Protein AF-A0A137QT32-F1 (afdb_monomer)

Mean predicted aligned error: 9.55 Å

Foldseek 3Di:
DVVVVDDDQCLLVAFFDPVLNVLLDPQVLLLQLLLLLLLLLVLCVVLPDPQDPLLSVQSVVCSTDDPVLVVQLQVQCLLAVDNQVSSLCSSCVSRVSCSVPRQQLAFSQSRNQQSLLLSLLVLLLVLLQLLLQLLVLLLVVLLVFLLQWFFDADVHDGDFIAIPSLVSVVLSVLSLVLSVLSVVLSLVRAGQFGQHQFRPSVSVCVVVVNDPVSSVSSRVSSRVSSPHPHHDNGATNHRQLVSVLSSLVSLLSVLVSLLVVLVVQQVCVVLVFKAFADDPPDQCDPPDRVDHHNLLSLQLNQLSLVSNLLSVLSVVLNVPADRRGFCLQPPLCSPSVSSNSSSSSSNSLSSSLRSNGMDGDSVSRVVVLVQCLLVVLLVVLLVQLVVVVHDSVVSNVVLVVLSVVQVCCCPVVVDGRCSLVVLLPDPSSVSCNVVVVVSSPSSVRNPCSSVCSVCCCVPRSCVSCVPPSNVVSNVPDDNDDRDGDDDDDDDDPPDPDPDDDPDAFVHRQLVVVLVVLVVLLVLLVVLLVVLVVQQVVVVLVQKAFADDPSYQCTPVDRVDHHNNLSSNLNNLSSVSNSLSVSSVVCNVPAPDHDDSSNVSNCSNSVVSSVVSSVSNVLSVVNRVVRMDGDVVSVVVVLLQCLLVVLLVVLLVQLVVVVDDSVVSVVQLVVLVVVLVCCCPVVVDGRCSLVSLLPPPSSVSCNVVSVVSSDVVVVCPCVVVVVVCCCVPPVVVVCVDPVNVVVVVPDDNDSPSD

Secondary structure (DSSP, 8-state):
-GGGTS---HIIIIIS-HHHHHHTSHHHHHHHHHHHHHHHHHHHHHTT----HHHHHHHHTT-SPPHHHHHHHHHHHHHHS-HHHHHHHHHHHH-TTTTTTTTTT--THHHHHHHHHHHHHHHHHHHHHHHHHHHHHHHHHHHHTTT-EEEEEETTEEEEEEEHHHHHHHHHHHHHHHHHHHHHHHHT--B--S-TTTSS-HHHHHHTTT-HHHHHHHHHHHHHHTT-S-B-SS-SSSS-THHHHHHHHHHHHHHHHHHHHHHHHHHHHHTTSEE----TT--S-SS-TT----HHHHHHHHHHHHHHHHHHHHHHHHHT--TT--GGGHHHHHHHHHHHHHHHHHHHHHHHHHHTT-EE-HHHHHHHHHHHHHHHTHHHHHHHHHHTT--HHHHHHHHHHHHHHHHHHHHHH-PPP-HHHHHHHSGGGGGGGGGHHHHT-GGGSSTTHHHHHHHHIIIIIHHHH-SHHHHHHHHH---------------TTS---S---SS-SSS--THHHHHHHHHHHHHHHHHHHHHHHHHHHHHTTSEE----TT--S-SS-TT----HHHHHHHHHHHHHHHHHHHHHHHHHH--TT--STTHHHHHHHHHHHHHHHHHHHHHHHHHHHTPEE-HHHHHHHHHHHHHHHTHHHHHHHHHHTT--HHHHHHHHHHHHHHHHHHHHTT-----HHHHHHHSGGGGGGGGGTTGGG-GGGG-TTHHHHHHHHIIIIIHHHHTSHHHHHHHHH--------

Radius of gyration: 35.5 Å; Cα contacts (8 Å, |Δi|>4): 946; chains: 1; bounding box: 89×68×110 Å

Solvent-accessible surface area (backbone atoms only — not comparable to full-atom values): 40966 Å² total; per-residue (Å²): 115,64,79,81,74,47,95,68,63,52,52,71,76,65,57,31,50,69,67,59,46,45,59,70,26,72,66,44,49,55,25,42,32,43,49,45,44,45,39,45,51,52,36,45,32,77,76,68,46,96,60,56,71,64,20,55,52,35,43,67,77,53,34,69,81,52,73,68,51,50,53,50,22,51,57,38,18,65,56,27,65,33,64,61,63,13,45,52,54,47,49,20,72,73,14,66,78,26,40,89,55,65,62,64,56,54,33,66,45,49,38,56,50,36,39,49,47,53,44,52,43,51,50,43,52,53,46,50,29,50,48,42,39,35,47,51,40,44,48,53,52,18,63,74,29,15,79,42,62,30,73,22,70,58,96,84,36,91,41,71,41,29,15,56,7,35,57,42,48,58,53,45,54,49,53,50,51,35,49,52,46,44,50,50,45,44,75,69,58,54,34,49,42,72,27,25,76,60,28,75,24,59,49,43,26,59,75,48,79,67,38,62,67,58,45,55,47,40,30,54,45,38,22,48,72,71,73,36,96,43,51,52,90,76,44,32,33,45,64,64,47,58,54,52,30,62,58,32,47,41,49,18,49,41,13,52,49,46,26,50,50,23,49,52,48,48,52,31,37,76,69,53,34,32,41,62,57,75,61,96,85,63,79,59,40,100,86,44,90,88,46,78,64,55,57,68,37,24,40,30,31,12,39,16,51,52,28,41,55,48,33,54,55,31,50,59,45,40,74,66,52,50,86,50,66,52,67,32,45,54,60,36,48,71,48,45,53,52,49,41,55,32,38,51,44,31,38,43,54,50,49,31,39,34,50,74,35,58,45,74,34,69,69,52,31,50,52,54,36,67,58,49,43,61,73,71,34,49,63,58,55,35,52,51,42,38,75,75,71,45,60,60,68,61,42,46,53,54,52,49,54,47,46,51,54,26,49,43,37,35,75,75,69,70,45,76,64,44,44,62,62,51,48,72,67,41,73,88,44,57,94,45,56,93,46,48,68,70,69,62,41,59,82,77,51,26,77,61,28,41,62,50,38,56,51,42,44,61,72,55,46,50,63,70,46,62,42,66,69,31,42,54,39,49,74,67,61,70,88,69,82,85,78,78,90,85,87,90,90,87,67,95,86,73,75,90,67,96,70,76,79,92,78,62,60,101,45,75,68,50,61,54,55,34,69,58,33,48,59,51,18,52,49,15,55,52,48,25,52,57,24,48,51,53,48,54,36,35,76,67,53,34,33,43,59,62,76,58,96,57,49,56,58,37,95,83,41,88,86,44,80,62,58,60,62,37,24,40,29,35,13,39,17,52,48,31,40,54,50,34,53,54,34,51,55,48,47,74,68,62,53,98,70,75,72,56,37,46,56,67,36,51,67,42,46,53,58,50,40,55,54,38,50,51,52,37,51,55,48,49,48,53,38,65,79,42,51,42,73,33,68,70,52,44,51,53,53,47,66,63,48,39,61,71,66,29,48,60,55,52,37,52,51,38,37,75,75,72,44,58,59,68,61,44,47,53,52,49,51,53,47,46,51,54,27,47,44,37,34,74,76,67,70,44,76,73,45,39,60,63,52,47,73,68,40,75,88,45,56,93,42,54,91,48,51,70,68,58,62,44,70,78,76,71,53,75,64,52,70,62,51,51,55,49,44,43,62,70,54,46,51,59,59,56,64,37,69,68,52,40,55,50,58,75,65,61,63,91,76,77,76,83,122

pLDDT: mean 88.74, std 12.88, range [26.17, 98.75]

Nearest PDB structures (foldseek):
  5v4l-assembly5_C  TM=9.864E-01  e=2.888E-48  Cryptococcus neoformans
  5nxa-assembly2_H  TM=9.871E-01  e=2.506E-46  Homo sapiens neanderthalensis
  5nxa-assembly1_B  TM=9.894E-01  e=1.209E-38  Homo sapiens neanderthalensis
  1re5-assembly1_B  TM=8.542E-01  e=7.388E-16  Pseudomonas putida KT2440
  1re5-assembly1_A  TM=8.447E-01  e=1.064E-15  Pseudomonas putida KT2440

Structure (mmCIF, N/CA/C/O backbone):
data_AF-A0A137QT32-F1
#
_entry.id   AF-A0A137QT32-F1
#
loop_
_atom_site.group_PDB
_atom_site.id
_atom_site.type_symbol
_atom_site.label_atom_id
_atom_site.label_alt_id
_atom_site.label_comp_id
_atom_site.label_asym_id
_atom_site.label_entity_id
_atom_site.label_seq_id
_atom_site.pdbx_PDB_ins_code
_atom_site.Cartn_x
_atom_site.Cartn_y
_atom_site.Cartn_z
_atom_site.occupancy
_atom_site.B_iso_or_equiv
_atom_site.auth_seq_id
_atom_site.auth_comp_id
_atom_site.auth_asym_id
_atom_site.auth_atom_id
_atom_site.pdbx_PDB_model_num
ATOM 1 N N . MET A 1 1 ? -2.888 30.670 4.669 1.00 43.53 1 MET A N 1
ATOM 2 C CA . MET A 1 1 ? -1.521 30.806 5.231 1.00 43.53 1 MET A CA 1
ATOM 3 C C . MET A 1 1 ? -1.112 29.547 5.995 1.00 43.53 1 MET A C 1
ATOM 5 O O . MET A 1 1 ? 0.048 29.181 5.884 1.00 43.53 1 MET A O 1
ATOM 9 N N . GLU A 1 2 ? -2.035 28.854 6.679 1.00 51.75 2 GLU A N 1
ATOM 10 C CA . GLU A 1 2 ? -1.777 27.544 7.318 1.00 51.75 2 GLU A CA 1
ATOM 11 C C . GLU A 1 2 ? -1.300 26.442 6.354 1.00 51.75 2 GLU A C 1
ATOM 13 O O . GLU A 1 2 ? -0.434 25.654 6.732 1.00 51.75 2 GLU A O 1
ATOM 18 N N . ASP A 1 3 ? -1.768 26.432 5.099 1.00 57.25 3 ASP A N 1
ATOM 19 C CA . ASP A 1 3 ? -1.412 25.382 4.123 1.00 57.25 3 ASP A CA 1
ATOM 20 C C . ASP A 1 3 ? 0.092 25.294 3.803 1.00 57.25 3 ASP A C 1
ATOM 22 O O . ASP A 1 3 ? 0.588 24.220 3.477 1.00 57.25 3 ASP A O 1
ATOM 26 N N . TYR A 1 4 ? 0.839 26.399 3.931 1.00 64.75 4 TYR A N 1
ATOM 27 C CA . TYR A 1 4 ? 2.302 26.418 3.747 1.00 64.75 4 TYR A CA 1
ATOM 28 C C . TYR A 1 4 ? 3.080 26.291 5.066 1.00 64.75 4 TYR A C 1
ATOM 30 O O . TYR A 1 4 ? 4.302 26.155 5.043 1.00 64.75 4 TYR A O 1
ATOM 38 N N . ALA A 1 5 ? 2.394 26.372 6.210 1.00 71.12 5 ALA A N 1
ATOM 39 C CA . ALA A 1 5 ? 2.991 26.319 7.546 1.00 71.12 5 ALA A CA 1
ATOM 40 C C . ALA A 1 5 ? 2.891 24.925 8.195 1.00 71.12 5 ALA A C 1
ATOM 42 O O . ALA A 1 5 ? 3.439 24.712 9.274 1.00 71.12 5 ALA A O 1
ATOM 43 N N . THR A 1 6 ? 2.204 23.981 7.547 1.00 71.62 6 THR A N 1
ATOM 44 C CA . THR A 1 6 ? 1.959 22.618 8.036 1.00 71.62 6 THR A CA 1
ATOM 45 C C . THR A 1 6 ? 2.427 21.581 7.013 1.00 71.62 6 THR A C 1
ATOM 47 O O . THR A 1 6 ? 2.475 21.856 5.814 1.00 71.62 6 THR A O 1
ATOM 50 N N . TYR A 1 7 ? 2.820 20.387 7.473 1.00 76.06 7 TYR A N 1
ATOM 51 C CA . TYR A 1 7 ? 3.224 19.312 6.560 1.00 76.06 7 TYR A CA 1
ATOM 52 C C . TYR A 1 7 ? 2.038 18.880 5.696 1.00 76.06 7 TYR A C 1
ATOM 54 O O . TYR A 1 7 ? 0.985 18.507 6.206 1.00 76.06 7 TYR A O 1
ATOM 62 N N . GLN A 1 8 ? 2.254 18.884 4.384 1.00 79.00 8 GLN A N 1
ATOM 63 C CA . GLN A 1 8 ? 1.348 18.318 3.397 1.00 79.00 8 GLN A CA 1
ATOM 64 C C . GLN A 1 8 ? 2.053 17.138 2.743 1.00 79.00 8 GLN A C 1
ATOM 66 O O . GLN A 1 8 ? 3.187 17.281 2.273 1.00 79.00 8 GLN A O 1
ATOM 71 N N . THR A 1 9 ? 1.388 15.981 2.679 1.00 82.81 9 THR A N 1
ATOM 72 C CA . THR A 1 9 ? 1.971 14.837 1.972 1.00 82.81 9 THR A CA 1
ATOM 73 C C . THR A 1 9 ? 2.262 15.234 0.519 1.00 82.81 9 THR A C 1
ATOM 75 O O . THR A 1 9 ? 1.405 15.818 -0.163 1.00 82.81 9 THR A O 1
ATOM 78 N N . PRO A 1 10 ? 3.472 14.964 -0.002 1.00 79.19 10 PRO A N 1
ATOM 79 C CA . PRO A 1 10 ? 3.810 15.304 -1.379 1.00 79.19 10 PRO A CA 1
ATOM 80 C C . PRO A 1 10 ? 3.000 14.475 -2.386 1.00 79.19 10 PRO A C 1
ATOM 82 O O . PRO A 1 10 ? 2.905 14.857 -3.551 1.00 79.19 10 PRO A O 1
ATOM 85 N N . LEU A 1 11 ? 2.389 13.364 -1.958 1.00 85.62 11 LEU A N 1
ATOM 86 C CA . LEU A 1 11 ? 1.534 12.541 -2.811 1.00 85.62 11 LEU A CA 1
ATOM 87 C C . LEU A 1 11 ? 0.341 13.345 -3.343 1.00 85.62 11 LEU A C 1
ATOM 89 O O . LEU A 1 11 ? 0.148 13.392 -4.554 1.00 85.62 11 LEU A O 1
ATOM 93 N N . SER A 1 12 ? -0.406 14.034 -2.476 1.00 83.12 12 SER A N 1
ATOM 94 C CA . SER A 1 12 ? -1.584 14.821 -2.875 1.00 83.12 12 SER A CA 1
ATOM 95 C C . SER A 1 12 ? -1.252 16.244 -3.328 1.00 83.12 12 SER A C 1
ATOM 97 O O . SER A 1 12 ? -1.961 16.791 -4.165 1.00 83.12 12 SER A O 1
ATOM 99 N N . SER A 1 13 ? -0.184 16.849 -2.799 1.00 76.88 13 SER A N 1
ATOM 100 C CA . SER A 1 13 ? 0.160 18.253 -3.085 1.00 76.88 13 SER A CA 1
ATOM 101 C C . SER A 1 13 ? 1.034 18.449 -4.326 1.00 76.88 13 SER A C 1
ATOM 103 O O . SER A 1 13 ? 1.109 19.560 -4.846 1.00 76.88 13 SER A O 1
ATOM 105 N N . ARG A 1 14 ? 1.717 17.399 -4.805 1.00 71.06 14 ARG A N 1
ATOM 106 C CA . ARG A 1 14 ? 2.742 17.537 -5.852 1.00 71.06 14 ARG A CA 1
ATOM 107 C C . ARG A 1 14 ? 2.635 16.543 -7.000 1.00 71.06 14 ARG A C 1
ATOM 109 O O . ARG A 1 14 ? 3.105 16.863 -8.090 1.00 71.06 14 ARG A O 1
ATOM 116 N N . TYR A 1 15 ? 2.123 15.336 -6.765 1.00 75.81 15 TYR A N 1
ATOM 117 C CA . TYR A 1 15 ? 2.348 14.234 -7.700 1.00 75.81 15 TYR A CA 1
ATOM 118 C C . TYR A 1 15 ? 1.080 13.574 -8.250 1.00 75.81 15 TYR A C 1
ATOM 120 O O . TYR A 1 15 ? 1.034 13.324 -9.452 1.00 75.81 15 TYR A O 1
ATOM 128 N N . ALA A 1 16 ? 0.109 13.219 -7.405 1.00 80.38 16 ALA A N 1
ATOM 129 C CA . ALA A 1 16 ? -1.040 12.414 -7.822 1.00 80.38 16 ALA A CA 1
ATOM 130 C C . ALA A 1 16 ? -1.997 13.185 -8.735 1.00 80.38 16 ALA A C 1
ATOM 132 O O . ALA A 1 16 ? -2.077 14.415 -8.683 1.00 80.38 16 ALA A O 1
ATOM 133 N N . SER A 1 17 ? -2.757 12.451 -9.550 1.00 87.94 17 SER A N 1
ATOM 134 C CA . SER A 1 17 ? -3.835 13.033 -10.345 1.00 87.94 17 SER A CA 1
ATOM 135 C C . SER A 1 17 ? -4.891 13.685 -9.453 1.00 87.94 17 SER A C 1
ATOM 137 O O . SER A 1 17 ? -5.141 13.272 -8.313 1.00 87.94 17 SER A O 1
ATOM 139 N N . LYS A 1 18 ? -5.562 14.705 -9.996 1.00 89.31 18 LYS A N 1
ATOM 140 C CA . LYS A 1 18 ? -6.657 15.388 -9.297 1.00 89.31 18 LYS A CA 1
ATOM 141 C C . LYS A 1 18 ? -7.809 14.425 -9.026 1.00 89.31 18 LYS A C 1
ATOM 143 O O . LYS A 1 18 ? -8.454 14.526 -7.989 1.00 89.31 18 LYS A O 1
ATOM 148 N N . GLU A 1 19 ? -8.048 13.482 -9.931 1.00 90.44 19 GLU A N 1
ATOM 149 C CA . GLU A 1 19 ? -9.076 12.456 -9.825 1.00 90.44 19 GLU A CA 1
ATOM 150 C C . GLU A 1 19 ? -8.825 11.524 -8.635 1.00 90.44 19 GLU A C 1
ATOM 152 O O . GLU A 1 19 ? -9.729 11.329 -7.818 1.00 90.44 19 GLU A O 1
ATOM 157 N N . MET A 1 20 ? -7.604 10.989 -8.495 1.00 95.62 20 MET A N 1
ATOM 158 C CA . MET A 1 20 ? -7.252 10.107 -7.379 1.00 95.62 20 MET A CA 1
ATOM 159 C C . MET A 1 20 ? -7.190 10.870 -6.047 1.00 95.62 20 MET A C 1
ATOM 161 O O . MET A 1 20 ? -7.696 10.388 -5.035 1.00 95.62 20 MET A O 1
ATOM 165 N N . ALA A 1 21 ? -6.638 12.088 -6.040 1.00 92.12 21 ALA A N 1
ATOM 166 C CA . ALA A 1 21 ? -6.607 12.937 -4.847 1.00 92.12 21 ALA A CA 1
ATOM 167 C C . ALA A 1 21 ? -8.019 13.324 -4.370 1.00 92.12 21 ALA A C 1
ATOM 169 O O . ALA A 1 21 ? -8.312 13.258 -3.176 1.00 92.12 21 ALA A O 1
ATOM 170 N N . ASN A 1 22 ? -8.921 13.667 -5.296 1.00 94.12 22 ASN A N 1
ATOM 171 C CA . ASN A 1 22 ? -10.314 13.966 -4.975 1.00 94.12 22 ASN A CA 1
ATOM 172 C C . ASN A 1 22 ? -11.049 12.739 -4.419 1.00 94.12 22 ASN A C 1
ATOM 174 O O . ASN A 1 22 ? -11.827 12.880 -3.476 1.00 94.12 22 ASN A O 1
ATOM 178 N N . LEU A 1 23 ? -10.789 11.540 -4.954 1.00 96.38 23 LEU A N 1
ATOM 179 C CA . LEU A 1 23 ? -11.435 10.303 -4.505 1.00 96.38 23 LEU A CA 1
ATOM 180 C C . LEU A 1 23 ? -11.243 10.050 -3.002 1.00 96.38 23 LEU A C 1
ATOM 182 O O . LEU A 1 23 ? -12.194 9.673 -2.321 1.00 96.38 23 LEU A O 1
ATOM 186 N N . PHE A 1 24 ? -10.041 10.306 -2.483 1.00 96.62 24 PHE A N 1
ATOM 187 C CA . PHE A 1 24 ? -9.712 10.137 -1.063 1.00 96.62 24 PHE A CA 1
ATOM 188 C C . PHE A 1 24 ? -9.862 11.420 -0.231 1.00 96.62 24 PHE A C 1
ATOM 190 O O . PHE A 1 24 ? -9.460 11.452 0.935 1.00 96.62 24 PHE A O 1
ATOM 197 N N . SER A 1 25 ? -10.456 12.475 -0.795 1.00 95.00 25 SER A N 1
ATOM 198 C CA . SER A 1 25 ? -10.660 13.741 -0.091 1.00 95.00 25 SER A CA 1
ATOM 199 C C . SER A 1 25 ? -11.726 13.633 1.014 1.00 95.00 25 SER A C 1
ATOM 201 O O . SER A 1 25 ? -12.665 12.833 0.908 1.00 95.00 25 SER A O 1
ATOM 203 N N . PRO A 1 26 ? -11.660 14.485 2.056 1.00 93.25 26 PRO A N 1
ATOM 204 C CA . PRO A 1 26 ? -12.729 14.592 3.049 1.00 93.25 26 PRO A CA 1
ATOM 205 C C . PRO A 1 26 ? -14.096 14.903 2.421 1.00 93.25 26 PRO A C 1
ATOM 207 O O . PRO A 1 26 ? -15.104 14.320 2.817 1.00 93.25 26 PRO A O 1
ATOM 210 N N . ALA A 1 27 ? -14.131 15.762 1.396 1.00 94.19 27 ALA A N 1
ATOM 211 C CA . ALA A 1 27 ? -15.353 16.097 0.668 1.00 94.19 27 ALA A CA 1
ATOM 212 C C . ALA A 1 27 ? -15.996 14.866 0.029 1.00 94.19 27 ALA A C 1
ATOM 214 O O . ALA A 1 27 ? -17.173 14.596 0.274 1.00 94.19 27 ALA A O 1
ATOM 215 N N . MET A 1 28 ? -15.220 14.067 -0.706 1.00 97.00 28 MET A N 1
ATOM 216 C CA . MET A 1 28 ? -15.732 12.835 -1.302 1.00 97.00 28 MET A CA 1
ATOM 217 C C . MET A 1 28 ? -16.150 11.812 -0.239 1.00 97.00 28 MET A C 1
ATOM 219 O O . MET A 1 28 ? -17.194 11.169 -0.382 1.00 97.00 28 MET A O 1
ATOM 223 N N . ARG A 1 29 ? -15.393 11.702 0.864 1.00 97.31 29 ARG A N 1
ATOM 224 C CA . ARG A 1 29 ? -15.723 10.819 1.991 1.00 97.31 29 ARG A CA 1
ATOM 225 C C . ARG A 1 29 ? -17.102 11.119 2.565 1.00 97.31 29 ARG A C 1
ATOM 227 O O . ARG A 1 29 ? -17.965 10.242 2.587 1.00 97.31 29 ARG A O 1
ATOM 234 N N . PHE A 1 30 ? -17.323 12.353 2.999 1.00 97.38 30 PHE A N 1
ATOM 235 C CA . PHE A 1 30 ? -18.560 12.719 3.683 1.00 97.38 30 PHE A CA 1
ATOM 236 C C . PHE A 1 30 ? -19.750 12.836 2.730 1.00 97.38 30 PHE A C 1
ATOM 238 O O . PHE A 1 30 ? -20.864 12.475 3.115 1.00 97.38 30 PHE A O 1
ATOM 245 N N . ARG A 1 31 ? -19.519 13.216 1.467 1.00 97.94 31 ARG A N 1
ATOM 246 C CA . ARG A 1 31 ? -20.527 13.101 0.406 1.00 97.94 31 ARG A CA 1
ATOM 247 C C . ARG A 1 31 ? -20.991 11.655 0.236 1.00 97.94 31 ARG A C 1
ATOM 249 O O . ARG A 1 31 ? -22.188 11.383 0.164 1.00 97.94 31 ARG A O 1
ATOM 256 N N . THR A 1 32 ? -20.054 10.710 0.216 1.00 98.31 32 THR A N 1
ATOM 257 C CA . THR A 1 32 ? -20.367 9.278 0.089 1.00 98.31 32 THR A CA 1
ATOM 258 C C . THR A 1 32 ? -21.109 8.755 1.317 1.00 98.31 32 THR A C 1
ATOM 260 O O . THR A 1 32 ? -22.041 7.971 1.167 1.00 98.31 32 THR A O 1
ATOM 263 N N . TRP A 1 33 ? -20.787 9.227 2.526 1.00 98.56 33 TRP A N 1
ATOM 264 C CA . TRP A 1 33 ? -21.568 8.891 3.725 1.00 98.56 33 TRP A CA 1
ATOM 265 C C . TRP A 1 33 ? -23.018 9.369 3.614 1.00 98.56 33 TRP A C 1
ATOM 267 O O . TRP A 1 33 ? -23.934 8.590 3.876 1.00 98.56 33 TRP A O 1
ATOM 277 N N . ARG A 1 34 ? -23.241 10.611 3.159 1.00 98.56 34 ARG A N 1
ATOM 278 C CA . ARG A 1 34 ? -24.591 11.140 2.900 1.00 98.56 34 ARG A CA 1
ATOM 279 C C . ARG A 1 34 ? -25.333 10.340 1.833 1.00 98.56 34 ARG A C 1
ATOM 281 O O . ARG A 1 34 ? -26.507 10.035 2.029 1.00 98.56 34 ARG A O 1
ATOM 288 N N . GLN A 1 35 ? -24.645 9.921 0.771 1.00 98.56 35 GLN A N 1
ATOM 289 C CA . GLN A 1 35 ? -25.221 9.049 -0.256 1.00 98.56 35 GLN A CA 1
ATOM 290 C C . GLN A 1 35 ? -25.621 7.679 0.308 1.00 98.56 35 GLN A C 1
ATOM 292 O O . GLN A 1 35 ? -26.687 7.169 -0.023 1.00 98.56 35 GLN A O 1
ATOM 297 N N . LEU A 1 36 ? -24.798 7.085 1.175 1.00 98.69 36 LEU A N 1
ATOM 298 C CA . LEU A 1 36 ? -25.112 5.811 1.823 1.00 98.69 36 LEU A CA 1
ATOM 299 C C . LEU A 1 36 ? -26.312 5.946 2.763 1.00 98.69 36 LEU A C 1
ATOM 301 O O . LEU A 1 36 ? -27.226 5.133 2.694 1.00 98.69 36 LEU A O 1
ATOM 305 N N . TRP A 1 37 ? -26.375 6.993 3.589 1.00 98.75 37 TRP A N 1
ATOM 306 C CA . TRP A 1 37 ? -27.563 7.249 4.411 1.00 98.75 37 TRP A CA 1
ATOM 307 C C . TRP A 1 37 ? -28.823 7.468 3.572 1.00 98.75 37 TRP A C 1
ATOM 309 O O . TRP A 1 37 ? -29.882 6.974 3.947 1.00 98.75 37 TRP A O 1
ATOM 319 N N . LEU A 1 38 ? -28.720 8.167 2.438 1.00 98.62 38 LEU A N 1
ATOM 320 C CA . LEU A 1 38 ? -29.835 8.326 1.505 1.00 98.62 38 LEU A CA 1
ATOM 321 C C . LEU A 1 38 ? -30.293 6.971 0.950 1.00 98.62 38 LEU A C 1
ATOM 323 O O . LEU A 1 38 ? -31.484 6.678 0.979 1.00 98.62 38 LEU A O 1
ATOM 327 N N . ASN A 1 39 ? -29.360 6.127 0.500 1.00 98.56 39 ASN A N 1
ATOM 328 C CA . ASN A 1 39 ? -29.674 4.788 -0.004 1.00 98.56 39 ASN A CA 1
ATOM 329 C C . ASN A 1 39 ? -30.329 3.910 1.074 1.00 98.56 39 ASN A C 1
ATOM 331 O O . ASN A 1 39 ? -31.268 3.178 0.765 1.00 98.56 39 ASN A O 1
ATOM 335 N N . LEU A 1 40 ? -29.867 4.003 2.327 1.00 98.69 40 LEU A N 1
ATOM 336 C CA . LEU A 1 40 ? -30.479 3.311 3.463 1.00 98.69 40 LEU A CA 1
ATOM 337 C C . LEU A 1 40 ? -31.932 3.746 3.654 1.00 98.69 40 LEU A C 1
ATOM 339 O O . LEU A 1 40 ? -32.817 2.899 3.656 1.00 98.69 40 LEU A O 1
ATOM 343 N N . ALA A 1 41 ? -32.177 5.055 3.732 1.00 98.56 41 ALA A N 1
ATOM 344 C CA . ALA A 1 41 ? -33.512 5.601 3.955 1.00 98.56 41 ALA A CA 1
ATOM 345 C C . ALA A 1 41 ? -34.481 5.273 2.802 1.00 98.56 41 ALA A C 1
ATOM 347 O O . ALA A 1 41 ? -35.660 5.015 3.042 1.00 98.56 41 ALA A O 1
ATOM 348 N N . ILE A 1 42 ? -33.998 5.247 1.551 1.00 98.56 42 ILE A N 1
ATOM 349 C CA . ILE A 1 42 ? -34.786 4.804 0.388 1.00 98.56 42 ILE A CA 1
ATOM 350 C C . ILE A 1 42 ? -35.185 3.331 0.546 1.00 98.56 42 ILE A C 1
ATOM 352 O O . ILE A 1 42 ? -36.366 3.008 0.444 1.00 98.56 42 ILE A O 1
ATOM 356 N N . ALA A 1 43 ? -34.227 2.448 0.837 1.00 98.38 43 ALA A N 1
ATOM 357 C CA . ALA A 1 43 ? -34.492 1.016 0.949 1.00 98.38 43 ALA A CA 1
ATOM 358 C C . ALA A 1 43 ? -35.388 0.677 2.158 1.00 98.38 43 ALA A C 1
ATOM 360 O O . ALA A 1 43 ? -36.325 -0.107 2.041 1.00 98.38 43 ALA A O 1
ATOM 361 N N . GLU A 1 44 ? -35.159 1.314 3.307 1.00 98.50 44 GLU A N 1
ATOM 362 C CA . GLU A 1 44 ? -36.000 1.182 4.503 1.00 98.50 44 GLU A CA 1
ATOM 363 C C . GLU A 1 44 ? -37.450 1.601 4.244 1.00 98.50 44 GLU A C 1
ATOM 365 O O . GLU A 1 44 ? -38.391 0.932 4.680 1.00 98.50 44 GLU A O 1
ATOM 370 N N . LYS A 1 45 ? -37.639 2.685 3.486 1.00 98.31 45 LYS A N 1
ATOM 371 C CA . LYS A 1 45 ? -38.958 3.153 3.070 1.00 98.31 45 LYS A CA 1
ATOM 372 C C . LYS A 1 45 ? -39.661 2.165 2.144 1.00 98.31 45 LYS A C 1
ATOM 374 O O . LYS A 1 45 ? -40.841 1.889 2.345 1.00 98.31 45 LYS A O 1
ATOM 379 N N . GLU A 1 46 ? -38.958 1.646 1.137 1.00 98.00 46 GLU A N 1
ATOM 380 C CA . GLU A 1 46 ? -39.503 0.644 0.208 1.00 98.00 46 GLU A CA 1
ATOM 381 C C . GLU A 1 46 ? -39.968 -0.625 0.942 1.00 98.00 46 GLU A C 1
ATOM 383 O O . GLU A 1 46 ? -40.937 -1.257 0.527 1.00 98.00 46 GLU A O 1
ATOM 388 N N . LEU A 1 47 ? -39.340 -0.949 2.077 1.00 97.88 47 LEU A N 1
ATOM 389 C CA . LEU A 1 47 ? -39.672 -2.102 2.923 1.00 97.88 47 LEU A CA 1
ATOM 390 C C . LEU A 1 47 ? -40.707 -1.807 4.026 1.00 97.88 47 LEU A C 1
ATOM 392 O O . LEU A 1 47 ? -41.069 -2.698 4.809 1.00 97.88 47 LEU A O 1
ATOM 396 N N . GLY A 1 48 ? -41.236 -0.581 4.051 1.00 96.19 48 GLY A N 1
ATOM 397 C CA . GLY A 1 48 ? -42.396 -0.194 4.850 1.00 96.19 48 GLY A CA 1
ATOM 398 C C . GLY A 1 48 ? -42.102 0.598 6.124 1.00 96.19 48 GLY A C 1
ATOM 399 O O . GLY A 1 48 ? -43.031 0.797 6.906 1.00 96.19 48 GLY A O 1
ATOM 400 N N . LEU A 1 49 ? -40.868 1.072 6.355 1.00 96.88 49 LEU A N 1
ATOM 401 C CA . LEU A 1 49 ? -40.602 1.989 7.471 1.00 96.88 49 LEU A CA 1
ATOM 402 C C . LEU A 1 49 ? -41.179 3.393 7.191 1.00 96.88 49 LEU A C 1
ATOM 404 O O . LEU A 1 49 ? -41.172 3.853 6.044 1.00 96.88 49 LEU A O 1
ATOM 408 N N . PRO A 1 50 ? -41.679 4.107 8.221 1.00 95.75 50 PRO A N 1
ATOM 409 C CA . PRO A 1 50 ? -42.388 5.378 8.064 1.00 95.75 50 PRO A CA 1
ATOM 410 C C . PRO A 1 50 ? -41.436 6.556 7.780 1.00 95.75 50 PRO A C 1
ATOM 412 O O . PRO A 1 50 ? -41.243 7.442 8.610 1.00 95.75 50 PRO A O 1
ATOM 415 N N . ILE A 1 51 ? -40.849 6.587 6.582 1.00 97.62 51 ILE A N 1
ATOM 416 C CA . ILE A 1 51 ? -39.923 7.633 6.122 1.00 97.62 51 ILE A CA 1
ATOM 417 C C . ILE A 1 51 ? -40.617 8.517 5.071 1.00 97.62 51 ILE A C 1
ATOM 419 O O . ILE A 1 51 ? -41.048 8.059 4.005 1.00 97.62 51 ILE A O 1
ATOM 423 N N . SER A 1 52 ? -40.737 9.819 5.348 1.00 97.50 52 SER A N 1
ATOM 424 C CA . SER A 1 52 ? -41.457 10.760 4.478 1.00 97.50 52 SER A CA 1
ATOM 425 C C . SER A 1 52 ? -40.733 11.002 3.141 1.00 97.50 52 SER A C 1
ATOM 427 O O . SER A 1 52 ? -39.520 10.844 3.028 1.00 97.50 52 SER A O 1
ATOM 429 N N . ASN A 1 53 ? -41.471 11.370 2.081 1.00 97.56 53 ASN A N 1
ATOM 430 C CA . ASN A 1 53 ? -40.849 11.797 0.809 1.00 97.56 53 ASN A CA 1
ATOM 431 C C . ASN A 1 53 ? -40.008 13.065 1.002 1.00 97.56 53 ASN A C 1
ATOM 433 O O . ASN A 1 53 ? -38.954 13.204 0.393 1.00 97.56 53 ASN A O 1
ATOM 437 N N . GLU A 1 54 ? -40.459 13.957 1.884 1.00 97.94 54 GLU A N 1
ATOM 438 C CA . GLU A 1 54 ? -39.748 15.184 2.228 1.00 97.94 54 GLU A CA 1
ATOM 439 C C . GLU A 1 54 ? -38.367 14.898 2.833 1.00 97.94 54 GLU A C 1
ATOM 441 O O . GLU A 1 54 ? -37.395 15.532 2.432 1.00 97.94 54 GLU A O 1
ATOM 446 N N . ALA A 1 55 ? -38.253 13.916 3.736 1.00 98.00 55 ALA A N 1
ATOM 447 C CA . ALA A 1 55 ? -36.973 13.516 4.319 1.00 98.00 55 ALA A CA 1
ATOM 448 C C . ALA A 1 55 ? -35.974 13.061 3.240 1.00 98.00 55 ALA A C 1
ATOM 450 O O . ALA A 1 55 ? -34.837 13.532 3.211 1.00 98.00 55 ALA A O 1
ATOM 451 N N . ILE A 1 56 ? -36.419 12.204 2.313 1.00 98.38 56 ILE A N 1
ATOM 452 C CA . ILE A 1 56 ? -35.598 11.710 1.196 1.00 98.38 56 ILE A CA 1
ATOM 453 C C . ILE A 1 56 ? -35.152 12.858 0.281 1.00 98.38 56 ILE A C 1
ATOM 455 O O . ILE A 1 56 ? -33.970 12.951 -0.052 1.00 98.38 56 ILE A O 1
ATOM 459 N N . GLU A 1 57 ? -36.061 13.762 -0.092 1.00 98.31 57 GLU A N 1
ATOM 460 C CA . GLU A 1 57 ? -35.732 14.905 -0.952 1.00 98.31 57 GLU A CA 1
ATOM 461 C C . GLU A 1 57 ? -34.780 15.895 -0.264 1.00 98.31 57 GLU A C 1
ATOM 463 O O . GLU A 1 57 ? -33.824 16.360 -0.885 1.00 98.31 57 GLU A O 1
ATOM 468 N N . GLN A 1 58 ? -34.957 16.168 1.034 1.00 98.31 58 GLN A N 1
ATOM 469 C CA . GLN A 1 58 ? -34.012 16.996 1.791 1.00 98.31 58 GLN A CA 1
ATOM 470 C C . GLN A 1 58 ? -32.612 16.371 1.829 1.00 98.31 58 GLN A C 1
ATOM 472 O O . GLN A 1 58 ? -31.629 17.075 1.596 1.00 98.31 58 GLN A O 1
ATOM 477 N N . MET A 1 59 ? -32.500 15.061 2.070 1.00 98.44 59 MET A N 1
ATOM 478 C CA . MET A 1 59 ? -31.209 14.360 2.055 1.00 98.44 59 MET A CA 1
ATOM 479 C C . MET A 1 59 ? -30.547 14.421 0.673 1.00 98.44 59 MET A C 1
ATOM 481 O O . MET A 1 59 ? -29.359 14.728 0.569 1.00 98.44 59 MET A O 1
ATOM 485 N N . LYS A 1 60 ? -31.320 14.176 -0.389 1.00 97.88 60 LYS A N 1
ATOM 486 C CA . LYS A 1 60 ? -30.857 14.192 -1.783 1.00 97.88 60 LYS A CA 1
ATOM 487 C C . LYS A 1 60 ? -30.348 15.564 -2.228 1.00 97.88 60 LYS A C 1
ATOM 489 O O . LYS A 1 60 ? -29.336 15.636 -2.920 1.00 97.88 60 LYS A O 1
ATOM 494 N N . ASN A 1 61 ? -30.996 16.640 -1.787 1.00 97.69 61 ASN A N 1
ATOM 495 C CA . ASN A 1 61 ? -30.591 18.012 -2.106 1.00 97.69 61 ASN A CA 1
ATOM 496 C C . ASN A 1 61 ? -29.384 18.507 -1.288 1.00 97.69 61 ASN A C 1
ATOM 498 O O . ASN A 1 61 ? -28.866 19.583 -1.568 1.00 97.69 61 ASN A O 1
ATOM 502 N N . ASN A 1 62 ? -28.922 17.736 -0.298 1.00 97.38 62 ASN A N 1
ATOM 503 C CA . ASN A 1 62 ? -27.846 18.125 0.617 1.00 97.38 62 ASN A CA 1
ATOM 504 C C . ASN A 1 62 ? -26.715 17.083 0.674 1.00 97.38 62 ASN A C 1
ATOM 506 O O . ASN A 1 62 ? -26.113 16.882 1.725 1.00 97.38 62 ASN A O 1
ATOM 510 N N . LEU A 1 63 ? -26.412 16.389 -0.426 1.00 97.12 63 LEU A N 1
ATOM 511 C CA . LEU A 1 63 ? -25.343 15.380 -0.440 1.00 97.12 63 LEU A CA 1
ATOM 512 C C . LEU A 1 63 ? -23.935 15.982 -0.336 1.00 97.12 63 LEU A C 1
ATOM 514 O O . LEU A 1 63 ? -23.072 15.391 0.308 1.00 97.12 63 LEU A O 1
ATOM 518 N N . ASP A 1 64 ? -23.708 17.151 -0.929 1.00 95.44 64 ASP A N 1
ATOM 519 C CA . ASP A 1 64 ? -22.421 17.847 -0.879 1.00 95.44 64 ASP A CA 1
ATOM 520 C C . ASP A 1 64 ? -22.328 18.750 0.364 1.00 95.44 64 ASP A C 1
ATOM 522 O O . ASP A 1 64 ? -23.317 19.348 0.797 1.00 95.44 64 ASP A O 1
ATOM 526 N N . LEU A 1 65 ? -21.140 18.819 0.974 1.00 94.25 65 LEU A N 1
ATOM 527 C CA . LEU A 1 65 ? -20.902 19.606 2.185 1.00 94.25 65 LEU A CA 1
ATOM 528 C C . LEU A 1 65 ? -20.397 21.012 1.840 1.00 94.25 65 LEU A C 1
ATOM 530 O O . LEU A 1 65 ? -19.467 21.149 1.047 1.00 94.25 65 LEU A O 1
ATOM 534 N N . THR A 1 66 ? -20.955 22.044 2.481 1.00 94.31 66 THR A N 1
ATOM 535 C CA . THR A 1 66 ? -20.408 23.415 2.426 1.00 94.31 66 THR A CA 1
ATOM 536 C C . THR A 1 66 ? -19.277 23.595 3.449 1.00 94.31 66 THR A C 1
ATOM 538 O O . THR A 1 66 ? -19.225 22.839 4.425 1.00 94.31 66 THR A O 1
ATOM 541 N N . PRO A 1 67 ? -18.382 24.591 3.289 1.00 92.88 67 PRO A N 1
ATOM 542 C CA . PRO A 1 67 ? -17.352 24.898 4.285 1.00 92.88 67 PRO A CA 1
ATOM 543 C C . PRO A 1 67 ? -17.906 25.089 5.705 1.00 92.88 67 PRO A C 1
ATOM 545 O O . PRO A 1 67 ? -17.352 24.524 6.644 1.00 92.88 67 PRO A O 1
ATOM 548 N N . GLU A 1 68 ? -19.053 25.764 5.873 1.00 94.31 68 GLU A N 1
ATOM 549 C CA . GLU A 1 68 ? -19.652 25.933 7.208 1.00 94.31 68 GLU A CA 1
ATOM 550 C C . GLU A 1 68 ? -20.077 24.589 7.822 1.00 94.31 68 GLU A C 1
ATOM 552 O O . GLU A 1 68 ? -19.991 24.381 9.032 1.00 94.31 68 GLU A O 1
ATOM 557 N N . GLN A 1 69 ? -20.518 23.632 6.999 1.00 93.38 69 GLN A N 1
ATOM 558 C CA . GLN A 1 69 ? -20.871 22.296 7.481 1.00 93.38 69 GLN A CA 1
ATOM 559 C C . GLN A 1 69 ? -19.640 21.505 7.945 1.00 93.38 69 GLN A C 1
ATOM 561 O O . GLN A 1 69 ? -19.762 20.716 8.882 1.00 93.38 69 GLN A O 1
ATOM 566 N N . PHE A 1 70 ? -18.465 21.716 7.342 1.00 91.56 70 PHE A N 1
ATOM 567 C CA . PHE A 1 70 ? -17.214 21.129 7.838 1.00 91.56 70 PHE A CA 1
ATOM 568 C C . PHE A 1 70 ? -16.827 21.686 9.209 1.00 91.56 70 PHE A C 1
ATOM 570 O O . PHE A 1 70 ? -16.444 20.916 10.087 1.00 91.56 70 PHE A O 1
ATOM 577 N N . GLU A 1 71 ? -16.986 22.992 9.424 1.00 92.06 71 GLU A N 1
ATOM 578 C CA . GLU A 1 71 ? -16.731 23.617 10.727 1.00 92.06 71 GLU A CA 1
ATOM 579 C C . GLU A 1 71 ? -17.675 23.075 11.806 1.00 92.06 71 GLU A C 1
ATOM 581 O O . GLU A 1 71 ? -17.232 22.706 12.897 1.00 92.06 71 GLU A O 1
ATOM 586 N N . ILE A 1 72 ? -18.971 22.950 11.490 1.00 92.44 72 ILE A N 1
ATOM 587 C CA . ILE A 1 72 ? -19.950 22.339 12.399 1.00 92.44 72 ILE A CA 1
ATOM 588 C C . ILE A 1 72 ? -19.526 20.909 12.736 1.00 92.44 72 ILE A C 1
ATOM 590 O O . ILE A 1 72 ? -19.492 20.553 13.913 1.00 92.44 72 ILE A O 1
ATOM 594 N N . ALA A 1 73 ? -19.176 20.098 11.735 1.00 91.12 73 ALA A N 1
ATOM 595 C CA . ALA A 1 73 ? -18.746 18.725 11.965 1.00 91.12 73 ALA A CA 1
ATOM 596 C C . ALA A 1 73 ? -17.504 18.655 12.867 1.00 91.12 73 ALA A C 1
ATOM 598 O O . ALA A 1 73 ? -17.511 17.881 13.819 1.00 91.12 73 ALA A O 1
ATOM 599 N N . ALA A 1 74 ? -16.497 19.507 12.653 1.00 87.62 74 ALA A N 1
ATOM 600 C CA . ALA A 1 74 ? -15.280 19.539 13.467 1.00 87.62 74 ALA A CA 1
ATOM 601 C C . ALA A 1 74 ? -15.556 19.896 14.942 1.00 87.62 74 ALA A C 1
ATOM 603 O O . ALA A 1 74 ? -15.060 19.232 15.856 1.00 87.62 74 ALA A O 1
ATOM 604 N N . VAL A 1 75 ? -16.402 20.903 15.198 1.00 91.44 75 VAL A N 1
ATOM 605 C CA . VAL A 1 75 ? -16.826 21.273 16.565 1.00 91.44 75 VAL A CA 1
ATOM 606 C C . VAL A 1 75 ? -17.554 20.110 17.241 1.00 91.44 75 VAL A C 1
ATOM 608 O O . VAL A 1 75 ? -17.313 19.777 18.406 1.00 91.44 75 VAL A O 1
ATOM 611 N N . GLU A 1 76 ? -18.451 19.473 16.499 1.00 90.62 76 GLU A N 1
ATOM 612 C CA . GLU A 1 76 ? -19.253 18.356 16.971 1.00 90.62 76 GLU A CA 1
ATOM 613 C C . GLU A 1 76 ? -18.416 17.086 17.201 1.00 90.62 76 GLU A C 1
ATOM 615 O O . GLU A 1 76 ? -18.706 16.320 18.128 1.00 90.62 76 GLU A O 1
ATOM 620 N N . GLU A 1 77 ? -17.357 16.879 16.419 1.00 89.19 77 GLU A N 1
ATOM 621 C CA . GLU A 1 77 ? -16.404 15.787 16.590 1.00 89.19 77 GLU A CA 1
ATOM 622 C C . GLU A 1 77 ? -15.524 16.003 17.819 1.00 89.19 77 GLU A C 1
ATOM 624 O O . GLU A 1 77 ? -15.387 15.087 18.632 1.00 89.19 77 GLU A O 1
ATOM 629 N N . LYS A 1 78 ? -15.033 17.234 18.037 1.00 83.75 78 LYS A N 1
ATOM 630 C CA . LYS A 1 78 ? -14.304 17.606 19.261 1.00 83.75 78 LYS A CA 1
ATOM 631 C C . LYS A 1 78 ? -15.126 17.317 20.514 1.00 83.75 78 LYS A C 1
ATOM 633 O O . LYS A 1 78 ? -14.596 16.788 21.487 1.00 83.75 78 LYS A O 1
ATOM 638 N N . LYS A 1 79 ? -16.429 17.608 20.477 1.00 82.06 79 LYS A N 1
ATOM 639 C CA . LYS A 1 79 ? -17.348 17.386 21.602 1.00 82.06 79 LYS A CA 1
ATOM 640 C C . LYS A 1 79 ? -17.680 15.910 21.842 1.00 82.06 79 LYS A C 1
ATOM 642 O O . LYS A 1 79 ? -17.711 15.473 22.992 1.00 82.06 79 LYS A O 1
ATOM 647 N N . ARG A 1 80 ? -18.003 15.159 20.781 1.00 83.44 80 ARG A N 1
ATOM 648 C CA . ARG A 1 80 ? -18.487 13.764 20.885 1.00 83.44 80 ARG A CA 1
ATOM 649 C C . ARG A 1 80 ? -17.373 12.721 20.853 1.00 83.44 80 ARG A C 1
ATOM 651 O O . ARG A 1 80 ? -17.626 11.566 21.196 1.00 83.44 80 ARG A O 1
ATOM 658 N N . ARG A 1 81 ? -16.174 13.114 20.410 1.00 81.88 81 ARG A N 1
ATOM 659 C CA . ARG A 1 81 ? -15.031 12.236 20.117 1.00 81.88 81 ARG A CA 1
ATOM 660 C C . ARG A 1 81 ? -15.404 11.099 19.151 1.00 81.88 81 ARG A C 1
ATOM 662 O O . ARG A 1 81 ? -14.930 9.975 19.296 1.00 81.88 81 ARG A O 1
ATOM 669 N N . HIS A 1 82 ? -16.295 11.391 18.196 1.00 86.88 82 HIS A N 1
ATOM 670 C CA . HIS A 1 82 ? -16.820 10.424 17.230 1.00 86.88 82 HIS A CA 1
ATOM 671 C C . HIS A 1 82 ? -17.229 11.103 15.906 1.00 86.88 82 HIS A C 1
ATOM 673 O O . HIS A 1 82 ? -18.257 11.782 15.843 1.00 86.88 82 HIS A O 1
ATOM 679 N N . ASP A 1 83 ? -16.478 10.821 14.835 1.00 89.06 83 ASP A N 1
ATOM 680 C CA . ASP A 1 83 ? -16.647 11.363 13.471 1.00 89.06 83 ASP A CA 1
ATOM 681 C C . ASP A 1 83 ? -18.040 11.122 12.877 1.00 89.06 83 ASP A C 1
ATOM 683 O O . ASP A 1 83 ? -18.753 12.064 12.531 1.00 89.06 83 ASP A O 1
ATOM 687 N N . VAL A 1 84 ? -18.485 9.866 12.802 1.00 94.44 84 VAL A N 1
ATOM 688 C CA . VAL A 1 84 ? -19.777 9.535 12.188 1.00 94.44 84 VAL A CA 1
ATOM 689 C C . VAL A 1 84 ? -20.926 10.247 12.897 1.00 94.44 84 VAL A C 1
ATOM 691 O O . VAL A 1 84 ? -21.767 10.841 12.231 1.00 94.44 84 VAL A O 1
ATOM 694 N N . MET A 1 85 ? -20.949 10.263 14.234 1.00 91.62 85 MET A N 1
ATOM 695 C CA . MET A 1 85 ? -22.022 10.926 14.984 1.00 91.62 85 MET A CA 1
ATOM 696 C C . MET A 1 85 ? -21.996 12.451 14.838 1.00 91.62 85 MET A C 1
ATOM 698 O O . MET A 1 85 ? -23.058 13.079 14.818 1.00 91.62 85 MET A O 1
ATOM 702 N N . ALA A 1 86 ? -20.813 13.055 14.696 1.00 93.69 86 ALA A N 1
ATOM 703 C CA . ALA A 1 86 ? -20.692 14.469 14.356 1.00 93.69 86 ALA A CA 1
ATOM 704 C C . ALA A 1 86 ? -21.304 14.768 12.977 1.00 93.69 86 ALA A C 1
ATOM 706 O O . ALA A 1 86 ? -22.071 15.723 12.826 1.00 93.69 86 ALA A O 1
ATOM 707 N N . HIS A 1 87 ? -21.060 13.902 11.991 1.00 97.06 87 HIS A N 1
ATOM 708 C CA . HIS A 1 87 ? -21.628 14.037 10.651 1.00 97.06 87 HIS A CA 1
ATOM 709 C C . HIS A 1 87 ? -23.123 13.699 10.568 1.00 97.06 87 HIS A C 1
ATOM 711 O O . HIS A 1 87 ? -23.829 14.368 9.816 1.00 97.06 87 HIS A O 1
ATOM 717 N N . VAL A 1 88 ? -23.640 12.754 11.365 1.00 96.62 88 VAL A N 1
ATOM 718 C CA . VAL A 1 88 ? -25.091 12.508 11.503 1.00 96.62 88 VAL A CA 1
ATOM 719 C C . VAL A 1 88 ? -25.788 13.772 12.001 1.00 96.62 88 VAL A C 1
ATOM 721 O O . VAL A 1 88 ? -26.755 14.228 11.392 1.00 96.62 88 VAL A O 1
ATOM 724 N N . HIS A 1 89 ? -25.261 14.392 13.063 1.00 95.50 89 HIS A N 1
ATOM 725 C CA . HIS A 1 89 ? -25.815 15.634 13.602 1.00 95.50 89 HIS A CA 1
ATOM 726 C C . HIS A 1 89 ? -25.753 16.782 12.584 1.00 95.50 89 HIS A C 1
ATOM 728 O O . HIS A 1 89 ? -26.734 17.496 12.377 1.00 95.50 89 HIS A O 1
ATOM 734 N N . THR A 1 90 ? -24.606 16.935 11.922 1.00 96.44 90 THR A N 1
ATOM 735 C CA . THR A 1 90 ? -24.396 17.964 10.896 1.00 96.44 90 THR A CA 1
ATOM 736 C C . THR A 1 90 ? -25.347 17.779 9.714 1.00 96.44 90 THR A C 1
ATOM 738 O O . THR A 1 90 ? -25.896 18.755 9.212 1.00 96.44 90 THR A O 1
ATOM 741 N N . PHE A 1 91 ? -25.593 16.539 9.283 1.00 98.00 91 PHE A N 1
ATOM 742 C CA . PHE A 1 91 ? -26.521 16.261 8.190 1.00 98.00 91 PHE A CA 1
ATOM 743 C C . PHE A 1 91 ? -27.980 16.500 8.601 1.00 98.00 91 PHE A C 1
ATOM 745 O O . PHE A 1 91 ? -28.729 17.125 7.855 1.00 98.00 91 PHE A O 1
ATOM 752 N N . GLY A 1 92 ? -28.364 16.116 9.823 1.00 97.38 92 GLY A N 1
ATOM 753 C CA . GLY A 1 92 ? -29.697 16.390 10.366 1.00 97.38 92 GLY A CA 1
ATOM 754 C C . GLY A 1 92 ? -30.025 17.884 10.486 1.00 97.38 92 GLY A C 1
ATOM 755 O O . GLY A 1 92 ? -31.182 18.262 10.330 1.00 97.38 92 GLY A O 1
ATOM 756 N N . LYS A 1 93 ? -29.025 18.757 10.688 1.00 96.88 93 LYS A N 1
ATOM 757 C CA . LYS A 1 93 ? -29.221 20.221 10.690 1.00 96.88 93 LYS A CA 1
ATOM 758 C C . LYS A 1 93 ? -29.681 20.773 9.338 1.00 96.88 93 LYS A C 1
ATOM 760 O O . LYS A 1 93 ? -30.417 21.754 9.315 1.00 96.88 93 LYS A O 1
ATOM 765 N N . VAL A 1 94 ? -29.256 20.160 8.233 1.00 96.50 94 VAL A N 1
ATOM 766 C CA . VAL A 1 94 ? -29.600 20.606 6.869 1.00 96.50 94 VAL A CA 1
ATOM 767 C C . VAL A 1 94 ? -30.688 19.764 6.204 1.00 96.50 94 VAL A C 1
ATOM 769 O O . VAL A 1 94 ? -31.247 20.171 5.191 1.00 96.50 94 VAL A O 1
ATOM 772 N N . ALA A 1 95 ? -31.039 18.630 6.811 1.00 97.31 95 ALA A N 1
ATOM 773 C CA . ALA A 1 95 ? -32.191 17.808 6.462 1.00 97.31 95 ALA A CA 1
ATOM 774 C C . ALA A 1 95 ? -33.064 17.551 7.712 1.00 97.31 95 ALA A C 1
ATOM 776 O O . ALA A 1 95 ? -33.119 16.419 8.202 1.00 97.31 95 ALA A O 1
ATOM 777 N N . PRO A 1 96 ? -33.732 18.582 8.269 1.00 97.56 96 PRO A N 1
ATOM 778 C CA . PRO A 1 96 ? -34.487 18.471 9.520 1.00 97.56 96 PRO A CA 1
ATOM 779 C C . PRO A 1 96 ? -35.606 17.422 9.481 1.00 97.56 96 PRO A C 1
ATOM 781 O O . PRO A 1 96 ? -35.832 16.750 10.486 1.00 97.56 96 PRO A O 1
ATOM 784 N N . ALA A 1 97 ? -36.262 17.213 8.333 1.00 96.88 97 ALA A N 1
ATOM 785 C CA . ALA A 1 97 ? -37.277 16.166 8.180 1.00 96.88 97 ALA A CA 1
ATOM 786 C C . ALA A 1 97 ? -36.675 14.750 8.245 1.00 96.88 97 ALA A C 1
ATOM 788 O O . ALA A 1 97 ? -37.377 13.793 8.564 1.00 96.88 97 ALA A O 1
ATOM 789 N N . ALA A 1 98 ? -35.374 14.615 7.968 1.00 97.31 98 ALA A N 1
ATOM 790 C CA . ALA A 1 98 ? -34.636 13.360 8.035 1.00 97.31 98 ALA A CA 1
ATOM 791 C C . ALA A 1 98 ? -33.840 13.181 9.341 1.00 97.31 98 ALA A C 1
ATOM 793 O O . ALA A 1 98 ? -33.353 12.085 9.609 1.00 97.31 98 ALA A O 1
ATOM 794 N N . ALA A 1 99 ? -33.701 14.217 10.176 1.00 96.50 99 ALA A N 1
ATOM 795 C CA . ALA A 1 99 ? -32.793 14.215 11.328 1.00 96.50 99 ALA A CA 1
ATOM 796 C C . ALA A 1 99 ? -33.014 13.042 12.301 1.00 96.50 99 ALA A C 1
ATOM 798 O O . ALA A 1 99 ? -32.050 12.521 12.855 1.00 96.50 99 ALA A O 1
ATOM 799 N N . GLY A 1 100 ? -34.268 12.616 12.487 1.00 94.06 100 GLY A N 1
ATOM 800 C CA . GLY A 1 100 ? -34.624 11.482 13.345 1.00 94.06 100 GLY A CA 1
ATOM 801 C C . GLY A 1 100 ? -34.468 10.096 12.705 1.00 94.06 100 GLY A C 1
ATOM 802 O O . GLY A 1 100 ? -34.542 9.108 13.428 1.00 94.06 100 GLY A O 1
ATOM 803 N N . ILE A 1 101 ? -34.269 10.011 11.383 1.00 96.00 101 ILE A N 1
ATOM 804 C CA . ILE A 1 101 ? -34.172 8.740 10.636 1.00 96.00 101 ILE A CA 1
ATOM 805 C C . ILE A 1 101 ? -32.800 8.514 9.991 1.00 96.00 101 ILE A C 1
ATOM 807 O O . ILE A 1 101 ? -32.488 7.399 9.579 1.00 96.00 101 ILE A O 1
ATOM 811 N N . ILE A 1 102 ? -31.936 9.533 9.927 1.00 97.25 102 ILE A N 1
ATOM 812 C CA . ILE A 1 102 ? -30.553 9.350 9.475 1.00 97.25 102 ILE A CA 1
ATOM 813 C C . ILE A 1 102 ? -29.870 8.332 10.394 1.00 97.25 102 ILE A C 1
ATOM 815 O O . ILE A 1 102 ? -29.833 8.507 11.610 1.00 97.25 102 ILE A O 1
ATOM 819 N N . HIS A 1 103 ? -29.272 7.302 9.787 1.00 97.50 103 HIS A N 1
ATOM 820 C CA . HIS A 1 103 ? -28.555 6.225 10.479 1.00 97.50 103 HIS A CA 1
ATOM 821 C C . HIS A 1 103 ? -29.438 5.237 11.266 1.00 97.50 103 HIS A C 1
ATOM 823 O O . HIS A 1 103 ? -28.911 4.491 12.093 1.00 97.50 103 HIS A O 1
ATOM 829 N N . LEU A 1 104 ? -30.749 5.195 11.001 1.00 95.94 104 LEU A N 1
ATOM 830 C CA . LEU A 1 104 ? -31.676 4.267 11.651 1.00 95.94 104 LEU A CA 1
ATOM 831 C C . LEU A 1 104 ? -31.199 2.808 11.514 1.00 95.94 104 LEU A C 1
ATOM 833 O O . LEU A 1 104 ? -30.767 2.372 10.453 1.00 95.94 104 LEU A O 1
ATOM 837 N N . GLY A 1 105 ? -31.158 2.075 12.632 1.00 90.75 105 GLY A N 1
ATOM 838 C CA . GLY A 1 105 ? -30.742 0.663 12.682 1.00 90.75 105 GLY A CA 1
ATOM 839 C C . GLY A 1 105 ? -29.261 0.372 12.418 1.00 90.75 105 GLY A C 1
ATOM 840 O O . GLY A 1 105 ? -28.784 -0.725 12.723 1.00 90.75 105 GLY A O 1
ATOM 841 N N . ALA A 1 106 ? -28.514 1.332 11.881 1.00 95.81 106 ALA A N 1
ATOM 842 C CA . ALA A 1 106 ? -27.140 1.160 11.450 1.00 95.81 106 ALA A CA 1
ATOM 843 C C . ALA A 1 106 ? -26.121 1.365 12.586 1.00 95.81 106 ALA A C 1
ATOM 845 O O . ALA A 1 106 ? -26.406 1.878 13.663 1.00 95.81 106 ALA A O 1
ATOM 846 N N . THR A 1 107 ? -24.887 0.943 12.317 1.00 94.88 107 THR A N 1
ATOM 847 C CA . THR A 1 107 ? -23.698 1.263 13.122 1.00 94.88 107 THR A CA 1
ATOM 848 C C . THR A 1 107 ? -22.756 2.122 12.290 1.00 94.88 107 THR A C 1
ATOM 850 O O . THR A 1 107 ? -22.856 2.101 11.063 1.00 94.88 107 THR A O 1
ATOM 853 N N . SER A 1 108 ? -21.786 2.797 12.906 1.00 94.56 108 SER A N 1
ATOM 854 C CA . SER A 1 108 ? -20.812 3.677 12.241 1.00 94.56 108 SER A CA 1
ATOM 855 C C . SER A 1 108 ? -20.154 3.026 11.010 1.00 94.56 108 SER A C 1
ATOM 857 O O . SER A 1 108 ? -20.002 3.660 9.966 1.00 94.56 108 SER A O 1
ATOM 859 N N . CYS A 1 109 ? -19.886 1.716 11.082 1.00 96.44 109 CYS A N 1
ATOM 860 C CA . CYS A 1 109 ? -19.310 0.931 9.984 1.00 96.44 109 CYS A CA 1
ATOM 861 C C . CYS A 1 109 ? -20.206 0.823 8.746 1.00 96.44 109 CYS A C 1
ATOM 863 O O . CYS A 1 109 ? -19.720 0.500 7.672 1.00 96.44 109 CYS A O 1
ATOM 865 N N . TYR A 1 110 ? -21.505 1.101 8.853 1.00 98.31 110 TYR A N 1
ATOM 866 C CA . TYR A 1 110 ? -22.365 1.184 7.680 1.00 98.31 110 TYR A CA 1
ATOM 867 C C . TYR A 1 110 ? -21.885 2.260 6.706 1.00 98.31 110 TYR A C 1
ATOM 869 O O . TYR A 1 110 ? -21.874 1.998 5.512 1.00 98.31 110 TYR A O 1
ATOM 877 N N . VAL A 1 111 ? -21.462 3.435 7.181 1.00 97.44 111 VAL A N 1
ATOM 878 C CA . VAL A 1 111 ? -20.974 4.488 6.278 1.00 97.44 111 VAL A CA 1
ATOM 879 C C . VAL A 1 111 ? -19.471 4.426 6.069 1.00 97.44 111 VAL A C 1
ATOM 881 O O . VAL A 1 111 ? -19.030 4.597 4.939 1.00 97.44 111 VAL A O 1
ATOM 884 N N . THR A 1 112 ? -18.678 4.129 7.104 1.00 96.75 112 THR A N 1
ATOM 885 C CA . THR A 1 112 ? -17.213 4.144 6.962 1.00 96.75 112 THR A CA 1
ATOM 886 C C . THR A 1 112 ? -16.723 3.017 6.056 1.00 96.75 112 THR A C 1
ATOM 888 O O . THR A 1 112 ? -16.033 3.275 5.078 1.00 96.75 112 THR A O 1
ATOM 891 N N . ASP A 1 113 ? -17.124 1.773 6.329 1.00 98.00 113 ASP A N 1
ATOM 892 C CA . ASP A 1 113 ? -16.591 0.607 5.621 1.00 98.00 113 ASP A CA 1
ATOM 893 C C . ASP A 1 113 ? -17.164 0.476 4.206 1.00 98.00 113 ASP A C 1
ATOM 895 O O . ASP A 1 113 ? -16.434 0.138 3.277 1.00 98.00 113 ASP A O 1
ATOM 899 N N . ASN A 1 114 ? -18.456 0.761 4.018 1.00 98.44 114 ASN A N 1
ATOM 900 C CA . ASN A 1 114 ? -19.049 0.750 2.680 1.00 98.44 114 ASN A CA 1
ATOM 901 C C . ASN A 1 114 ? -18.478 1.874 1.804 1.00 98.44 114 ASN A C 1
ATOM 903 O O . ASN A 1 114 ? -18.234 1.637 0.624 1.00 98.44 114 ASN A O 1
ATOM 907 N N . ALA A 1 115 ? -18.227 3.068 2.357 1.00 98.25 115 ALA A N 1
ATOM 908 C CA . ALA A 1 115 ? -17.572 4.137 1.605 1.00 98.25 115 ALA A CA 1
ATOM 909 C C . ALA A 1 115 ? -16.135 3.757 1.231 1.00 98.25 115 ALA A C 1
ATOM 911 O O . ALA A 1 115 ? -15.756 3.932 0.078 1.00 98.25 115 ALA A O 1
ATOM 912 N N . ASP A 1 116 ? -15.371 3.161 2.154 1.00 98.38 116 ASP A N 1
ATOM 913 C CA . ASP A 1 116 ? -14.027 2.665 1.850 1.00 98.38 116 ASP A CA 1
ATOM 914 C C . ASP A 1 116 ? -14.060 1.661 0.684 1.00 98.38 116 ASP A C 1
ATOM 916 O O . ASP A 1 116 ? -13.31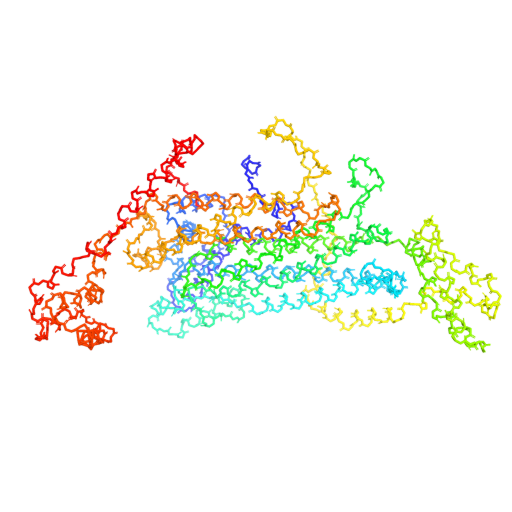1 1.827 -0.271 1.00 98.38 116 ASP A O 1
ATOM 920 N N . LEU A 1 117 ? -14.975 0.682 0.679 1.00 98.19 117 LEU A N 1
ATOM 921 C CA . LEU A 1 117 ? -15.119 -0.274 -0.435 1.00 98.19 117 LEU A CA 1
ATOM 922 C C . LEU A 1 117 ? -15.470 0.413 -1.768 1.00 98.19 117 LEU A C 1
ATOM 924 O O . LEU A 1 117 ? -14.952 0.024 -2.818 1.00 98.19 117 LEU A O 1
ATOM 928 N N . VAL A 1 118 ? -16.306 1.458 -1.740 1.00 98.19 118 VAL A N 1
ATOM 929 C CA . VAL A 1 118 ? -16.607 2.286 -2.923 1.00 98.19 118 VAL A CA 1
ATOM 930 C C . VAL A 1 118 ? -15.338 2.982 -3.427 1.00 98.19 118 VAL A C 1
ATOM 932 O O . VAL A 1 118 ? -15.082 2.971 -4.635 1.00 98.19 118 VAL A O 1
ATOM 935 N N . PHE A 1 119 ? -14.522 3.548 -2.532 1.00 98.50 119 PHE A N 1
ATOM 936 C CA . PHE A 1 119 ? -13.260 4.200 -2.895 1.00 98.50 119 PHE A CA 1
ATOM 937 C C . PHE A 1 119 ? -12.242 3.208 -3.440 1.00 98.50 119 PHE A C 1
ATOM 939 O O . PHE A 1 119 ? -11.652 3.480 -4.480 1.00 98.50 119 PHE A O 1
ATOM 946 N N . LEU A 1 120 ? -12.088 2.035 -2.821 1.00 98.50 120 LEU A N 1
ATOM 947 C CA . LEU A 1 120 ? -11.181 0.991 -3.301 1.00 98.50 120 LEU A CA 1
ATOM 948 C C . LEU A 1 120 ? -11.566 0.541 -4.715 1.00 98.50 120 LEU A C 1
ATOM 950 O O . LEU A 1 120 ? -10.730 0.565 -5.616 1.00 98.50 120 LEU A O 1
ATOM 954 N N . ARG A 1 121 ? -12.843 0.222 -4.957 1.00 98.31 121 ARG A N 1
ATOM 955 C CA . ARG A 1 121 ? -13.315 -0.186 -6.290 1.00 98.31 121 ARG A CA 1
ATOM 956 C C . ARG A 1 121 ? -13.127 0.914 -7.339 1.00 98.31 121 ARG A C 1
ATOM 958 O O . ARG A 1 121 ? -12.698 0.637 -8.461 1.00 98.31 121 ARG A O 1
ATOM 965 N N . THR A 1 122 ? -13.426 2.163 -6.980 1.00 97.56 122 THR A N 1
ATOM 966 C CA . THR A 1 122 ? -13.271 3.319 -7.881 1.00 97.56 122 THR A CA 1
ATOM 967 C C . THR A 1 122 ? -11.796 3.599 -8.178 1.00 97.56 122 THR A C 1
ATOM 969 O O . THR A 1 122 ? -11.428 3.798 -9.333 1.00 97.56 122 THR A O 1
ATOM 972 N N . GLY A 1 123 ? -10.931 3.532 -7.166 1.00 97.75 123 GLY A N 1
ATOM 973 C CA . GLY A 1 123 ? -9.489 3.703 -7.315 1.00 97.75 123 GLY A CA 1
ATOM 974 C C . GLY A 1 123 ? -8.882 2.618 -8.201 1.00 97.75 123 GLY A C 1
ATOM 975 O O . GLY A 1 123 ? -8.144 2.932 -9.130 1.00 97.75 123 GLY A O 1
ATOM 976 N N . LEU A 1 124 ? -9.257 1.349 -7.996 1.00 98.19 124 LEU A N 1
ATOM 977 C CA . LEU A 1 124 ? -8.802 0.234 -8.839 1.00 98.19 124 LEU A CA 1
ATOM 978 C C . LEU A 1 124 ? -9.237 0.436 -10.291 1.00 98.19 124 LEU A C 1
ATOM 980 O O . LEU A 1 124 ? -8.463 0.198 -11.214 1.00 98.19 124 LEU A O 1
ATOM 984 N N . THR A 1 125 ? -10.452 0.941 -10.490 1.00 96.00 125 THR A N 1
ATOM 985 C CA . THR A 1 125 ? -10.980 1.285 -11.812 1.00 96.00 125 THR A CA 1
ATOM 986 C C . THR A 1 125 ? -10.141 2.362 -12.507 1.00 96.00 125 THR A C 1
ATOM 988 O O . THR A 1 125 ? -9.809 2.220 -13.684 1.00 96.00 125 THR A O 1
ATOM 991 N N . TYR A 1 126 ? -9.740 3.418 -11.792 1.00 96.44 126 TYR A N 1
ATOM 992 C CA . TYR A 1 126 ? -8.840 4.438 -12.341 1.00 96.44 126 TYR A CA 1
ATOM 993 C C . TYR A 1 126 ? -7.474 3.847 -12.711 1.00 96.44 126 TYR A C 1
ATOM 995 O O . TYR A 1 126 ? -6.992 4.072 -13.820 1.00 96.44 126 TYR A O 1
ATOM 1003 N N . LEU A 1 127 ? -6.895 3.017 -11.840 1.00 97.31 127 LEU A N 1
ATOM 1004 C CA . LEU A 1 127 ? -5.599 2.381 -12.091 1.00 97.31 127 LEU A CA 1
ATOM 1005 C C . LEU A 1 127 ? -5.635 1.418 -13.289 1.00 97.31 127 LEU A C 1
ATOM 1007 O O . LEU A 1 127 ? -4.698 1.418 -14.082 1.00 97.31 127 LEU A O 1
ATOM 1011 N N . ILE A 1 128 ? -6.712 0.645 -13.476 1.00 96.94 128 ILE A N 1
ATOM 1012 C CA . ILE A 1 128 ? -6.892 -0.252 -14.637 1.00 96.94 128 ILE A CA 1
ATOM 1013 C C . ILE A 1 128 ? -6.851 0.531 -15.950 1.00 96.94 128 ILE A C 1
ATOM 1015 O O . ILE A 1 128 ? -6.210 0.097 -16.910 1.00 96.94 128 ILE A O 1
ATOM 1019 N N . ARG A 1 129 ? -7.496 1.703 -15.990 1.00 92.31 129 ARG A N 1
ATOM 1020 C CA . ARG A 1 129 ? -7.496 2.584 -17.165 1.00 92.31 129 ARG A CA 1
ATOM 1021 C C . ARG A 1 129 ? -6.093 3.111 -17.457 1.00 92.31 129 ARG A C 1
ATOM 1023 O O . ARG A 1 129 ? -5.614 2.951 -18.579 1.00 92.31 129 ARG A O 1
ATOM 1030 N N . SER A 1 130 ? -5.417 3.667 -16.451 1.00 92.88 130 SER A N 1
ATOM 1031 C CA . SER A 1 130 ? -4.045 4.180 -16.583 1.00 92.88 130 SER A CA 1
ATOM 1032 C C . SER A 1 130 ? -3.059 3.086 -17.007 1.00 92.88 130 SER A C 1
ATOM 1034 O O . SER A 1 130 ? -2.228 3.292 -17.891 1.00 92.88 130 SER A O 1
ATOM 1036 N N . LEU A 1 131 ? -3.191 1.884 -16.443 1.00 94.38 131 LEU A N 1
ATOM 1037 C CA . LEU A 1 131 ? -2.354 0.734 -16.775 1.00 94.38 131 LEU A CA 1
ATOM 1038 C C . LEU A 1 131 ? -2.575 0.254 -18.217 1.00 94.38 131 LEU A C 1
ATOM 1040 O O . LEU A 1 131 ? -1.608 -0.014 -18.929 1.00 94.38 131 LEU A O 1
ATOM 1044 N N . GLY A 1 132 ? -3.826 0.202 -18.681 1.00 92.50 132 GLY A N 1
ATOM 1045 C CA . GLY A 1 132 ? -4.143 -0.120 -20.073 1.00 92.50 132 GLY A CA 1
ATOM 1046 C C . GLY A 1 132 ? -3.546 0.880 -21.071 1.00 92.50 132 GLY A C 1
ATOM 1047 O O . GLY A 1 132 ? -3.017 0.476 -22.109 1.00 92.50 132 GLY A O 1
ATOM 1048 N N . ILE A 1 133 ? -3.551 2.175 -20.734 1.00 92.00 133 ILE A N 1
ATOM 1049 C CA . ILE A 1 133 ? -2.900 3.211 -21.548 1.00 92.00 133 ILE A CA 1
ATOM 1050 C C . ILE A 1 133 ? -1.383 2.990 -21.583 1.00 92.00 133 ILE A C 1
ATOM 1052 O O . ILE A 1 133 ? -0.808 2.948 -22.670 1.00 92.00 133 ILE A O 1
ATOM 1056 N N . LEU A 1 134 ? -0.734 2.784 -20.432 1.00 95.31 134 LEU A N 1
ATOM 1057 C CA . LEU A 1 134 ? 0.705 2.506 -20.359 1.00 95.31 134 LEU A CA 1
ATOM 1058 C C . LEU A 1 134 ? 1.104 1.288 -21.211 1.00 95.31 134 LEU A C 1
ATOM 1060 O O . LEU A 1 134 ? 2.039 1.373 -22.011 1.00 95.31 134 LEU A O 1
ATOM 1064 N N . ILE A 1 135 ? 0.364 0.180 -21.092 1.00 96.06 135 ILE A N 1
ATOM 1065 C CA . ILE A 1 135 ? 0.580 -1.034 -21.892 1.00 96.06 135 ILE A CA 1
ATOM 1066 C C . ILE A 1 135 ? 0.461 -0.717 -23.386 1.00 96.06 135 ILE A C 1
ATOM 1068 O O . ILE A 1 135 ? 1.314 -1.137 -24.167 1.00 96.06 135 ILE A O 1
ATOM 1072 N N . SER A 1 136 ? -0.547 0.061 -23.790 1.00 94.88 136 SER A N 1
ATOM 1073 C CA . SER A 1 136 ? -0.721 0.488 -25.182 1.00 94.88 136 SER A CA 1
ATOM 1074 C C . SER A 1 136 ? 0.484 1.288 -25.702 1.00 94.88 136 SER A C 1
ATOM 1076 O O . SER A 1 136 ? 0.973 1.001 -26.796 1.00 94.88 136 SER A O 1
ATOM 1078 N N . ARG A 1 137 ? 1.021 2.235 -24.917 1.00 93.00 137 ARG A N 1
ATOM 1079 C CA . ARG A 1 137 ? 2.196 3.044 -25.306 1.00 93.00 137 ARG A CA 1
ATOM 1080 C C . ARG A 1 137 ? 3.454 2.205 -25.474 1.00 93.00 137 ARG A C 1
ATOM 1082 O O . ARG A 1 137 ? 4.117 2.294 -26.505 1.00 93.00 137 ARG A O 1
ATOM 1089 N N . LEU A 1 138 ? 3.751 1.351 -24.498 1.00 94.94 138 LEU A N 1
ATOM 1090 C CA . LEU A 1 138 ? 4.905 0.456 -24.577 1.00 94.94 138 LEU A CA 1
ATOM 1091 C C . LEU A 1 138 ? 4.764 -0.562 -25.712 1.00 94.94 138 LEU A C 1
ATOM 1093 O O . LEU A 1 138 ? 5.764 -0.939 -26.313 1.00 94.94 138 LEU A O 1
ATOM 1097 N N . SER A 1 139 ? 3.540 -0.971 -26.048 1.00 96.19 139 SER A N 1
ATOM 1098 C CA . SER A 1 139 ? 3.279 -1.875 -27.174 1.00 96.19 139 SER A CA 1
ATOM 1099 C C . SER A 1 139 ? 3.546 -1.214 -28.523 1.00 96.19 139 SER A C 1
ATOM 1101 O O . SER A 1 139 ? 4.149 -1.841 -29.391 1.00 96.19 139 SER A O 1
ATOM 1103 N N . ALA A 1 140 ? 3.171 0.060 -28.684 1.00 95.19 140 ALA A N 1
ATOM 1104 C CA . ALA A 1 140 ? 3.523 0.838 -29.871 1.00 95.19 140 ALA A CA 1
ATOM 1105 C C . ALA A 1 140 ? 5.050 0.975 -30.014 1.00 95.19 140 ALA A C 1
ATOM 1107 O O . ALA A 1 140 ? 5.596 0.671 -31.074 1.00 95.19 140 ALA A O 1
ATOM 1108 N N . PHE A 1 141 ? 5.743 1.317 -28.922 1.00 97.25 141 PHE A N 1
ATOM 1109 C CA . PHE A 1 141 ? 7.208 1.360 -28.875 1.00 97.25 141 PHE A CA 1
ATOM 1110 C C . PHE A 1 141 ? 7.840 -0.001 -29.218 1.00 97.25 141 PHE A C 1
ATOM 1112 O O . PHE A 1 141 ? 8.781 -0.087 -30.007 1.00 97.25 141 PHE A O 1
ATOM 1119 N N . ALA A 1 142 ? 7.304 -1.091 -28.660 1.00 97.00 142 ALA A N 1
ATOM 1120 C CA . ALA A 1 142 ? 7.796 -2.435 -28.929 1.00 97.00 142 ALA A CA 1
ATOM 1121 C C . ALA A 1 142 ? 7.643 -2.818 -30.407 1.00 97.00 142 ALA A C 1
ATOM 1123 O O . ALA A 1 142 ? 8.570 -3.392 -30.975 1.00 97.00 142 ALA A O 1
ATOM 1124 N N . ALA A 1 143 ? 6.513 -2.475 -31.034 1.00 97.69 143 ALA A N 1
ATOM 1125 C CA . ALA A 1 143 ? 6.245 -2.747 -32.445 1.00 97.69 143 ALA A CA 1
ATOM 1126 C C . ALA A 1 143 ? 7.156 -1.946 -33.391 1.00 97.69 143 ALA A C 1
ATOM 1128 O O . ALA A 1 143 ? 7.645 -2.500 -34.382 1.00 97.69 143 ALA A O 1
ATOM 1129 N N . GLU A 1 144 ? 7.404 -0.669 -33.075 1.00 98.12 144 GLU A N 1
ATOM 1130 C CA . GLU A 1 144 ? 8.301 0.219 -33.826 1.00 98.12 144 GLU A CA 1
ATOM 1131 C C . GLU A 1 144 ? 9.736 -0.326 -33.831 1.00 98.12 144 GLU A C 1
ATOM 1133 O O . GLU A 1 144 ? 10.350 -0.482 -34.886 1.00 98.12 144 GLU A O 1
ATOM 1138 N N . TYR A 1 145 ? 10.246 -0.709 -32.658 1.00 98.38 145 TYR A N 1
ATOM 1139 C CA . TYR A 1 145 ? 11.630 -1.150 -32.483 1.00 98.38 145 TYR A CA 1
ATOM 1140 C C . TYR A 1 145 ? 11.809 -2.675 -32.460 1.00 98.38 145 TYR A C 1
ATOM 1142 O O . TYR A 1 145 ? 12.844 -3.179 -32.004 1.00 98.38 145 TYR A O 1
ATOM 1150 N N . ARG A 1 146 ? 10.829 -3.437 -32.964 1.00 98.06 146 ARG A N 1
ATOM 1151 C CA . ARG A 1 146 ? 10.814 -4.911 -32.880 1.00 98.06 146 ARG A CA 1
ATOM 1152 C C . ARG A 1 146 ? 12.000 -5.597 -33.549 1.00 98.06 146 ARG A C 1
ATOM 1154 O O . ARG A 1 146 ? 12.401 -6.664 -33.094 1.00 98.06 146 ARG A O 1
ATOM 1161 N N . ALA A 1 147 ? 12.567 -4.974 -34.582 1.00 97.94 147 ALA A N 1
ATOM 1162 C CA . ALA A 1 147 ? 13.679 -5.498 -35.376 1.00 97.94 147 ALA A CA 1
ATOM 1163 C C . ALA A 1 147 ? 14.991 -4.711 -35.205 1.00 97.94 147 ALA A C 1
ATOM 1165 O O . ALA A 1 147 ? 15.947 -4.969 -35.927 1.00 97.94 147 ALA A O 1
ATOM 1166 N N . LEU A 1 148 ? 15.060 -3.745 -34.276 1.00 98.50 148 LEU A N 1
ATOM 1167 C CA . LEU A 1 148 ? 16.293 -2.997 -34.005 1.00 98.50 148 LEU A CA 1
ATOM 1168 C C . LEU A 1 148 ? 17.201 -3.815 -33.072 1.00 98.50 148 LEU A C 1
ATOM 1170 O O . LEU A 1 148 ? 16.854 -3.924 -31.890 1.00 98.50 148 LEU A O 1
ATOM 1174 N N . PRO A 1 149 ? 18.346 -4.357 -33.536 1.00 98.56 149 PRO A N 1
ATOM 1175 C CA . PRO A 1 149 ? 19.244 -5.136 -32.693 1.00 98.56 149 PRO A CA 1
ATOM 1176 C C . PRO A 1 149 ? 19.810 -4.276 -31.565 1.00 98.56 149 PRO A C 1
ATOM 1178 O O . PRO A 1 149 ? 20.135 -3.108 -31.767 1.00 98.56 149 PRO A O 1
ATOM 1181 N N . THR A 1 150 ? 19.946 -4.858 -30.380 1.00 98.31 150 THR A N 1
ATOM 1182 C CA . THR A 1 150 ? 20.610 -4.268 -29.209 1.00 98.31 150 THR A CA 1
ATOM 1183 C C . THR A 1 150 ? 21.352 -5.364 -28.457 1.00 98.31 150 THR A C 1
ATOM 1185 O O . THR A 1 150 ? 20.974 -6.538 -28.510 1.00 98.31 150 THR A O 1
ATOM 1188 N N . LEU A 1 151 ? 22.412 -4.986 -27.747 1.00 97.56 151 LEU A N 1
ATOM 1189 C CA . LEU A 1 151 ? 23.183 -5.921 -26.941 1.00 97.56 151 LEU A CA 1
ATOM 1190 C C . LEU A 1 151 ? 22.303 -6.526 -25.838 1.00 97.56 151 LEU A C 1
ATOM 1192 O O . LEU A 1 151 ? 21.622 -5.791 -25.119 1.00 97.56 151 LEU A O 1
ATOM 1196 N N . GLY A 1 152 ? 22.292 -7.854 -25.704 1.00 94.75 152 GLY A N 1
ATOM 1197 C CA . GLY A 1 152 ? 21.661 -8.529 -24.573 1.00 94.75 152 GLY A CA 1
ATOM 1198 C C . GLY A 1 152 ? 22.498 -8.373 -23.306 1.00 94.75 152 GLY A C 1
ATOM 1199 O O . GLY A 1 152 ? 23.715 -8.226 -23.378 1.00 94.75 152 GLY A O 1
ATOM 1200 N N . PHE A 1 153 ? 21.855 -8.421 -22.139 1.00 93.56 153 PHE A N 1
ATOM 1201 C CA . PHE A 1 153 ? 22.551 -8.302 -20.859 1.00 93.56 153 PHE A CA 1
ATOM 1202 C C . PHE A 1 153 ? 22.112 -9.387 -19.882 1.00 93.56 153 PHE A C 1
ATOM 1204 O O . PHE A 1 153 ? 20.943 -9.462 -19.504 1.00 93.56 153 PHE A O 1
ATOM 1211 N N . THR A 1 154 ? 23.078 -10.172 -19.415 1.00 78.31 154 THR A N 1
ATOM 1212 C CA . THR A 1 154 ? 22.942 -11.085 -18.271 1.00 78.31 154 THR A CA 1
ATOM 1213 C C . THR A 1 154 ? 24.046 -10.742 -17.282 1.00 78.31 154 THR A C 1
ATOM 1215 O O . THR A 1 154 ? 25.193 -10.598 -17.696 1.00 78.31 154 THR A O 1
ATOM 1218 N N . HIS A 1 155 ? 23.724 -10.534 -16.001 1.00 84.75 155 HIS A N 1
ATOM 1219 C CA . HIS A 1 155 ? 24.662 -9.955 -15.014 1.00 84.75 155 HIS A CA 1
ATOM 1220 C C . HIS A 1 155 ? 25.201 -8.568 -15.412 1.00 84.75 155 HIS A C 1
ATOM 1222 O O . HIS A 1 155 ? 26.292 -8.172 -15.012 1.00 84.75 155 HIS A O 1
ATOM 1228 N N . PHE A 1 156 ? 24.446 -7.854 -16.252 1.00 90.12 156 PHE A N 1
ATOM 1229 C CA . PHE A 1 156 ? 24.873 -6.623 -16.917 1.00 90.12 156 PHE A CA 1
ATOM 1230 C C . PHE A 1 156 ? 26.202 -6.750 -17.693 1.00 90.12 156 PHE A C 1
ATOM 1232 O O . PHE A 1 156 ? 26.894 -5.764 -17.927 1.00 90.12 156 PHE A O 1
ATOM 1239 N N . GLN A 1 157 ? 26.547 -7.970 -18.115 1.00 84.38 157 GLN A N 1
ATOM 1240 C CA . GLN A 1 157 ? 27.629 -8.258 -19.052 1.00 84.38 157 GLN A CA 1
ATOM 1241 C C . GLN A 1 157 ? 27.060 -8.480 -20.462 1.00 84.38 157 GLN A C 1
ATOM 1243 O O . GLN A 1 157 ? 25.918 -8.946 -20.572 1.00 84.38 157 GLN A O 1
ATOM 1248 N N . PRO A 1 158 ? 27.833 -8.163 -21.519 1.00 91.69 158 PRO A N 1
ATOM 1249 C CA . PRO A 1 158 ? 27.466 -8.457 -22.901 1.00 91.69 158 PRO A CA 1
ATOM 1250 C C . PRO A 1 158 ? 27.029 -9.916 -23.084 1.00 91.69 158 PRO A C 1
ATOM 1252 O O . PRO A 1 158 ? 27.734 -10.844 -22.690 1.00 91.69 158 PRO A O 1
ATOM 1255 N N . ALA A 1 159 ? 25.858 -10.109 -23.684 1.00 90.94 159 ALA A N 1
ATOM 1256 C CA . ALA A 1 159 ? 25.288 -11.405 -24.032 1.00 90.94 159 ALA A CA 1
ATOM 1257 C C . ALA A 1 159 ? 24.687 -11.357 -25.447 1.00 90.94 159 ALA A C 1
ATOM 1259 O O . ALA A 1 159 ? 24.619 -10.283 -26.054 1.00 90.94 159 ALA A O 1
ATOM 1260 N N . GLN A 1 160 ? 24.229 -12.514 -25.952 1.00 92.19 160 GLN A N 1
ATOM 1261 C CA . GLN A 1 160 ? 23.607 -12.640 -27.279 1.00 92.19 160 GLN A CA 1
ATOM 1262 C C . GLN A 1 160 ? 22.610 -11.511 -27.559 1.00 92.19 160 GLN A C 1
ATOM 1264 O O . GLN A 1 160 ? 21.875 -11.076 -26.666 1.00 92.19 160 GLN A O 1
ATOM 1269 N N . LEU A 1 161 ? 22.598 -11.037 -28.808 1.00 97.62 161 LEU A N 1
ATOM 1270 C CA . LEU A 1 161 ? 21.769 -9.903 -29.185 1.00 97.62 161 LEU A CA 1
ATOM 1271 C C . LEU A 1 161 ? 20.283 -10.202 -28.965 1.00 97.62 161 LEU A C 1
ATOM 1273 O O . LEU A 1 161 ? 19.792 -11.322 -29.094 1.00 97.62 161 LEU A O 1
ATOM 1277 N N . THR A 1 162 ? 19.553 -9.143 -28.652 1.00 98.38 162 THR A N 1
ATOM 1278 C CA . THR A 1 162 ? 18.093 -9.108 -28.677 1.00 98.38 162 THR A CA 1
ATOM 1279 C C . THR A 1 162 ? 17.662 -7.903 -29.509 1.00 98.38 162 THR A C 1
ATOM 1281 O O . THR A 1 162 ? 18.483 -7.308 -30.206 1.00 98.38 162 THR A O 1
ATOM 1284 N N . THR A 1 163 ? 16.394 -7.507 -29.446 1.00 98.56 163 THR A N 1
ATOM 1285 C CA . THR A 1 163 ? 15.939 -6.244 -30.038 1.00 98.56 163 THR A CA 1
ATOM 1286 C C . THR A 1 163 ? 15.402 -5.296 -28.979 1.00 98.56 163 THR A C 1
ATOM 1288 O O . THR A 1 163 ? 14.955 -5.721 -27.909 1.00 98.56 163 THR A O 1
ATOM 1291 N N . VAL A 1 164 ? 15.448 -3.993 -29.265 1.00 98.31 164 VAL A N 1
ATOM 1292 C CA . VAL A 1 164 ? 14.898 -2.965 -28.367 1.00 98.31 164 VAL A CA 1
ATOM 1293 C C . VAL A 1 164 ? 13.417 -3.245 -28.089 1.00 98.31 164 VAL A C 1
ATOM 1295 O O . VAL A 1 164 ? 12.997 -3.252 -26.931 1.00 98.31 164 VAL A O 1
ATOM 1298 N N . GLY A 1 165 ? 12.644 -3.593 -29.122 1.00 97.56 165 GLY A N 1
ATOM 1299 C CA . GLY A 1 165 ? 11.246 -3.981 -28.958 1.00 97.56 165 GLY A CA 1
ATOM 1300 C C . GLY A 1 165 ? 11.065 -5.280 -28.171 1.00 97.56 165 GLY A C 1
ATOM 1301 O O . GLY A 1 165 ? 10.216 -5.345 -27.282 1.00 97.56 165 GLY A O 1
ATOM 1302 N N . LYS A 1 166 ? 11.910 -6.299 -28.393 1.00 97.88 166 LYS A N 1
ATOM 1303 C CA . LYS A 1 166 ? 11.854 -7.542 -27.610 1.00 97.88 166 LYS A CA 1
ATOM 1304 C C . LYS A 1 166 ? 12.136 -7.299 -26.132 1.00 97.88 166 LYS A C 1
ATOM 1306 O O . LYS A 1 166 ? 11.463 -7.910 -25.302 1.00 97.88 166 LYS A O 1
ATOM 1311 N N . ARG A 1 167 ? 13.062 -6.405 -25.778 1.00 98.00 167 ARG A N 1
ATOM 1312 C CA . ARG A 1 167 ? 13.288 -5.994 -24.382 1.00 98.00 167 ARG A CA 1
ATOM 1313 C C . ARG A 1 167 ? 12.028 -5.371 -23.779 1.00 98.00 167 ARG A C 1
ATOM 1315 O O . ARG A 1 167 ? 11.625 -5.785 -22.696 1.00 98.00 167 ARG A O 1
ATOM 1322 N N . ALA A 1 168 ? 11.358 -4.478 -24.508 1.00 96.81 168 ALA A N 1
ATOM 1323 C CA . ALA A 1 168 ? 10.111 -3.864 -24.051 1.00 96.81 168 ALA A CA 1
ATOM 1324 C C . ALA A 1 168 ? 8.985 -4.888 -23.798 1.00 96.81 168 ALA A C 1
ATOM 1326 O O . ALA A 1 168 ? 8.195 -4.705 -22.876 1.00 96.81 168 ALA A O 1
ATOM 1327 N N . THR A 1 169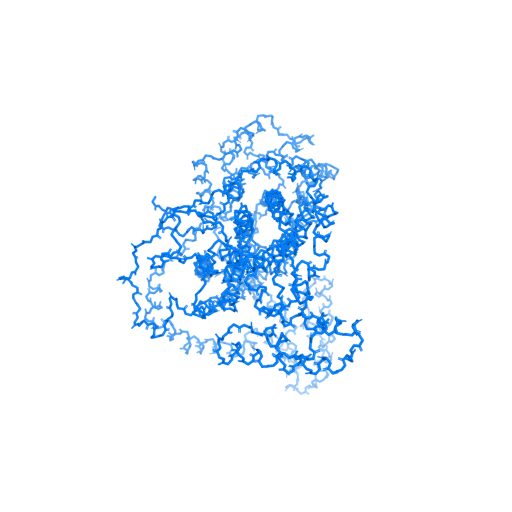 ? 8.941 -6.016 -24.523 1.00 97.00 169 THR A N 1
ATOM 1328 C CA . THR A 1 169 ? 7.941 -7.074 -24.242 1.00 97.00 169 THR A CA 1
ATOM 1329 C C . THR A 1 169 ? 8.077 -7.709 -22.859 1.00 97.00 169 THR A C 1
ATOM 1331 O O . THR A 1 169 ? 7.073 -8.162 -22.318 1.00 97.00 169 THR A O 1
ATOM 1334 N N . LEU A 1 170 ? 9.274 -7.719 -22.255 1.00 93.06 170 LEU A N 1
ATOM 1335 C CA . LEU A 1 170 ? 9.450 -8.224 -20.886 1.00 93.06 170 LEU A CA 1
ATOM 1336 C C . LEU A 1 170 ? 8.726 -7.309 -19.891 1.00 93.06 170 LEU A C 1
ATOM 1338 O O . LEU A 1 170 ? 8.041 -7.794 -18.999 1.00 93.06 170 LEU A O 1
ATOM 1342 N N . TRP A 1 171 ? 8.825 -5.994 -20.093 1.00 98.00 171 TRP A N 1
ATOM 1343 C CA . TRP A 1 171 ? 8.119 -4.994 -19.290 1.00 98.00 171 TRP A CA 1
ATOM 1344 C C . TRP A 1 171 ? 6.604 -5.112 -19.458 1.00 98.00 171 TRP A C 1
ATOM 1346 O O . TRP A 1 171 ? 5.863 -5.135 -18.479 1.00 98.00 171 TRP A O 1
ATOM 1356 N N . ILE A 1 172 ? 6.138 -5.240 -20.704 1.00 97.56 172 ILE A N 1
ATOM 1357 C CA . ILE A 1 172 ? 4.708 -5.371 -21.007 1.00 97.56 172 ILE A CA 1
ATOM 1358 C C . ILE A 1 172 ? 4.132 -6.651 -20.389 1.00 97.56 172 ILE A C 1
ATOM 1360 O O . ILE A 1 172 ? 3.016 -6.626 -19.878 1.00 97.56 172 ILE A O 1
ATOM 1364 N N . GLN A 1 173 ? 4.876 -7.760 -20.394 1.00 95.12 173 GLN A N 1
ATOM 1365 C CA . GLN A 1 173 ? 4.420 -9.018 -19.802 1.00 95.12 173 GLN A CA 1
ATOM 1366 C C . GLN A 1 173 ? 4.129 -8.890 -18.300 1.00 95.12 173 GLN A C 1
ATOM 1368 O O . GLN A 1 173 ? 3.095 -9.386 -17.847 1.00 95.12 173 GLN A O 1
ATOM 1373 N N . GLU A 1 174 ? 5.001 -8.226 -17.540 1.00 97.38 174 GLU A N 1
ATOM 1374 C CA . GLU A 1 174 ? 4.775 -7.986 -16.109 1.00 97.38 174 GLU A CA 1
ATOM 1375 C C . GLU A 1 174 ? 3.559 -7.068 -15.891 1.00 97.38 174 GLU A C 1
ATOM 1377 O O . GLU A 1 174 ? 2.670 -7.399 -15.106 1.00 97.38 174 GLU A O 1
ATOM 1382 N N . LEU A 1 175 ? 3.421 -6.003 -16.692 1.00 97.38 175 LEU A N 1
ATOM 1383 C CA . LEU A 1 175 ? 2.257 -5.106 -16.638 1.00 97.38 175 LEU A CA 1
ATOM 1384 C C . LEU A 1 175 ? 0.932 -5.811 -16.985 1.00 97.38 175 LEU A C 1
ATOM 1386 O O . LEU A 1 175 ? -0.108 -5.473 -16.420 1.00 97.38 175 LEU A O 1
ATOM 1390 N N . LEU A 1 176 ? 0.936 -6.808 -17.879 1.00 92.81 176 LEU A N 1
ATOM 1391 C CA . LEU A 1 176 ? -0.246 -7.638 -18.152 1.00 92.81 176 LEU A CA 1
ATOM 1392 C C . LEU A 1 176 ? -0.646 -8.484 -16.934 1.00 92.81 176 LEU A C 1
ATOM 1394 O O . LEU A 1 176 ? -1.840 -8.677 -16.686 1.00 92.81 176 LEU A O 1
ATOM 1398 N N . TRP A 1 177 ? 0.323 -8.990 -16.164 1.00 97.19 177 TRP A N 1
ATOM 1399 C CA . TRP A 1 177 ? 0.029 -9.699 -14.917 1.00 97.19 177 TRP A CA 1
ATOM 1400 C C . TRP A 1 177 ? -0.529 -8.759 -13.854 1.00 97.19 177 TRP A C 1
ATOM 1402 O O . TRP A 1 177 ? -1.492 -9.133 -13.183 1.00 97.19 177 TRP A O 1
ATOM 1412 N N . ASP A 1 178 ? -0.001 -7.540 -13.748 1.00 98.06 178 ASP A N 1
ATOM 1413 C CA . ASP A 1 178 ? -0.558 -6.520 -12.859 1.00 98.06 178 ASP A CA 1
ATOM 1414 C C . ASP A 1 178 ? -1.989 -6.149 -13.276 1.00 98.06 178 ASP A C 1
ATOM 1416 O O . ASP A 1 178 ? -2.887 -6.145 -12.435 1.00 98.06 178 ASP A O 1
ATOM 1420 N N . LEU A 1 179 ? -2.254 -5.964 -14.576 1.00 97.12 179 LEU A N 1
ATOM 1421 C CA . LEU A 1 179 ? -3.596 -5.670 -15.094 1.00 97.12 179 LEU A CA 1
ATOM 1422 C C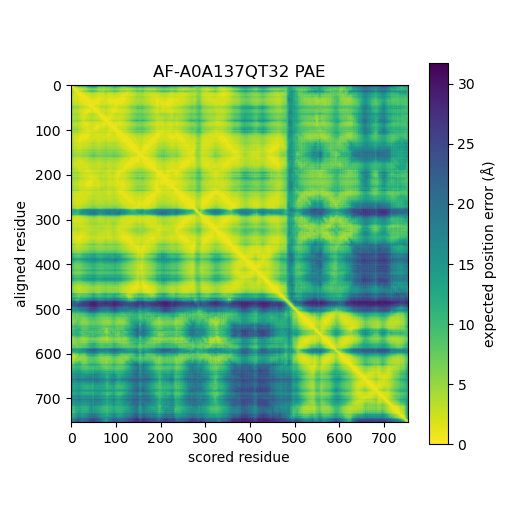 . LEU A 1 179 ? -4.584 -6.785 -14.750 1.00 97.12 179 LEU A C 1
ATOM 1424 O O . LEU A 1 179 ? -5.679 -6.509 -14.261 1.00 97.12 179 LEU A O 1
ATOM 1428 N N . ARG A 1 180 ? -4.185 -8.045 -14.954 1.00 96.00 180 ARG A N 1
ATOM 1429 C CA . ARG A 1 180 ? -4.974 -9.216 -14.552 1.00 96.00 180 ARG A CA 1
ATOM 1430 C C . ARG A 1 180 ? -5.275 -9.191 -13.053 1.00 96.00 180 ARG A C 1
ATOM 1432 O O . ARG A 1 180 ? -6.418 -9.407 -12.661 1.00 96.00 180 ARG A O 1
ATOM 1439 N N . ASN A 1 181 ? -4.264 -8.963 -12.216 1.00 97.19 181 ASN A N 1
ATOM 1440 C CA . ASN A 1 181 ? -4.414 -9.039 -10.763 1.00 97.19 181 ASN A CA 1
ATOM 1441 C C . ASN A 1 181 ? -5.291 -7.902 -10.212 1.00 97.19 181 ASN A C 1
ATOM 1443 O O . ASN A 1 181 ? -6.118 -8.152 -9.335 1.00 97.19 181 ASN A O 1
ATOM 1447 N N . ILE A 1 182 ? -5.133 -6.682 -10.739 1.00 98.25 182 ILE A N 1
ATOM 1448 C CA . ILE A 1 182 ? -5.921 -5.506 -10.345 1.00 98.25 182 ILE A CA 1
ATOM 1449 C C . ILE A 1 182 ? -7.378 -5.656 -10.808 1.00 98.25 182 ILE A C 1
ATOM 1451 O O . ILE A 1 182 ? -8.286 -5.389 -10.023 1.00 98.25 182 ILE A O 1
ATOM 1455 N N . LYS A 1 183 ? -7.625 -6.146 -12.036 1.00 96.44 183 LYS A N 1
ATOM 1456 C CA . LYS A 1 183 ? -8.988 -6.469 -12.503 1.00 96.44 183 LYS A CA 1
ATOM 1457 C C . LYS A 1 183 ? -9.654 -7.505 -11.608 1.00 96.44 183 LYS A C 1
ATOM 1459 O O . LYS A 1 183 ? -10.736 -7.247 -11.100 1.00 96.44 183 LYS A O 1
ATOM 1464 N N . ARG A 1 184 ? -8.963 -8.619 -11.339 1.00 97.00 184 ARG A N 1
ATOM 1465 C CA . ARG A 1 184 ? -9.467 -9.678 -10.457 1.00 97.00 184 ARG A CA 1
ATOM 1466 C C . ARG A 1 184 ? -9.917 -9.111 -9.112 1.00 97.00 184 ARG A C 1
ATOM 1468 O O . ARG A 1 184 ? -11.054 -9.325 -8.728 1.00 97.00 184 ARG A O 1
ATOM 1475 N N . VAL A 1 185 ? -9.062 -8.359 -8.412 1.00 97.44 185 VAL A N 1
ATOM 1476 C CA . VAL A 1 185 ? -9.447 -7.853 -7.084 1.00 97.44 185 VAL A CA 1
ATOM 1477 C C . VAL A 1 185 ? -10.557 -6.800 -7.143 1.00 97.44 185 VAL A C 1
ATOM 1479 O O . VAL A 1 185 ? -11.375 -6.740 -6.233 1.00 97.44 185 VAL A O 1
ATOM 1482 N N . ARG A 1 186 ? -10.630 -5.986 -8.206 1.00 97.69 186 ARG A N 1
ATOM 1483 C CA . ARG A 1 186 ? -11.753 -5.058 -8.404 1.00 97.69 186 ARG A CA 1
ATOM 1484 C C . ARG A 1 186 ? -13.072 -5.814 -8.559 1.00 97.69 186 ARG A C 1
ATOM 1486 O O . ARG A 1 186 ? -14.068 -5.390 -7.981 1.00 97.69 186 ARG A O 1
ATOM 1493 N N . ASP A 1 187 ? -13.065 -6.882 -9.347 1.00 94.75 187 ASP A N 1
ATOM 1494 C CA . ASP A 1 187 ? -14.263 -7.657 -9.678 1.00 94.75 187 ASP A CA 1
ATOM 1495 C C . ASP A 1 187 ? -14.684 -8.574 -8.508 1.00 94.75 187 ASP A C 1
ATOM 1497 O O . ASP A 1 187 ? -15.872 -8.797 -8.297 1.00 94.75 187 ASP A O 1
ATOM 1501 N N . ASP A 1 188 ? -13.725 -9.009 -7.683 1.00 94.25 188 ASP A N 1
ATOM 1502 C CA . ASP A 1 188 ? -13.943 -9.781 -6.449 1.00 94.25 188 ASP A CA 1
ATOM 1503 C C . ASP A 1 188 ? -14.343 -8.907 -5.232 1.00 94.25 188 ASP A C 1
ATOM 1505 O O . ASP A 1 188 ? -14.503 -9.418 -4.119 1.00 94.25 188 ASP A O 1
ATOM 1509 N N . LEU A 1 189 ? -14.452 -7.579 -5.371 1.00 96.19 189 LEU A N 1
ATOM 1510 C CA . LEU A 1 189 ? -14.823 -6.701 -4.254 1.00 96.19 189 LEU A CA 1
ATOM 1511 C C . LEU A 1 189 ? -16.334 -6.746 -3.993 1.00 96.19 189 LEU A C 1
ATOM 1513 O O . LEU A 1 189 ? -17.134 -6.187 -4.743 1.00 96.19 189 LEU A O 1
ATOM 1517 N N . GLY A 1 190 ? -16.713 -7.322 -2.853 1.00 95.12 190 GLY A N 1
ATOM 1518 C CA . GLY A 1 190 ? -18.077 -7.274 -2.329 1.00 95.12 190 GLY A CA 1
ATOM 1519 C C . GLY A 1 190 ? -18.361 -6.030 -1.485 1.00 95.12 190 GLY A C 1
ATOM 1520 O O . GLY A 1 190 ? -17.453 -5.374 -0.966 1.00 95.12 190 GLY A O 1
ATOM 1521 N N . PHE A 1 191 ? -19.645 -5.732 -1.293 1.00 98.38 191 PHE A N 1
ATOM 1522 C CA . PHE A 1 191 ? -20.115 -4.702 -0.364 1.00 98.38 191 PHE A CA 1
ATOM 1523 C C . PHE A 1 191 ? -20.193 -5.236 1.076 1.00 98.38 191 PHE A C 1
ATOM 1525 O O . PHE A 1 191 ? -20.446 -6.420 1.285 1.00 98.38 191 PHE A O 1
ATOM 1532 N N . ARG A 1 192 ? -20.044 -4.393 2.109 1.00 98.50 192 ARG A N 1
ATOM 1533 C CA . ARG A 1 192 ? -20.342 -4.835 3.489 1.00 98.50 192 ARG A CA 1
ATOM 1534 C C . ARG A 1 192 ? -21.854 -4.924 3.696 1.00 98.50 192 ARG A C 1
ATOM 1536 O O . ARG A 1 192 ? -22.332 -5.889 4.288 1.00 98.50 192 ARG A O 1
ATOM 1543 N N . GLY A 1 193 ? -22.589 -3.917 3.229 1.00 97.44 193 GLY A N 1
ATOM 1544 C CA . GLY A 1 193 ? -24.038 -3.828 3.398 1.00 97.44 193 GLY A CA 1
ATOM 1545 C C . GLY A 1 193 ? -24.470 -3.407 4.809 1.00 97.44 193 GLY A C 1
ATOM 1546 O O . GLY A 1 193 ? -23.723 -2.719 5.525 1.00 97.44 193 GLY A O 1
ATOM 1547 N N . VAL A 1 194 ? -25.680 -3.799 5.211 1.00 97.56 194 VAL A N 1
ATOM 1548 C CA . VAL A 1 194 ? -26.296 -3.520 6.521 1.00 97.56 194 VAL A CA 1
ATOM 1549 C C . VAL A 1 194 ? -26.139 -4.709 7.465 1.00 97.56 194 VAL A C 1
ATOM 155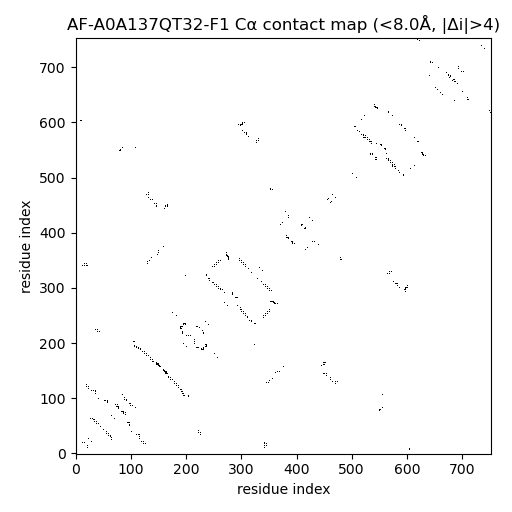1 O O . VAL A 1 194 ? -26.944 -5.629 7.480 1.00 97.56 194 VAL A O 1
ATOM 1554 N N . LYS A 1 195 ? -25.075 -4.698 8.275 1.00 97.44 195 LYS A N 1
ATOM 1555 C CA . LYS A 1 195 ? -24.687 -5.849 9.120 1.00 97.44 195 LYS A CA 1
ATOM 1556 C C . LYS A 1 195 ? -24.832 -5.638 10.634 1.00 97.44 195 LYS A C 1
ATOM 1558 O O . LYS A 1 195 ? -24.660 -6.560 11.425 1.00 97.44 195 LYS A O 1
ATOM 1563 N N . GLY A 1 196 ? -25.176 -4.422 11.060 1.00 91.31 196 GLY A N 1
ATOM 1564 C CA . GLY A 1 196 ? -25.245 -4.065 12.482 1.00 91.31 196 GLY A CA 1
ATOM 1565 C C . GLY A 1 196 ? -23.875 -4.087 13.176 1.00 91.31 196 GLY A C 1
ATOM 1566 O O . GLY A 1 196 ? -22.831 -4.096 12.521 1.00 91.31 196 GLY A O 1
ATOM 1567 N N . THR A 1 197 ? -23.882 -4.048 14.509 1.00 91.75 197 THR A N 1
ATOM 1568 C CA . THR A 1 197 ? -22.685 -3.814 15.343 1.00 91.75 197 THR A CA 1
ATOM 1569 C C . THR A 1 197 ? -21.727 -5.003 15.423 1.00 91.75 197 THR A C 1
ATOM 1571 O O . THR A 1 197 ? -20.547 -4.793 15.683 1.00 91.75 197 THR A O 1
ATOM 1574 N N . THR A 1 198 ? -22.203 -6.230 15.215 1.00 94.88 198 THR A N 1
ATOM 1575 C CA . THR A 1 198 ? -21.409 -7.472 15.332 1.00 94.88 198 THR A CA 1
ATOM 1576 C C . THR A 1 198 ? -21.624 -8.422 14.153 1.00 94.88 198 THR A C 1
ATOM 1578 O O . THR A 1 198 ? -21.284 -9.593 14.241 1.00 94.88 198 THR A O 1
ATOM 1581 N N . GLY A 1 199 ? -22.205 -7.940 13.053 1.00 95.00 199 GLY A N 1
ATOM 1582 C CA . GLY A 1 199 ? -22.451 -8.759 11.863 1.00 95.00 199 GLY A CA 1
ATOM 1583 C C . GLY A 1 199 ? -23.791 -9.493 11.840 1.00 95.00 199 GLY A C 1
ATOM 1584 O O . GLY A 1 199 ? -24.181 -10.007 10.800 1.00 95.00 199 GLY A O 1
ATOM 1585 N N . THR A 1 200 ? -24.518 -9.512 12.960 1.00 97.25 200 THR A N 1
ATOM 1586 C CA . THR A 1 200 ? -25.737 -10.320 13.143 1.00 97.25 200 THR A CA 1
ATOM 1587 C C . THR A 1 200 ? -27.029 -9.638 12.707 1.00 97.25 200 THR A C 1
ATOM 1589 O O . THR A 1 200 ? -28.091 -10.241 12.808 1.00 97.25 200 THR A O 1
ATOM 1592 N N . GLN A 1 201 ? -26.973 -8.365 12.298 1.00 97.56 201 GLN A N 1
ATOM 1593 C CA . GLN A 1 201 ? -28.146 -7.596 11.854 1.00 97.56 201 GLN A CA 1
ATOM 1594 C C . GLN A 1 201 ? -29.262 -7.427 12.906 1.00 97.56 201 GLN A C 1
ATOM 1596 O O . GLN A 1 201 ? -30.355 -6.986 12.566 1.00 97.56 201 GLN A O 1
ATOM 1601 N N . ALA A 1 202 ? -28.988 -7.693 14.189 1.00 95.94 202 ALA A N 1
ATOM 1602 C CA . ALA A 1 202 ? -30.001 -7.710 15.249 1.00 95.94 202 ALA A CA 1
ATOM 1603 C C . ALA A 1 202 ? -30.826 -6.413 15.367 1.00 95.94 202 ALA A C 1
ATOM 1605 O O . ALA A 1 202 ? -32.023 -6.468 15.628 1.00 95.94 202 ALA A O 1
ATOM 1606 N N . SER A 1 203 ? -30.207 -5.248 15.147 1.00 95.56 203 SER A N 1
ATOM 1607 C CA . SER A 1 203 ? -30.906 -3.957 15.151 1.00 95.56 203 SER A CA 1
ATOM 1608 C C . SER A 1 203 ? -31.917 -3.832 14.010 1.00 95.56 203 SER A C 1
ATOM 1610 O O . SER A 1 203 ? -33.025 -3.359 14.234 1.00 95.56 203 SER A O 1
ATOM 1612 N N . PHE A 1 204 ? -31.562 -4.283 12.807 1.00 97.38 204 PHE A N 1
ATOM 1613 C CA . PHE A 1 204 ? -32.469 -4.287 11.658 1.00 97.38 204 PHE A CA 1
ATOM 1614 C C . PHE A 1 204 ? -33.568 -5.337 11.816 1.00 97.38 204 PHE A C 1
ATOM 1616 O O . PHE A 1 204 ? -34.722 -5.048 11.525 1.00 97.38 204 PHE A O 1
ATOM 1623 N N . LEU A 1 205 ? -33.243 -6.518 12.350 1.00 97.75 205 LEU A N 1
ATOM 1624 C CA . LEU A 1 205 ? -34.241 -7.546 12.647 1.00 97.75 205 LEU A CA 1
ATOM 1625 C C . LEU A 1 205 ? -35.283 -7.047 13.655 1.00 97.75 205 LEU A C 1
ATOM 1627 O O . LEU A 1 205 ? -36.472 -7.273 13.467 1.00 97.75 205 LEU A O 1
ATOM 1631 N N . ALA A 1 206 ? -34.848 -6.317 14.684 1.00 96.56 206 ALA A N 1
ATOM 1632 C CA . ALA A 1 206 ? -35.754 -5.676 15.630 1.00 96.56 206 ALA A CA 1
ATOM 1633 C C . ALA A 1 206 ? -36.597 -4.564 14.981 1.00 96.56 206 ALA A C 1
ATOM 1635 O O . ALA A 1 206 ? -37.775 -4.448 15.295 1.00 96.56 206 ALA A O 1
ATOM 1636 N N . LEU A 1 207 ? -36.024 -3.768 14.068 1.00 96.06 207 LEU A N 1
ATOM 1637 C CA . LEU A 1 207 ? -36.761 -2.727 13.332 1.00 96.06 207 LEU A CA 1
ATOM 1638 C C . LEU A 1 207 ? -37.850 -3.284 12.409 1.00 96.06 207 LEU A C 1
ATOM 1640 O O . LEU A 1 207 ? -38.817 -2.581 12.133 1.00 96.06 207 LEU A O 1
ATOM 1644 N N . PHE A 1 208 ? -37.690 -4.518 11.937 1.00 97.81 208 PHE A N 1
ATOM 1645 C CA . PHE A 1 208 ? -38.674 -5.216 11.113 1.00 97.81 208 PHE A CA 1
ATOM 1646 C C . PHE A 1 208 ? -39.449 -6.288 11.894 1.00 97.81 208 PHE A C 1
ATOM 1648 O O . PHE A 1 208 ? -39.899 -7.261 11.300 1.00 97.81 208 PHE A O 1
ATOM 1655 N N . ASP A 1 209 ? -39.596 -6.134 13.214 1.00 97.38 209 ASP A N 1
ATOM 1656 C CA . ASP A 1 209 ? -40.422 -7.004 14.068 1.00 97.38 209 ASP A CA 1
ATOM 1657 C C . ASP A 1 209 ? -40.106 -8.513 13.945 1.00 97.38 209 ASP A C 1
ATOM 1659 O O . ASP A 1 209 ? -40.982 -9.367 14.081 1.00 97.38 209 ASP A O 1
ATOM 1663 N N . GLY A 1 210 ? -38.841 -8.865 13.691 1.00 97.06 210 GLY A N 1
ATOM 1664 C CA . GLY A 1 210 ? -38.401 -10.252 13.514 1.00 97.06 210 GLY A CA 1
ATOM 1665 C C . GLY A 1 210 ? -38.519 -10.801 12.086 1.00 97.06 210 GLY A C 1
ATOM 1666 O O . GLY A 1 210 ? -38.273 -11.988 11.881 1.00 97.06 210 GLY A O 1
ATOM 1667 N N . ASP A 1 211 ? -38.864 -9.976 11.095 1.00 98.25 211 ASP A N 1
ATOM 1668 C CA . ASP A 1 211 ? -38.964 -10.379 9.687 1.00 98.25 211 ASP A CA 1
ATOM 1669 C C . ASP A 1 211 ? -37.574 -10.491 9.031 1.00 98.25 211 ASP A C 1
ATOM 1671 O O . ASP A 1 211 ? -36.958 -9.507 8.609 1.00 98.25 211 ASP A O 1
ATOM 1675 N N . HIS A 1 212 ? -37.069 -11.723 8.952 1.00 98.06 212 HIS A N 1
ATOM 1676 C CA . HIS A 1 212 ? -35.776 -12.037 8.343 1.00 98.06 212 HIS A CA 1
ATOM 1677 C C . HIS A 1 212 ? -35.729 -11.728 6.838 1.00 98.06 212 HIS A C 1
ATOM 1679 O O . HIS A 1 212 ? -34.698 -11.257 6.349 1.00 98.06 212 HIS A O 1
ATOM 1685 N N . ASP A 1 213 ? -36.829 -11.934 6.108 1.00 98.38 213 ASP A N 1
ATOM 1686 C CA . ASP A 1 213 ? -36.872 -11.722 4.658 1.00 98.38 213 ASP A CA 1
ATOM 1687 C C . ASP A 1 213 ? -36.705 -10.237 4.324 1.00 98.38 213 ASP A C 1
ATOM 1689 O O . ASP A 1 213 ? -35.979 -9.885 3.389 1.00 98.38 213 ASP A O 1
ATOM 1693 N N . LYS A 1 214 ? -37.308 -9.343 5.117 1.00 98.31 214 LYS A N 1
ATOM 1694 C CA . LYS A 1 214 ? -37.099 -7.894 4.974 1.00 98.31 214 LYS A CA 1
ATOM 1695 C C . LYS A 1 214 ? -35.668 -7.470 5.270 1.00 98.31 214 LYS A C 1
ATOM 1697 O O . LYS A 1 214 ? -35.142 -6.614 4.562 1.00 98.31 214 LYS A O 1
ATOM 1702 N N . VAL A 1 215 ? -35.015 -8.065 6.269 1.00 98.44 215 VAL A N 1
ATOM 1703 C CA . VAL A 1 215 ? -33.603 -7.771 6.570 1.00 98.44 215 VAL A CA 1
ATOM 1704 C C . VAL A 1 215 ? -32.702 -8.174 5.399 1.00 98.44 215 VAL A C 1
ATOM 1706 O O . VAL A 1 215 ? -31.845 -7.390 4.985 1.00 98.44 215 VAL A O 1
ATOM 1709 N N . GLU A 1 216 ? -32.918 -9.353 4.810 1.00 98.12 216 GLU A N 1
ATOM 1710 C CA . GLU A 1 216 ? -32.180 -9.771 3.615 1.00 98.12 216 GLU A CA 1
ATOM 1711 C C . GLU A 1 216 ? -32.458 -8.874 2.403 1.00 98.12 216 GLU A C 1
ATOM 1713 O O . GLU A 1 216 ? -31.544 -8.553 1.637 1.00 98.12 216 GLU A O 1
ATOM 1718 N N . GLN A 1 217 ? -33.716 -8.474 2.205 1.00 98.50 217 GLN A N 1
ATOM 1719 C CA . GLN A 1 217 ? -34.097 -7.564 1.126 1.00 98.50 217 GLN A CA 1
ATOM 1720 C C . GLN A 1 217 ? -33.465 -6.184 1.311 1.00 98.50 217 GLN A C 1
ATOM 1722 O O . GLN A 1 217 ? -32.967 -5.630 0.332 1.00 98.50 217 GLN A O 1
ATOM 1727 N N . LEU A 1 218 ? -33.404 -5.663 2.543 1.00 98.69 218 LEU A N 1
ATOM 1728 C CA . LEU A 1 218 ? -32.733 -4.398 2.848 1.00 98.69 218 LEU A CA 1
ATOM 1729 C C . LEU A 1 218 ? -31.268 -4.459 2.415 1.00 98.69 218 LEU A C 1
ATOM 1731 O O . LEU A 1 218 ? -30.804 -3.568 1.705 1.00 98.69 218 LEU A O 1
ATOM 1735 N N . ASP A 1 219 ? -30.560 -5.529 2.785 1.00 98.44 219 ASP A N 1
ATOM 1736 C CA . ASP A 1 219 ? -29.150 -5.716 2.441 1.00 98.44 219 ASP A CA 1
ATOM 1737 C C . ASP A 1 219 ? -28.923 -5.808 0.927 1.00 98.44 219 ASP A C 1
ATOM 1739 O O . ASP A 1 219 ? -28.031 -5.148 0.386 1.00 98.44 219 ASP A O 1
ATOM 1743 N N . LYS A 1 220 ? -29.781 -6.544 0.211 1.00 98.38 220 LYS A N 1
ATOM 1744 C CA . LYS A 1 220 ? -29.746 -6.641 -1.259 1.00 98.38 220 LYS A CA 1
ATOM 1745 C C . LYS A 1 220 ? -30.027 -5.289 -1.928 1.00 98.38 220 LYS A C 1
ATOM 1747 O O . LYS A 1 220 ? -29.313 -4.910 -2.859 1.00 98.38 220 LYS A O 1
ATOM 1752 N N . LEU A 1 221 ? -31.027 -4.542 -1.452 1.00 98.31 221 LEU A N 1
ATOM 1753 C CA . LEU A 1 221 ? -31.412 -3.243 -2.011 1.00 98.31 221 LEU A CA 1
ATOM 1754 C C . LEU A 1 221 ? -30.310 -2.198 -1.831 1.00 98.31 221 LEU A C 1
ATOM 1756 O O . LEU A 1 221 ? -29.898 -1.591 -2.819 1.00 98.31 221 LEU A O 1
ATOM 1760 N N . VAL A 1 222 ? -29.770 -2.021 -0.618 1.00 98.25 222 VAL A N 1
ATOM 1761 C CA . VAL A 1 222 ? -28.695 -1.035 -0.393 1.00 98.25 222 VAL A CA 1
ATOM 1762 C C . VAL A 1 222 ? -27.435 -1.379 -1.186 1.00 98.25 222 VAL A C 1
ATOM 1764 O O . VAL A 1 222 ? -26.785 -0.484 -1.718 1.00 98.25 222 VAL A O 1
ATOM 1767 N N . THR A 1 223 ? -27.120 -2.668 -1.329 1.00 98.31 223 THR A N 1
ATOM 1768 C CA . THR A 1 223 ? -25.984 -3.157 -2.125 1.00 98.31 223 THR A CA 1
ATOM 1769 C C . THR A 1 223 ? -26.139 -2.790 -3.597 1.00 98.31 223 THR A C 1
ATOM 1771 O O . THR A 1 223 ? -25.236 -2.193 -4.189 1.00 98.31 223 THR A O 1
ATOM 1774 N N . LYS A 1 224 ? -27.322 -3.055 -4.164 1.00 98.00 224 LYS A N 1
ATOM 1775 C CA . LYS A 1 224 ? -27.658 -2.703 -5.545 1.00 98.00 224 LYS A CA 1
ATOM 1776 C C . LYS A 1 224 ? -27.662 -1.188 -5.767 1.00 98.00 224 LYS A C 1
ATOM 1778 O O . LYS A 1 224 ? -27.111 -0.723 -6.761 1.00 98.00 224 LYS A O 1
ATOM 1783 N N . LEU A 1 225 ? -28.232 -0.409 -4.843 1.00 97.38 225 LEU A N 1
ATOM 1784 C CA . LEU A 1 225 ? -28.239 1.062 -4.901 1.00 97.38 225 LEU A CA 1
ATOM 1785 C C . LEU A 1 225 ? -26.826 1.661 -4.810 1.00 97.38 225 LEU A C 1
ATOM 1787 O O . LEU A 1 225 ? -26.566 2.725 -5.367 1.00 97.38 225 LEU A O 1
ATOM 1791 N N . SER A 1 226 ? -25.902 0.976 -4.137 1.00 95.94 226 SER A N 1
ATOM 1792 C CA . SER A 1 226 ? -24.476 1.323 -4.092 1.00 95.94 226 SER A CA 1
ATOM 1793 C C . SER A 1 226 ? -23.671 0.759 -5.277 1.00 95.94 226 SER A C 1
ATOM 1795 O O . SER A 1 226 ? -22.453 0.947 -5.359 1.00 95.94 226 SER A O 1
ATOM 1797 N N . GLY A 1 227 ? -24.346 0.095 -6.219 1.00 95.56 227 GLY A N 1
ATOM 1798 C CA . GLY A 1 227 ? -23.786 -0.403 -7.470 1.00 95.56 227 GLY A CA 1
ATOM 1799 C C . GLY A 1 227 ? -22.879 -1.618 -7.314 1.00 95.56 227 GLY A C 1
ATOM 1800 O O . GLY A 1 227 ? -21.976 -1.771 -8.126 1.00 95.56 227 GLY A O 1
ATOM 1801 N N . PHE A 1 228 ? -23.026 -2.420 -6.259 1.00 97.62 228 PHE A N 1
ATOM 1802 C CA . PHE A 1 228 ? -22.309 -3.688 -6.078 1.00 97.62 228 PHE A CA 1
ATOM 1803 C C . PHE A 1 228 ? -23.202 -4.869 -6.467 1.00 97.62 228 PHE A C 1
ATOM 1805 O O . PHE A 1 228 ? -24.412 -4.828 -6.245 1.00 97.62 228 PHE A O 1
ATOM 1812 N N . ASP A 1 229 ? -22.595 -5.928 -7.002 1.00 94.62 229 ASP A N 1
ATOM 1813 C CA . ASP A 1 229 ? -23.326 -7.132 -7.417 1.00 94.62 229 ASP A CA 1
ATOM 1814 C C . ASP A 1 229 ? -23.727 -8.007 -6.224 1.00 94.62 229 ASP A C 1
ATOM 1816 O O . ASP A 1 229 ? -24.758 -8.677 -6.252 1.00 94.62 229 ASP A O 1
ATOM 1820 N N . TYR A 1 230 ? -22.930 -7.983 -5.152 1.00 97.69 230 TYR A N 1
ATOM 1821 C CA . TYR A 1 230 ? -23.192 -8.743 -3.935 1.00 97.69 230 TYR A CA 1
ATOM 1822 C C . TYR A 1 230 ? -22.648 -8.047 -2.684 1.00 97.69 230 TYR A C 1
ATOM 1824 O O . TYR A 1 230 ? -21.733 -7.218 -2.737 1.00 97.69 230 TYR A O 1
ATOM 1832 N N . ALA A 1 231 ? -23.214 -8.420 -1.536 1.00 97.69 231 ALA A N 1
ATOM 1833 C CA . ALA A 1 231 ? -22.671 -8.109 -0.223 1.00 97.69 231 ALA A CA 1
ATOM 1834 C C . ALA A 1 231 ? -22.046 -9.355 0.401 1.00 97.69 231 ALA A C 1
ATOM 1836 O O . ALA A 1 231 ? -22.477 -10.479 0.141 1.00 97.69 231 ALA A O 1
ATOM 1837 N N . TYR A 1 232 ? -21.054 -9.160 1.265 1.00 98.25 232 TYR A N 1
ATOM 1838 C CA . TYR A 1 232 ? -20.476 -10.249 2.037 1.00 98.25 232 TYR A CA 1
ATOM 1839 C C . TYR A 1 232 ? -21.561 -10.906 2.904 1.00 98.25 232 TYR A C 1
ATOM 1841 O O . TYR A 1 232 ? -22.223 -10.198 3.668 1.00 98.25 232 TYR A O 1
ATOM 1849 N N . PRO A 1 233 ? -21.747 -12.235 2.817 1.00 94.31 233 PRO A N 1
ATOM 1850 C CA . PRO A 1 233 ? -22.799 -12.930 3.558 1.00 94.31 233 PRO A CA 1
ATOM 1851 C C . PRO A 1 233 ? -22.461 -13.073 5.045 1.00 94.31 233 PRO A C 1
ATOM 1853 O O . PRO A 1 233 ? -23.353 -13.090 5.884 1.00 94.31 233 PRO A O 1
ATOM 1856 N N . VAL A 1 234 ? -21.170 -13.145 5.377 1.00 97.25 234 VAL A N 1
ATOM 1857 C CA . VAL A 1 234 ? -20.678 -13.250 6.751 1.00 97.25 234 VAL A CA 1
ATOM 1858 C C . VAL A 1 234 ? -19.671 -12.141 6.980 1.00 97.25 234 VAL A C 1
ATOM 1860 O O . VAL A 1 234 ? -18.626 -12.078 6.333 1.00 97.25 234 VAL A O 1
ATOM 1863 N N . THR A 1 235 ? -19.998 -11.259 7.912 1.00 96.88 235 THR A N 1
ATOM 1864 C CA . THR A 1 235 ? -19.104 -10.208 8.380 1.00 96.88 235 THR A CA 1
ATOM 1865 C C . THR A 1 235 ? -19.141 -10.172 9.890 1.00 96.88 235 THR A C 1
ATOM 1867 O O . THR A 1 235 ? -20.065 -10.681 10.518 1.00 96.88 235 THR A O 1
ATOM 1870 N N . SER A 1 236 ? -18.167 -9.494 10.469 1.00 93.50 236 SER A N 1
ATOM 1871 C CA . SER A 1 236 ? -18.246 -9.050 11.845 1.00 93.50 236 SER A CA 1
ATOM 1872 C C . SER A 1 236 ? -18.828 -7.629 11.893 1.00 93.50 236 SER A C 1
ATOM 1874 O O . SER A 1 236 ? -19.727 -7.290 11.113 1.00 93.50 236 SER A O 1
ATOM 1876 N N . GLN A 1 237 ? -18.316 -6.754 12.766 1.00 96.00 237 GLN A N 1
ATOM 1877 C CA . GLN A 1 237 ? -18.643 -5.332 12.711 1.00 96.00 237 GLN A CA 1
ATOM 1878 C C . GLN A 1 237 ? -18.201 -4.682 11.385 1.00 96.00 237 GLN A C 1
ATOM 1880 O O . GLN A 1 237 ? -18.839 -3.732 10.930 1.00 96.00 237 GLN A O 1
ATOM 1885 N N . THR A 1 238 ? -17.147 -5.179 10.742 1.00 98.25 238 THR A N 1
ATOM 1886 C CA . THR A 1 238 ? -16.526 -4.614 9.529 1.00 98.25 238 THR A CA 1
ATOM 1887 C C . THR A 1 238 ? -16.543 -5.623 8.390 1.00 98.25 238 THR A C 1
ATOM 1889 O O . THR A 1 238 ? -16.795 -6.807 8.616 1.00 98.25 238 THR A O 1
ATOM 1892 N N . TYR A 1 239 ? -16.224 -5.199 7.162 1.00 98.38 239 TYR A N 1
ATOM 1893 C CA . TYR A 1 239 ? -15.707 -6.192 6.212 1.00 98.38 239 TYR A CA 1
ATOM 1894 C C . TYR A 1 239 ? -14.365 -6.735 6.736 1.00 98.38 239 TYR A C 1
ATOM 1896 O O . TYR A 1 239 ? -13.666 -6.061 7.501 1.00 98.38 239 TYR A O 1
ATOM 1904 N N . SER A 1 240 ? -14.001 -7.960 6.353 1.00 98.19 240 SER A N 1
ATOM 1905 C CA . SER A 1 240 ? -12.742 -8.558 6.812 1.00 98.19 240 SER A CA 1
ATOM 1906 C C . SER A 1 240 ? -11.548 -7.740 6.324 1.00 98.19 240 SER A C 1
ATOM 1908 O O . SER A 1 240 ? -11.400 -7.523 5.124 1.00 98.19 240 SER A O 1
ATOM 1910 N N . ARG A 1 241 ? -10.643 -7.344 7.228 1.00 98.25 241 ARG A N 1
ATOM 1911 C CA . ARG A 1 241 ? -9.417 -6.607 6.860 1.00 98.25 241 ARG A CA 1
ATOM 1912 C C . ARG A 1 241 ? -8.443 -7.430 6.011 1.00 98.25 241 ARG A C 1
ATOM 1914 O O . ARG A 1 241 ? -7.508 -6.874 5.448 1.00 98.25 241 ARG A O 1
ATOM 1921 N N . LYS A 1 242 ? -8.727 -8.719 5.797 1.00 98.19 242 LYS A N 1
ATOM 1922 C CA . LYS A 1 242 ? -8.093 -9.509 4.741 1.00 98.19 242 LYS A CA 1
ATOM 1923 C C . LYS A 1 242 ? -8.339 -8.938 3.335 1.00 98.19 242 LYS A C 1
ATOM 1925 O O . LYS A 1 242 ? -7.457 -9.045 2.493 1.00 98.19 242 LYS A O 1
ATOM 1930 N N . ILE A 1 243 ? -9.474 -8.281 3.096 1.00 98.50 243 ILE A N 1
ATOM 1931 C CA . ILE A 1 243 ? -9.743 -7.602 1.821 1.00 98.50 243 ILE A CA 1
ATOM 1932 C C . ILE A 1 243 ? -8.729 -6.476 1.572 1.00 98.50 243 ILE A C 1
ATOM 1934 O O . ILE A 1 243 ? -8.267 -6.323 0.447 1.00 98.50 243 ILE A O 1
ATOM 1938 N N . ASP A 1 244 ? -8.294 -5.755 2.613 1.00 98.56 244 ASP A N 1
ATOM 1939 C CA . ASP A 1 244 ? -7.256 -4.722 2.474 1.00 98.56 244 ASP A CA 1
ATOM 1940 C C . ASP A 1 244 ? -5.912 -5.340 2.038 1.00 98.56 244 ASP A C 1
ATOM 1942 O O . ASP A 1 244 ? -5.208 -4.762 1.211 1.00 98.56 244 ASP A O 1
ATOM 1946 N N . ILE A 1 245 ? -5.575 -6.544 2.528 1.00 98.56 245 ILE A N 1
ATOM 1947 C CA . ILE A 1 245 ? -4.402 -7.310 2.065 1.00 98.56 245 ILE A CA 1
ATOM 1948 C C . ILE A 1 245 ? -4.549 -7.630 0.577 1.00 98.56 245 ILE A C 1
ATOM 1950 O O . ILE A 1 245 ? -3.659 -7.326 -0.216 1.00 98.56 245 ILE A O 1
ATOM 1954 N N . ASP A 1 246 ? -5.681 -8.224 0.197 1.00 98.19 246 ASP A N 1
ATOM 1955 C CA . ASP A 1 246 ? -5.906 -8.709 -1.164 1.00 98.19 246 ASP A CA 1
ATOM 1956 C C . ASP A 1 246 ? -5.954 -7.549 -2.184 1.00 98.19 246 ASP A C 1
ATOM 1958 O O . ASP A 1 246 ? -5.525 -7.729 -3.326 1.00 98.19 246 ASP A O 1
ATOM 1962 N N . VAL A 1 247 ? -6.383 -6.348 -1.766 1.00 98.56 247 VAL A N 1
ATOM 1963 C CA . VAL A 1 247 ? -6.364 -5.108 -2.568 1.00 98.56 247 VAL A CA 1
ATOM 1964 C C . VAL A 1 247 ? -4.966 -4.499 -2.685 1.00 98.56 247 VAL A C 1
ATOM 1966 O O . VAL A 1 247 ? -4.590 -4.064 -3.773 1.00 98.56 247 VAL A O 1
ATOM 1969 N N . LEU A 1 248 ? -4.171 -4.466 -1.610 1.00 98.56 248 LEU A N 1
ATOM 1970 C CA . LEU A 1 248 ? -2.834 -3.858 -1.651 1.00 98.56 248 LEU A CA 1
ATOM 1971 C C . LEU A 1 248 ? -1.757 -4.775 -2.246 1.00 98.56 248 LEU A C 1
ATOM 1973 O O . LEU A 1 248 ? -0.779 -4.275 -2.802 1.00 98.56 248 LEU A O 1
ATOM 1977 N N . ALA A 1 249 ? -1.926 -6.096 -2.184 1.00 98.25 249 ALA A N 1
ATOM 1978 C CA . ALA A 1 249 ? -0.994 -7.061 -2.768 1.00 98.25 249 ALA A CA 1
ATOM 1979 C C . ALA A 1 249 ? -0.695 -6.819 -4.268 1.00 98.25 249 ALA A C 1
ATOM 1981 O O . ALA A 1 249 ? 0.483 -6.746 -4.631 1.00 98.25 249 ALA A O 1
ATOM 1982 N N . PRO A 1 250 ? -1.694 -6.649 -5.164 1.00 98.25 250 PRO A N 1
ATOM 1983 C CA . PRO A 1 250 ? -1.425 -6.344 -6.568 1.00 98.25 250 PRO A CA 1
ATOM 1984 C C . PRO A 1 250 ? -0.800 -4.961 -6.780 1.00 98.25 250 PRO A C 1
ATOM 1986 O O . PRO A 1 250 ? -0.048 -4.789 -7.734 1.00 98.25 250 PRO A O 1
ATOM 1989 N N . LEU A 1 251 ? -1.043 -3.990 -5.892 1.00 98.62 251 LEU A N 1
ATOM 1990 C CA . LEU A 1 251 ? -0.383 -2.683 -5.970 1.00 98.62 251 LEU A CA 1
ATOM 1991 C C . LEU A 1 251 ? 1.101 -2.780 -5.587 1.00 98.62 251 LEU A C 1
ATOM 1993 O O . LEU A 1 251 ? 1.948 -2.196 -6.259 1.00 98.62 251 LEU A O 1
ATOM 1997 N N . ALA A 1 252 ? 1.442 -3.571 -4.567 1.00 98.12 252 ALA A N 1
ATOM 1998 C CA . ALA A 1 252 ? 2.834 -3.856 -4.224 1.00 98.12 252 ALA A CA 1
ATOM 1999 C C . ALA A 1 252 ? 3.564 -4.606 -5.356 1.00 98.12 252 ALA A C 1
ATOM 2001 O O . ALA A 1 252 ? 4.704 -4.265 -5.673 1.00 98.12 252 ALA A O 1
ATOM 2002 N N . SER A 1 253 ? 2.894 -5.566 -6.011 1.00 98.19 253 SER A N 1
ATOM 2003 C CA . SER A 1 253 ? 3.394 -6.239 -7.226 1.00 98.19 253 SER A CA 1
ATOM 2004 C C . SER A 1 253 ? 3.684 -5.240 -8.350 1.00 98.19 253 SER A C 1
ATOM 2006 O O . SER A 1 253 ? 4.795 -5.223 -8.876 1.00 98.19 253 SER A O 1
ATOM 2008 N N . LEU A 1 254 ? 2.741 -4.333 -8.633 1.00 98.44 254 LEU A N 1
ATOM 2009 C CA . LEU A 1 254 ? 2.928 -3.251 -9.603 1.00 98.44 254 LEU A CA 1
ATOM 2010 C C . LEU A 1 254 ? 4.128 -2.360 -9.248 1.00 98.44 254 LEU A C 1
ATOM 2012 O O . LEU A 1 254 ? 4.863 -1.928 -10.136 1.00 98.44 254 LEU A O 1
ATOM 2016 N N . GLY A 1 255 ? 4.359 -2.103 -7.957 1.00 97.25 255 GLY A N 1
ATOM 2017 C CA . GLY A 1 255 ? 5.564 -1.429 -7.477 1.00 97.25 255 GLY A CA 1
ATOM 2018 C C . GLY A 1 255 ? 6.844 -2.141 -7.932 1.00 97.25 255 GLY A C 1
ATOM 2019 O O . GLY A 1 255 ? 7.739 -1.504 -8.485 1.00 97.25 255 GLY A O 1
ATOM 2020 N N . ALA A 1 256 ? 6.927 -3.464 -7.785 1.00 95.69 256 ALA A N 1
ATOM 2021 C CA . ALA A 1 256 ? 8.086 -4.232 -8.243 1.00 95.69 256 ALA A CA 1
ATOM 2022 C C . ALA A 1 256 ? 8.281 -4.136 -9.770 1.00 95.69 256 ALA A C 1
ATOM 2024 O O . ALA A 1 256 ? 9.388 -3.815 -10.218 1.00 95.69 256 ALA A O 1
ATOM 2025 N N . THR A 1 257 ? 7.208 -4.313 -10.551 1.00 98.44 257 THR A N 1
ATOM 2026 C CA . THR A 1 257 ? 7.212 -4.150 -12.017 1.00 98.44 257 THR A CA 1
ATOM 2027 C C . THR A 1 257 ? 7.730 -2.766 -12.415 1.00 98.44 257 THR A C 1
ATOM 2029 O O . THR A 1 257 ? 8.689 -2.627 -13.178 1.00 98.44 257 THR A O 1
ATOM 2032 N N . ALA A 1 258 ? 7.151 -1.708 -11.843 1.00 98.06 258 ALA A N 1
ATOM 2033 C CA . ALA A 1 258 ? 7.521 -0.330 -12.141 1.00 98.06 258 ALA A CA 1
ATOM 2034 C C . ALA A 1 258 ? 8.979 -0.020 -11.777 1.00 98.06 258 ALA A C 1
ATOM 2036 O O . ALA A 1 258 ? 9.690 0.624 -12.554 1.00 98.06 258 ALA A O 1
ATOM 2037 N N . HIS A 1 259 ? 9.447 -0.505 -10.622 1.00 97.50 259 HIS A N 1
ATOM 2038 C CA . HIS A 1 259 ? 10.834 -0.333 -10.203 1.00 97.50 259 HIS A CA 1
ATOM 2039 C C . HIS A 1 259 ? 11.795 -1.032 -11.172 1.00 97.50 259 HIS A C 1
ATOM 2041 O O . HIS A 1 259 ? 12.835 -0.462 -11.504 1.00 97.50 259 HIS A O 1
ATOM 2047 N N . LYS A 1 260 ? 11.466 -2.239 -11.649 1.00 97.81 260 LYS A N 1
ATOM 2048 C CA . LYS A 1 260 ? 12.288 -2.983 -12.613 1.00 97.81 260 LYS A CA 1
ATOM 2049 C C . LYS A 1 260 ? 12.379 -2.263 -13.959 1.00 97.81 260 LYS A C 1
ATOM 2051 O O . LYS A 1 260 ? 13.483 -2.085 -14.470 1.00 97.81 260 LYS A O 1
ATOM 2056 N N . ILE A 1 261 ? 11.249 -1.804 -14.502 1.00 97.94 261 ILE A N 1
ATOM 2057 C CA . ILE A 1 261 ? 11.196 -1.058 -15.772 1.00 97.94 261 ILE A CA 1
ATOM 2058 C C . ILE A 1 261 ? 12.039 0.217 -15.678 1.00 97.94 261 ILE A C 1
ATOM 2060 O O . ILE A 1 261 ? 12.910 0.464 -16.512 1.00 97.94 261 ILE A O 1
ATOM 2064 N N . ALA A 1 262 ? 11.820 1.016 -14.635 1.00 96.81 262 ALA A N 1
ATOM 2065 C CA . ALA A 1 262 ? 12.529 2.275 -14.462 1.00 96.81 262 ALA A CA 1
ATOM 2066 C C . ALA A 1 262 ? 14.033 2.082 -14.196 1.00 96.81 262 ALA A C 1
ATOM 2068 O O . ALA A 1 262 ? 14.843 2.886 -14.661 1.00 96.81 262 ALA A O 1
ATOM 2069 N N . THR A 1 263 ? 14.436 1.004 -13.514 1.00 95.31 263 THR A N 1
ATOM 2070 C CA . THR A 1 263 ? 15.851 0.631 -13.376 1.00 95.31 263 THR A CA 1
ATOM 2071 C C . THR A 1 263 ? 16.482 0.292 -14.726 1.00 95.31 263 THR A C 1
ATOM 2073 O O . THR A 1 263 ? 17.556 0.814 -15.025 1.00 95.31 263 THR A O 1
ATOM 2076 N N . ASP A 1 264 ? 15.830 -0.518 -15.566 1.00 96.75 264 ASP A N 1
ATOM 2077 C CA . ASP A 1 264 ? 16.345 -0.825 -16.908 1.00 96.75 264 ASP A CA 1
ATOM 2078 C C . ASP A 1 264 ? 16.530 0.456 -17.736 1.00 96.75 264 ASP A C 1
ATOM 2080 O O . ASP A 1 264 ? 17.564 0.634 -18.380 1.00 96.75 264 ASP A O 1
ATOM 2084 N N . LEU A 1 265 ? 15.569 1.384 -17.680 1.00 96.81 265 LEU A N 1
ATOM 2085 C CA . LEU A 1 265 ? 15.655 2.675 -18.372 1.00 96.81 265 LEU A CA 1
ATOM 2086 C C . LEU A 1 265 ? 16.819 3.534 -17.859 1.00 96.81 265 LEU A C 1
ATOM 2088 O O . LEU A 1 265 ? 17.538 4.133 -18.657 1.00 96.81 265 LEU A O 1
ATOM 2092 N N . ARG A 1 266 ? 17.072 3.546 -16.544 1.00 94.88 266 ARG A N 1
ATOM 2093 C CA . ARG A 1 266 ? 18.242 4.223 -15.954 1.00 94.88 266 ARG A CA 1
ATOM 2094 C C . ARG A 1 266 ? 19.561 3.627 -16.456 1.00 94.88 266 ARG A C 1
ATOM 2096 O O . ARG A 1 266 ? 20.497 4.376 -16.740 1.00 94.88 266 ARG A O 1
ATOM 2103 N N . LEU A 1 267 ? 19.642 2.301 -16.585 1.00 95.00 267 LEU A N 1
ATOM 2104 C CA . LEU A 1 267 ? 20.818 1.620 -17.138 1.00 95.00 267 LEU A CA 1
ATOM 2105 C C . LEU A 1 267 ? 20.999 1.940 -18.629 1.00 95.00 267 LEU A C 1
ATOM 2107 O O . LEU A 1 267 ? 22.102 2.277 -19.055 1.00 95.00 267 LEU A O 1
ATOM 2111 N N . LEU A 1 268 ? 19.923 1.921 -19.418 1.00 96.50 268 LEU A N 1
ATOM 2112 C CA . LEU A 1 268 ? 19.969 2.279 -20.840 1.00 96.50 268 LEU A CA 1
ATOM 2113 C C . LEU A 1 268 ? 20.357 3.749 -21.067 1.00 96.50 268 LEU A C 1
ATOM 2115 O O . LEU A 1 268 ? 21.091 4.042 -22.015 1.00 96.50 268 LEU A O 1
ATOM 2119 N N . ALA A 1 269 ? 19.949 4.651 -20.169 1.00 91.81 269 ALA A N 1
ATOM 2120 C CA . ALA A 1 269 ? 20.362 6.052 -20.186 1.00 91.81 269 ALA A CA 1
ATOM 2121 C C . ALA A 1 269 ? 21.862 6.209 -19.893 1.00 91.81 269 ALA A C 1
ATOM 2123 O O . ALA A 1 269 ? 22.555 6.947 -20.593 1.00 91.81 269 ALA A O 1
ATOM 2124 N N . ASN A 1 270 ? 22.412 5.459 -18.928 1.00 92.75 270 ASN A N 1
ATOM 2125 C CA . ASN A 1 270 ? 23.862 5.415 -18.694 1.00 92.75 270 ASN A CA 1
ATOM 2126 C C . ASN A 1 270 ? 24.628 4.968 -19.957 1.00 92.75 270 ASN A C 1
ATOM 2128 O O . ASN A 1 270 ? 25.625 5.587 -20.360 1.00 92.75 270 ASN A O 1
ATOM 2132 N N . LEU A 1 271 ? 24.094 3.940 -20.619 1.00 94.25 271 LEU A N 1
ATOM 2133 C CA . LEU A 1 271 ? 24.593 3.400 -21.876 1.00 94.25 271 LEU A CA 1
ATOM 2134 C C . LEU A 1 271 ? 24.372 4.332 -23.083 1.00 94.25 271 LEU A C 1
ATOM 2136 O O . LEU A 1 271 ? 24.971 4.084 -24.134 1.00 94.25 271 LEU A O 1
ATOM 2140 N N . LYS A 1 272 ? 23.582 5.405 -22.936 1.00 95.88 272 LYS A N 1
ATOM 2141 C CA . LYS A 1 272 ? 23.182 6.353 -23.995 1.00 95.88 272 LYS A CA 1
ATOM 2142 C C . LYS A 1 272 ? 22.421 5.685 -25.146 1.00 95.88 272 LYS A C 1
ATOM 2144 O O . LYS A 1 272 ? 22.453 6.168 -26.272 1.00 95.88 272 LYS A O 1
ATOM 2149 N N . GLU A 1 273 ? 21.785 4.545 -24.884 1.00 96.38 273 GLU A N 1
ATOM 2150 C CA . GLU A 1 273 ? 20.993 3.826 -25.893 1.00 96.38 273 GLU A CA 1
ATOM 2151 C C . GLU A 1 273 ? 19.556 4.321 -25.938 1.00 96.38 273 GLU A C 1
ATOM 2153 O O . GLU A 1 273 ? 18.981 4.433 -27.020 1.00 96.38 273 GLU A O 1
ATOM 2158 N N . VAL A 1 274 ? 18.997 4.619 -24.763 1.00 96.19 274 VAL A N 1
ATOM 2159 C CA . VAL A 1 274 ? 17.633 5.118 -24.599 1.00 96.19 274 VAL A CA 1
ATOM 2160 C C . VAL A 1 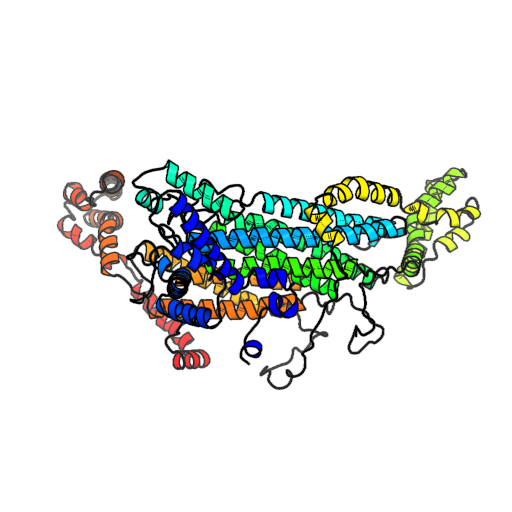274 ? 17.632 6.201 -23.527 1.00 96.19 274 VAL A C 1
ATOM 2162 O O . VAL A 1 274 ? 18.196 5.997 -22.456 1.00 96.19 274 VAL A O 1
ATOM 2165 N N . GLU A 1 275 ? 16.995 7.334 -23.799 1.00 92.50 275 GLU A N 1
ATOM 2166 C CA . GLU A 1 275 ? 16.758 8.403 -22.823 1.00 92.50 275 GLU A CA 1
ATOM 2167 C C . GLU A 1 275 ? 15.255 8.584 -22.568 1.00 92.50 275 GLU A C 1
ATOM 2169 O O . GLU A 1 275 ? 14.423 8.320 -23.439 1.00 92.50 275 GLU A O 1
ATOM 2174 N N . GLU A 1 276 ? 14.908 9.051 -21.366 1.00 90.50 276 GLU A N 1
ATOM 2175 C CA . GLU A 1 276 ? 13.554 9.529 -21.070 1.00 90.50 276 GLU A CA 1
ATOM 2176 C C . GLU A 1 276 ? 13.280 10.868 -21.789 1.00 90.50 276 GLU A C 1
ATOM 2178 O O . GLU A 1 276 ? 14.234 11.578 -22.132 1.00 90.50 276 GLU A O 1
ATOM 2183 N N . PRO A 1 277 ? 12.005 11.244 -22.017 1.00 86.25 277 PRO A N 1
ATOM 2184 C CA . PRO A 1 277 ? 11.687 12.500 -22.685 1.00 86.25 277 PRO A CA 1
ATOM 2185 C C . PRO A 1 277 ? 12.292 13.695 -21.946 1.00 86.25 277 PRO A C 1
ATOM 2187 O O . PRO A 1 277 ? 12.327 13.724 -20.716 1.00 86.25 277 PRO A O 1
ATOM 2190 N N . PHE A 1 278 ? 12.728 14.703 -22.699 1.00 77.56 278 PHE A N 1
ATOM 2191 C CA . PHE A 1 278 ? 13.360 15.904 -22.160 1.00 77.56 278 PHE A CA 1
ATOM 2192 C C . PHE A 1 278 ? 12.664 17.148 -22.715 1.00 77.56 278 PHE A C 1
ATOM 2194 O O . PHE A 1 278 ? 12.666 17.356 -23.930 1.00 77.56 278 PHE A O 1
ATOM 2201 N N . GLU A 1 279 ? 12.061 17.963 -21.844 1.00 72.50 279 GLU A N 1
ATOM 2202 C CA . GLU A 1 279 ? 11.385 19.191 -22.287 1.00 72.50 279 GLU A CA 1
ATOM 2203 C C . GLU A 1 279 ? 12.406 20.212 -22.799 1.00 72.50 279 GLU A C 1
ATOM 2205 O O . GLU A 1 279 ? 13.526 20.306 -22.292 1.00 72.50 279 GLU A O 1
ATOM 2210 N N . SER A 1 280 ? 12.011 21.036 -23.771 1.00 66.31 280 SER A N 1
ATOM 2211 C CA . SER A 1 280 ? 12.902 22.023 -24.403 1.00 66.31 280 SER A CA 1
ATOM 2212 C C . SER A 1 280 ? 13.483 23.054 -23.424 1.00 66.31 280 SER A C 1
ATOM 2214 O O . SER A 1 280 ? 14.564 23.588 -23.668 1.00 66.31 280 SER A O 1
ATOM 2216 N N . THR A 1 281 ? 12.801 23.310 -22.305 1.00 68.06 281 THR A N 1
ATOM 2217 C CA . THR A 1 281 ? 13.220 24.233 -21.236 1.00 68.06 281 THR A CA 1
ATOM 2218 C C . THR A 1 281 ? 13.760 23.524 -19.988 1.00 68.06 281 THR A C 1
ATOM 2220 O O . THR A 1 281 ? 14.125 24.184 -19.013 1.00 68.06 281 THR A O 1
ATOM 2223 N N . GLN A 1 282 ? 13.822 22.188 -19.982 1.00 65.81 282 GLN A N 1
ATOM 2224 C CA . GLN A 1 282 ? 14.252 21.414 -18.819 1.00 65.81 282 GLN A CA 1
ATOM 2225 C C . GLN A 1 282 ? 15.753 21.606 -18.558 1.00 65.81 282 GLN A C 1
ATOM 2227 O O . GLN A 1 282 ? 16.587 21.471 -19.449 1.00 65.81 282 GLN A O 1
ATOM 2232 N N . ILE A 1 283 ? 16.119 21.885 -17.305 1.00 59.53 283 ILE A N 1
ATOM 2233 C CA . ILE A 1 283 ? 17.519 21.950 -16.864 1.00 59.53 283 ILE A CA 1
ATOM 2234 C C . ILE A 1 283 ? 17.877 20.606 -16.220 1.00 59.53 283 ILE A C 1
ATOM 2236 O O . ILE A 1 283 ? 17.383 20.272 -15.144 1.00 59.53 283 ILE A O 1
ATOM 2240 N N . GLY A 1 284 ? 18.737 19.821 -16.878 1.00 57.88 284 GLY A N 1
ATOM 2241 C CA . GLY A 1 284 ? 19.145 18.489 -16.403 1.00 57.88 284 GLY A CA 1
ATOM 2242 C C . GLY A 1 284 ? 20.124 18.515 -15.221 1.00 57.88 284 GLY A C 1
ATOM 2243 O O . GLY A 1 284 ? 20.105 17.623 -14.370 1.00 57.88 284 GLY A O 1
ATOM 2244 N N . SER A 1 285 ? 20.960 19.554 -15.134 1.00 57.16 285 SER A N 1
ATOM 2245 C CA . SER A 1 285 ? 21.891 19.811 -14.032 1.00 57.16 285 SER A CA 1
ATOM 2246 C C . SER A 1 285 ? 22.109 21.314 -13.876 1.00 57.16 285 SER A C 1
ATOM 2248 O O . SER A 1 285 ? 22.273 22.017 -14.867 1.00 57.16 285 SER A O 1
ATOM 2250 N N . SER A 1 286 ? 22.173 21.802 -12.635 1.00 55.06 286 SER A N 1
ATOM 2251 C CA . SER A 1 286 ? 22.468 23.210 -12.334 1.00 55.06 286 SER A CA 1
ATOM 2252 C C . SER A 1 286 ? 23.901 23.640 -12.681 1.00 55.06 286 SER A C 1
ATOM 2254 O O . SER A 1 286 ? 24.171 24.836 -12.697 1.00 55.06 286 SER A O 1
ATOM 2256 N N . ALA A 1 287 ? 24.813 22.694 -12.953 1.00 50.75 287 ALA A N 1
ATOM 2257 C CA . ALA A 1 287 ? 26.236 22.967 -13.191 1.00 50.75 287 ALA A CA 1
ATOM 2258 C C . ALA A 1 287 ? 26.803 22.358 -14.490 1.00 50.75 287 ALA A C 1
ATOM 2260 O O . ALA A 1 287 ? 27.813 22.841 -14.992 1.00 50.75 287 ALA A O 1
ATOM 2261 N N . MET A 1 288 ? 26.189 21.308 -15.054 1.00 56.69 288 MET A N 1
ATOM 2262 C CA . MET A 1 288 ? 26.701 20.607 -16.244 1.00 56.69 288 MET A CA 1
ATOM 2263 C C . MET A 1 288 ? 25.676 20.611 -17.384 1.00 56.69 288 MET A C 1
ATOM 2265 O O . MET A 1 288 ? 24.782 19.769 -17.420 1.00 56.69 288 MET A O 1
ATOM 2269 N N . ALA A 1 289 ? 25.835 21.530 -18.342 1.00 57.50 289 ALA A N 1
ATOM 2270 C CA . ALA A 1 289 ? 24.861 21.778 -19.413 1.00 57.50 289 ALA A CA 1
ATOM 2271 C C . ALA A 1 289 ? 24.594 20.578 -20.347 1.00 57.50 289 ALA A C 1
ATOM 2273 O O . ALA A 1 289 ? 23.503 20.461 -20.893 1.00 57.50 289 ALA A O 1
ATOM 2274 N N . TYR A 1 290 ? 25.558 19.666 -20.519 1.00 71.81 290 TYR A N 1
ATOM 2275 C CA . TYR A 1 290 ? 25.407 18.485 -21.381 1.00 71.81 290 TYR A CA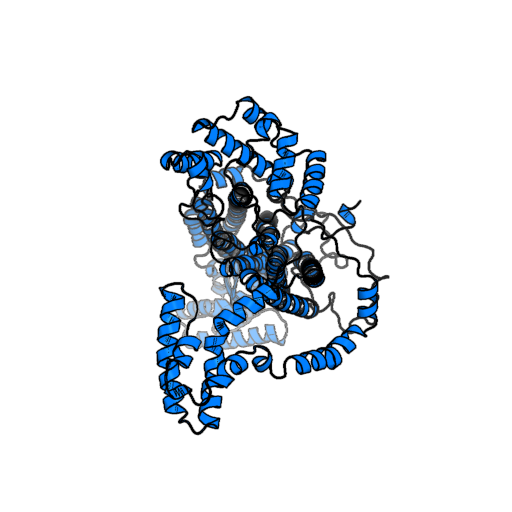 1
ATOM 2276 C C . TYR A 1 290 ? 24.745 17.284 -20.678 1.00 71.81 290 TYR A C 1
ATOM 2278 O O . TYR A 1 290 ? 24.443 16.284 -21.328 1.00 71.81 290 TYR A O 1
ATOM 2286 N N . LYS A 1 291 ? 24.567 17.329 -19.348 1.00 75.81 291 LYS A N 1
ATOM 2287 C CA . LYS A 1 291 ? 24.160 16.164 -18.550 1.00 75.81 291 LYS A CA 1
ATOM 2288 C C . LYS A 1 291 ? 22.637 16.043 -18.484 1.00 75.81 291 LYS A C 1
ATOM 2290 O O . LYS A 1 291 ? 21.969 16.870 -17.861 1.00 75.81 291 LYS A O 1
ATOM 2295 N N . ARG A 1 292 ? 22.105 14.962 -19.058 1.00 79.25 292 ARG A N 1
ATOM 2296 C CA . ARG A 1 292 ? 20.702 14.544 -18.927 1.00 79.25 292 ARG A CA 1
ATOM 2297 C C . ARG A 1 292 ? 20.598 13.403 -17.919 1.00 79.25 292 ARG A C 1
ATOM 2299 O O . ARG A 1 292 ? 21.345 12.435 -18.010 1.00 79.25 292 ARG A O 1
ATOM 2306 N N . ASN A 1 293 ? 19.709 13.544 -16.936 1.00 83.31 293 ASN A N 1
ATOM 2307 C CA . ASN A 1 293 ? 19.496 12.551 -15.881 1.00 83.31 293 ASN A CA 1
ATOM 2308 C C . ASN A 1 293 ? 18.105 11.926 -16.035 1.00 83.31 293 ASN A C 1
ATOM 2310 O O . ASN A 1 293 ? 17.165 12.676 -16.308 1.00 83.31 293 ASN A O 1
ATOM 2314 N N . PRO A 1 294 ? 17.953 10.610 -15.804 1.00 87.62 294 PRO A N 1
ATOM 2315 C CA . PRO A 1 294 ? 16.669 9.918 -15.878 1.00 87.62 294 PRO A CA 1
ATOM 2316 C C . PRO A 1 294 ? 15.804 10.169 -14.621 1.00 87.62 294 PRO A C 1
ATOM 2318 O O . PRO A 1 294 ? 15.419 9.240 -13.911 1.00 87.62 294 PRO A O 1
ATOM 2321 N N . MET A 1 295 ? 15.537 11.439 -14.303 1.00 84.62 295 MET A N 1
ATOM 2322 C CA . MET A 1 295 ? 14.916 11.869 -13.045 1.00 84.62 295 MET A CA 1
ATOM 2323 C C . MET A 1 295 ? 13.476 11.369 -12.872 1.00 84.62 295 MET A C 1
ATOM 2325 O O . MET A 1 295 ? 13.023 11.175 -11.739 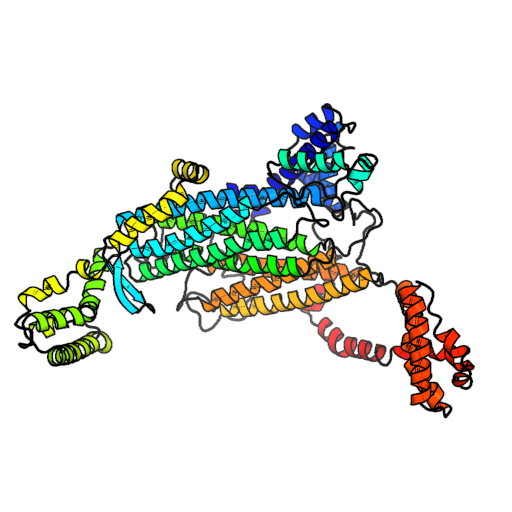1.00 84.62 295 MET A O 1
ATOM 2329 N N . ARG A 1 296 ? 12.734 11.182 -13.973 1.00 87.06 296 ARG A N 1
ATOM 2330 C CA . ARG A 1 296 ? 11.363 10.651 -13.934 1.00 87.06 296 ARG A CA 1
ATOM 2331 C C . ARG A 1 296 ? 11.407 9.165 -13.599 1.00 87.06 296 ARG A C 1
ATOM 2333 O O . ARG A 1 296 ? 10.705 8.729 -12.690 1.00 87.06 296 ARG A O 1
ATOM 2340 N N . SER A 1 297 ? 12.304 8.423 -14.242 1.00 90.75 297 SER A N 1
ATOM 2341 C CA . SER A 1 297 ? 12.544 7.006 -13.948 1.00 90.75 297 SER A CA 1
ATOM 2342 C C . SER A 1 297 ? 13.054 6.799 -12.511 1.00 90.75 297 SER A C 1
ATOM 2344 O O . SER A 1 297 ? 12.584 5.921 -11.793 1.00 90.75 297 SER A O 1
ATOM 2346 N N . GLU A 1 298 ? 13.951 7.657 -12.021 1.00 87.25 298 GLU A N 1
ATOM 2347 C CA . GLU A 1 298 ? 14.387 7.633 -10.618 1.00 87.25 298 GLU A CA 1
ATOM 2348 C C . GLU A 1 298 ? 13.220 7.878 -9.645 1.00 87.25 298 GLU A C 1
ATOM 2350 O O . GLU A 1 298 ? 13.068 7.148 -8.664 1.00 87.25 298 GLU A O 1
ATOM 2355 N N . ARG A 1 299 ? 12.334 8.842 -9.936 1.00 88.12 299 ARG A N 1
ATOM 2356 C CA . ARG A 1 299 ? 11.122 9.077 -9.134 1.00 88.12 299 ARG A CA 1
ATOM 2357 C C . ARG A 1 299 ? 10.198 7.859 -9.115 1.00 88.12 299 ARG A C 1
ATOM 2359 O O . ARG A 1 299 ? 9.679 7.536 -8.047 1.00 88.12 299 ARG A O 1
ATOM 2366 N N . VAL A 1 300 ? 10.028 7.183 -10.255 1.00 93.06 300 VAL A N 1
ATOM 2367 C CA . VAL A 1 300 ? 9.271 5.926 -10.339 1.00 93.06 300 VAL A CA 1
ATOM 2368 C C . VAL A 1 300 ? 9.865 4.891 -9.389 1.00 93.06 300 VAL A C 1
ATOM 2370 O O . VAL A 1 300 ? 9.130 4.388 -8.548 1.00 93.06 300 VAL A O 1
ATOM 2373 N N . CYS A 1 301 ? 11.177 4.629 -9.434 1.00 90.81 301 CYS A N 1
ATOM 2374 C CA . CYS A 1 301 ? 11.829 3.698 -8.502 1.00 90.81 301 CYS A CA 1
ATOM 2375 C C . CYS A 1 301 ? 11.599 4.090 -7.029 1.00 90.81 301 CYS A C 1
ATOM 2377 O O . CYS A 1 301 ? 11.327 3.229 -6.192 1.00 90.81 301 CYS A O 1
ATOM 2379 N N . SER A 1 302 ? 11.674 5.389 -6.717 1.00 87.38 302 SER A N 1
ATOM 2380 C CA . SER A 1 302 ? 11.480 5.913 -5.361 1.00 87.38 302 SER A CA 1
ATOM 2381 C C . SER A 1 302 ? 10.098 5.594 -4.799 1.00 87.38 302 SER A C 1
ATOM 2383 O O . SER A 1 302 ? 9.982 5.029 -3.712 1.00 87.38 302 SER A O 1
ATOM 2385 N N . LEU A 1 303 ? 9.055 5.939 -5.555 1.00 91.12 303 LEU A N 1
ATOM 2386 C CA . LEU A 1 303 ? 7.660 5.780 -5.150 1.00 91.12 303 LEU A CA 1
ATOM 2387 C C . LEU A 1 303 ? 7.197 4.326 -5.247 1.00 91.12 303 LEU A C 1
ATOM 2389 O O . LEU A 1 303 ? 6.474 3.852 -4.377 1.00 91.12 303 LEU A O 1
ATOM 2393 N N . ALA A 1 304 ? 7.690 3.581 -6.234 1.00 93.38 304 ALA A N 1
ATOM 2394 C CA . ALA A 1 304 ? 7.468 2.147 -6.336 1.00 93.38 304 ALA A CA 1
ATOM 2395 C C . ALA A 1 304 ? 7.929 1.399 -5.075 1.00 93.38 304 ALA A C 1
ATOM 2397 O O . ALA A 1 304 ? 7.242 0.496 -4.607 1.00 93.38 304 ALA A O 1
ATOM 2398 N N . ARG A 1 305 ? 9.052 1.810 -4.469 1.00 91.12 305 ARG A N 1
ATOM 2399 C CA . ARG A 1 305 ? 9.538 1.234 -3.206 1.00 91.12 305 ARG A CA 1
ATOM 2400 C C . ARG A 1 305 ? 8.611 1.499 -2.026 1.00 91.12 305 ARG A C 1
ATOM 2402 O O . ARG A 1 305 ? 8.381 0.579 -1.248 1.00 91.12 305 ARG A O 1
ATOM 2409 N N . HIS A 1 306 ? 8.049 2.706 -1.930 1.00 92.12 306 HIS A N 1
ATOM 2410 C CA . HIS A 1 306 ? 7.012 3.017 -0.937 1.00 92.12 306 HIS A CA 1
ATOM 2411 C C . HIS A 1 306 ? 5.793 2.110 -1.127 1.00 92.12 306 HIS A C 1
ATOM 2413 O O . HIS A 1 306 ? 5.353 1.451 -0.188 1.00 92.12 306 HIS A O 1
ATOM 2419 N N . LEU A 1 307 ? 5.323 1.980 -2.372 1.00 95.50 307 LEU A N 1
ATOM 2420 C CA . LEU A 1 307 ? 4.165 1.154 -2.718 1.00 95.50 307 LEU A CA 1
ATOM 2421 C C . LEU A 1 307 ? 4.339 -0.323 -2.330 1.00 95.50 307 LEU A C 1
ATOM 2423 O O . LEU A 1 307 ? 3.399 -0.935 -1.825 1.00 95.50 307 LEU A O 1
ATOM 2427 N N . MET A 1 308 ? 5.540 -0.885 -2.516 1.00 95.94 308 MET A N 1
ATOM 2428 C CA . MET A 1 308 ? 5.853 -2.258 -2.096 1.00 95.94 308 MET A CA 1
ATOM 2429 C C . MET A 1 308 ? 5.714 -2.453 -0.576 1.00 95.94 308 MET A C 1
ATOM 2431 O O . MET A 1 308 ? 5.201 -3.478 -0.129 1.00 95.94 308 MET A O 1
ATOM 2435 N N . VAL A 1 309 ? 6.165 -1.478 0.218 1.00 91.12 309 VAL A N 1
ATOM 2436 C CA . VAL A 1 309 ? 6.232 -1.574 1.687 1.00 91.12 309 VAL A CA 1
ATOM 2437 C C . VAL A 1 309 ? 4.851 -1.417 2.339 1.00 91.12 309 VAL A C 1
ATOM 2439 O O . VAL A 1 309 ? 4.554 -2.089 3.330 1.00 91.12 309 VAL A O 1
ATOM 2442 N N . LEU A 1 310 ? 3.961 -0.599 1.763 1.00 93.38 310 LEU A N 1
ATOM 2443 C CA . LEU A 1 310 ? 2.626 -0.335 2.322 1.00 93.38 310 LEU A CA 1
ATOM 2444 C C . LEU A 1 310 ? 1.757 -1.595 2.490 1.00 93.38 310 LEU A C 1
ATOM 2446 O O . LEU A 1 310 ? 0.936 -1.650 3.404 1.00 93.38 310 LEU A O 1
ATOM 2450 N N . HIS A 1 311 ? 1.955 -2.640 1.683 1.00 96.56 311 HIS A N 1
ATOM 2451 C CA . HIS A 1 311 ? 1.214 -3.900 1.822 1.00 96.56 311 HIS A CA 1
ATOM 2452 C C . HIS A 1 311 ? 1.428 -4.576 3.191 1.00 96.56 311 HIS A C 1
ATOM 2454 O O . HIS A 1 311 ? 0.507 -5.195 3.733 1.00 96.56 311 HIS A O 1
ATOM 2460 N N . GLN A 1 312 ? 2.603 -4.413 3.809 1.00 92.75 312 GLN A N 1
ATOM 2461 C CA . GLN A 1 312 ? 2.876 -5.018 5.112 1.00 92.75 312 GLN A CA 1
ATOM 2462 C C . GLN A 1 312 ? 2.014 -4.424 6.237 1.00 92.75 312 GLN A C 1
ATOM 2464 O O . GLN A 1 312 ? 1.650 -5.148 7.166 1.00 92.75 312 GLN A O 1
ATOM 2469 N N . ASN A 1 313 ? 1.602 -3.156 6.122 1.00 92.00 313 ASN A N 1
ATOM 2470 C CA . ASN A 1 313 ? 0.658 -2.541 7.060 1.00 92.00 313 ASN A CA 1
ATOM 2471 C C . ASN A 1 313 ? -0.701 -3.259 7.056 1.00 92.00 313 ASN A C 1
ATOM 2473 O O . ASN A 1 313 ? -1.268 -3.492 8.127 1.00 92.00 313 ASN A O 1
ATOM 2477 N N . ALA A 1 314 ? -1.203 -3.668 5.886 1.00 95.75 314 ALA A N 1
ATOM 2478 C CA . ALA A 1 314 ? -2.447 -4.433 5.790 1.00 95.75 314 ALA A CA 1
ATOM 2479 C C . ALA A 1 314 ? -2.300 -5.840 6.393 1.00 95.75 314 ALA A C 1
ATOM 2481 O O . ALA A 1 314 ? -3.174 -6.274 7.147 1.00 95.75 314 ALA A O 1
ATOM 2482 N N . LEU A 1 315 ? -1.171 -6.520 6.140 1.00 96.12 315 LEU A N 1
ATOM 2483 C CA . LEU A 1 315 ? -0.869 -7.832 6.732 1.00 96.12 315 LEU A CA 1
ATOM 2484 C C . LEU A 1 315 ? -0.877 -7.780 8.265 1.00 96.12 315 LEU A C 1
ATOM 2486 O O . LEU A 1 315 ? -1.573 -8.566 8.908 1.00 96.12 315 LEU A O 1
ATOM 2490 N N . MET A 1 316 ? -0.137 -6.831 8.847 1.00 93.56 316 MET A N 1
ATOM 2491 C CA . MET A 1 316 ? -0.058 -6.671 10.301 1.00 93.56 316 MET A CA 1
ATOM 2492 C C . MET A 1 316 ? -1.386 -6.223 10.915 1.00 93.56 316 MET A C 1
ATOM 2494 O O . MET A 1 316 ? -1.707 -6.624 12.028 1.00 93.56 316 MET A O 1
ATOM 2498 N N . THR A 1 317 ? -2.158 -5.385 10.219 1.00 95.31 317 THR A N 1
ATOM 2499 C CA . THR A 1 317 ? -3.456 -4.911 10.719 1.00 95.31 317 THR A CA 1
ATOM 2500 C C . THR A 1 317 ? -4.487 -6.033 10.739 1.00 95.31 317 THR A C 1
ATOM 2502 O O . THR A 1 317 ? -5.210 -6.177 11.722 1.00 95.31 317 THR A O 1
ATOM 2505 N N . SER A 1 318 ? -4.546 -6.861 9.692 1.00 95.94 318 SER A N 1
ATOM 2506 C CA . SER A 1 318 ? -5.503 -7.967 9.643 1.00 95.94 318 SER A CA 1
ATOM 2507 C C . SER A 1 318 ? -5.187 -9.076 10.647 1.00 95.94 318 SER A C 1
ATOM 2509 O O . SER A 1 318 ? -6.121 -9.700 11.142 1.00 95.94 318 SER A O 1
ATOM 2511 N N . SER A 1 319 ? -3.911 -9.355 10.936 1.00 94.31 319 SER A N 1
ATOM 2512 C CA . SER A 1 319 ? -3.521 -10.478 11.806 1.00 94.31 319 SER A CA 1
ATOM 2513 C C . SER A 1 319 ? -3.848 -10.262 13.285 1.00 94.31 319 SER A C 1
ATOM 2515 O O . SER A 1 319 ? -3.906 -11.227 14.043 1.00 94.31 319 SER A O 1
ATOM 2517 N N . VAL A 1 320 ? -4.071 -9.010 13.693 1.00 91.81 320 VAL A N 1
ATOM 2518 C CA . VAL A 1 320 ? -4.330 -8.620 15.088 1.00 91.81 320 VAL A CA 1
ATOM 2519 C C . VAL A 1 320 ? -5.748 -8.097 15.318 1.00 91.81 320 VAL A C 1
ATOM 2521 O O . VAL A 1 320 ? -6.019 -7.536 16.376 1.00 91.81 320 VAL A O 1
ATOM 2524 N N . GLN A 1 321 ? -6.662 -8.280 14.360 1.00 94.56 321 GLN A N 1
ATOM 2525 C CA . GLN A 1 321 ? -8.084 -8.025 14.597 1.00 94.56 321 GLN A CA 1
ATOM 2526 C C . GLN A 1 321 ? -8.626 -9.034 15.615 1.00 94.56 321 GLN A C 1
ATOM 2528 O O . GLN A 1 321 ? -8.627 -10.239 15.359 1.00 94.56 321 GLN A O 1
ATOM 2533 N N . TRP A 1 322 ? -9.075 -8.552 16.778 1.00 91.06 322 TRP A N 1
ATOM 2534 C CA . TRP A 1 322 ? -9.634 -9.425 17.814 1.00 91.06 322 TRP A CA 1
ATOM 2535 C C . TRP A 1 322 ? -11.141 -9.588 17.633 1.00 91.06 322 TRP A C 1
ATOM 2537 O O . TRP A 1 322 ? -11.885 -8.604 17.669 1.00 91.06 322 TRP A O 1
ATOM 2547 N N . PHE A 1 323 ? -11.576 -10.844 17.495 1.00 93.88 323 PHE A N 1
ATOM 2548 C CA . PHE A 1 323 ? -12.982 -11.232 17.363 1.00 93.88 323 PHE A CA 1
ATOM 2549 C C . PHE A 1 323 ? -13.721 -10.378 16.319 1.00 93.88 323 PHE A C 1
ATOM 2551 O O . PHE A 1 323 ? -13.306 -10.323 15.162 1.00 93.88 323 PHE A O 1
ATOM 2558 N N . GLU A 1 324 ? -14.814 -9.707 16.700 1.00 94.12 324 GLU A N 1
ATOM 2559 C CA . GLU A 1 324 ? -15.666 -9.009 15.744 1.00 94.12 324 GLU A CA 1
ATOM 2560 C C . GLU A 1 324 ? -15.132 -7.648 15.268 1.00 94.12 324 GLU A C 1
ATOM 2562 O O . GLU A 1 324 ? -15.629 -7.171 14.247 1.00 94.12 324 GLU A O 1
ATOM 2567 N N . ARG A 1 325 ? -14.188 -7.009 15.978 1.00 94.38 325 ARG A N 1
ATOM 2568 C CA . ARG A 1 325 ? -13.395 -5.831 15.547 1.00 94.38 325 ARG A CA 1
ATOM 2569 C C . ARG A 1 325 ? -12.589 -5.267 16.722 1.00 94.38 325 ARG A C 1
ATOM 2571 O O . ARG A 1 325 ? -13.124 -5.121 17.821 1.00 94.38 325 ARG A O 1
ATOM 2578 N N . THR A 1 326 ? -11.392 -4.764 16.428 1.00 88.81 326 THR A N 1
ATOM 2579 C CA . THR A 1 326 ? -10.689 -3.750 17.241 1.00 88.81 326 THR A CA 1
ATOM 2580 C C . THR A 1 326 ? -10.390 -2.491 16.419 1.00 88.81 326 THR A C 1
ATOM 2582 O O . THR A 1 326 ? -10.142 -2.583 15.216 1.00 88.81 326 THR A O 1
ATOM 2585 N N . LEU A 1 327 ? -10.450 -1.297 17.030 1.00 91.62 327 LEU A N 1
ATOM 2586 C CA . LEU A 1 327 ? -10.351 -0.006 16.312 1.00 91.62 327 LEU A CA 1
ATOM 2587 C C . LEU A 1 327 ? -8.919 0.354 15.885 1.00 91.62 327 LEU A C 1
ATOM 2589 O O . LEU A 1 327 ? -8.687 1.377 15.235 1.00 91.62 327 LEU A O 1
ATOM 2593 N N . ASP A 1 328 ? -7.946 -0.491 16.221 1.00 87.00 328 ASP A N 1
ATOM 2594 C CA . ASP A 1 328 ? -6.553 -0.323 15.828 1.00 87.00 328 ASP A CA 1
ATOM 2595 C C . ASP A 1 328 ? -6.321 -0.549 14.322 1.00 87.00 328 ASP A C 1
ATOM 2597 O O . ASP A 1 328 ? -5.200 -0.435 13.832 1.00 87.00 328 ASP A O 1
ATOM 2601 N N . ASP A 1 329 ? -7.375 -0.781 13.546 1.00 92.06 329 ASP A N 1
ATOM 2602 C CA . ASP A 1 329 ? -7.375 -0.694 12.089 1.00 92.06 329 ASP A CA 1
ATOM 2603 C C . ASP A 1 329 ? -7.546 0.742 11.554 1.00 92.06 329 ASP A C 1
ATOM 2605 O O . ASP A 1 329 ? -7.037 1.072 10.485 1.00 92.06 329 ASP A O 1
ATOM 2609 N N . SER A 1 330 ? -8.257 1.609 12.280 1.00 92.44 330 SER A N 1
ATOM 2610 C CA . SER A 1 330 ? -8.795 2.870 11.750 1.00 92.44 330 SER A CA 1
ATOM 2611 C C . SER A 1 330 ? -7.714 3.864 11.316 1.00 92.44 330 SER A C 1
ATOM 2613 O O . SER A 1 330 ? -7.738 4.329 10.177 1.00 92.44 330 SER A O 1
ATOM 2615 N N . ALA A 1 331 ? -6.758 4.189 12.193 1.00 85.75 331 ALA A N 1
ATOM 2616 C CA . ALA A 1 331 ? -5.735 5.192 11.888 1.00 85.75 331 ALA A CA 1
ATOM 2617 C C . ALA A 1 331 ? -4.785 4.712 10.779 1.00 85.75 331 ALA A C 1
ATOM 2619 O O . ALA A 1 331 ? -4.560 5.429 9.808 1.00 85.75 331 ALA A O 1
ATOM 2620 N N . ASN A 1 332 ? -4.310 3.468 10.868 1.00 91.31 332 ASN A N 1
ATOM 2621 C CA . ASN A 1 332 ? -3.440 2.861 9.864 1.00 91.31 332 ASN A CA 1
ATOM 2622 C C . ASN A 1 332 ? -4.081 2.828 8.466 1.00 91.31 332 ASN A C 1
ATOM 2624 O O . ASN A 1 332 ? -3.420 3.177 7.489 1.00 91.31 332 ASN A O 1
ATOM 2628 N N . ARG A 1 333 ? -5.368 2.467 8.355 1.00 97.12 333 ARG A N 1
ATOM 2629 C CA . ARG A 1 333 ? -6.081 2.404 7.065 1.00 97.12 333 ARG A CA 1
ATOM 2630 C C . ARG A 1 333 ? -6.312 3.779 6.440 1.00 97.12 333 ARG A C 1
ATOM 2632 O O . ARG A 1 333 ? -6.288 3.892 5.217 1.00 97.12 333 ARG A O 1
ATOM 2639 N N . ARG A 1 334 ? -6.488 4.826 7.258 1.00 92.94 334 ARG A N 1
ATOM 2640 C CA . ARG A 1 334 ? -6.621 6.223 6.796 1.00 92.94 334 ARG A CA 1
ATOM 2641 C C . ARG A 1 334 ? -5.346 6.763 6.140 1.00 92.94 334 ARG A C 1
ATOM 2643 O O . ARG A 1 334 ? -5.453 7.711 5.372 1.00 92.94 334 ARG A O 1
ATOM 2650 N N . ILE A 1 335 ? -4.195 6.154 6.424 1.00 91.62 335 ILE A N 1
ATOM 2651 C CA . ILE A 1 335 ? -2.895 6.471 5.819 1.00 91.62 335 ILE A CA 1
ATOM 2652 C C . ILE A 1 335 ? -2.618 5.495 4.668 1.00 91.62 335 ILE A C 1
ATOM 2654 O O . ILE A 1 335 ? -2.545 5.876 3.504 1.00 91.62 335 ILE A O 1
ATOM 2658 N N . THR A 1 336 ? -2.565 4.201 4.984 1.00 96.06 336 THR A N 1
ATOM 2659 C CA . THR A 1 336 ? -2.074 3.152 4.081 1.00 96.06 336 THR A CA 1
ATOM 2660 C C . THR A 1 336 ? -2.912 3.016 2.810 1.00 96.06 336 THR A C 1
ATOM 2662 O O . THR A 1 336 ? -2.342 2.879 1.729 1.00 96.06 336 THR A O 1
ATOM 2665 N N . LEU A 1 337 ? -4.251 3.045 2.911 1.00 97.94 337 LEU A N 1
ATOM 2666 C CA . LEU A 1 337 ? -5.102 2.848 1.734 1.00 97.94 337 LEU A CA 1
ATOM 2667 C C . LEU A 1 337 ? -4.987 4.042 0.770 1.00 97.94 337 LEU A C 1
ATOM 2669 O O . LEU A 1 337 ? -4.588 3.809 -0.370 1.00 97.94 337 LEU A O 1
ATOM 2673 N N . PRO A 1 338 ? -5.232 5.309 1.172 1.00 97.50 338 PRO A N 1
ATOM 2674 C CA . PRO A 1 338 ? -5.074 6.436 0.251 1.00 97.50 338 PRO A CA 1
ATOM 2675 C C . PRO A 1 338 ? -3.667 6.540 -0.339 1.00 97.50 338 PRO A C 1
ATOM 2677 O O . PRO A 1 338 ? -3.526 6.719 -1.548 1.00 97.50 338 PRO A O 1
ATOM 2680 N N . GLU A 1 339 ? -2.620 6.382 0.476 1.00 96.94 339 GLU A N 1
ATOM 2681 C CA . GLU A 1 339 ? -1.245 6.503 -0.009 1.00 96.94 339 GLU A CA 1
ATOM 2682 C C . GLU A 1 339 ? -0.882 5.446 -1.043 1.00 96.94 339 GLU A C 1
ATOM 2684 O O . GLU A 1 339 ? -0.201 5.772 -2.015 1.00 96.94 339 GLU A O 1
ATOM 2689 N N . ALA A 1 340 ? -1.351 4.205 -0.890 1.00 98.06 340 ALA A N 1
ATOM 2690 C CA . ALA A 1 340 ? -1.079 3.157 -1.866 1.00 98.06 340 ALA A CA 1
ATOM 2691 C C . ALA A 1 340 ? -1.698 3.488 -3.233 1.00 98.06 340 ALA A C 1
ATOM 2693 O O . ALA A 1 340 ? -1.029 3.377 -4.260 1.00 98.06 340 ALA A O 1
ATOM 2694 N N . PHE A 1 341 ? -2.946 3.961 -3.254 1.00 98.44 341 PHE A N 1
ATOM 2695 C CA . PHE A 1 341 ? -3.623 4.332 -4.498 1.00 98.44 341 PHE A CA 1
ATOM 2696 C C . PHE A 1 341 ? -3.037 5.592 -5.138 1.00 98.44 341 PHE A C 1
ATOM 2698 O O . PHE A 1 341 ? -2.814 5.603 -6.348 1.00 98.44 341 PHE A O 1
ATOM 2705 N N . LEU A 1 342 ? -2.728 6.623 -4.343 1.00 96.31 342 LEU A N 1
ATOM 2706 C CA . LEU A 1 342 ? -2.053 7.829 -4.831 1.00 96.31 342 LEU A CA 1
ATOM 2707 C C . LEU A 1 342 ? -0.673 7.485 -5.401 1.00 96.31 342 LEU A C 1
ATOM 2709 O O . LEU A 1 342 ? -0.330 7.914 -6.497 1.00 96.31 342 LEU A O 1
ATOM 2713 N N . THR A 1 343 ? 0.108 6.664 -4.699 1.00 96.25 343 THR A N 1
ATOM 2714 C CA . THR A 1 343 ? 1.447 6.252 -5.142 1.00 96.25 343 THR A CA 1
ATOM 2715 C C . THR A 1 343 ? 1.385 5.438 -6.435 1.00 96.25 343 THR A C 1
ATOM 2717 O O . THR A 1 343 ? 2.158 5.707 -7.355 1.00 96.25 343 THR A O 1
ATOM 2720 N N . ALA A 1 344 ? 0.453 4.485 -6.542 1.00 98.19 344 ALA A N 1
ATOM 2721 C CA . ALA A 1 344 ? 0.244 3.708 -7.763 1.00 98.19 344 ALA A CA 1
ATOM 2722 C C . ALA A 1 344 ? -0.144 4.601 -8.954 1.00 98.19 344 ALA A C 1
ATOM 2724 O O . ALA A 1 344 ? 0.412 4.451 -10.041 1.00 98.19 344 ALA A O 1
ATOM 2725 N N . ASP A 1 345 ? -1.035 5.571 -8.742 1.00 97.44 345 ASP A N 1
ATOM 2726 C CA . ASP A 1 345 ? -1.455 6.535 -9.763 1.00 97.44 345 ASP A CA 1
ATOM 2727 C C . ASP A 1 345 ? -0.283 7.394 -10.274 1.00 97.44 345 ASP A C 1
ATOM 2729 O O . ASP A 1 345 ? -0.085 7.555 -11.482 1.00 97.44 345 ASP A O 1
ATOM 2733 N N . ILE A 1 346 ? 0.569 7.874 -9.364 1.00 93.38 346 ILE A N 1
ATOM 2734 C CA . ILE A 1 346 ? 1.777 8.640 -9.709 1.00 93.38 346 ILE A CA 1
ATOM 2735 C C . ILE A 1 346 ? 2.765 7.787 -10.504 1.00 93.38 346 ILE A C 1
ATOM 2737 O O . ILE A 1 346 ? 3.347 8.249 -11.488 1.00 93.38 346 ILE A O 1
ATOM 2741 N N . VAL A 1 347 ? 2.986 6.546 -10.068 1.00 95.94 347 VAL A N 1
ATOM 2742 C CA . VAL A 1 347 ? 3.902 5.612 -10.729 1.00 95.94 347 VAL A CA 1
ATOM 2743 C C . VAL A 1 347 ? 3.438 5.336 -12.159 1.00 95.94 347 VAL A C 1
ATOM 2745 O O . VAL A 1 347 ? 4.246 5.443 -13.084 1.00 95.94 347 VAL A O 1
ATOM 2748 N N . LEU A 1 348 ? 2.147 5.054 -12.357 1.00 95.94 348 LEU A N 1
ATOM 2749 C CA . LEU A 1 348 ? 1.575 4.788 -13.678 1.00 95.94 348 LEU A CA 1
ATOM 2750 C C . LEU A 1 348 ? 1.623 6.017 -14.587 1.00 95.94 348 LEU A C 1
ATOM 2752 O O . LEU A 1 348 ? 2.093 5.911 -15.716 1.00 95.94 348 LEU A O 1
ATOM 2756 N N . SER A 1 349 ? 1.192 7.184 -14.102 1.00 92.12 349 SER A N 1
ATOM 2757 C CA . SER A 1 349 ? 1.199 8.425 -14.893 1.00 92.12 349 SER A CA 1
ATOM 2758 C C . SER A 1 349 ? 2.617 8.867 -15.268 1.00 92.12 349 SER A C 1
ATOM 2760 O O . SER A 1 349 ? 2.864 9.267 -16.407 1.00 92.12 349 SER A O 1
ATOM 2762 N N . THR A 1 350 ? 3.584 8.724 -14.355 1.00 90.88 350 THR A N 1
ATOM 2763 C CA . THR A 1 350 ? 4.992 9.037 -14.639 1.00 90.88 350 THR A CA 1
ATOM 2764 C C . THR A 1 350 ? 5.585 8.052 -15.649 1.00 90.88 350 THR A C 1
ATOM 2766 O O . THR A 1 350 ? 6.250 8.481 -16.590 1.00 90.88 350 THR A O 1
ATOM 2769 N N . LEU A 1 351 ? 5.324 6.745 -15.510 1.00 94.00 351 LEU A N 1
ATOM 2770 C CA . LEU A 1 351 ? 5.762 5.748 -16.494 1.00 94.00 351 LEU A CA 1
ATOM 2771 C C . LEU A 1 351 ? 5.099 5.942 -17.855 1.00 94.00 351 LEU A C 1
ATOM 2773 O O . LEU A 1 351 ? 5.760 5.746 -18.873 1.00 94.00 351 LEU A O 1
ATOM 2777 N N . GLN A 1 352 ? 3.828 6.346 -17.896 1.00 92.69 352 GLN A N 1
ATOM 2778 C CA . GLN A 1 352 ? 3.146 6.670 -19.143 1.00 92.69 352 GLN A CA 1
ATOM 2779 C C . GLN A 1 352 ? 3.837 7.851 -19.828 1.00 92.69 352 GLN A C 1
ATOM 2781 O O . GLN A 1 352 ? 4.209 7.722 -20.991 1.00 92.69 352 GLN A O 1
ATOM 2786 N N . ASN A 1 353 ? 4.088 8.951 -19.109 1.00 90.50 353 ASN A N 1
ATOM 2787 C CA . ASN A 1 353 ? 4.816 10.102 -19.650 1.00 90.50 353 ASN A CA 1
ATOM 2788 C C . ASN A 1 353 ? 6.197 9.700 -20.198 1.00 90.50 353 ASN A C 1
ATOM 2790 O O . ASN A 1 353 ? 6.559 10.105 -21.301 1.00 90.50 353 ASN A O 1
ATOM 2794 N N . VAL A 1 354 ? 6.946 8.866 -19.466 1.00 92.56 354 VAL A N 1
ATOM 2795 C CA . VAL A 1 354 ? 8.243 8.353 -19.933 1.00 92.56 354 VAL A CA 1
ATOM 2796 C C . VAL A 1 354 ? 8.078 7.524 -21.207 1.00 92.56 354 VAL A C 1
ATOM 2798 O O . VAL A 1 354 ? 8.785 7.764 -22.182 1.00 92.56 354 VAL A O 1
ATOM 2801 N N . SER A 1 355 ? 7.116 6.600 -21.229 1.00 90.81 355 SER A N 1
ATOM 2802 C CA . SER A 1 355 ? 6.860 5.691 -22.356 1.00 90.81 355 SER A CA 1
ATOM 2803 C C . SER A 1 355 ? 6.384 6.418 -23.617 1.00 90.81 355 SER A C 1
ATOM 2805 O O . SER A 1 355 ? 6.678 5.978 -24.723 1.00 90.81 355 SER A O 1
ATOM 2807 N N . GLU A 1 356 ? 5.673 7.539 -23.470 1.00 87.38 356 GLU A N 1
ATOM 2808 C CA . GLU A 1 356 ? 5.193 8.377 -24.579 1.00 87.38 356 GLU A CA 1
ATOM 2809 C C . GLU A 1 356 ? 6.302 9.178 -25.276 1.00 87.38 356 GLU A C 1
ATOM 2811 O O . GLU A 1 356 ? 6.065 9.739 -26.346 1.00 87.38 356 GLU A O 1
ATOM 2816 N N . GLY A 1 357 ? 7.496 9.264 -24.687 1.00 87.31 357 GLY A N 1
ATOM 2817 C CA . GLY A 1 357 ? 8.582 10.084 -25.221 1.00 87.31 357 GLY A CA 1
ATOM 2818 C C . GLY A 1 357 ? 9.969 9.473 -25.080 1.00 87.31 357 GLY A C 1
ATOM 2819 O O . GLY A 1 357 ? 10.942 10.223 -25.021 1.00 87.31 357 GLY A O 1
ATOM 2820 N N . LEU A 1 358 ? 10.070 8.141 -25.014 1.00 93.75 358 LEU A N 1
ATOM 2821 C CA . LEU A 1 358 ? 11.359 7.450 -25.067 1.00 93.75 358 LEU A CA 1
ATOM 2822 C C . LEU A 1 358 ? 12.108 7.824 -26.350 1.00 93.75 358 LEU A C 1
ATOM 2824 O O . LEU A 1 358 ? 11.561 7.740 -27.449 1.00 93.75 358 LEU A O 1
ATOM 2828 N N . VAL A 1 359 ? 13.380 8.194 -26.210 1.00 94.75 359 VAL A N 1
ATOM 2829 C CA . VAL A 1 359 ? 14.260 8.520 -27.337 1.00 94.75 359 VAL A CA 1
ATOM 2830 C C . VAL A 1 359 ? 15.295 7.418 -27.485 1.00 94.75 359 VAL A C 1
ATOM 2832 O O . VAL A 1 359 ? 16.088 7.193 -26.574 1.00 94.75 359 VAL A O 1
ATOM 2835 N N . VAL A 1 360 ? 15.302 6.738 -28.631 1.00 96.81 360 VAL A N 1
ATOM 2836 C CA . VAL A 1 360 ? 16.261 5.670 -28.947 1.00 96.81 360 VAL A CA 1
ATOM 2837 C C . VAL A 1 360 ? 17.398 6.231 -29.800 1.00 96.81 360 VAL A C 1
ATOM 2839 O O . VAL A 1 360 ? 17.164 7.018 -30.715 1.00 96.81 360 VAL A O 1
ATOM 2842 N N . TYR A 1 361 ? 18.632 5.782 -29.549 1.00 97.44 361 TYR A N 1
ATOM 2843 C CA . TYR A 1 361 ? 19.826 6.185 -30.300 1.00 97.44 361 TYR A CA 1
ATOM 2844 C C . TYR A 1 361 ? 20.445 5.002 -31.075 1.00 97.44 361 TYR A C 1
ATOM 2846 O O . TYR A 1 361 ? 21.461 4.442 -30.647 1.00 97.44 361 TYR A O 1
ATOM 2854 N N . PRO A 1 362 ? 19.908 4.630 -32.260 1.00 97.62 362 PRO A N 1
ATOM 2855 C CA . PRO A 1 362 ? 20.355 3.455 -33.018 1.00 97.62 362 PRO A CA 1
ATOM 2856 C C . PRO A 1 362 ? 21.853 3.427 -33.332 1.00 97.62 362 PRO A C 1
ATOM 2858 O O . PRO A 1 362 ? 22.459 2.362 -33.359 1.00 97.62 362 PRO A O 1
ATOM 2861 N N . LYS A 1 363 ? 22.482 4.589 -33.549 1.00 97.75 363 LYS A N 1
ATOM 2862 C CA . LYS A 1 363 ? 23.923 4.671 -33.845 1.00 97.75 363 LYS A CA 1
ATOM 2863 C C . LYS A 1 363 ? 24.801 4.366 -32.628 1.00 97.75 363 LYS A C 1
ATOM 2865 O O . LYS A 1 363 ? 25.853 3.757 -32.791 1.00 97.75 363 LYS A O 1
ATOM 2870 N N . VAL A 1 364 ? 24.366 4.738 -31.422 1.00 97.31 364 VAL A N 1
ATOM 2871 C CA . VAL A 1 364 ? 25.066 4.372 -30.178 1.00 97.31 364 VAL A CA 1
ATOM 2872 C C . VAL A 1 364 ? 24.930 2.873 -29.927 1.00 97.31 364 VAL A C 1
ATOM 2874 O O . VAL A 1 364 ? 25.921 2.215 -29.619 1.00 97.31 364 VAL A O 1
ATOM 2877 N N . ILE A 1 365 ? 23.726 2.332 -30.137 1.00 98.00 365 ILE A N 1
ATOM 2878 C CA . ILE A 1 365 ? 23.453 0.895 -30.031 1.00 98.00 365 ILE A CA 1
ATOM 2879 C C . ILE A 1 365 ? 24.337 0.110 -31.011 1.00 98.00 365 ILE A C 1
ATOM 2881 O O . ILE A 1 365 ? 25.047 -0.805 -30.603 1.00 98.00 365 ILE A O 1
ATOM 2885 N N . ALA A 1 366 ? 24.368 0.514 -32.285 1.00 97.31 366 ALA A N 1
ATOM 2886 C CA . ALA A 1 366 ? 25.192 -0.125 -33.309 1.00 97.31 366 ALA A CA 1
ATOM 2887 C C . ALA A 1 366 ? 26.690 -0.086 -32.967 1.00 97.31 366 ALA A C 1
ATOM 2889 O O . ALA A 1 366 ? 27.371 -1.097 -33.114 1.00 97.31 366 ALA A O 1
ATOM 2890 N N . ARG A 1 367 ? 27.197 1.045 -32.446 1.00 97.06 367 ARG A N 1
ATOM 2891 C CA . ARG A 1 367 ? 28.589 1.146 -31.980 1.00 97.06 367 ARG A CA 1
ATOM 2892 C C . ARG A 1 367 ? 28.881 0.131 -30.874 1.00 97.06 367 ARG A C 1
ATOM 2894 O O . ARG A 1 367 ? 29.889 -0.566 -30.948 1.00 97.06 367 ARG A O 1
ATOM 2901 N N . ARG A 1 368 ? 28.009 0.015 -29.870 1.00 97.00 368 ARG A N 1
ATOM 2902 C CA . ARG A 1 368 ? 28.212 -0.949 -28.780 1.00 97.00 368 ARG A CA 1
ATOM 2903 C C . ARG A 1 368 ? 28.161 -2.392 -29.281 1.00 97.00 368 ARG A C 1
ATOM 2905 O O . ARG A 1 368 ? 28.991 -3.197 -28.880 1.00 97.00 368 ARG A O 1
ATOM 2912 N N . ILE A 1 369 ? 27.249 -2.705 -30.203 1.00 97.38 369 ILE A N 1
ATOM 2913 C CA . ILE A 1 369 ? 27.219 -4.019 -30.855 1.00 97.38 369 ILE A CA 1
ATOM 2914 C C . ILE A 1 369 ? 28.545 -4.284 -31.571 1.00 97.38 369 ILE A C 1
ATOM 2916 O O . ILE A 1 369 ? 29.123 -5.338 -31.352 1.00 97.38 369 ILE A O 1
ATOM 2920 N N . SER A 1 370 ? 29.078 -3.338 -32.353 1.00 95.44 370 SER A N 1
ATOM 2921 C CA . SER A 1 370 ? 30.347 -3.556 -33.072 1.00 95.44 370 SER A CA 1
ATOM 2922 C C . SER A 1 370 ? 31.547 -3.818 -32.156 1.00 95.44 370 SER A C 1
ATOM 2924 O O . SER A 1 370 ? 32.489 -4.486 -32.568 1.00 95.44 370 SER A O 1
ATOM 2926 N N . GLN A 1 371 ? 31.502 -3.338 -30.910 1.00 95.06 371 GLN A N 1
ATOM 2927 C CA . GLN A 1 371 ? 32.562 -3.556 -29.924 1.00 95.06 371 GLN A CA 1
ATOM 2928 C C . GLN A 1 371 ? 32.517 -4.968 -29.314 1.00 95.06 371 GLN A C 1
ATOM 2930 O O . GLN A 1 371 ? 33.565 -5.517 -28.979 1.00 95.06 371 GLN A O 1
ATOM 2935 N N . GLU A 1 372 ? 31.332 -5.577 -29.208 1.00 95.88 372 GLU A N 1
ATOM 2936 C CA . GLU A 1 372 ? 31.125 -6.848 -28.490 1.00 95.88 372 GLU A CA 1
ATOM 2937 C C . GLU A 1 372 ? 30.806 -8.039 -29.411 1.00 95.88 372 GLU A C 1
ATOM 2939 O O . GLU A 1 372 ? 31.155 -9.182 -29.108 1.00 95.88 372 GLU A O 1
ATOM 2944 N N . LEU A 1 373 ? 30.170 -7.795 -30.561 1.00 95.69 373 LEU A N 1
ATOM 2945 C CA . LEU A 1 373 ? 29.777 -8.825 -31.528 1.00 95.69 373 LEU A CA 1
ATOM 2946 C C . LEU A 1 373 ? 30.939 -9.687 -32.032 1.00 95.69 373 LEU A C 1
ATOM 2948 O O . LEU A 1 373 ? 30.724 -10.894 -32.134 1.00 95.69 373 LEU A O 1
ATOM 2952 N N . PRO A 1 374 ? 32.164 -9.165 -32.249 1.00 95.69 374 PRO A N 1
ATOM 2953 C CA . PRO A 1 374 ? 33.300 -10.010 -32.607 1.00 95.69 374 PRO A CA 1
ATOM 2954 C C . PRO A 1 374 ? 33.535 -11.175 -31.636 1.00 95.69 374 PRO A C 1
ATOM 2956 O O . PRO A 1 374 ? 33.815 -12.286 -32.076 1.00 95.69 374 PRO A O 1
ATOM 2959 N N . PHE A 1 375 ? 33.376 -10.957 -30.324 1.00 94.44 375 PHE A N 1
ATOM 2960 C CA . PHE A 1 375 ? 33.542 -12.023 -29.329 1.00 94.44 375 PHE A CA 1
ATOM 2961 C C . PHE A 1 375 ? 32.392 -13.038 -29.376 1.00 94.44 375 PHE A C 1
ATOM 2963 O O . PHE A 1 375 ? 32.615 -14.242 -29.233 1.00 94.44 375 PHE A O 1
ATOM 2970 N N . MET A 1 376 ? 31.164 -12.570 -29.612 1.00 93.00 376 MET A N 1
ATOM 2971 C CA . MET A 1 376 ? 29.976 -13.427 -29.707 1.00 93.00 376 MET A CA 1
ATOM 2972 C C . MET A 1 376 ? 29.904 -14.223 -31.016 1.00 93.00 376 MET A C 1
ATOM 2974 O O . MET A 1 376 ? 29.322 -15.305 -31.042 1.00 93.00 376 MET A O 1
ATOM 2978 N N . ALA A 1 377 ? 30.502 -13.712 -32.092 1.00 93.38 377 ALA A N 1
ATOM 2979 C CA . ALA A 1 377 ? 30.503 -14.328 -33.415 1.00 93.38 377 ALA A CA 1
ATOM 2980 C C . ALA A 1 377 ? 31.549 -15.446 -33.575 1.00 93.38 377 ALA A C 1
ATOM 2982 O O . ALA A 1 377 ? 31.630 -16.056 -34.639 1.00 93.38 377 ALA A O 1
ATOM 2983 N N . THR A 1 378 ? 32.340 -15.746 -32.541 1.00 91.25 378 THR A N 1
ATOM 2984 C CA . THR A 1 378 ? 33.418 -16.747 -32.603 1.00 91.25 378 THR A CA 1
ATOM 2985 C C . THR A 1 378 ? 32.930 -18.134 -33.036 1.00 91.25 378 THR A C 1
ATOM 2987 O O . THR A 1 378 ? 33.571 -18.754 -33.882 1.00 91.25 378 THR A O 1
ATOM 2990 N N . GLU A 1 379 ? 31.763 -18.599 -32.571 1.00 89.69 379 GLU A N 1
ATOM 2991 C CA . GLU A 1 379 ? 31.183 -19.870 -33.047 1.00 89.69 379 GLU A CA 1
ATOM 2992 C C . GLU A 1 379 ? 30.756 -19.788 -34.523 1.00 89.69 379 GLU A C 1
ATOM 2994 O O . GLU A 1 379 ? 30.955 -20.743 -35.271 1.00 89.69 379 GLU A O 1
ATOM 2999 N N . ASN A 1 380 ? 30.234 -18.646 -34.987 1.00 92.19 380 ASN A N 1
ATOM 3000 C CA . ASN A 1 380 ? 29.866 -18.451 -36.395 1.00 92.19 380 ASN A CA 1
ATOM 3001 C C . ASN A 1 380 ? 31.102 -18.509 -37.304 1.00 92.19 380 ASN A C 1
ATOM 3003 O O . ASN A 1 380 ? 31.060 -19.147 -38.357 1.00 92.19 380 ASN A O 1
ATOM 3007 N N . VAL A 1 381 ? 32.212 -17.912 -36.863 1.00 93.31 381 VAL A N 1
ATOM 3008 C CA . VAL A 1 381 ? 33.515 -17.968 -37.540 1.00 93.31 381 VAL A CA 1
ATOM 3009 C C . VAL A 1 381 ? 34.044 -19.408 -37.590 1.00 93.31 381 VAL A C 1
ATOM 3011 O O . VAL A 1 381 ? 34.448 -19.873 -38.656 1.00 93.31 381 VAL A O 1
ATOM 3014 N N . ILE A 1 382 ? 33.980 -20.153 -36.477 1.00 93.62 382 ILE A N 1
ATOM 3015 C CA . ILE A 1 382 ? 34.359 -21.578 -36.436 1.00 93.62 382 ILE A CA 1
ATOM 3016 C C . ILE A 1 382 ? 33.500 -22.391 -37.416 1.00 93.62 382 ILE A C 1
ATOM 3018 O O . ILE A 1 382 ? 34.028 -23.168 -38.212 1.00 93.62 382 ILE A O 1
ATOM 3022 N N . MET A 1 383 ? 32.177 -22.204 -37.397 1.00 92.56 383 MET A N 1
ATOM 3023 C CA . MET A 1 383 ? 31.259 -22.911 -38.294 1.00 92.56 383 MET A CA 1
ATOM 3024 C C . MET A 1 383 ? 31.536 -22.611 -39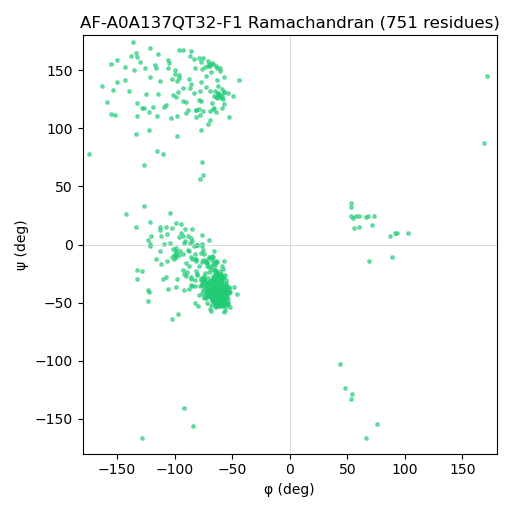.771 1.00 92.56 383 MET A C 1
ATOM 3026 O O . MET A 1 383 ? 31.427 -23.515 -40.601 1.00 92.56 383 MET A O 1
ATOM 3030 N N . ALA A 1 384 ? 31.899 -21.372 -40.114 1.00 94.38 384 ALA A N 1
ATOM 3031 C CA . ALA A 1 384 ? 32.252 -20.995 -41.479 1.00 94.38 384 ALA A CA 1
ATOM 3032 C C . ALA A 1 384 ? 33.520 -21.724 -41.960 1.00 94.38 384 ALA A C 1
ATOM 3034 O O . ALA A 1 384 ? 33.512 -22.300 -43.048 1.00 94.38 384 ALA A O 1
ATOM 3035 N N . ILE A 1 385 ? 34.564 -21.808 -41.124 1.00 95.12 385 ILE A N 1
ATOM 3036 C CA . ILE A 1 385 ? 35.781 -22.583 -41.428 1.00 95.12 385 ILE A CA 1
ATOM 3037 C C . ILE A 1 385 ? 35.464 -24.066 -41.638 1.00 95.12 385 ILE A C 1
ATOM 3039 O O . ILE A 1 385 ? 35.896 -24.658 -42.628 1.00 95.12 385 ILE A O 1
ATOM 3043 N N . VAL A 1 386 ? 34.656 -24.663 -40.756 1.00 94.75 386 VAL A N 1
ATOM 3044 C CA . VAL A 1 386 ? 34.261 -26.077 -40.869 1.00 94.75 386 VAL A CA 1
ATOM 3045 C C . VAL A 1 386 ? 33.497 -26.340 -42.170 1.00 94.75 386 VAL A C 1
ATOM 3047 O O . VAL A 1 386 ? 33.752 -27.333 -42.849 1.00 94.75 386 VAL A O 1
ATOM 3050 N N . LYS A 1 387 ? 32.606 -25.429 -42.586 1.00 94.69 387 LYS A N 1
ATOM 3051 C CA . LYS A 1 387 ? 31.885 -25.535 -43.869 1.00 94.69 387 LYS A CA 1
ATOM 3052 C C . LYS A 1 387 ? 32.803 -25.461 -45.092 1.00 94.69 387 LYS A C 1
ATOM 3054 O O . LYS A 1 387 ? 32.458 -26.018 -46.131 1.00 94.69 387 LYS A O 1
ATOM 3059 N N . LYS A 1 388 ? 33.962 -24.809 -44.978 1.00 94.62 388 LYS A N 1
ATOM 3060 C CA . LYS A 1 388 ? 35.008 -24.775 -46.015 1.00 94.62 388 LYS A CA 1
ATOM 3061 C C . LYS A 1 388 ? 35.964 -25.976 -45.944 1.00 94.62 388 LYS A C 1
ATOM 3063 O O . LYS A 1 388 ? 36.922 -26.025 -46.707 1.00 94.62 388 LYS A O 1
ATOM 3068 N N . GLY A 1 389 ? 35.694 -26.949 -45.069 1.00 91.50 389 GLY A N 1
ATOM 3069 C CA . GLY A 1 389 ? 36.481 -28.175 -44.912 1.00 91.50 389 GLY A CA 1
ATOM 3070 C C . GLY A 1 389 ? 37.596 -28.099 -43.864 1.00 91.50 389 GLY A C 1
ATOM 3071 O O . GLY A 1 389 ? 38.421 -29.007 -43.816 1.00 91.50 389 GLY A O 1
ATOM 3072 N N . GLY A 1 390 ? 37.643 -27.042 -43.044 1.00 91.56 390 GLY A N 1
ATOM 3073 C CA . GLY A 1 390 ? 38.629 -26.893 -41.968 1.00 91.56 390 GLY A CA 1
ATOM 3074 C C . GLY A 1 390 ? 38.303 -27.699 -40.703 1.00 91.56 390 GLY A C 1
ATOM 3075 O O . GLY A 1 390 ? 37.155 -28.082 -40.465 1.00 91.56 390 GLY A O 1
ATOM 3076 N N . ASP A 1 391 ? 39.318 -27.937 -39.866 1.00 94.56 391 ASP A N 1
ATOM 3077 C CA . ASP A 1 391 ? 39.166 -28.643 -38.588 1.00 94.56 391 ASP A CA 1
ATOM 3078 C C . ASP A 1 391 ? 38.564 -27.743 -37.495 1.00 94.56 391 ASP A C 1
ATOM 3080 O O . ASP A 1 391 ? 39.009 -26.617 -37.260 1.00 94.56 391 ASP A O 1
ATOM 3084 N N . ARG A 1 392 ? 37.552 -28.255 -36.783 1.00 94.06 392 ARG A N 1
ATOM 3085 C CA . ARG A 1 392 ? 36.847 -27.495 -35.740 1.00 94.06 392 ARG A CA 1
ATOM 3086 C C . ARG A 1 392 ? 37.729 -27.197 -34.526 1.00 94.06 392 ARG A C 1
ATOM 3088 O O . ARG A 1 392 ? 37.594 -26.121 -33.946 1.00 94.06 392 ARG A O 1
ATOM 3095 N N . GLN A 1 393 ? 38.558 -28.146 -34.084 1.00 93.25 393 GLN A N 1
ATOM 3096 C CA . GLN A 1 393 ? 39.385 -27.957 -32.887 1.00 93.25 393 GLN A CA 1
ATOM 3097 C C . GLN A 1 393 ? 40.513 -26.965 -33.147 1.00 93.25 393 GLN A C 1
ATOM 3099 O O . GLN A 1 393 ? 40.766 -26.102 -32.307 1.00 93.25 393 GLN A O 1
ATOM 3104 N N . GLU A 1 394 ? 41.134 -27.037 -34.320 1.00 94.88 394 GLU A N 1
ATOM 3105 C CA . GLU A 1 394 ? 42.161 -26.091 -34.738 1.00 94.88 394 GLU A CA 1
ATOM 3106 C C . GLU A 1 394 ? 41.589 -24.672 -34.878 1.00 94.88 394 GLU A C 1
ATOM 3108 O O . GLU A 1 394 ? 42.158 -23.722 -34.331 1.00 94.88 394 GLU A O 1
ATOM 3113 N N . ALA A 1 395 ? 40.415 -24.526 -35.508 1.00 93.44 395 ALA A N 1
ATOM 3114 C CA . ALA A 1 395 ? 39.731 -23.239 -35.628 1.00 93.44 395 ALA A CA 1
ATOM 3115 C C . ALA A 1 395 ? 39.371 -22.652 -34.259 1.00 93.44 395 ALA A C 1
ATOM 3117 O O . ALA A 1 395 ? 39.577 -21.460 -34.016 1.00 93.44 395 ALA A O 1
ATOM 3118 N N . HIS A 1 396 ? 38.869 -23.494 -33.351 1.00 95.62 396 HIS A N 1
ATOM 3119 C CA . HIS A 1 396 ? 38.539 -23.100 -31.986 1.00 95.62 396 HIS A CA 1
ATOM 3120 C C . HIS A 1 396 ? 39.776 -22.634 -31.202 1.00 95.62 396 HIS A C 1
ATOM 3122 O O . HIS A 1 396 ? 39.731 -21.611 -30.522 1.00 95.62 396 HIS A O 1
ATOM 3128 N N . GLU A 1 397 ? 40.894 -23.357 -31.277 1.00 94.69 397 GLU A N 1
ATOM 3129 C CA . GLU A 1 397 ? 42.098 -22.971 -30.536 1.00 94.69 397 GLU A CA 1
ATOM 3130 C C . GLU A 1 397 ? 42.699 -21.665 -31.070 1.00 94.69 397 GLU A C 1
ATOM 3132 O O . GLU A 1 397 ? 43.029 -20.772 -30.284 1.00 94.69 397 GLU A O 1
ATOM 3137 N N . LYS A 1 398 ? 42.749 -21.489 -32.396 1.00 95.62 398 LYS A N 1
ATOM 3138 C CA . LYS A 1 398 ? 43.205 -20.232 -33.004 1.00 95.62 398 LYS A CA 1
ATOM 3139 C C . LYS A 1 398 ? 42.318 -19.051 -32.622 1.00 95.62 398 LYS A C 1
ATOM 3141 O O . LYS A 1 398 ? 42.833 -18.032 -32.163 1.00 95.62 398 LYS A O 1
ATOM 3146 N N . ILE A 1 399 ? 40.993 -19.179 -32.742 1.00 95.31 399 ILE A N 1
ATOM 3147 C CA . ILE A 1 399 ? 40.083 -18.081 -32.385 1.00 95.31 399 ILE A CA 1
ATOM 3148 C C . ILE A 1 399 ? 40.149 -17.757 -30.886 1.00 95.31 399 ILE A C 1
ATOM 3150 O O . ILE A 1 399 ? 40.055 -16.587 -30.513 1.00 95.31 399 ILE A O 1
ATOM 3154 N N . ARG A 1 400 ? 40.372 -18.759 -30.021 1.00 96.31 400 ARG A N 1
ATOM 3155 C CA . ARG A 1 400 ? 40.535 -18.574 -28.572 1.00 96.31 400 ARG A CA 1
ATOM 3156 C C . ARG A 1 400 ? 41.759 -17.720 -28.248 1.00 96.31 400 ARG A C 1
ATOM 3158 O O . ARG A 1 400 ? 41.642 -16.785 -27.457 1.00 96.31 400 ARG A O 1
ATOM 3165 N N . VAL A 1 401 ? 42.908 -18.012 -28.863 1.00 97.06 401 VAL A N 1
ATOM 3166 C CA . VAL A 1 401 ? 44.142 -17.226 -28.679 1.00 97.06 401 VAL A CA 1
ATOM 3167 C C . VAL A 1 401 ? 43.927 -15.779 -29.125 1.00 97.06 401 VAL A C 1
ATOM 3169 O O . VAL A 1 401 ? 44.145 -14.865 -28.330 1.00 97.06 401 VAL A O 1
ATOM 3172 N N . LEU A 1 402 ? 43.396 -15.562 -30.334 1.00 97.25 402 LEU A N 1
ATOM 3173 C CA . LEU A 1 402 ? 43.127 -14.210 -30.842 1.00 97.25 402 LEU A CA 1
ATOM 3174 C C . LEU A 1 402 ? 42.112 -13.449 -29.972 1.00 97.25 402 LEU A C 1
ATOM 3176 O O . LEU A 1 402 ? 42.270 -12.252 -29.729 1.00 97.25 402 LEU A O 1
ATOM 3180 N N . SER A 1 403 ? 41.098 -14.142 -29.448 1.00 95.62 403 SER A N 1
ATOM 3181 C CA . SER A 1 403 ? 40.101 -13.557 -28.541 1.00 95.62 403 SER A CA 1
ATOM 3182 C C . SER A 1 403 ? 40.709 -13.145 -27.200 1.00 95.62 403 SER A C 1
ATOM 3184 O O . SER A 1 403 ? 40.352 -12.098 -26.663 1.00 95.62 403 SER A O 1
ATOM 3186 N N . HIS A 1 404 ? 41.649 -13.925 -26.655 1.00 95.38 404 HIS A N 1
ATOM 3187 C CA . HIS A 1 404 ? 42.379 -13.549 -25.441 1.00 95.38 404 HIS A CA 1
ATOM 3188 C C . HIS A 1 404 ? 43.252 -12.309 -25.658 1.00 95.38 404 HIS A C 1
ATOM 3190 O O . HIS A 1 404 ? 43.286 -11.432 -24.795 1.00 95.38 404 HIS A O 1
ATOM 3196 N N . GLU A 1 405 ? 43.925 -12.207 -26.803 1.00 96.75 405 GLU A N 1
ATOM 3197 C CA . GLU A 1 405 ? 44.739 -11.037 -27.145 1.00 96.75 405 GLU A CA 1
ATOM 3198 C C . GLU A 1 405 ? 43.886 -9.774 -27.324 1.00 96.75 405 GLU A C 1
ATOM 3200 O O . GLU A 1 405 ? 44.202 -8.728 -26.752 1.00 96.75 405 GLU A O 1
ATOM 3205 N N . ALA A 1 406 ? 42.767 -9.874 -28.048 1.00 95.94 406 ALA A N 1
ATOM 3206 C CA . ALA A 1 406 ? 41.809 -8.778 -28.183 1.00 95.94 406 ALA A CA 1
ATOM 3207 C C . ALA A 1 406 ? 41.198 -8.394 -26.819 1.00 95.94 406 ALA A C 1
ATOM 3209 O O . ALA A 1 406 ? 41.080 -7.214 -26.489 1.00 95.94 406 ALA A O 1
ATOM 3210 N N . GLY A 1 407 ? 40.889 -9.378 -25.969 1.00 93.69 407 GLY A N 1
ATOM 3211 C CA . GLY A 1 407 ? 40.426 -9.147 -24.601 1.00 93.69 407 GLY A CA 1
ATOM 3212 C C . GLY A 1 407 ? 41.464 -8.436 -23.724 1.00 93.69 407 GLY A C 1
ATOM 3213 O O . GLY A 1 407 ? 41.104 -7.547 -22.949 1.00 93.69 407 GLY A O 1
ATOM 3214 N N . HIS A 1 408 ? 42.750 -8.780 -23.858 1.00 95.56 408 HIS A N 1
ATOM 3215 C CA . HIS A 1 408 ? 43.848 -8.071 -23.194 1.00 95.56 408 HIS A CA 1
ATOM 3216 C C . HIS A 1 408 ? 43.924 -6.616 -23.664 1.00 95.56 408 HIS A C 1
ATOM 3218 O O . HIS A 1 408 ? 43.997 -5.710 -22.838 1.00 95.56 408 HIS A O 1
ATOM 3224 N N . GLN A 1 409 ? 43.831 -6.377 -24.970 1.00 96.75 409 GLN A N 1
ATOM 3225 C CA . GLN A 1 409 ? 43.835 -5.032 -25.533 1.00 96.75 409 GLN A CA 1
ATOM 3226 C C . GLN A 1 409 ? 42.703 -4.150 -24.986 1.00 96.75 409 GLN A C 1
ATOM 3228 O O . GLN A 1 409 ? 42.955 -3.023 -24.559 1.00 96.75 409 GLN A O 1
ATOM 3233 N N . VAL A 1 410 ? 41.477 -4.671 -24.923 1.00 95.00 410 VAL A N 1
ATOM 3234 C CA . VAL A 1 410 ? 40.337 -3.912 -24.390 1.00 95.00 410 VAL A CA 1
ATOM 3235 C C . VAL A 1 410 ? 40.504 -3.643 -22.892 1.00 95.00 410 VAL A C 1
ATOM 3237 O O . VAL A 1 410 ? 40.355 -2.509 -22.441 1.00 95.00 410 VAL A O 1
ATOM 3240 N N . LYS A 1 411 ? 40.838 -4.669 -22.098 1.00 91.00 411 LYS A N 1
ATOM 3241 C CA . LYS A 1 411 ? 40.801 -4.574 -20.626 1.00 91.00 411 LYS A CA 1
ATOM 3242 C C . LYS A 1 411 ? 42.064 -3.987 -19.996 1.00 91.00 411 LYS A C 1
ATOM 3244 O O . LYS A 1 411 ? 41.957 -3.318 -18.976 1.00 91.00 411 LYS A O 1
ATOM 3249 N N . GLN A 1 412 ? 43.243 -4.271 -20.550 1.00 94.81 412 GLN A N 1
ATOM 3250 C CA . GLN A 1 412 ? 44.530 -3.838 -19.986 1.00 94.81 412 GLN A CA 1
ATOM 3251 C C . GLN A 1 412 ? 45.068 -2.577 -20.660 1.00 94.81 412 GLN A C 1
ATOM 3253 O O . GLN A 1 412 ? 45.760 -1.799 -20.010 1.00 94.81 412 GLN A O 1
ATOM 3258 N N . LEU A 1 413 ? 44.749 -2.360 -21.942 1.00 95.69 413 LEU A N 1
ATOM 3259 C CA . LEU A 1 413 ? 45.255 -1.211 -22.703 1.00 95.69 413 LEU A CA 1
ATOM 3260 C C . LEU A 1 413 ? 44.189 -0.134 -22.951 1.00 95.69 413 LEU A C 1
ATOM 3262 O O . LEU A 1 413 ? 44.541 0.980 -23.329 1.00 95.69 413 LEU A O 1
ATOM 3266 N N . GLY A 1 414 ? 42.903 -0.436 -22.734 1.00 90.38 414 GLY A N 1
ATOM 3267 C CA . GLY A 1 414 ? 41.803 0.513 -22.938 1.00 90.38 414 GLY A CA 1
ATOM 3268 C C . GLY A 1 414 ? 41.567 0.886 -24.406 1.00 90.38 414 GLY A C 1
ATOM 3269 O O . GLY A 1 414 ? 41.064 1.975 -24.680 1.00 90.38 414 GLY A O 1
ATOM 3270 N N . LEU A 1 415 ? 41.964 0.022 -25.344 1.00 95.50 415 LEU A N 1
ATOM 3271 C CA . LEU A 1 415 ? 41.811 0.238 -26.786 1.00 95.50 415 LEU A CA 1
ATOM 3272 C C . LEU A 1 415 ? 40.544 -0.450 -27.325 1.00 95.50 415 LEU A C 1
ATOM 3274 O O . LEU A 1 415 ? 39.917 -1.257 -26.639 1.00 95.50 415 LEU A O 1
ATOM 3278 N N . GLU A 1 416 ? 40.160 -0.122 -28.561 1.00 94.81 416 GLU A N 1
ATOM 3279 C CA . GLU A 1 416 ? 39.013 -0.744 -29.236 1.00 94.81 416 GLU A CA 1
ATOM 3280 C C . GLU A 1 416 ? 39.269 -2.236 -29.524 1.00 94.81 416 GLU A C 1
ATOM 3282 O O . GLU A 1 416 ? 40.411 -2.690 -29.638 1.00 94.81 416 GLU A O 1
ATOM 3287 N N . ASN A 1 417 ? 38.189 -3.009 -29.645 1.00 95.69 417 ASN A N 1
ATOM 3288 C CA . ASN A 1 417 ? 38.267 -4.429 -29.980 1.00 95.69 417 ASN A CA 1
ATOM 3289 C C . ASN A 1 417 ? 38.771 -4.620 -31.421 1.00 95.69 417 ASN A C 1
ATOM 3291 O O . ASN A 1 417 ? 38.134 -4.158 -32.366 1.00 95.69 417 ASN A O 1
ATOM 3295 N N . ASP A 1 418 ? 39.882 -5.340 -31.591 1.00 96.69 418 ASP A N 1
ATOM 3296 C CA . ASP A 1 418 ? 40.511 -5.611 -32.888 1.00 96.69 418 ASP A CA 1
ATOM 3297 C C . ASP A 1 418 ? 40.442 -7.086 -33.316 1.00 96.69 418 ASP A C 1
ATOM 3299 O O . ASP A 1 418 ? 41.162 -7.488 -34.231 1.00 96.69 418 ASP A O 1
ATOM 3303 N N . LEU A 1 419 ? 39.600 -7.911 -32.680 1.00 96.69 419 LEU A N 1
ATOM 3304 C CA . LEU A 1 419 ? 39.538 -9.352 -32.949 1.00 96.69 419 LEU A CA 1
ATOM 3305 C C . LEU A 1 419 ? 39.352 -9.660 -34.445 1.00 96.69 419 LEU A C 1
ATOM 3307 O O . LEU A 1 419 ? 40.029 -10.530 -34.986 1.00 96.69 419 LEU A O 1
ATOM 3311 N N . ILE A 1 420 ? 38.497 -8.909 -35.139 1.00 95.31 420 ILE A N 1
ATOM 3312 C CA . ILE A 1 420 ? 38.261 -9.104 -36.578 1.00 95.31 420 ILE A CA 1
ATOM 3313 C C . ILE A 1 420 ? 39.498 -8.766 -37.409 1.00 95.31 420 ILE A C 1
ATOM 3315 O O . ILE A 1 420 ? 39.823 -9.490 -38.346 1.00 95.31 420 ILE A O 1
ATOM 3319 N N . GLU A 1 421 ? 40.242 -7.724 -37.040 1.00 95.25 421 GLU A N 1
ATOM 3320 C CA . GLU A 1 421 ? 41.495 -7.369 -37.710 1.00 95.25 421 GLU A CA 1
ATOM 3321 C C . GLU A 1 421 ? 42.567 -8.442 -37.504 1.00 95.25 421 GLU A C 1
ATOM 3323 O O . GLU A 1 421 ? 43.335 -8.741 -38.420 1.00 95.25 421 GLU A O 1
ATOM 3328 N N . ARG A 1 422 ? 42.597 -9.077 -36.326 1.00 96.50 422 ARG A N 1
ATOM 3329 C CA . ARG A 1 422 ? 43.477 -10.225 -36.064 1.00 96.50 422 ARG A CA 1
ATOM 3330 C C . ARG A 1 422 ? 43.108 -11.426 -36.928 1.00 96.50 422 ARG A C 1
ATOM 3332 O O . ARG A 1 422 ? 43.990 -12.000 -37.561 1.00 96.50 422 ARG A O 1
ATOM 3339 N N . ILE A 1 423 ? 41.818 -11.755 -37.020 1.00 95.31 423 ILE A N 1
ATOM 3340 C CA . ILE A 1 423 ? 41.311 -12.835 -37.883 1.00 95.31 423 ILE A CA 1
ATOM 3341 C C . ILE A 1 423 ? 41.658 -12.555 -39.353 1.00 95.31 423 ILE A C 1
ATOM 3343 O O . ILE A 1 423 ? 42.162 -13.437 -40.039 1.00 95.31 423 ILE A O 1
ATOM 3347 N N . LYS A 1 424 ? 41.478 -11.315 -39.833 1.00 94.19 424 LYS A N 1
ATOM 3348 C CA . LYS A 1 424 ? 41.831 -10.907 -41.207 1.00 94.19 424 LYS A CA 1
ATOM 3349 C C . LYS A 1 424 ? 43.336 -11.020 -41.502 1.00 94.19 424 LYS A C 1
ATOM 3351 O O . LYS A 1 424 ? 43.713 -11.177 -42.663 1.00 94.19 424 LYS A O 1
ATOM 3356 N N . ARG A 1 425 ? 44.210 -10.953 -40.492 1.00 95.69 425 ARG A N 1
ATOM 3357 C CA . ARG A 1 425 ? 45.673 -11.071 -40.655 1.00 95.69 425 ARG A CA 1
ATOM 3358 C C . ARG A 1 425 ? 46.195 -12.503 -40.548 1.00 95.69 425 ARG A C 1
ATOM 3360 O O . ARG A 1 425 ? 47.228 -12.790 -41.147 1.00 95.69 425 ARG A O 1
ATOM 3367 N N . ASP A 1 426 ? 45.520 -13.388 -39.818 1.00 95.38 426 ASP A N 1
ATOM 3368 C CA . ASP A 1 426 ? 45.923 -14.795 -39.702 1.00 95.38 426 ASP A CA 1
ATOM 3369 C C . ASP A 1 426 ? 45.495 -15.573 -40.959 1.00 95.38 426 ASP A C 1
ATOM 3371 O O . ASP A 1 426 ? 44.308 -15.706 -41.262 1.00 95.38 426 ASP A O 1
ATOM 3375 N N . SER A 1 427 ? 46.480 -16.098 -41.695 1.00 95.06 427 SER A N 1
ATOM 3376 C CA . SER A 1 427 ? 46.285 -16.860 -42.939 1.00 95.06 427 SER A CA 1
ATOM 3377 C C . SER A 1 427 ? 45.393 -18.094 -42.777 1.00 95.06 427 SER A C 1
ATOM 3379 O O . SER A 1 427 ? 44.823 -18.574 -43.750 1.00 95.06 427 SER A O 1
ATOM 3381 N N . TYR A 1 428 ? 45.238 -18.620 -41.557 1.00 94.62 428 TYR A N 1
ATOM 3382 C CA . TYR A 1 428 ? 44.328 -19.738 -41.302 1.00 94.62 428 TYR A CA 1
ATOM 3383 C C . TYR A 1 428 ? 42.874 -19.411 -41.674 1.00 94.62 428 TYR A C 1
ATOM 3385 O O . TYR A 1 428 ? 42.137 -20.288 -42.118 1.00 94.62 428 TYR A O 1
ATOM 3393 N N . PHE A 1 429 ? 42.464 -18.147 -41.531 1.00 95.50 429 PHE A N 1
ATOM 3394 C CA . PHE A 1 429 ? 41.098 -17.714 -41.819 1.00 95.50 429 PHE A CA 1
ATOM 3395 C C . PHE A 1 429 ? 40.899 -17.208 -43.257 1.00 95.50 429 PHE A C 1
ATOM 3397 O O . PHE A 1 429 ? 39.807 -16.741 -43.578 1.00 95.50 429 PHE A O 1
ATOM 3404 N N . ASP A 1 430 ? 41.899 -17.342 -44.143 1.00 94.56 430 ASP A N 1
ATOM 3405 C CA . ASP A 1 430 ? 41.800 -16.991 -45.572 1.00 94.56 430 ASP A CA 1
ATOM 3406 C C . ASP A 1 430 ? 40.509 -17.496 -46.255 1.00 94.56 430 ASP A C 1
ATOM 3408 O O . ASP A 1 430 ? 39.882 -16.699 -46.956 1.00 94.56 430 ASP A O 1
ATOM 3412 N N . PRO A 1 431 ? 40.032 -18.743 -46.025 1.00 95.69 431 PRO A N 1
ATOM 3413 C CA . PRO A 1 431 ? 38.853 -19.278 -46.717 1.00 95.69 431 PRO A CA 1
ATOM 3414 C C . PRO A 1 431 ? 37.523 -18.563 -46.437 1.00 95.69 431 PRO A C 1
ATOM 3416 O O . PRO A 1 431 ? 36.547 -18.830 -47.139 1.00 95.69 431 PRO A O 1
ATOM 3419 N N . ILE A 1 432 ? 37.456 -17.721 -45.399 1.00 94.44 432 ILE A N 1
ATOM 3420 C CA . ILE A 1 432 ? 36.227 -17.033 -44.966 1.00 94.44 432 ILE A CA 1
ATOM 3421 C C . ILE A 1 432 ? 36.367 -15.508 -44.943 1.00 94.44 432 ILE A C 1
ATOM 3423 O O . ILE A 1 432 ? 35.438 -14.831 -44.513 1.00 94.44 432 ILE A O 1
ATOM 3427 N N . LYS A 1 433 ? 37.507 -14.946 -45.372 1.00 92.00 433 LYS A N 1
ATOM 3428 C CA . LYS A 1 433 ? 37.772 -13.498 -45.275 1.00 92.00 433 LYS A CA 1
ATOM 3429 C C . LYS A 1 433 ? 36.702 -12.646 -45.948 1.00 92.00 433 LYS A C 1
ATOM 3431 O O . LYS A 1 433 ? 36.279 -11.653 -45.363 1.00 92.00 433 LYS A O 1
ATOM 3436 N N . ASP A 1 434 ? 36.249 -13.075 -47.121 1.00 90.94 434 ASP A N 1
ATOM 3437 C CA . ASP A 1 434 ? 35.222 -12.382 -47.904 1.00 90.94 434 ASP A CA 1
ATOM 3438 C C . ASP A 1 434 ? 33.815 -12.513 -47.289 1.00 90.94 434 ASP A C 1
ATOM 3440 O O . ASP A 1 434 ? 32.919 -11.760 -47.650 1.00 90.94 434 ASP A O 1
ATOM 3444 N N . GLU A 1 435 ? 33.619 -13.441 -46.343 1.00 92.12 435 GLU A N 1
ATOM 3445 C CA . GLU A 1 435 ? 32.345 -13.693 -45.652 1.00 92.12 435 GLU A CA 1
ATOM 3446 C C . GLU A 1 435 ? 32.294 -13.044 -44.255 1.00 92.12 435 GLU A C 1
ATOM 3448 O O . GLU A 1 435 ? 31.244 -13.041 -43.618 1.00 92.12 435 GLU A O 1
ATOM 3453 N N . LEU A 1 436 ? 33.408 -12.498 -43.742 1.00 90.00 436 LEU A N 1
ATOM 3454 C CA . LEU A 1 436 ? 33.488 -11.999 -42.360 1.00 90.00 436 LEU A CA 1
ATOM 3455 C C . LEU A 1 436 ? 32.505 -10.864 -42.068 1.00 90.00 436 LEU A C 1
ATOM 3457 O O . LEU A 1 436 ? 31.947 -10.827 -40.975 1.00 90.00 436 LEU A O 1
ATOM 3461 N N . ASP A 1 437 ? 32.293 -9.954 -43.016 1.00 90.25 437 ASP A N 1
ATOM 3462 C CA . ASP A 1 437 ? 31.382 -8.827 -42.811 1.00 90.25 437 ASP A CA 1
ATOM 3463 C C . ASP A 1 437 ? 29.916 -9.316 -42.742 1.00 90.25 437 ASP A C 1
ATOM 3465 O O . ASP A 1 437 ? 29.165 -8.869 -41.874 1.00 90.25 437 ASP A O 1
ATOM 3469 N N . ASP A 1 438 ? 29.540 -10.313 -43.555 1.00 92.44 438 ASP A N 1
ATOM 3470 C CA . ASP A 1 438 ? 28.214 -10.953 -43.521 1.00 92.44 438 ASP A CA 1
ATOM 3471 C C . ASP A 1 438 ? 28.011 -11.786 -42.243 1.00 92.44 438 ASP A C 1
ATOM 3473 O O . ASP A 1 438 ? 26.943 -11.761 -41.627 1.00 92.44 438 ASP A O 1
ATOM 3477 N N . LEU A 1 439 ? 29.053 -12.496 -41.789 1.00 92.62 439 LEU A N 1
ATOM 3478 C CA . LEU A 1 439 ? 29.043 -13.268 -40.538 1.00 92.62 439 LEU A CA 1
ATOM 3479 C C . LEU A 1 439 ? 28.901 -12.389 -39.287 1.00 92.62 439 LEU A C 1
ATOM 3481 O O . LEU A 1 439 ? 28.610 -12.914 -38.209 1.00 92.62 439 LEU A O 1
ATOM 3485 N N . LEU A 1 440 ? 29.120 -11.081 -39.424 1.00 93.38 440 LEU A N 1
ATOM 3486 C CA . LEU A 1 440 ? 29.007 -10.079 -38.368 1.00 93.38 440 LEU A CA 1
ATOM 3487 C C . LEU A 1 440 ? 27.767 -9.192 -38.520 1.00 93.38 440 LEU A C 1
ATOM 3489 O O . LEU A 1 440 ? 27.643 -8.223 -37.770 1.00 93.38 440 LEU A O 1
ATOM 3493 N N . ASP A 1 441 ? 26.836 -9.502 -39.430 1.00 95.12 441 ASP A N 1
ATOM 3494 C CA . ASP A 1 441 ? 25.574 -8.767 -39.533 1.00 95.12 441 ASP A CA 1
ATOM 3495 C C . ASP A 1 441 ? 24.737 -8.958 -38.251 1.00 95.12 441 ASP A C 1
ATOM 3497 O O . ASP A 1 441 ? 24.240 -10.065 -38.004 1.00 95.12 441 ASP A O 1
ATOM 3501 N N . PRO A 1 442 ? 24.501 -7.897 -37.446 1.00 95.81 442 PRO A N 1
ATOM 3502 C CA . PRO A 1 442 ? 23.722 -7.990 -36.213 1.00 95.81 442 PRO A CA 1
ATOM 3503 C C . PRO A 1 442 ? 22.306 -8.546 -36.404 1.00 95.81 442 PRO A C 1
ATOM 3505 O O . PRO A 1 442 ? 21.755 -9.123 -35.466 1.00 95.81 442 PRO A O 1
ATOM 3508 N N . GLN A 1 443 ? 21.707 -8.397 -37.593 1.00 96.00 443 GLN A N 1
ATOM 3509 C CA . GLN A 1 443 ? 20.368 -8.924 -37.890 1.00 96.00 443 GLN A CA 1
ATOM 3510 C C . GLN A 1 443 ? 20.317 -10.455 -37.858 1.00 96.00 443 GLN A C 1
ATOM 3512 O O . GLN A 1 443 ? 19.271 -11.036 -37.582 1.00 96.00 443 GLN A O 1
ATOM 3517 N N . THR A 1 444 ? 21.445 -11.131 -38.065 1.00 94.62 444 THR A N 1
ATOM 3518 C CA . THR A 1 444 ? 21.507 -12.598 -38.002 1.00 94.62 444 THR A CA 1
ATOM 3519 C C . THR A 1 444 ? 21.613 -13.130 -36.565 1.00 94.62 444 THR A C 1
ATOM 3521 O O . THR A 1 444 ? 21.371 -14.313 -36.325 1.00 94.62 444 THR A O 1
ATOM 3524 N N . PHE A 1 445 ? 21.896 -12.262 -35.582 1.00 95.81 445 PHE A N 1
ATOM 3525 C CA . PHE A 1 445 ? 22.107 -12.628 -34.172 1.00 95.81 445 PHE A CA 1
ATOM 3526 C C . PHE A 1 445 ? 20.901 -12.363 -33.261 1.00 95.81 445 PHE A C 1
ATOM 3528 O O . PHE A 1 445 ? 20.949 -12.705 -32.082 1.00 95.81 445 PHE A O 1
ATOM 3535 N N . ILE A 1 446 ? 19.814 -11.775 -33.770 1.00 96.62 446 ILE A N 1
ATOM 3536 C CA . ILE A 1 446 ? 18.615 -11.461 -32.967 1.00 96.62 446 ILE A CA 1
ATOM 3537 C C . ILE A 1 446 ? 17.610 -12.622 -32.871 1.00 96.62 446 ILE A C 1
ATOM 3539 O O . ILE A 1 446 ? 16.561 -12.489 -32.232 1.00 96.62 446 ILE A O 1
ATOM 3543 N N . GLY A 1 447 ? 17.918 -13.772 -33.480 1.00 94.94 447 GLY A N 1
ATOM 3544 C CA . GLY A 1 447 ? 17.092 -14.977 -33.419 1.00 94.94 447 GLY A CA 1
ATOM 3545 C C . GLY A 1 447 ? 15.645 -14.714 -33.844 1.00 94.94 447 GLY A C 1
ATOM 3546 O O . GLY A 1 447 ? 15.395 -14.143 -34.896 1.00 94.94 447 GLY A O 1
ATOM 3547 N N . ARG A 1 448 ? 14.683 -15.122 -33.006 1.00 91.00 448 ARG A N 1
ATOM 3548 C CA . ARG A 1 448 ? 13.236 -14.941 -33.250 1.00 91.00 448 ARG A CA 1
ATOM 3549 C C . ARG A 1 448 ? 12.653 -13.677 -32.611 1.00 91.00 448 ARG A C 1
ATOM 3551 O O . ARG A 1 448 ? 11.452 -13.625 -32.347 1.00 91.00 448 ARG A O 1
ATOM 3558 N N . ALA A 1 449 ? 13.491 -12.712 -32.233 1.00 94.12 449 ALA A N 1
ATOM 3559 C CA . ALA A 1 449 ? 13.045 -11.555 -31.464 1.00 94.12 449 ALA A CA 1
ATOM 3560 C C . ALA A 1 449 ? 11.905 -10.768 -32.151 1.00 94.12 449 ALA A C 1
ATOM 3562 O O . ALA A 1 449 ? 10.919 -10.498 -31.461 1.00 94.12 449 ALA A O 1
ATOM 3563 N N . PRO A 1 450 ? 11.952 -10.464 -33.466 1.00 96.69 450 PRO A N 1
ATOM 3564 C CA . PRO A 1 450 ? 10.856 -9.767 -34.143 1.00 96.69 450 PRO A CA 1
ATOM 3565 C C . PRO A 1 450 ? 9.544 -10.565 -34.140 1.00 96.69 450 PRO A C 1
ATOM 3567 O O . PRO A 1 450 ? 8.507 -10.039 -33.740 1.00 96.69 450 PRO A O 1
ATOM 3570 N N . GLU A 1 451 ? 9.579 -11.856 -34.492 1.00 96.75 451 GLU A N 1
ATOM 3571 C CA . GLU A 1 451 ? 8.375 -12.698 -34.553 1.00 96.75 451 GLU A CA 1
ATOM 3572 C C . GLU A 1 451 ? 7.770 -12.934 -33.166 1.00 96.75 451 GLU A C 1
ATOM 3574 O O . GLU A 1 451 ? 6.553 -13.055 -33.022 1.00 96.75 451 GLU A O 1
ATOM 3579 N N . GLN A 1 452 ? 8.609 -13.004 -32.127 1.00 91.62 452 GLN A N 1
ATOM 3580 C CA . GLN A 1 452 ? 8.147 -13.080 -30.743 1.00 91.62 452 GLN A CA 1
ATOM 3581 C C . GLN A 1 452 ? 7.398 -11.813 -30.329 1.00 91.62 452 GLN A C 1
ATOM 3583 O O . GLN A 1 452 ? 6.388 -11.932 -29.641 1.00 91.62 452 GLN A O 1
ATOM 3588 N N . VAL A 1 453 ? 7.858 -10.626 -30.746 1.00 95.38 453 VAL A N 1
ATOM 3589 C CA . VAL A 1 453 ? 7.145 -9.364 -30.492 1.00 95.38 453 VAL A CA 1
ATOM 3590 C C . VAL A 1 453 ? 5.786 -9.386 -31.187 1.00 95.38 453 VAL A C 1
ATOM 3592 O O . VAL A 1 453 ? 4.771 -9.215 -30.516 1.00 95.38 453 VAL A O 1
ATOM 3595 N N . ASP A 1 454 ? 5.746 -9.682 -32.487 1.00 95.44 454 ASP A N 1
ATOM 3596 C CA . ASP A 1 454 ? 4.501 -9.679 -33.269 1.00 95.44 454 ASP A CA 1
ATOM 3597 C C . ASP A 1 454 ? 3.478 -10.687 -32.716 1.00 95.44 454 ASP A C 1
ATOM 3599 O O . ASP A 1 454 ? 2.305 -10.360 -32.508 1.00 95.44 454 ASP A O 1
ATOM 3603 N N . SER A 1 455 ? 3.926 -11.908 -32.400 1.00 91.62 455 SER A N 1
ATOM 3604 C CA . SER A 1 455 ? 3.075 -12.935 -31.793 1.00 91.62 455 SER A CA 1
ATOM 3605 C C . SER A 1 455 ? 2.590 -12.532 -30.400 1.00 91.62 455 SER A C 1
ATOM 3607 O O . SER A 1 455 ? 1.440 -12.803 -30.059 1.00 91.62 455 SER A O 1
ATOM 3609 N N . PHE A 1 456 ? 3.446 -11.909 -29.585 1.00 94.56 456 PHE A N 1
ATOM 3610 C CA . PHE A 1 456 ? 3.098 -11.491 -28.229 1.00 94.56 456 PHE A CA 1
ATOM 3611 C C . PHE A 1 456 ? 2.053 -10.372 -28.229 1.00 94.56 456 PHE A C 1
ATOM 3613 O O . PHE A 1 456 ? 1.035 -10.485 -27.544 1.00 94.56 456 PHE A O 1
ATOM 3620 N N . LEU A 1 457 ? 2.262 -9.330 -29.039 1.00 94.69 457 LEU A N 1
ATOM 3621 C CA . LEU A 1 457 ? 1.326 -8.212 -29.148 1.00 94.69 457 LEU A CA 1
ATOM 3622 C C . LEU A 1 457 ? -0.057 -8.697 -29.606 1.00 94.69 457 LEU A C 1
ATOM 3624 O O . LEU A 1 457 ? -1.058 -8.400 -28.955 1.00 94.69 457 LEU A O 1
ATOM 3628 N N . LYS A 1 458 ? -0.103 -9.535 -30.646 1.00 93.12 458 LYS A N 1
ATOM 3629 C CA . LYS A 1 458 ? -1.358 -10.061 -31.195 1.00 93.12 458 LYS A CA 1
ATOM 3630 C C . LYS A 1 458 ? -2.092 -11.015 -30.249 1.00 93.12 458 LYS A C 1
ATOM 3632 O O . LYS A 1 458 ? -3.309 -10.958 -30.128 1.00 93.12 458 LYS A O 1
ATOM 3637 N N . GLN A 1 459 ? -1.379 -11.948 -29.617 1.00 92.25 459 GLN A N 1
ATOM 3638 C CA . GLN A 1 459 ? -2.025 -13.028 -28.856 1.00 92.25 459 GLN A CA 1
ATOM 3639 C C . GLN A 1 459 ? -2.294 -12.674 -27.392 1.00 92.25 459 GLN A C 1
ATOM 3641 O O . GLN A 1 459 ? -3.177 -13.277 -26.790 1.00 92.2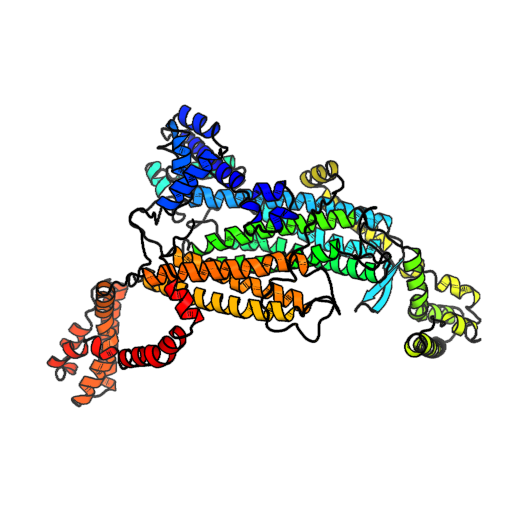5 459 GLN A O 1
ATOM 3646 N N . TRP A 1 460 ? -1.548 -11.728 -26.814 1.00 92.69 460 TRP A N 1
ATOM 3647 C CA . TRP A 1 460 ? -1.595 -11.453 -25.373 1.00 92.69 460 TRP A CA 1
ATOM 3648 C C . TRP A 1 460 ? -1.962 -10.009 -25.048 1.00 92.69 460 TRP A C 1
ATOM 3650 O O . TRP A 1 460 ? -2.753 -9.781 -24.135 1.00 92.69 460 TRP A O 1
ATOM 3660 N N . VAL A 1 461 ? -1.436 -9.034 -25.794 1.00 92.25 461 VAL A N 1
ATOM 3661 C CA . VAL A 1 461 ? -1.723 -7.616 -25.530 1.00 92.25 461 VAL A CA 1
ATOM 3662 C C . VAL A 1 461 ? -3.078 -7.207 -26.096 1.00 92.25 461 VAL A C 1
ATOM 3664 O O . VAL A 1 461 ? -3.901 -6.673 -25.354 1.00 92.25 461 VAL A O 1
ATOM 3667 N N . GLU A 1 462 ? -3.336 -7.466 -27.382 1.00 92.12 462 GLU A N 1
ATOM 3668 C CA . GLU A 1 462 ? -4.594 -7.077 -28.035 1.00 92.12 462 GLU A CA 1
ATOM 3669 C C . GLU A 1 462 ? -5.833 -7.595 -27.278 1.00 92.12 462 GLU A C 1
ATOM 3671 O O . GLU A 1 462 ? -6.714 -6.781 -26.992 1.00 92.12 462 GLU A O 1
ATOM 3676 N N . PRO A 1 463 ? -5.908 -8.875 -26.845 1.00 91.12 463 PRO A N 1
ATOM 3677 C CA . PRO A 1 463 ? -7.045 -9.351 -26.057 1.00 91.12 463 PRO A CA 1
ATOM 3678 C C . PRO A 1 463 ? -7.163 -8.679 -24.684 1.00 91.12 463 PRO A C 1
ATOM 3680 O O . PRO A 1 463 ? -8.271 -8.388 -24.240 1.00 91.12 463 PRO A O 1
ATOM 3683 N N . ALA A 1 464 ? -6.044 -8.393 -24.010 1.00 87.06 464 ALA A N 1
ATOM 3684 C CA . ALA A 1 464 ? -6.060 -7.745 -22.697 1.00 87.06 464 ALA A CA 1
ATOM 3685 C C . ALA A 1 464 ? -6.547 -6.285 -22.761 1.00 87.06 464 ALA A C 1
ATOM 3687 O O . ALA A 1 464 ? -7.194 -5.806 -21.823 1.00 87.06 464 ALA A O 1
ATOM 3688 N N . LEU A 1 465 ? -6.267 -5.597 -23.874 1.00 90.00 465 LEU A N 1
ATOM 3689 C CA . LEU A 1 465 ? -6.732 -4.236 -24.154 1.00 90.00 465 LEU A CA 1
ATOM 3690 C C . LEU A 1 465 ? -8.114 -4.189 -24.829 1.00 90.00 465 LEU A C 1
ATOM 3692 O O . LEU A 1 465 ? -8.662 -3.102 -25.001 1.00 90.00 465 LEU A O 1
ATOM 3696 N N . ALA A 1 466 ? -8.691 -5.338 -25.200 1.00 87.12 466 ALA A N 1
ATOM 3697 C CA . ALA A 1 466 ? -9.983 -5.405 -25.882 1.00 87.12 466 ALA A CA 1
ATOM 3698 C C . ALA A 1 466 ? -11.194 -5.122 -24.967 1.00 87.12 466 ALA A C 1
ATOM 3700 O O . ALA A 1 466 ? -12.313 -4.991 -25.463 1.00 87.12 466 ALA A O 1
ATOM 3701 N N . ASP A 1 467 ? -10.974 -5.020 -23.658 1.00 83.69 467 ASP A N 1
ATOM 3702 C CA . ASP A 1 467 ? -11.970 -4.614 -22.667 1.00 83.69 467 ASP A CA 1
ATOM 3703 C C . ASP A 1 467 ? -12.487 -3.192 -22.958 1.00 83.69 467 ASP A C 1
ATOM 3705 O O . ASP A 1 467 ? -11.694 -2.262 -23.118 1.00 83.69 467 ASP A O 1
ATOM 3709 N N . GLU A 1 468 ? -13.808 -3.012 -23.034 1.00 80.06 468 GLU A N 1
ATOM 3710 C CA . GLU A 1 468 ? -14.443 -1.742 -23.415 1.00 80.06 468 GLU A CA 1
ATOM 3711 C C . GLU A 1 468 ? -14.068 -0.576 -22.491 1.00 80.06 468 GLU A C 1
ATOM 3713 O O . GLU A 1 468 ? -13.915 0.560 -22.950 1.00 80.06 468 GLU A O 1
ATOM 3718 N N . GLU A 1 469 ? -13.838 -0.841 -21.203 1.00 80.06 469 GLU A N 1
ATOM 3719 C CA . GLU A 1 469 ? -13.379 0.188 -20.274 1.00 80.06 469 GLU A CA 1
ATOM 3720 C C . GLU A 1 469 ? -11.961 0.666 -20.611 1.00 80.06 469 GLU A C 1
ATOM 3722 O O . GLU A 1 469 ? -11.666 1.867 -20.578 1.00 80.06 469 GLU A O 1
ATOM 3727 N N . VAL A 1 470 ? -11.088 -0.271 -20.980 1.00 79.88 470 VAL A N 1
ATOM 3728 C CA . VAL A 1 470 ? -9.705 0.021 -21.363 1.00 79.88 470 VAL A CA 1
ATOM 3729 C C . VAL A 1 470 ? -9.667 0.715 -22.725 1.00 79.88 470 VAL A C 1
ATOM 3731 O O . VAL A 1 470 ? -8.993 1.737 -22.867 1.00 79.88 470 VAL A O 1
ATOM 3734 N N . LYS A 1 471 ? -10.447 0.245 -23.706 1.00 80.56 471 LYS A N 1
ATOM 3735 C CA . LYS A 1 471 ? -10.586 0.905 -25.015 1.00 80.56 471 LYS A CA 1
ATOM 3736 C C . LYS A 1 471 ? -11.059 2.348 -24.879 1.00 80.56 471 LYS A C 1
ATOM 3738 O O . LYS A 1 471 ? -10.480 3.244 -25.494 1.00 80.56 471 LYS A O 1
ATOM 3743 N N . GLY A 1 472 ? -12.087 2.580 -24.060 1.00 75.44 472 GLY A N 1
ATOM 3744 C CA . GLY A 1 472 ? -12.630 3.914 -23.816 1.00 75.44 472 GLY A CA 1
ATOM 3745 C C . GLY A 1 472 ? -11.599 4.867 -23.208 1.00 75.44 472 GLY A C 1
ATOM 3746 O O . GLY A 1 472 ? -11.549 6.039 -23.589 1.00 75.44 472 GLY A O 1
ATOM 3747 N N . ALA A 1 473 ? -10.748 4.369 -22.306 1.00 77.38 473 ALA A N 1
ATOM 3748 C CA . ALA A 1 473 ? -9.652 5.140 -21.728 1.00 77.38 473 ALA A CA 1
ATOM 3749 C C . ALA A 1 473 ? -8.549 5.450 -22.753 1.00 77.38 473 ALA A C 1
ATOM 3751 O O . ALA A 1 473 ? -8.116 6.597 -22.854 1.00 77.38 473 ALA A O 1
ATOM 3752 N N . ILE A 1 474 ? -8.143 4.467 -23.566 1.00 78.12 474 ILE A N 1
ATOM 3753 C CA . ILE A 1 474 ? -7.137 4.654 -24.623 1.00 78.12 474 ILE A CA 1
ATOM 3754 C C . ILE A 1 474 ? -7.609 5.701 -25.641 1.00 78.12 474 ILE A C 1
ATOM 3756 O O . ILE A 1 474 ? -6.848 6.608 -25.971 1.00 78.12 474 ILE A O 1
ATOM 3760 N N . ALA A 1 475 ? -8.865 5.643 -26.088 1.00 73.88 475 ALA A N 1
ATOM 3761 C CA . ALA A 1 475 ? -9.405 6.586 -27.072 1.00 73.88 475 ALA A CA 1
ATOM 3762 C C . ALA A 1 475 ? -9.468 8.042 -26.568 1.00 73.88 475 ALA A C 1
ATOM 3764 O O . ALA A 1 475 ? -9.377 8.973 -27.365 1.00 73.88 475 ALA A O 1
ATOM 3765 N N . LYS A 1 476 ? -9.621 8.247 -25.253 1.00 77.94 476 LYS A N 1
ATOM 3766 C CA . LYS A 1 476 ? -9.690 9.577 -24.617 1.00 77.94 476 LYS A CA 1
ATOM 3767 C C . LYS A 1 476 ? -8.347 10.066 -24.077 1.00 77.94 476 LYS A C 1
ATOM 3769 O O . LYS A 1 476 ? -8.268 11.188 -23.580 1.00 77.94 476 LYS A O 1
ATOM 3774 N N . SER A 1 477 ? -7.315 9.227 -24.129 1.00 73.81 477 SER A N 1
ATOM 3775 C CA . SER A 1 477 ? -6.017 9.540 -23.543 1.00 73.81 477 SER A CA 1
ATOM 3776 C C . SER A 1 477 ? -5.349 10.714 -24.267 1.00 73.81 477 SER A C 1
ATOM 3778 O O . SER A 1 477 ? -5.215 10.722 -25.489 1.00 73.81 477 SER A O 1
ATOM 3780 N N . GLN A 1 478 ? -4.932 11.715 -23.496 1.00 72.81 478 GLN A N 1
ATOM 3781 C CA . GLN A 1 478 ? -4.107 12.829 -23.961 1.00 72.81 478 GLN A CA 1
ATOM 3782 C C . GLN A 1 478 ? -2.675 12.644 -23.454 1.00 72.81 478 GLN A C 1
ATOM 3784 O O . GLN A 1 478 ? -2.446 11.917 -22.485 1.00 72.81 478 GLN A O 1
ATOM 3789 N N . LYS A 1 479 ? -1.714 13.292 -24.120 1.00 69.88 479 LYS A N 1
ATOM 3790 C CA . LYS A 1 479 ? -0.312 13.287 -23.694 1.00 69.88 479 LYS A CA 1
ATOM 3791 C C . LYS A 1 479 ? -0.210 13.931 -22.310 1.00 69.88 479 LYS A C 1
ATOM 3793 O O . LYS A 1 479 ? -0.753 15.015 -22.103 1.00 69.88 479 LYS A O 1
ATOM 3798 N N . ILE A 1 480 ? 0.457 13.268 -21.369 1.00 65.12 480 ILE A N 1
ATOM 3799 C CA . ILE A 1 480 ? 0.568 13.779 -19.996 1.00 65.12 480 ILE A CA 1
ATOM 3800 C C . ILE A 1 480 ? 1.692 14.816 -19.940 1.00 65.12 480 ILE A C 1
ATOM 3802 O O . ILE A 1 480 ? 2.858 14.466 -20.115 1.00 65.12 480 ILE A O 1
ATOM 3806 N N . GLU A 1 481 ? 1.358 16.074 -19.649 1.00 51.59 481 GLU A N 1
ATOM 3807 C CA . GLU A 1 481 ? 2.329 17.106 -19.267 1.00 51.59 481 GLU A CA 1
ATOM 3808 C C . GLU A 1 481 ? 2.468 17.150 -17.740 1.00 51.59 481 GLU A C 1
ATOM 3810 O O . GLU A 1 481 ? 1.493 17.315 -17.008 1.00 51.59 481 GLU A O 1
ATOM 3815 N N . LEU A 1 482 ? 3.695 16.983 -17.241 1.00 50.19 482 LEU A N 1
ATOM 3816 C CA . LEU A 1 482 ? 3.996 17.048 -15.811 1.00 50.19 482 LEU A CA 1
ATOM 3817 C C . LEU A 1 482 ? 4.349 18.490 -15.425 1.00 50.19 482 LEU A C 1
ATOM 3819 O O . LEU A 1 482 ? 5.409 18.985 -15.808 1.00 50.19 482 LEU A O 1
ATOM 3823 N N . SER A 1 483 ? 3.516 19.147 -14.616 1.00 35.56 483 SER A N 1
ATOM 3824 C CA . SER A 1 483 ? 3.866 20.436 -14.007 1.00 35.56 483 SER A CA 1
ATOM 3825 C C . SER A 1 483 ? 4.692 20.225 -12.737 1.00 35.56 483 SER A C 1
ATOM 3827 O O . SER A 1 483 ? 4.298 19.460 -11.857 1.00 35.56 483 SER A O 1
ATOM 3829 N N . VAL A 1 484 ? 5.824 20.920 -12.608 1.00 33.66 484 VAL A N 1
ATOM 3830 C CA . VAL A 1 484 ? 6.629 20.935 -11.379 1.00 33.66 484 VAL A CA 1
ATOM 3831 C C . VAL A 1 484 ? 6.769 22.374 -10.907 1.00 33.66 484 VAL A C 1
ATOM 3833 O O . VAL A 1 484 ? 7.438 23.173 -11.558 1.00 33.66 484 VAL A O 1
ATOM 3836 N N . GLU A 1 485 ? 6.184 22.692 -9.754 1.00 29.95 485 GLU A N 1
ATOM 3837 C CA . GLU A 1 485 ? 6.480 23.940 -9.053 1.00 29.95 485 GLU A CA 1
ATOM 3838 C C . GLU A 1 485 ? 7.827 23.867 -8.323 1.00 29.95 485 GLU A C 1
ATOM 3840 O O . GLU A 1 485 ? 8.229 22.849 -7.739 1.00 29.95 485 GLU A O 1
ATOM 3845 N N . GLN A 1 486 ? 8.540 24.987 -8.413 1.00 30.38 486 GLN A N 1
ATOM 3846 C CA . GLN A 1 486 ? 9.840 25.232 -7.814 1.00 30.38 486 GLN A CA 1
ATOM 3847 C C . GLN A 1 486 ? 9.678 25.721 -6.380 1.00 30.38 486 GLN A C 1
ATOM 3849 O O . GLN A 1 486 ? 8.897 26.625 -6.110 1.00 30.38 486 GLN A O 1
ATOM 3854 N N . LEU A 1 487 ? 10.517 25.206 -5.488 1.00 28.27 487 LEU A N 1
ATOM 3855 C CA . LEU A 1 487 ? 10.853 25.897 -4.253 1.00 28.27 487 LEU A CA 1
ATOM 3856 C C . LEU A 1 487 ? 12.217 25.405 -3.793 1.00 28.27 487 LEU A C 1
ATOM 3858 O O . LEU A 1 487 ? 12.370 24.238 -3.435 1.00 28.27 487 LEU A O 1
ATOM 3862 N N . ASP A 1 488 ? 13.203 26.299 -3.846 1.00 26.17 488 ASP A N 1
ATOM 3863 C CA . ASP A 1 488 ? 14.367 26.206 -2.977 1.00 26.17 488 ASP A CA 1
ATOM 3864 C C . ASP A 1 488 ? 15.074 27.560 -2.851 1.00 26.17 488 ASP A C 1
ATOM 3866 O O . ASP A 1 488 ? 15.484 28.146 -3.856 1.00 26.17 488 ASP A O 1
ATOM 3870 N N . LYS A 1 489 ? 15.200 28.032 -1.602 1.00 29.52 489 LYS A N 1
ATOM 3871 C CA . LYS A 1 489 ? 16.297 28.849 -1.041 1.00 29.52 489 LYS A CA 1
ATOM 3872 C C . LYS A 1 489 ? 15.888 29.397 0.331 1.00 29.52 489 LYS A C 1
ATOM 3874 O O . LYS A 1 489 ? 15.422 30.527 0.404 1.00 29.52 489 LYS A O 1
ATOM 3879 N N . LEU A 1 490 ? 16.127 28.633 1.405 1.00 33.38 490 LEU A N 1
ATOM 3880 C CA . LEU A 1 490 ? 16.488 29.177 2.730 1.00 33.38 490 LEU A CA 1
ATOM 3881 C C . LEU A 1 490 ? 16.848 28.056 3.737 1.00 33.38 490 LEU A C 1
ATOM 3883 O O . LEU A 1 490 ? 16.022 27.712 4.571 1.00 33.38 490 LEU A O 1
ATOM 3887 N N . VAL A 1 491 ? 18.043 27.444 3.700 1.00 39.66 491 VAL A N 1
ATOM 3888 C CA . VAL A 1 491 ? 18.380 26.425 4.739 1.00 39.66 491 VAL A CA 1
ATOM 3889 C C . VAL A 1 491 ? 19.760 26.565 5.388 1.00 39.66 491 VAL A C 1
ATOM 3891 O O . VAL A 1 491 ? 19.933 26.161 6.530 1.00 39.66 491 VAL A O 1
ATOM 3894 N N . THR A 1 492 ? 20.751 27.224 4.797 1.00 34.66 492 THR A N 1
ATOM 3895 C CA . THR A 1 492 ? 22.130 27.066 5.310 1.00 34.66 492 THR A CA 1
ATOM 3896 C C . THR A 1 492 ? 22.531 27.975 6.491 1.00 34.66 492 THR A C 1
ATOM 3898 O O . THR A 1 492 ? 23.714 28.064 6.791 1.00 34.66 492 THR A O 1
ATOM 3901 N N . LYS A 1 493 ? 21.607 28.665 7.182 1.00 36.19 493 LYS A N 1
ATOM 3902 C CA . LYS A 1 493 ? 21.966 29.590 8.291 1.00 36.19 493 LYS A CA 1
ATOM 3903 C C . LYS A 1 493 ? 21.338 29.276 9.662 1.00 36.19 493 LYS A C 1
ATOM 3905 O O . LYS A 1 493 ? 21.640 29.984 10.612 1.00 36.19 493 LYS A O 1
ATOM 3910 N N . LEU A 1 494 ? 20.499 28.239 9.780 1.00 42.94 494 LEU A N 1
ATOM 3911 C CA . LEU A 1 494 ? 19.686 27.965 10.986 1.00 42.94 494 LEU A CA 1
ATOM 3912 C C . LEU A 1 494 ? 19.927 26.594 11.644 1.00 42.94 494 LEU A C 1
ATOM 3914 O O . LEU A 1 494 ? 19.267 26.265 12.620 1.00 42.94 494 LEU A O 1
ATOM 3918 N N . SER A 1 495 ? 20.830 25.768 11.121 1.00 52.31 495 SER A N 1
ATOM 3919 C CA . SER A 1 495 ? 20.749 24.319 11.332 1.00 52.31 495 SER A CA 1
ATOM 3920 C C . SER A 1 495 ? 21.330 23.766 12.643 1.00 52.31 495 SER A C 1
ATOM 3922 O O . SER A 1 495 ? 21.218 22.569 12.845 1.00 52.31 495 SER A O 1
ATOM 3924 N N . GLY A 1 496 ? 21.912 24.578 13.534 1.00 52.94 496 GLY A N 1
ATOM 3925 C CA . GLY A 1 496 ? 22.210 24.175 14.925 1.00 52.94 496 GLY A CA 1
ATOM 3926 C C . GLY A 1 496 ? 23.080 22.921 15.140 1.00 52.94 496 GLY A C 1
ATOM 3927 O O . GLY A 1 496 ? 23.104 22.407 16.249 1.00 52.94 496 GLY A O 1
ATOM 3928 N N . PHE A 1 497 ? 23.768 22.410 14.114 1.00 51.50 497 PHE A N 1
ATOM 3929 C CA . PHE A 1 497 ? 24.615 21.218 14.218 1.00 51.50 497 PHE A CA 1
ATOM 3930 C C . PHE A 1 497 ? 26.031 21.582 14.679 1.00 51.50 497 PHE A C 1
ATOM 3932 O O . PHE A 1 497 ? 26.649 22.485 14.113 1.00 51.50 497 PHE A O 1
ATOM 3939 N N . ASP A 1 498 ? 26.567 20.817 15.634 1.00 44.31 498 ASP A N 1
ATOM 3940 C CA . ASP A 1 498 ? 27.915 21.006 16.196 1.00 44.31 498 ASP A CA 1
ATOM 3941 C C . ASP A 1 498 ? 29.053 20.624 15.234 1.00 44.31 498 ASP A C 1
ATOM 3943 O O . ASP A 1 498 ? 30.206 21.004 15.440 1.00 44.31 498 ASP A O 1
ATOM 3947 N N . TYR A 1 499 ? 28.756 19.876 14.166 1.00 41.97 499 TYR A N 1
ATOM 3948 C CA . TYR A 1 499 ? 29.730 19.518 13.136 1.00 41.97 499 TYR A CA 1
ATOM 3949 C C . TYR A 1 499 ? 29.071 19.213 11.785 1.00 41.97 499 TYR A C 1
ATOM 3951 O O . TYR A 1 499 ? 27.915 18.799 11.700 1.00 41.97 499 TYR A O 1
ATOM 3959 N N . ALA A 1 500 ? 29.842 19.388 10.710 1.00 51.22 500 ALA A N 1
ATOM 3960 C CA . ALA A 1 500 ? 29.524 18.867 9.384 1.00 51.22 500 ALA A CA 1
ATOM 3961 C C . ALA A 1 500 ? 30.250 17.531 9.176 1.00 51.22 500 ALA A C 1
ATOM 3963 O O . ALA A 1 500 ? 31.386 17.365 9.623 1.00 51.22 500 ALA A O 1
ATOM 3964 N N . TYR A 1 501 ? 29.616 16.577 8.490 1.00 53.56 501 TYR A N 1
ATOM 3965 C CA . TYR A 1 501 ? 30.250 15.291 8.194 1.00 53.56 501 TYR A CA 1
ATOM 3966 C C . TYR A 1 501 ? 31.555 15.502 7.398 1.00 53.56 501 TYR A C 1
ATOM 3968 O O . TYR A 1 501 ? 31.516 16.127 6.335 1.00 53.56 501 TYR A O 1
ATOM 3976 N N . PRO A 1 502 ? 32.703 14.974 7.870 1.00 44.50 502 PRO A N 1
ATOM 3977 C CA . PRO A 1 502 ? 34.017 15.259 7.285 1.00 44.50 502 PRO A CA 1
ATOM 3978 C C . PRO A 1 502 ? 34.223 14.620 5.904 1.00 44.50 502 PRO A C 1
ATOM 3980 O O . PRO A 1 502 ? 35.088 15.054 5.149 1.00 44.50 502 PRO A O 1
ATOM 3983 N N . VAL A 1 503 ? 33.423 13.605 5.559 1.00 55.88 503 VAL A N 1
ATOM 3984 C CA . VAL A 1 503 ? 33.418 12.955 4.244 1.00 55.88 503 VAL A CA 1
ATOM 3985 C C . VAL A 1 503 ? 31.971 12.838 3.774 1.00 55.88 503 VAL A C 1
ATOM 3987 O O . VAL A 1 503 ? 31.183 12.083 4.343 1.00 55.88 503 VAL A O 1
ATOM 3990 N N . THR A 1 504 ? 31.613 13.596 2.740 1.00 54.28 504 THR A N 1
ATOM 3991 C CA . THR A 1 504 ? 30.314 13.507 2.057 1.00 54.28 504 THR A CA 1
ATOM 3992 C C . THR A 1 504 ? 30.527 13.538 0.548 1.00 54.28 504 THR A C 1
ATOM 3994 O O . THR A 1 504 ? 31.502 14.118 0.070 1.00 54.28 504 THR A O 1
ATOM 3997 N N . SER A 1 505 ? 29.636 12.889 -0.207 1.00 61.69 505 SER A N 1
ATOM 3998 C CA . SER A 1 505 ? 29.523 13.120 -1.650 1.00 61.69 505 SER A CA 1
ATOM 3999 C C . SER A 1 505 ? 28.620 14.343 -1.878 1.00 61.69 505 SER A C 1
ATOM 4001 O O . SER A 1 505 ? 28.415 15.162 -0.982 1.00 61.69 505 SER A O 1
ATOM 4003 N N . GLN A 1 506 ? 27.984 14.458 -3.046 1.00 59.41 506 GLN A N 1
ATOM 4004 C CA . GLN A 1 506 ? 26.899 15.425 -3.243 1.00 59.41 506 GLN A CA 1
ATOM 4005 C C . GLN A 1 506 ? 25.729 15.243 -2.240 1.00 59.41 506 GLN A C 1
ATOM 4007 O O . GLN A 1 506 ? 24.882 16.129 -2.122 1.00 59.41 506 GLN A O 1
ATOM 4012 N N . THR A 1 507 ? 25.664 14.112 -1.522 1.00 68.56 507 THR A N 1
ATOM 4013 C CA . THR A 1 507 ? 24.708 13.843 -0.435 1.00 68.56 507 THR A CA 1
ATOM 4014 C C . THR A 1 507 ? 25.382 13.150 0.761 1.00 68.56 507 THR A C 1
ATOM 4016 O O . THR A 1 507 ? 26.449 12.556 0.617 1.00 68.56 507 THR A O 1
ATOM 4019 N N . TYR A 1 508 ? 24.749 13.176 1.940 1.00 69.81 508 TYR A N 1
ATOM 4020 C CA . TYR A 1 508 ? 25.163 12.352 3.086 1.00 69.81 508 TYR A CA 1
ATOM 4021 C C . TYR A 1 508 ? 24.752 10.873 2.905 1.00 69.81 508 TYR A C 1
ATOM 4023 O O . TYR A 1 508 ? 23.860 10.570 2.110 1.00 69.81 508 TYR A O 1
ATOM 4031 N N . SER A 1 509 ? 25.387 9.954 3.646 1.00 77.44 509 SER A N 1
ATOM 4032 C CA . SER A 1 509 ? 25.106 8.507 3.574 1.00 77.44 509 SER A CA 1
ATOM 4033 C C . SER A 1 509 ? 23.671 8.165 3.980 1.00 77.44 509 SER A C 1
ATOM 4035 O O . SER A 1 509 ? 23.233 8.522 5.072 1.00 77.44 509 SER A O 1
ATOM 4037 N N . ARG A 1 510 ? 22.953 7.383 3.163 1.00 80.38 510 ARG A N 1
ATOM 4038 C CA . ARG A 1 510 ? 21.575 6.955 3.475 1.00 80.38 510 ARG A CA 1
ATOM 4039 C C . ARG A 1 510 ? 21.463 6.010 4.664 1.00 80.38 510 ARG A C 1
ATOM 4041 O O . ARG A 1 510 ? 20.373 5.842 5.200 1.00 80.38 510 ARG A O 1
ATOM 4048 N N . LYS A 1 511 ? 22.586 5.494 5.166 1.00 80.94 511 LYS A N 1
ATOM 4049 C CA . LYS A 1 511 ? 22.625 4.815 6.463 1.00 80.94 511 LYS A CA 1
ATOM 4050 C C . LYS A 1 511 ? 22.184 5.721 7.620 1.00 80.94 511 LYS A C 1
ATOM 4052 O O . LYS A 1 511 ? 21.556 5.232 8.543 1.00 80.94 511 LYS A O 1
ATOM 4057 N N . ILE A 1 512 ? 22.397 7.034 7.530 1.00 82.38 512 ILE A N 1
ATOM 4058 C CA . ILE A 1 512 ? 21.936 7.977 8.561 1.00 82.38 512 ILE A CA 1
ATOM 4059 C C . ILE A 1 512 ? 20.404 7.973 8.671 1.00 82.38 512 ILE A C 1
ATOM 4061 O O . ILE A 1 512 ? 19.874 8.036 9.773 1.00 82.38 512 ILE A O 1
ATOM 4065 N N . ASP A 1 513 ? 19.679 7.829 7.556 1.00 85.88 513 ASP A N 1
ATOM 4066 C CA . ASP A 1 513 ? 18.213 7.735 7.599 1.00 85.88 513 ASP A CA 1
ATOM 4067 C C . ASP A 1 513 ? 17.766 6.446 8.320 1.00 85.88 513 ASP A C 1
ATOM 4069 O O . ASP A 1 513 ? 16.781 6.456 9.054 1.00 85.88 513 ASP A O 1
ATOM 4073 N N . ILE A 1 514 ? 18.520 5.346 8.173 1.00 85.81 514 ILE A N 1
ATOM 4074 C CA . ILE A 1 514 ? 18.308 4.095 8.925 1.00 85.81 514 ILE A CA 1
ATOM 4075 C C . ILE A 1 514 ? 18.559 4.331 10.416 1.00 85.81 514 ILE A C 1
ATOM 4077 O O . ILE A 1 514 ? 17.721 3.950 11.232 1.00 85.81 514 ILE A O 1
ATOM 4081 N N . ASP A 1 515 ? 19.675 4.973 10.761 1.00 85.00 515 ASP A N 1
ATOM 4082 C CA . ASP A 1 515 ? 20.078 5.228 12.147 1.00 85.00 515 ASP A CA 1
ATOM 4083 C C . ASP A 1 515 ? 19.093 6.169 12.870 1.00 85.00 515 ASP A C 1
ATOM 4085 O O . ASP A 1 515 ? 18.903 6.047 14.077 1.00 85.00 515 ASP A O 1
ATOM 4089 N N . VAL A 1 516 ? 18.408 7.057 12.136 1.00 85.12 516 VAL A N 1
ATOM 4090 C CA . VAL A 1 516 ? 17.327 7.912 12.661 1.00 85.12 516 VAL A CA 1
ATOM 4091 C C . VAL A 1 516 ? 16.006 7.151 12.797 1.00 85.12 516 VAL A C 1
ATOM 4093 O O . VAL A 1 516 ? 15.313 7.290 13.803 1.00 85.12 516 VAL A O 1
ATOM 4096 N N . LEU A 1 517 ? 15.629 6.340 11.803 1.00 89.75 517 LEU A N 1
ATOM 4097 C CA . LEU A 1 517 ? 14.332 5.656 11.804 1.00 89.75 517 LEU A CA 1
ATOM 4098 C C . LEU A 1 517 ? 14.300 4.388 12.668 1.00 89.75 517 LEU A C 1
ATOM 4100 O O . LEU A 1 517 ? 13.229 4.017 13.145 1.00 89.75 517 LEU A O 1
ATOM 4104 N N . ALA A 1 518 ? 15.431 3.710 12.886 1.00 89.69 518 ALA A N 1
ATOM 4105 C CA . ALA A 1 518 ? 15.480 2.491 13.699 1.00 89.69 518 ALA A CA 1
ATOM 4106 C C . ALA A 1 518 ? 15.058 2.730 15.166 1.00 89.69 518 ALA A C 1
ATOM 4108 O O . ALA A 1 518 ? 14.222 1.970 15.666 1.00 89.69 518 ALA A O 1
ATOM 4109 N N . PRO A 1 519 ? 15.536 3.786 15.860 1.00 90.19 519 PRO A N 1
ATOM 4110 C CA . PRO A 1 519 ? 15.040 4.138 17.188 1.00 90.19 519 PRO A CA 1
ATOM 4111 C C . PRO A 1 519 ? 13.539 4.441 17.208 1.00 90.19 519 PRO A C 1
ATOM 4113 O O . PRO A 1 519 ? 12.846 3.990 18.118 1.00 90.19 519 PRO A O 1
ATOM 4116 N N . LEU A 1 520 ? 13.011 5.137 16.192 1.00 92.31 520 LEU A N 1
ATOM 4117 C CA . LEU A 1 520 ? 11.575 5.429 16.096 1.00 92.31 520 LEU A CA 1
ATOM 4118 C C . LEU A 1 520 ? 10.743 4.151 15.904 1.00 92.31 520 LEU A C 1
ATOM 4120 O O . LEU A 1 520 ? 9.703 3.987 16.537 1.00 92.31 520 LEU A O 1
ATOM 4124 N N . ALA A 1 521 ? 11.216 3.200 15.097 1.00 91.06 521 ALA A N 1
ATOM 4125 C CA . ALA A 1 521 ? 10.572 1.894 14.966 1.00 91.06 521 ALA A CA 1
ATOM 4126 C C . ALA A 1 521 ? 10.600 1.100 16.286 1.00 91.06 521 ALA A C 1
ATOM 4128 O O . ALA A 1 521 ? 9.595 0.495 16.659 1.00 91.06 521 ALA A O 1
ATOM 4129 N N . SER A 1 522 ? 11.714 1.146 17.025 1.00 92.88 522 SER A N 1
ATOM 4130 C CA . SER A 1 522 ? 11.837 0.538 18.360 1.00 92.88 522 SER A CA 1
ATOM 4131 C C . SER A 1 522 ? 10.872 1.166 19.379 1.00 92.88 522 SER A C 1
ATOM 4133 O O . SER A 1 522 ? 10.203 0.459 20.142 1.00 92.88 522 SER A O 1
ATOM 4135 N N . LEU A 1 523 ? 10.723 2.496 19.338 1.00 92.12 523 LEU A N 1
ATOM 4136 C CA . LEU A 1 523 ? 9.706 3.221 20.098 1.00 92.12 523 LEU A CA 1
ATOM 4137 C C . LEU A 1 523 ? 8.299 2.733 19.731 1.00 92.12 523 LEU A C 1
ATOM 4139 O O . LEU A 1 523 ? 7.506 2.440 20.625 1.00 92.12 523 LEU A O 1
ATOM 4143 N N . GLY A 1 524 ? 8.008 2.583 18.436 1.00 90.69 524 GLY A N 1
ATOM 4144 C CA . GLY A 1 524 ? 6.759 2.001 17.946 1.00 90.69 524 GLY A CA 1
ATOM 4145 C C . GLY A 1 524 ? 6.489 0.617 18.545 1.00 90.69 524 GLY A C 1
ATOM 4146 O O . GLY A 1 524 ? 5.426 0.397 19.120 1.00 90.69 524 GLY A O 1
ATOM 4147 N N . ALA A 1 525 ? 7.457 -0.300 18.503 1.00 91.69 525 ALA A N 1
ATOM 4148 C CA . ALA A 1 525 ? 7.311 -1.637 19.086 1.00 91.69 525 ALA A CA 1
ATOM 4149 C C . ALA A 1 525 ? 6.999 -1.592 20.595 1.00 91.69 525 ALA A C 1
ATOM 4151 O O . ALA A 1 525 ? 6.102 -2.288 21.077 1.00 91.69 525 ALA A O 1
ATOM 4152 N N . THR A 1 526 ? 7.693 -0.722 21.332 1.00 93.38 526 THR A N 1
ATOM 4153 C CA . THR A 1 526 ? 7.483 -0.529 22.776 1.00 93.38 526 THR A CA 1
ATOM 4154 C C . THR A 1 526 ? 6.087 0.025 23.069 1.00 93.38 526 THR A C 1
ATOM 4156 O O . THR A 1 526 ? 5.358 -0.519 23.902 1.00 93.38 526 THR A O 1
ATOM 4159 N N . ALA A 1 527 ? 5.678 1.064 22.340 1.00 92.62 527 ALA A N 1
ATOM 4160 C CA . ALA A 1 527 ? 4.361 1.678 22.454 1.00 92.62 527 ALA A CA 1
ATOM 4161 C C . ALA A 1 527 ? 3.228 0.694 22.124 1.00 92.62 527 ALA A C 1
ATOM 4163 O O . ALA A 1 527 ? 2.221 0.646 22.832 1.00 92.62 527 ALA A O 1
ATOM 4164 N N . HIS A 1 528 ? 3.406 -0.129 21.083 1.00 92.94 528 HIS A N 1
ATOM 4165 C CA . HIS A 1 528 ? 2.451 -1.170 20.699 1.00 92.94 528 HIS A CA 1
ATOM 4166 C C . HIS A 1 528 ? 2.244 -2.193 21.822 1.00 92.94 528 HIS A C 1
ATOM 4168 O O . HIS A 1 528 ? 1.094 -2.511 22.135 1.00 92.94 528 HIS A O 1
ATOM 4174 N N . LYS A 1 529 ? 3.325 -2.652 22.470 1.00 94.62 529 LYS A N 1
ATOM 4175 C CA . LYS A 1 529 ? 3.256 -3.579 23.610 1.00 94.62 529 LYS A CA 1
ATOM 4176 C C . LYS A 1 529 ? 2.496 -2.965 24.782 1.00 94.62 529 LYS A C 1
ATOM 4178 O O . LYS A 1 529 ? 1.552 -3.578 25.269 1.00 94.62 529 LYS A O 1
ATOM 4183 N N . ILE A 1 530 ? 2.866 -1.754 25.208 1.00 92.62 530 ILE A N 1
ATOM 4184 C CA . ILE A 1 530 ? 2.216 -1.067 26.340 1.00 92.62 530 ILE A CA 1
ATOM 4185 C C . ILE A 1 530 ? 0.715 -0.904 26.082 1.00 92.62 530 ILE A C 1
ATOM 4187 O O . ILE A 1 530 ? -0.107 -1.279 26.915 1.00 92.62 530 ILE A O 1
ATOM 4191 N N . ALA A 1 531 ? 0.347 -0.399 24.904 1.00 93.81 531 ALA A N 1
ATOM 4192 C CA . ALA A 1 531 ? -1.050 -0.223 24.527 1.00 93.81 531 ALA A CA 1
ATOM 4193 C C . ALA A 1 531 ? -1.811 -1.560 24.446 1.00 93.81 531 ALA A C 1
ATOM 4195 O O . ALA A 1 531 ? -2.985 -1.630 24.806 1.00 93.81 531 ALA A O 1
ATOM 4196 N N . THR A 1 532 ? -1.151 -2.639 24.016 1.00 91.88 532 THR A N 1
ATOM 4197 C CA . THR A 1 532 ? -1.743 -3.985 23.997 1.00 91.88 532 THR A CA 1
ATOM 4198 C C . THR A 1 532 ? -2.037 -4.488 25.410 1.00 91.88 532 THR A C 1
ATOM 4200 O O . THR A 1 532 ? -3.148 -4.951 25.661 1.00 91.88 532 THR A O 1
ATOM 4203 N N . ASP A 1 533 ? -1.101 -4.336 26.347 1.00 92.81 533 ASP A N 1
ATOM 4204 C CA . ASP A 1 533 ? -1.309 -4.729 27.745 1.00 92.81 533 ASP A CA 1
ATOM 4205 C C . ASP A 1 533 ? -2.454 -3.941 28.388 1.00 92.81 533 ASP A C 1
ATOM 4207 O O . ASP A 1 533 ? -3.320 -4.524 29.040 1.00 92.81 533 ASP A O 1
ATOM 4211 N N . LEU A 1 534 ? -2.516 -2.626 28.151 1.00 91.56 534 LEU A N 1
ATOM 4212 C CA . LEU A 1 534 ? -3.608 -1.782 28.645 1.00 91.56 534 LEU A CA 1
ATOM 4213 C C . LEU A 1 534 ? -4.967 -2.232 28.101 1.00 91.56 534 LEU A C 1
ATOM 4215 O O . LEU A 1 534 ? -5.940 -2.288 28.851 1.00 91.56 534 LEU A O 1
ATOM 4219 N N . ARG A 1 535 ? -5.040 -2.623 26.822 1.00 92.44 535 ARG A N 1
ATOM 4220 C CA . ARG A 1 535 ? -6.262 -3.189 26.227 1.00 92.44 535 ARG A CA 1
ATOM 4221 C C . ARG A 1 535 ? -6.665 -4.508 26.893 1.00 92.44 535 ARG A C 1
ATOM 4223 O O . ARG A 1 535 ? -7.853 -4.723 27.134 1.00 92.44 535 ARG A O 1
ATOM 4230 N N . LEU A 1 536 ? -5.703 -5.380 27.204 1.00 90.75 536 LEU A N 1
ATOM 4231 C CA . LEU A 1 536 ? -5.963 -6.648 27.897 1.00 90.75 536 LEU A CA 1
ATOM 4232 C C . LEU A 1 536 ? -6.477 -6.411 29.323 1.00 90.75 536 LEU A C 1
ATOM 4234 O O . LEU A 1 536 ? -7.500 -6.977 29.709 1.00 90.75 536 LEU A O 1
ATOM 4238 N N . LEU A 1 537 ? -5.835 -5.516 30.076 1.00 89.69 537 LEU A N 1
ATOM 4239 C CA . LEU A 1 537 ? -6.262 -5.138 31.426 1.00 89.69 537 LEU A CA 1
ATOM 4240 C C . LEU A 1 537 ? -7.634 -4.438 31.424 1.00 89.69 537 LEU A C 1
ATOM 4242 O O . LEU A 1 537 ? -8.448 -4.662 32.325 1.00 89.69 537 LEU A O 1
ATOM 4246 N N . ALA A 1 538 ? -7.939 -3.647 30.390 1.00 87.81 538 ALA A N 1
ATOM 4247 C CA . ALA A 1 538 ? -9.252 -3.029 30.215 1.00 87.81 538 ALA A CA 1
ATOM 4248 C C . ALA A 1 538 ? -10.354 -4.057 29.943 1.00 87.81 538 ALA A C 1
ATOM 4250 O O . ALA A 1 538 ? -11.454 -3.950 30.489 1.00 87.81 538 ALA A O 1
ATOM 4251 N N . ASN A 1 539 ? -10.058 -5.117 29.187 1.00 86.25 539 ASN A N 1
ATOM 4252 C CA . ASN A 1 539 ? -10.974 -6.248 29.032 1.00 86.25 539 ASN A CA 1
ATOM 4253 C C . ASN A 1 539 ? -11.223 -6.971 30.373 1.00 86.25 539 ASN A C 1
ATOM 4255 O O . ASN A 1 539 ? -12.341 -7.403 30.670 1.00 86.25 539 ASN A O 1
ATOM 4259 N N . LEU A 1 540 ? -10.205 -7.028 31.237 1.00 87.62 540 LEU A N 1
ATOM 4260 C CA . LEU A 1 540 ? -10.341 -7.484 32.621 1.00 87.62 540 LEU A CA 1
ATOM 4261 C C . LEU A 1 540 ? -11.003 -6.437 33.541 1.00 87.62 540 LEU A C 1
ATOM 4263 O O . LEU A 1 540 ? -11.253 -6.719 34.714 1.00 87.62 540 LEU A O 1
ATOM 4267 N N . LYS A 1 541 ? -11.391 -5.258 33.048 1.00 88.12 541 LYS A N 1
ATOM 4268 C CA . LYS A 1 541 ? -11.982 -4.175 33.858 1.00 88.12 541 LYS A CA 1
ATOM 4269 C C . LYS A 1 541 ? -11.099 -3.771 35.050 1.00 88.12 541 LYS A C 1
ATOM 4271 O O . LYS A 1 541 ? -11.608 -3.286 36.058 1.00 88.12 541 LYS A O 1
ATOM 4276 N N . GLU A 1 542 ? -9.800 -4.043 34.968 1.00 89.94 542 GLU A N 1
ATOM 4277 C CA . GLU A 1 542 ? -8.832 -3.724 36.021 1.00 89.94 542 GLU A CA 1
ATOM 4278 C C . GLU A 1 542 ? -8.325 -2.298 35.866 1.00 89.94 542 GLU A C 1
ATOM 4280 O O . GLU A 1 542 ? -8.126 -1.596 36.858 1.00 89.94 542 GLU A O 1
ATOM 4285 N N . VAL A 1 543 ? -8.196 -1.861 34.614 1.00 90.50 543 VAL A N 1
ATOM 4286 C CA . VAL A 1 543 ? -7.849 -0.493 34.241 1.00 90.50 543 VAL A CA 1
ATOM 4287 C C . VAL A 1 543 ? -8.835 0.038 33.206 1.00 90.50 543 VAL A C 1
ATOM 4289 O O . VAL A 1 543 ? -9.472 -0.731 32.491 1.00 90.50 543 VAL A O 1
ATOM 4292 N N . GLU A 1 544 ? -8.959 1.351 33.098 1.00 89.69 544 GLU A N 1
ATOM 4293 C CA . GLU A 1 544 ? -9.719 2.015 32.042 1.00 89.69 544 GLU A CA 1
ATOM 4294 C C . GLU A 1 544 ? -9.003 3.301 31.631 1.00 89.69 544 GLU A C 1
ATOM 4296 O O . GLU A 1 544 ? -8.428 4.011 32.457 1.00 89.69 544 GLU A O 1
ATOM 4301 N N . GLU A 1 545 ? -9.018 3.592 30.334 1.00 89.38 545 GLU A N 1
ATOM 4302 C CA . GLU A 1 545 ? -8.507 4.857 29.811 1.00 89.38 545 GLU A CA 1
ATOM 4303 C C . GLU A 1 545 ? -9.388 6.037 30.246 1.00 89.38 545 GLU A C 1
ATOM 4305 O O . GLU A 1 545 ? -10.589 5.862 30.463 1.00 89.38 545 GLU A O 1
ATOM 4310 N N . PRO A 1 546 ? -8.849 7.267 30.292 1.00 86.19 546 PRO A N 1
ATOM 4311 C CA . PRO A 1 546 ? -9.652 8.432 30.651 1.00 86.19 546 PRO A CA 1
ATOM 4312 C C . PRO A 1 546 ? -10.869 8.603 29.717 1.00 86.19 546 PRO A C 1
ATOM 4314 O O . PRO A 1 546 ? -10.704 8.783 28.513 1.00 86.19 546 PRO A O 1
ATOM 4317 N N . PHE A 1 547 ? -12.093 8.596 30.248 1.00 84.88 547 PHE A N 1
ATOM 4318 C CA . PHE A 1 547 ? -13.326 8.683 29.449 1.00 84.88 547 PHE A CA 1
ATOM 4319 C C . PHE A 1 547 ? -14.132 9.941 29.809 1.00 84.88 547 PHE A C 1
ATOM 4321 O O . PHE A 1 547 ? -14.561 10.106 30.953 1.00 84.88 547 PHE A O 1
ATOM 4328 N N . GLU A 1 548 ? -14.332 10.847 28.845 1.00 82.50 548 GLU A N 1
ATOM 4329 C CA . GLU A 1 548 ? -15.056 12.111 29.065 1.00 82.50 548 GLU A CA 1
ATOM 4330 C C . GLU A 1 548 ? -16.580 11.883 29.146 1.00 82.50 548 GLU A C 1
ATOM 4332 O O . GLU A 1 548 ? -17.124 10.980 28.513 1.00 82.50 548 GLU A O 1
ATOM 4337 N N . SER A 1 549 ? -17.312 12.729 29.881 1.00 79.69 549 SER A N 1
ATOM 4338 C CA . SER A 1 549 ? -18.770 12.574 30.054 1.00 79.69 549 SER A CA 1
ATOM 4339 C C . SER A 1 549 ? -19.574 12.726 28.756 1.00 79.69 549 SER A C 1
ATOM 4341 O O . SER A 1 549 ? -20.686 12.210 28.664 1.00 79.69 549 SER A O 1
ATOM 4343 N N . THR A 1 550 ? -19.025 13.416 27.752 1.00 78.75 550 THR A N 1
ATOM 4344 C CA . THR A 1 550 ? -19.637 13.606 26.427 1.00 78.75 550 THR A CA 1
ATOM 4345 C C . THR A 1 550 ? -19.101 12.649 25.360 1.00 78.75 550 THR A C 1
ATOM 4347 O O . THR A 1 550 ? -19.579 12.687 24.224 1.00 78.75 550 THR A O 1
ATOM 4350 N N . GLN A 1 551 ? -18.120 11.803 25.695 1.00 80.75 551 GLN A N 1
ATOM 4351 C CA . GLN A 1 551 ? -17.498 10.868 24.762 1.00 80.75 551 GLN A CA 1
ATOM 4352 C C . GLN A 1 551 ? -18.442 9.704 24.438 1.00 80.75 551 GLN A C 1
ATOM 4354 O O . GLN A 1 551 ? -19.062 9.113 25.322 1.00 80.75 551 GLN A O 1
ATOM 4359 N N . ILE A 1 552 ? -18.529 9.344 23.156 1.00 78.38 552 ILE A N 1
ATOM 4360 C CA . ILE A 1 552 ? -19.350 8.221 22.688 1.00 78.38 552 ILE A CA 1
ATOM 4361 C C . ILE A 1 552 ? -18.444 7.028 22.380 1.00 78.38 552 ILE A C 1
ATOM 4363 O O . ILE A 1 552 ? -17.727 7.030 21.384 1.00 78.38 552 ILE A O 1
ATOM 4367 N N . GLY A 1 553 ? -18.501 5.986 23.216 1.00 72.94 553 GLY A N 1
ATOM 4368 C CA . GLY A 1 553 ? -17.721 4.758 23.007 1.00 72.94 553 GLY A CA 1
ATOM 4369 C C . GLY A 1 553 ? -18.348 3.780 22.006 1.00 72.94 553 GLY A C 1
ATOM 4370 O O . GLY A 1 553 ? -17.644 2.966 21.410 1.00 72.94 553 GLY A O 1
ATOM 4371 N N . SER A 1 554 ? -19.665 3.855 21.791 1.00 79.44 554 SER A N 1
ATOM 4372 C CA . SER A 1 554 ? -20.394 3.080 20.782 1.00 79.44 554 SER A CA 1
ATOM 4373 C C . SER A 1 554 ? -21.655 3.824 20.353 1.00 79.44 554 SER A C 1
ATOM 4375 O O . SER A 1 554 ? -22.433 4.252 21.204 1.00 79.44 554 SER A O 1
ATOM 4377 N N . SER A 1 555 ? -21.895 3.924 19.042 1.00 75.69 555 SER A N 1
ATOM 4378 C CA . SER A 1 555 ? -23.119 4.519 18.483 1.00 75.69 555 SER A CA 1
ATOM 4379 C C . SER A 1 555 ? -24.380 3.690 18.753 1.00 75.69 555 SER A C 1
ATOM 4381 O O . SER A 1 555 ? -25.478 4.232 18.708 1.00 75.69 555 SER A O 1
ATOM 4383 N N . ALA A 1 556 ? -24.232 2.403 19.088 1.00 68.31 556 ALA A N 1
ATOM 4384 C CA . ALA A 1 556 ? -25.348 1.485 19.335 1.00 68.31 556 ALA A CA 1
ATOM 4385 C C . ALA A 1 556 ? -25.486 1.032 20.802 1.00 68.31 556 ALA A C 1
ATOM 4387 O O . ALA A 1 556 ? -26.518 0.492 21.183 1.00 68.31 556 ALA A O 1
ATOM 4388 N N . MET A 1 557 ? -24.452 1.203 21.636 1.00 73.19 557 MET A N 1
ATOM 4389 C CA . MET A 1 557 ? -24.442 0.727 23.029 1.00 73.19 557 MET A CA 1
ATOM 4390 C C . MET A 1 557 ? -23.933 1.819 23.969 1.00 73.19 557 MET A C 1
ATOM 4392 O O . MET A 1 557 ? -22.730 1.942 24.185 1.00 73.19 557 MET A O 1
ATOM 4396 N N . ALA A 1 558 ? -24.852 2.580 24.564 1.00 70.88 558 ALA A N 1
ATOM 4397 C CA . ALA A 1 558 ? -24.529 3.786 25.332 1.00 70.88 558 ALA A CA 1
ATOM 4398 C C . ALA A 1 558 ? -23.586 3.563 26.534 1.00 70.88 558 ALA A C 1
ATOM 4400 O O . ALA A 1 558 ? -22.841 4.465 26.899 1.00 70.88 558 ALA A O 1
ATOM 4401 N N . TYR A 1 559 ? -23.587 2.370 27.142 1.00 77.19 559 TYR A N 1
ATOM 4402 C CA . TYR A 1 559 ? -22.729 2.061 28.294 1.00 77.19 559 TYR A CA 1
ATOM 4403 C C . TYR A 1 559 ? -21.313 1.593 27.911 1.00 77.19 559 TYR A C 1
ATOM 4405 O O . TYR A 1 559 ? -20.453 1.476 28.784 1.00 77.19 559 TYR A O 1
ATOM 4413 N N . LYS A 1 560 ? -21.064 1.263 26.635 1.00 78.94 560 LYS A N 1
ATOM 4414 C CA . LYS A 1 560 ? -19.809 0.640 26.194 1.00 78.94 560 LYS A CA 1
ATOM 4415 C C . LYS A 1 560 ? -18.692 1.682 26.125 1.00 78.94 560 LYS A C 1
ATOM 4417 O O . LYS A 1 560 ? -18.800 2.656 25.384 1.00 78.94 560 LYS A O 1
ATOM 4422 N N . ARG A 1 561 ? -17.598 1.430 26.848 1.00 82.56 561 ARG A N 1
ATOM 4423 C CA . ARG A 1 561 ? -16.381 2.254 26.859 1.00 82.56 561 ARG A CA 1
ATOM 4424 C C . ARG A 1 561 ? -15.219 1.443 26.292 1.00 82.56 561 ARG A C 1
ATOM 4426 O O . ARG A 1 561 ? -14.808 0.458 26.894 1.00 82.56 561 ARG A O 1
ATOM 4433 N N . ASN A 1 562 ? -14.751 1.812 25.103 1.00 82.50 562 ASN A N 1
ATOM 4434 C CA . ASN A 1 562 ? -13.653 1.124 24.419 1.00 82.50 562 ASN A CA 1
ATOM 4435 C C . ASN A 1 562 ? -12.319 1.840 24.688 1.00 82.50 562 ASN A C 1
ATOM 4437 O O . ASN A 1 562 ? -12.325 3.074 24.741 1.00 82.50 562 ASN A O 1
ATOM 4441 N N . PRO A 1 563 ? -11.188 1.114 24.786 1.00 88.44 563 PRO A N 1
ATOM 4442 C CA . PRO A 1 563 ? -9.847 1.691 24.936 1.00 88.44 563 PRO A CA 1
ATOM 4443 C C . PRO A 1 563 ? -9.338 2.287 23.607 1.00 88.44 563 PRO A C 1
ATOM 4445 O O . PRO A 1 563 ? -8.347 1.845 23.023 1.00 88.44 563 PRO A O 1
ATOM 4448 N N . MET A 1 564 ? -10.072 3.271 23.078 1.00 86.06 564 MET A N 1
ATOM 4449 C CA . MET A 1 564 ? -9.869 3.823 21.735 1.00 86.06 564 MET A CA 1
ATOM 4450 C C . MET A 1 564 ? -8.499 4.490 21.570 1.00 86.06 564 MET A C 1
ATOM 4452 O O . MET A 1 564 ? -7.978 4.525 20.451 1.00 86.06 564 MET A O 1
ATOM 4456 N N . ARG A 1 565 ? -7.910 5.042 22.644 1.00 89.44 565 ARG A N 1
ATOM 4457 C CA . ARG A 1 565 ? -6.596 5.692 22.559 1.00 89.44 565 ARG A CA 1
ATOM 4458 C C . ARG A 1 565 ? -5.490 4.651 22.433 1.00 89.44 565 ARG A C 1
ATOM 4460 O O . ARG A 1 565 ? -4.671 4.781 21.528 1.00 89.44 565 ARG A O 1
ATOM 4467 N N . SER A 1 566 ? -5.503 3.586 23.235 1.00 91.50 566 SER A N 1
ATOM 4468 C CA . SER A 1 566 ? -4.552 2.474 23.088 1.00 91.50 566 SER A CA 1
ATOM 4469 C C . SER A 1 566 ? -4.732 1.756 21.756 1.00 91.50 566 SER A C 1
ATOM 4471 O O . SER A 1 566 ? -3.746 1.405 21.115 1.00 91.50 566 SER A O 1
ATOM 4473 N N . GLU A 1 567 ? -5.964 1.589 21.269 1.00 90.19 567 GLU A N 1
ATOM 4474 C CA . GLU A 1 567 ? -6.196 1.059 19.920 1.00 90.19 567 GLU A CA 1
ATOM 4475 C C . GLU A 1 567 ? -5.561 1.958 18.841 1.00 90.19 567 GLU A C 1
ATOM 4477 O O . GLU A 1 567 ? -4.865 1.469 17.948 1.00 90.19 567 GLU A O 1
ATOM 4482 N N . ARG A 1 568 ? -5.694 3.285 18.956 1.00 89.88 568 ARG A N 1
ATOM 4483 C CA . ARG A 1 568 ? -5.025 4.237 18.053 1.00 89.88 568 ARG A CA 1
ATOM 4484 C C . ARG A 1 568 ? -3.497 4.143 18.144 1.00 89.88 568 ARG A C 1
ATOM 4486 O O . ARG A 1 568 ? -2.846 4.114 17.100 1.00 89.88 568 ARG A O 1
ATOM 4493 N N . VAL A 1 569 ? -2.937 4.034 19.352 1.00 93.06 569 VAL A N 1
ATOM 4494 C CA . VAL A 1 569 ? -1.494 3.830 19.571 1.00 93.06 569 VAL A CA 1
ATOM 4495 C C . VAL A 1 569 ? -1.027 2.552 18.887 1.00 93.06 569 VAL A C 1
ATOM 4497 O O . VAL A 1 569 ? -0.077 2.605 18.114 1.00 93.06 569 VAL A O 1
ATOM 4500 N N . CYS A 1 570 ? -1.716 1.422 19.084 1.00 92.44 570 CYS A N 1
ATOM 4501 C CA . CYS A 1 570 ? -1.377 0.167 18.414 1.00 92.44 570 CYS A CA 1
ATOM 4502 C C . CYS A 1 570 ? -1.355 0.319 16.879 1.00 92.44 570 CYS A C 1
ATOM 4504 O O . CYS A 1 570 ? -0.460 -0.206 16.216 1.00 92.44 570 CYS A O 1
ATOM 4506 N N . SER A 1 571 ? -2.326 1.046 16.322 1.00 90.75 571 SER A N 1
ATOM 4507 C CA . SER A 1 571 ? -2.459 1.309 14.884 1.00 90.75 571 SER A CA 1
ATOM 4508 C C . SER A 1 571 ? -1.268 2.090 14.316 1.00 90.75 571 SER A C 1
ATOM 4510 O O . SER A 1 571 ? -0.624 1.659 13.355 1.00 90.75 571 SER A O 1
ATOM 4512 N N . LEU A 1 572 ? -0.954 3.227 14.941 1.00 92.38 572 LEU A N 1
ATOM 4513 C CA . LEU A 1 572 ? 0.113 4.135 14.520 1.00 92.38 572 LEU A CA 1
ATOM 4514 C C . LEU A 1 572 ? 1.502 3.552 14.790 1.00 92.38 572 LEU A C 1
ATOM 4516 O O . LEU A 1 572 ? 2.395 3.674 13.958 1.00 92.38 572 LEU A O 1
ATOM 4520 N N . ALA A 1 573 ? 1.673 2.835 15.899 1.00 92.69 573 ALA A N 1
ATOM 4521 C CA . ALA A 1 573 ? 2.912 2.147 16.225 1.00 92.69 573 ALA A CA 1
ATOM 4522 C C . ALA A 1 573 ? 3.310 1.112 15.160 1.00 92.69 573 ALA A C 1
ATOM 4524 O O . ALA A 1 573 ? 4.483 1.013 14.806 1.00 92.69 573 ALA A O 1
ATOM 4525 N N . ARG A 1 574 ? 2.343 0.371 14.598 1.00 91.38 574 ARG A N 1
ATOM 4526 C CA . ARG A 1 574 ? 2.612 -0.549 13.479 1.00 91.38 574 ARG A CA 1
ATOM 4527 C C . ARG A 1 574 ? 3.057 0.176 12.220 1.00 91.38 574 ARG A C 1
ATOM 4529 O O . ARG A 1 574 ? 4.021 -0.254 11.594 1.00 91.38 574 ARG A O 1
ATOM 4536 N N . HIS A 1 575 ? 2.400 1.287 11.896 1.00 91.69 575 HIS A N 1
ATOM 4537 C CA . HIS A 1 575 ? 2.810 2.124 10.775 1.00 91.69 575 HIS A CA 1
ATOM 4538 C C . HIS A 1 575 ? 4.253 2.624 10.958 1.00 91.69 575 HIS A C 1
ATOM 4540 O O . HIS A 1 575 ? 5.080 2.457 10.063 1.00 91.69 575 HIS A O 1
ATOM 4546 N N . LEU A 1 576 ? 4.589 3.111 12.158 1.00 90.81 576 LEU A N 1
ATOM 4547 C CA . LEU A 1 576 ? 5.931 3.576 12.510 1.00 90.81 576 LEU A CA 1
ATOM 4548 C C . LEU A 1 576 ? 7.004 2.486 12.354 1.00 90.81 576 LEU A C 1
ATOM 4550 O O . LEU A 1 576 ? 8.087 2.757 11.837 1.00 90.81 576 LEU A O 1
ATOM 4554 N N . MET A 1 577 ? 6.698 1.246 12.750 1.00 92.56 577 MET A N 1
ATOM 4555 C CA . MET A 1 577 ? 7.601 0.104 12.563 1.00 92.56 577 MET A CA 1
ATOM 4556 C C . MET A 1 577 ? 7.868 -0.199 11.079 1.00 92.56 577 MET A C 1
ATOM 4558 O O . MET A 1 577 ? 8.996 -0.529 10.712 1.00 92.56 577 MET A O 1
ATOM 4562 N N . VAL A 1 578 ? 6.855 -0.078 10.215 1.00 90.81 578 VAL A N 1
ATOM 4563 C CA . VAL A 1 578 ? 6.965 -0.384 8.777 1.00 90.81 578 VAL A CA 1
ATOM 4564 C C . VAL A 1 578 ? 7.757 0.687 8.015 1.00 90.81 578 VAL A C 1
ATOM 4566 O O . VAL A 1 578 ? 8.545 0.339 7.134 1.00 90.81 578 VAL A O 1
ATOM 4569 N N . LEU A 1 579 ? 7.636 1.969 8.383 1.00 89.38 579 LEU A N 1
ATOM 4570 C CA . LEU A 1 579 ? 8.352 3.077 7.724 1.00 89.38 579 LEU A CA 1
ATOM 4571 C C . LEU A 1 579 ? 9.883 2.885 7.700 1.00 89.38 579 LEU A C 1
ATOM 4573 O O . LEU A 1 579 ? 10.547 3.285 6.743 1.00 89.38 579 LEU A O 1
ATOM 4577 N N . HIS A 1 580 ? 10.454 2.201 8.697 1.00 90.38 580 HIS A N 1
ATOM 4578 C CA . HIS A 1 580 ? 11.889 1.906 8.750 1.00 90.38 580 HIS A CA 1
ATOM 4579 C C . HIS A 1 580 ? 12.390 1.047 7.575 1.00 90.38 580 HIS A C 1
ATOM 4581 O O . HIS A 1 580 ? 13.501 1.257 7.076 1.00 90.38 580 HIS A O 1
ATOM 4587 N N . GLN A 1 581 ? 11.574 0.110 7.081 1.00 88.12 581 GLN A N 1
ATOM 4588 C CA . GLN A 1 581 ? 11.965 -0.765 5.970 1.00 88.12 581 GLN A CA 1
ATOM 4589 C C . GLN A 1 581 ? 12.287 0.014 4.702 1.00 88.12 581 GLN A C 1
ATOM 4591 O O . GLN A 1 581 ? 13.130 -0.391 3.904 1.00 88.12 581 GLN A O 1
ATOM 4596 N N . ASN A 1 582 ? 11.641 1.159 4.524 1.00 85.00 582 ASN A N 1
ATOM 4597 C CA . ASN A 1 582 ? 11.837 1.983 3.356 1.00 85.00 582 ASN A CA 1
ATOM 4598 C C . ASN A 1 582 ? 13.254 2.591 3.309 1.00 85.00 582 ASN A C 1
ATOM 4600 O O . ASN A 1 582 ? 13.911 2.575 2.262 1.00 85.00 582 ASN A O 1
ATOM 4604 N N . ALA A 1 583 ? 13.783 3.028 4.456 1.00 85.31 583 ALA A N 1
ATOM 4605 C CA . ALA A 1 583 ? 15.171 3.476 4.559 1.00 85.31 583 ALA A CA 1
ATOM 4606 C C . ALA A 1 583 ? 16.169 2.327 4.341 1.00 85.31 583 ALA A C 1
ATOM 4608 O O . ALA A 1 583 ? 17.158 2.519 3.631 1.00 85.31 583 ALA A O 1
ATOM 4609 N N . LEU A 1 584 ? 15.885 1.124 4.865 1.00 85.69 584 LEU A N 1
ATOM 4610 C CA . LEU A 1 584 ? 16.698 -0.074 4.601 1.00 85.69 584 LEU A CA 1
ATOM 4611 C C . LEU A 1 584 ? 16.780 -0.371 3.098 1.00 85.69 584 LEU A C 1
ATOM 4613 O O . LEU A 1 584 ? 17.872 -0.480 2.536 1.00 85.69 584 LEU A O 1
ATOM 4617 N N . MET A 1 585 ? 15.624 -0.434 2.436 1.00 84.81 585 MET A N 1
ATOM 4618 C CA . MET A 1 585 ? 15.530 -0.721 1.007 1.00 84.81 585 MET A CA 1
ATOM 4619 C C . MET A 1 585 ? 16.209 0.373 0.175 1.00 84.81 585 MET A C 1
ATOM 4621 O O . MET A 1 585 ? 16.962 0.057 -0.741 1.00 84.81 585 MET A O 1
ATOM 4625 N N . THR A 1 586 ? 16.014 1.649 0.519 1.00 82.12 586 THR A N 1
ATOM 4626 C CA . THR A 1 586 ? 16.639 2.786 -0.179 1.00 82.12 586 THR A CA 1
ATOM 4627 C C . THR A 1 586 ? 18.161 2.761 -0.069 1.00 82.12 586 THR A C 1
ATOM 4629 O O . THR A 1 586 ? 18.845 2.919 -1.077 1.00 82.12 586 THR A O 1
ATOM 4632 N N . SER A 1 587 ? 18.698 2.501 1.124 1.00 82.75 587 SER A N 1
ATOM 4633 C CA . SER A 1 587 ? 20.143 2.375 1.338 1.00 82.75 587 SER A CA 1
ATOM 4634 C C . SER A 1 587 ? 20.744 1.215 0.533 1.00 82.75 587 SER A C 1
ATOM 4636 O O . SER A 1 587 ? 21.814 1.354 -0.052 1.00 82.75 587 SER A O 1
ATOM 4638 N N . SER A 1 588 ? 20.030 0.086 0.436 1.00 81.94 588 SER A N 1
ATOM 4639 C CA . SER A 1 588 ? 20.530 -1.118 -0.246 1.00 81.94 588 SER A CA 1
ATOM 4640 C C . SER A 1 588 ? 20.640 -1.000 -1.772 1.00 81.94 588 SER A C 1
ATOM 4642 O O . SER A 1 588 ? 21.417 -1.730 -2.383 1.00 81.94 588 SER A O 1
ATOM 4644 N N . VAL A 1 589 ? 19.874 -0.097 -2.395 1.00 76.31 589 VAL A N 1
ATOM 4645 C CA . VAL A 1 589 ? 19.794 0.038 -3.863 1.00 76.31 589 VAL A CA 1
ATOM 4646 C C . VAL A 1 589 ? 20.454 1.307 -4.400 1.00 76.31 589 VAL A C 1
ATOM 4648 O O . VAL A 1 589 ? 20.448 1.526 -5.612 1.00 76.31 589 VAL A O 1
ATOM 4651 N N . GLN A 1 590 ? 21.024 2.143 -3.528 1.00 71.12 590 GLN A N 1
ATOM 4652 C CA . GLN A 1 590 ? 21.710 3.367 -3.930 1.00 71.12 590 GLN A CA 1
ATOM 4653 C C . GLN A 1 590 ? 22.964 3.039 -4.754 1.00 71.12 590 GLN A C 1
ATOM 4655 O O . GLN A 1 590 ? 23.777 2.197 -4.376 1.00 71.12 590 GLN A O 1
ATOM 4660 N N . TRP A 1 591 ? 23.137 3.716 -5.892 1.00 69.88 591 TRP A N 1
ATOM 4661 C CA . TRP A 1 591 ? 24.288 3.499 -6.773 1.00 69.88 591 TRP A CA 1
ATOM 4662 C C . TRP A 1 591 ? 25.390 4.521 -6.524 1.00 69.88 591 TRP A C 1
ATOM 4664 O O . TRP A 1 591 ? 25.134 5.725 -6.572 1.00 69.88 591 TRP A O 1
ATOM 4674 N N . PHE A 1 592 ? 26.622 4.027 -6.370 1.00 73.62 592 PHE A N 1
ATOM 4675 C CA . PHE A 1 592 ? 27.851 4.816 -6.259 1.00 73.62 592 PHE A CA 1
ATOM 4676 C C . PHE A 1 592 ? 27.699 6.030 -5.324 1.00 73.62 592 PHE A C 1
ATOM 4678 O O . PHE A 1 592 ? 27.711 5.868 -4.108 1.00 73.62 592 PHE A O 1
ATOM 4685 N N . GLU A 1 593 ? 27.558 7.237 -5.882 1.00 61.50 593 GLU A N 1
ATOM 4686 C CA . GLU A 1 593 ? 27.597 8.492 -5.127 1.00 61.50 593 GLU A CA 1
ATOM 4687 C C . GLU A 1 593 ? 26.232 9.173 -4.929 1.00 61.50 593 GLU A C 1
ATOM 4689 O O . GLU A 1 593 ? 26.008 9.752 -3.863 1.00 61.50 593 GLU A O 1
ATOM 4694 N N . ARG A 1 594 ? 25.333 9.159 -5.933 1.00 69.50 594 ARG A N 1
ATOM 4695 C CA . ARG A 1 594 ? 24.010 9.819 -5.889 1.00 69.50 594 ARG A CA 1
ATOM 4696 C C . ARG A 1 594 ? 23.053 9.302 -6.970 1.00 69.50 594 ARG A C 1
ATOM 4698 O O . ARG A 1 594 ? 23.401 9.280 -8.149 1.00 69.50 594 ARG A O 1
ATOM 4705 N N . THR A 1 595 ? 21.809 9.066 -6.568 1.00 66.00 595 THR A N 1
ATOM 4706 C CA . THR A 1 595 ? 20.619 8.868 -7.415 1.00 66.00 595 THR A CA 1
ATOM 4707 C C . THR A 1 595 ? 19.468 9.741 -6.874 1.00 66.00 595 THR A C 1
ATOM 4709 O O . THR A 1 595 ? 19.565 10.232 -5.750 1.00 66.00 595 THR A O 1
ATOM 4712 N N . LEU A 1 596 ? 18.424 10.034 -7.663 1.00 68.25 596 LEU A N 1
ATOM 4713 C CA . LEU A 1 596 ? 17.207 10.749 -7.198 1.00 68.25 596 LEU A CA 1
ATOM 4714 C C . LEU A 1 596 ? 16.086 9.808 -6.722 1.00 68.25 596 LEU A C 1
ATOM 4716 O O . LEU A 1 596 ? 15.006 10.271 -6.344 1.00 68.25 596 LEU A O 1
ATOM 4720 N N . ASP A 1 597 ? 16.320 8.497 -6.747 1.00 65.38 597 ASP A N 1
ATOM 4721 C CA . ASP A 1 597 ? 15.343 7.458 -6.404 1.00 65.38 597 ASP A CA 1
ATOM 4722 C C . ASP A 1 597 ? 15.106 7.285 -4.894 1.00 65.38 597 ASP A C 1
ATOM 4724 O O . ASP A 1 597 ? 14.389 6.391 -4.444 1.00 65.38 597 ASP A O 1
ATOM 4728 N N . ASP A 1 598 ? 15.653 8.181 -4.091 1.00 69.25 598 ASP A N 1
ATOM 4729 C CA . ASP A 1 598 ? 15.429 8.353 -2.661 1.00 69.25 598 ASP A CA 1
ATOM 4730 C C . ASP A 1 598 ? 14.593 9.610 -2.352 1.00 69.25 598 ASP A C 1
ATOM 4732 O O . ASP A 1 598 ? 13.888 9.661 -1.348 1.00 69.25 598 ASP A O 1
ATOM 4736 N N . SER A 1 599 ? 14.653 10.637 -3.207 1.00 74.12 599 SER A N 1
ATOM 4737 C CA . SER A 1 599 ? 14.221 11.995 -2.867 1.00 74.12 599 SER A CA 1
ATOM 4738 C C . SER A 1 599 ? 12.719 12.116 -2.630 1.00 74.12 599 SER A C 1
ATOM 4740 O O . SER A 1 599 ? 12.304 12.783 -1.683 1.00 74.12 599 SER A O 1
ATOM 4742 N N . ALA A 1 600 ? 11.898 11.491 -3.480 1.00 73.25 600 ALA A N 1
ATOM 4743 C CA . ALA A 1 600 ? 10.444 11.549 -3.337 1.00 73.25 600 ALA A CA 1
ATOM 4744 C C . ALA A 1 600 ? 9.993 10.806 -2.076 1.00 73.25 600 ALA A C 1
ATOM 4746 O O . ALA A 1 600 ? 9.188 11.319 -1.308 1.00 73.25 600 ALA A O 1
ATOM 4747 N N . ASN A 1 601 ? 10.584 9.642 -1.840 1.00 75.25 601 ASN A N 1
ATOM 4748 C CA . ASN A 1 601 ? 10.234 8.761 -0.745 1.00 75.25 601 ASN A CA 1
ATOM 4749 C C . ASN A 1 601 ? 10.726 9.271 0.624 1.00 75.25 601 ASN A C 1
ATOM 4751 O O . ASN A 1 601 ? 9.997 9.248 1.611 1.00 75.25 601 ASN A O 1
ATOM 4755 N N . ARG A 1 602 ? 11.924 9.860 0.684 1.00 80.25 602 ARG A N 1
ATOM 4756 C CA . ARG A 1 602 ? 12.459 10.490 1.901 1.00 80.25 602 ARG A CA 1
ATOM 4757 C C . ARG A 1 602 ? 11.617 11.685 2.366 1.00 80.25 602 ARG A C 1
ATOM 4759 O O . ARG A 1 602 ? 11.501 11.909 3.566 1.00 80.25 602 ARG A O 1
ATOM 4766 N N . ARG A 1 603 ? 11.013 12.432 1.432 1.00 80.19 603 ARG A N 1
ATOM 4767 C CA . ARG A 1 603 ? 10.084 13.546 1.726 1.00 80.19 603 ARG A CA 1
ATOM 4768 C C . ARG A 1 603 ? 8.744 13.087 2.321 1.00 80.19 603 ARG A C 1
ATOM 4770 O O . ARG A 1 603 ? 7.998 13.942 2.774 1.00 80.19 603 ARG A O 1
ATOM 4777 N N . ILE A 1 604 ? 8.468 11.783 2.287 1.00 81.88 604 ILE A N 1
ATOM 4778 C CA . ILE A 1 604 ? 7.279 11.125 2.843 1.00 81.88 604 ILE A CA 1
ATOM 4779 C C . ILE A 1 604 ? 7.679 10.456 4.165 1.00 81.88 604 ILE A C 1
ATOM 4781 O O . ILE A 1 604 ? 7.311 10.909 5.244 1.00 81.88 604 ILE A O 1
ATOM 4785 N N . THR A 1 605 ? 8.575 9.467 4.074 1.00 86.25 605 THR A N 1
ATOM 4786 C CA . THR A 1 605 ? 8.924 8.553 5.171 1.00 86.25 605 THR A CA 1
ATOM 4787 C C . THR A 1 605 ? 9.499 9.265 6.399 1.00 86.25 605 THR A C 1
ATOM 4789 O O . THR A 1 605 ? 9.138 8.920 7.520 1.00 86.25 605 THR A O 1
ATOM 4792 N N . LEU A 1 606 ? 10.407 10.240 6.225 1.00 85.38 606 LEU A N 1
ATOM 4793 C CA . LEU A 1 606 ? 11.031 10.915 7.372 1.00 85.38 606 LEU A CA 1
ATOM 4794 C C . LEU A 1 606 ? 10.015 11.779 8.142 1.00 85.38 606 LEU A C 1
ATOM 4796 O O . LEU A 1 606 ? 9.844 11.521 9.333 1.00 85.38 606 LEU A O 1
ATOM 4800 N N . PRO A 1 607 ? 9.321 12.761 7.521 1.00 85.12 607 PRO A N 1
ATOM 4801 C CA . PRO A 1 607 ? 8.291 13.527 8.222 1.00 85.12 607 PRO A CA 1
ATOM 4802 C C . PRO A 1 607 ? 7.214 12.643 8.854 1.00 85.12 607 PRO A C 1
ATOM 4804 O O . PRO A 1 607 ? 6.877 12.844 10.016 1.00 85.12 607 PRO A O 1
ATOM 4807 N N . GLU A 1 608 ? 6.719 11.636 8.131 1.00 87.12 608 GLU A N 1
ATOM 4808 C CA . GLU A 1 608 ? 5.671 10.745 8.637 1.00 87.12 608 GLU A CA 1
ATOM 4809 C C . GLU A 1 608 ? 6.121 9.925 9.838 1.00 87.12 608 GLU A C 1
ATOM 4811 O O . GLU A 1 608 ? 5.341 9.766 10.774 1.00 87.12 608 GLU A O 1
ATOM 4816 N N . ALA A 1 609 ? 7.371 9.458 9.877 1.00 90.62 609 ALA A N 1
ATOM 4817 C CA . ALA A 1 609 ? 7.882 8.739 11.037 1.00 90.62 609 ALA A CA 1
ATOM 4818 C C . ALA A 1 609 ? 7.932 9.631 12.285 1.00 90.62 609 ALA A C 1
ATOM 4820 O O . ALA A 1 609 ? 7.491 9.208 13.352 1.00 90.62 609 ALA A O 1
ATOM 4821 N N . PHE A 1 610 ? 8.407 10.874 12.156 1.00 88.88 610 PHE A N 1
ATOM 4822 C CA . PHE A 1 610 ? 8.439 11.820 13.276 1.00 88.88 610 PHE A CA 1
ATOM 4823 C C . PHE A 1 610 ? 7.035 12.221 13.734 1.00 88.88 610 PHE A C 1
ATOM 4825 O O . PHE A 1 610 ? 6.753 12.172 14.928 1.00 88.88 610 PHE A O 1
ATOM 4832 N N . LEU A 1 611 ? 6.137 12.552 12.802 1.00 86.62 611 LEU A N 1
ATOM 4833 C CA . LEU A 1 611 ? 4.749 12.904 13.119 1.00 86.62 611 LEU A CA 1
ATOM 4834 C C . LEU A 1 611 ? 4.000 11.724 13.754 1.00 86.62 611 LEU A C 1
ATOM 4836 O O . LEU A 1 611 ? 3.270 11.894 14.726 1.00 86.62 611 LEU A O 1
ATOM 4840 N N . THR A 1 612 ? 4.210 10.507 13.249 1.00 88.00 612 THR A N 1
ATOM 4841 C CA . THR A 1 612 ? 3.605 9.297 13.820 1.00 88.00 612 THR A CA 1
ATOM 4842 C C . THR A 1 612 ? 4.145 9.025 15.223 1.00 88.00 612 THR A C 1
ATOM 4844 O O . THR A 1 612 ? 3.362 8.704 16.117 1.00 88.00 612 THR A O 1
ATOM 4847 N N . ALA A 1 613 ? 5.456 9.170 15.440 1.00 89.44 613 ALA A N 1
ATOM 4848 C CA . ALA A 1 613 ? 6.074 9.012 16.756 1.00 89.44 613 ALA A CA 1
ATOM 4849 C C . ALA A 1 613 ? 5.543 10.037 17.769 1.00 89.44 613 ALA A C 1
ATOM 4851 O O . ALA A 1 613 ? 5.205 9.659 18.890 1.00 89.44 613 ALA A O 1
ATOM 4852 N N . ASP A 1 614 ? 5.405 11.298 17.358 1.00 86.81 614 ASP A N 1
ATOM 4853 C CA . ASP A 1 614 ? 4.848 12.371 18.184 1.00 86.81 614 ASP A CA 1
ATOM 4854 C C . ASP A 1 614 ? 3.400 12.077 18.607 1.00 86.81 614 ASP A C 1
ATOM 4856 O O . ASP A 1 614 ? 3.074 12.110 19.795 1.00 86.81 614 ASP A O 1
ATOM 4860 N N . ILE A 1 615 ? 2.541 11.669 17.663 1.00 84.81 615 ILE A N 1
ATOM 4861 C CA . ILE A 1 615 ? 1.149 11.303 17.969 1.00 84.81 615 ILE A CA 1
ATOM 4862 C C . ILE A 1 615 ? 1.094 10.072 18.886 1.00 84.81 615 ILE A C 1
ATOM 4864 O O . ILE A 1 615 ? 0.275 10.036 19.809 1.00 84.81 615 ILE A O 1
ATOM 4868 N N . VAL A 1 616 ? 1.947 9.065 18.662 1.00 88.25 616 VAL A N 1
ATOM 4869 C CA . VAL A 1 616 ? 2.037 7.866 19.514 1.00 88.25 616 VAL A CA 1
ATOM 4870 C C . VAL A 1 616 ? 2.399 8.245 20.950 1.00 88.25 616 VAL A C 1
ATOM 4872 O O . VAL A 1 616 ? 1.704 7.823 21.877 1.00 88.25 616 VAL A O 1
ATOM 4875 N N . LEU A 1 617 ? 3.437 9.063 21.137 1.00 86.31 617 LEU A N 1
ATOM 4876 C CA . LEU A 1 617 ? 3.896 9.508 22.453 1.00 86.31 617 LEU A CA 1
ATOM 4877 C C . LEU A 1 617 ? 2.858 10.385 23.150 1.00 86.31 617 LEU A C 1
ATOM 4879 O O . LEU A 1 617 ? 2.482 10.097 24.284 1.00 86.31 617 LEU A O 1
ATOM 4883 N N . SER A 1 618 ? 2.329 11.391 22.454 1.00 84.38 618 SER A N 1
ATOM 4884 C CA . SER A 1 618 ? 1.312 12.301 22.989 1.00 84.38 618 SER A CA 1
ATOM 4885 C C . SER A 1 618 ? 0.035 11.559 23.395 1.00 84.38 618 SER A C 1
ATOM 4887 O O . SER A 1 618 ? -0.567 11.840 24.434 1.00 84.38 618 SER A O 1
ATOM 4889 N N . THR A 1 619 ? -0.376 10.556 22.610 1.00 82.94 619 THR A N 1
ATOM 4890 C CA . THR A 1 619 ? -1.540 9.723 22.943 1.00 82.94 619 THR A CA 1
ATOM 4891 C C . THR A 1 619 ? -1.262 8.828 24.153 1.00 82.94 619 THR A C 1
ATOM 4893 O O . THR A 1 619 ? -2.126 8.711 25.022 1.00 82.94 619 THR A O 1
ATOM 4896 N N . LEU A 1 620 ? -0.071 8.223 24.251 1.00 85.19 620 LEU A N 1
ATOM 4897 C CA . LEU A 1 620 ? 0.325 7.429 25.421 1.00 85.19 620 LEU A CA 1
ATOM 4898 C C . LEU A 1 620 ? 0.421 8.273 26.691 1.00 85.19 620 LEU A C 1
ATOM 4900 O O . LEU A 1 620 ? -0.041 7.828 27.740 1.00 85.19 620 LEU A O 1
ATOM 4904 N N . GLN A 1 621 ? 0.950 9.492 26.593 1.00 84.06 621 GLN A N 1
ATOM 4905 C CA . GLN A 1 621 ? 0.987 10.431 27.707 1.00 84.06 621 GLN A CA 1
ATOM 4906 C C . GLN A 1 621 ? -0.431 10.703 28.220 1.00 84.06 621 GLN A C 1
ATOM 4908 O O . GLN A 1 621 ? -0.701 10.508 29.404 1.00 84.06 621 GLN A O 1
ATOM 4913 N N . ASN A 1 622 ? -1.367 11.024 27.320 1.00 82.75 622 ASN A N 1
ATOM 4914 C CA . ASN A 1 622 ? -2.768 11.251 27.678 1.00 82.75 622 ASN A CA 1
ATOM 4915 C C . ASN A 1 622 ? -3.413 10.032 28.366 1.00 82.75 622 ASN A C 1
ATOM 4917 O O . ASN A 1 622 ? -4.154 10.189 29.337 1.00 82.75 622 ASN A O 1
ATOM 4921 N N . VAL A 1 623 ? -3.116 8.818 27.887 1.00 85.94 623 VAL A N 1
ATOM 4922 C CA . VAL A 1 623 ? -3.572 7.579 28.533 1.00 85.94 623 VAL A CA 1
ATOM 4923 C C . VAL A 1 623 ? -2.982 7.451 29.934 1.00 85.94 623 VAL A C 1
ATOM 4925 O O . VAL A 1 623 ? -3.732 7.200 30.870 1.00 85.94 623 VAL A O 1
ATOM 4928 N N . SER A 1 624 ? -1.672 7.654 30.089 1.00 83.88 624 SER A N 1
ATOM 4929 C CA . SER A 1 624 ? -0.978 7.489 31.369 1.00 83.88 624 SER A CA 1
ATOM 4930 C C . SER A 1 624 ? -1.407 8.506 32.434 1.00 83.88 624 SER A C 1
ATOM 4932 O O . SER A 1 624 ? -1.564 8.135 33.593 1.00 83.88 624 SER A O 1
ATOM 4934 N N . GLU A 1 625 ? -1.677 9.758 32.052 1.00 82.94 625 GLU A N 1
ATOM 4935 C CA . GLU A 1 625 ? -2.063 10.834 32.976 1.00 82.94 625 GLU A CA 1
ATOM 4936 C C . GLU A 1 625 ? -3.470 10.663 33.564 1.00 82.94 625 GLU A C 1
ATOM 4938 O O . GLU A 1 625 ? -3.749 11.148 34.660 1.00 82.94 625 GLU A O 1
ATOM 4943 N N . GLY A 1 626 ? -4.378 10.009 32.836 1.00 83.12 626 GLY A N 1
ATOM 4944 C CA . GLY A 1 626 ? -5.765 9.819 33.269 1.00 83.12 626 GLY A CA 1
ATOM 4945 C C . GLY A 1 626 ? -6.187 8.360 33.382 1.00 83.12 626 GLY A C 1
ATOM 4946 O O . GLY A 1 626 ? -7.388 8.087 33.353 1.00 83.12 626 GLY A O 1
ATOM 4947 N N . LEU A 1 627 ? -5.229 7.434 33.472 1.00 88.94 627 LEU A N 1
ATOM 4948 C CA . LEU A 1 627 ? -5.504 6.011 33.629 1.00 88.94 627 LEU A CA 1
ATOM 4949 C C . LEU A 1 627 ? -6.234 5.766 34.954 1.00 88.94 627 LEU A C 1
ATOM 4951 O O . LEU A 1 627 ? -5.761 6.144 36.026 1.00 88.94 627 LEU A O 1
ATOM 4955 N N . VAL A 1 628 ? -7.385 5.107 34.886 1.00 90.31 628 VAL A N 1
ATOM 4956 C CA . VAL A 1 628 ? -8.169 4.732 36.062 1.00 90.31 628 VAL A CA 1
ATOM 4957 C C . VAL A 1 628 ? -7.873 3.280 36.391 1.00 90.31 628 VAL A C 1
ATOM 4959 O O . VAL A 1 628 ? -8.022 2.409 35.542 1.00 90.31 628 VAL A O 1
ATOM 4962 N N . VAL A 1 629 ? -7.484 3.006 37.633 1.00 91.25 629 VAL A N 1
ATOM 4963 C CA . VAL A 1 629 ? -7.340 1.642 38.155 1.00 91.25 629 VAL A CA 1
ATOM 4964 C C . VAL A 1 629 ? -8.558 1.326 39.017 1.00 91.25 629 VAL A C 1
ATOM 4966 O O . VAL A 1 629 ? -9.033 2.185 39.765 1.00 91.25 629 VAL A O 1
ATOM 4969 N N . TYR A 1 630 ? -9.052 0.088 38.961 1.00 92.38 630 TYR A N 1
ATOM 4970 C CA . TYR A 1 630 ? -10.178 -0.390 39.766 1.00 92.38 630 TYR A CA 1
ATOM 4971 C C . TYR A 1 630 ? -9.740 -1.403 40.839 1.00 92.38 630 TYR A C 1
ATOM 4973 O O . TYR A 1 630 ? -10.018 -2.599 40.702 1.00 92.38 630 TYR A O 1
ATOM 4981 N N . PRO A 1 631 ? -9.143 -0.958 41.968 1.00 91.88 631 PRO A N 1
ATOM 4982 C CA . PRO A 1 631 ? -8.651 -1.852 43.018 1.00 91.88 631 PRO A CA 1
ATOM 4983 C C . PRO A 1 631 ? -9.691 -2.848 43.533 1.00 91.88 631 PRO A C 1
ATOM 4985 O O . PRO A 1 631 ? -9.363 -3.996 43.791 1.00 91.88 631 PRO A O 1
ATOM 4988 N N . LYS A 1 632 ? -10.966 -2.448 43.642 1.00 92.00 632 LYS A N 1
ATOM 4989 C CA . LYS A 1 632 ? -12.041 -3.349 44.097 1.00 92.00 632 LYS A CA 1
ATOM 4990 C C . LYS A 1 632 ? -12.369 -4.451 43.087 1.00 92.00 632 LYS A C 1
ATOM 4992 O O . LYS A 1 632 ? -12.735 -5.551 43.489 1.00 92.00 632 LYS A O 1
ATOM 4997 N N . VAL A 1 633 ? -12.258 -4.169 41.786 1.00 90.44 633 VAL A N 1
ATOM 4998 C CA . VAL A 1 633 ? -12.465 -5.178 40.734 1.00 90.44 633 VAL A CA 1
ATOM 4999 C C . VAL A 1 633 ? -11.303 -6.164 40.732 1.00 90.44 633 VAL A C 1
ATOM 5001 O O . VAL A 1 633 ? -11.547 -7.369 40.698 1.00 90.44 633 VAL A O 1
ATOM 5004 N N . ILE A 1 634 ? -10.076 -5.648 40.844 1.00 90.88 634 ILE A N 1
ATOM 5005 C CA . ILE A 1 634 ? -8.851 -6.443 40.983 1.00 90.88 634 ILE A CA 1
ATOM 5006 C C . ILE A 1 634 ? -8.953 -7.342 42.222 1.00 90.88 634 ILE A C 1
ATOM 5008 O O . ILE A 1 634 ? -8.857 -8.557 42.103 1.00 90.88 634 ILE A O 1
ATOM 5012 N N . ALA A 1 635 ? -9.260 -6.774 43.393 1.00 89.81 635 ALA A N 1
ATOM 5013 C CA . ALA A 1 635 ? -9.400 -7.517 44.644 1.00 89.81 635 ALA A CA 1
ATOM 5014 C C . ALA A 1 635 ? -10.454 -8.630 44.550 1.00 89.81 635 ALA A C 1
ATOM 5016 O O . ALA A 1 635 ? -10.210 -9.748 44.997 1.00 89.81 635 ALA A O 1
ATOM 5017 N N . ARG A 1 636 ? -11.601 -8.360 43.910 1.00 88.62 636 ARG A N 1
ATOM 5018 C CA . ARG A 1 636 ? -12.634 -9.379 43.683 1.00 88.62 636 ARG A CA 1
ATOM 5019 C C . ARG A 1 636 ? -12.124 -10.524 42.803 1.00 88.62 636 ARG A C 1
ATOM 5021 O O . ARG A 1 636 ? -12.374 -11.677 43.130 1.00 88.62 636 ARG A O 1
ATOM 5028 N N . ARG A 1 637 ? -11.414 -10.235 41.707 1.00 87.94 637 ARG A N 1
ATOM 5029 C CA . ARG A 1 637 ? -10.829 -11.285 40.851 1.00 87.94 637 ARG A CA 1
ATOM 5030 C C . ARG A 1 637 ? -9.790 -12.100 41.608 1.00 87.94 637 ARG A C 1
ATOM 5032 O O . ARG A 1 637 ? -9.860 -13.322 41.581 1.00 87.94 637 ARG A O 1
ATOM 5039 N N . ILE A 1 638 ? -8.894 -11.425 42.331 1.00 89.69 638 ILE A N 1
ATOM 5040 C CA . ILE A 1 638 ? -7.906 -12.085 43.187 1.00 89.69 638 ILE A CA 1
ATOM 5041 C C . ILE A 1 638 ? -8.628 -13.033 44.143 1.00 89.69 638 ILE A C 1
ATOM 5043 O O . ILE A 1 638 ? -8.324 -14.213 44.125 1.00 89.69 638 ILE A O 1
ATOM 5047 N N . SER A 1 639 ? -9.655 -12.587 44.875 1.00 86.75 639 SER A N 1
ATOM 5048 C CA . SER A 1 639 ? -10.382 -13.458 45.815 1.00 86.75 639 SER A CA 1
ATOM 5049 C C . SER A 1 639 ? -11.036 -14.695 45.179 1.00 86.75 639 SER A C 1
ATOM 5051 O O . SER A 1 639 ? -11.203 -15.701 45.860 1.00 86.75 639 SER A O 1
ATOM 5053 N N . GLN A 1 640 ? -11.386 -14.651 43.889 1.00 86.12 640 GLN A N 1
ATOM 5054 C CA . GLN A 1 640 ? -11.983 -15.787 43.174 1.00 86.12 640 GLN A CA 1
ATOM 5055 C C . GLN A 1 640 ? -10.940 -16.847 42.786 1.00 86.12 640 GLN A C 1
ATOM 5057 O O . GLN A 1 640 ? -11.232 -18.044 42.821 1.00 86.12 640 GLN A O 1
ATOM 5062 N N . GLU A 1 641 ? -9.728 -16.409 42.441 1.00 88.50 641 GLU A N 1
ATOM 5063 C CA . GLU A 1 641 ? -8.619 -17.277 42.017 1.00 88.50 641 GLU A CA 1
ATOM 5064 C C . GLU A 1 641 ? -7.719 -17.710 43.183 1.00 88.50 641 GLU A C 1
ATOM 5066 O O . GLU A 1 641 ? -7.097 -18.771 43.138 1.00 88.50 641 GLU A O 1
ATOM 5071 N N . LEU A 1 642 ? -7.669 -16.920 44.257 1.00 90.12 642 LEU A N 1
ATOM 5072 C CA . LEU A 1 642 ? -6.767 -17.122 45.388 1.00 90.12 642 LEU A CA 1
ATOM 5073 C C . LEU A 1 642 ? -6.888 -18.499 46.053 1.00 90.12 642 LEU A C 1
ATOM 5075 O O . LEU A 1 642 ? -5.841 -19.061 46.361 1.00 90.12 642 LEU A O 1
ATOM 5079 N N . PRO A 1 643 ? -8.082 -19.110 46.204 1.00 91.19 643 PRO A N 1
ATOM 5080 C CA . PRO A 1 643 ? -8.188 -20.495 46.658 1.00 91.19 643 PRO A CA 1
ATOM 5081 C C . PRO A 1 643 ? -7.352 -21.489 45.846 1.00 91.19 643 PRO A C 1
ATOM 5083 O O . PRO A 1 643 ? -6.749 -22.392 46.419 1.00 91.19 643 PRO A O 1
ATOM 5086 N N . PHE A 1 644 ? -7.298 -21.322 44.519 1.00 91.12 644 PHE A N 1
ATOM 5087 C CA . PHE A 1 644 ? -6.485 -22.170 43.645 1.00 91.12 644 PHE A CA 1
ATOM 5088 C C . PHE A 1 644 ? -5.002 -21.810 43.725 1.00 91.12 644 PHE A C 1
ATOM 5090 O O . PHE A 1 644 ? -4.160 -22.695 43.640 1.00 91.12 644 PHE A O 1
ATOM 5097 N N . MET A 1 645 ? -4.662 -20.532 43.901 1.00 89.38 645 MET A N 1
ATOM 5098 C CA . MET A 1 645 ? -3.265 -20.094 44.017 1.00 89.38 645 MET A CA 1
ATOM 5099 C C . MET A 1 645 ? -2.639 -20.472 45.367 1.00 89.38 645 MET A C 1
ATOM 5101 O O . MET A 1 645 ? -1.450 -20.774 45.440 1.00 89.38 645 MET A O 1
ATOM 5105 N N . ALA A 1 646 ? -3.435 -20.500 46.436 1.00 90.06 646 ALA A N 1
ATOM 5106 C CA . ALA A 1 646 ? -2.976 -20.784 47.791 1.00 90.06 646 ALA A CA 1
ATOM 5107 C C . ALA A 1 646 ? -2.664 -22.266 48.040 1.00 90.06 646 ALA A C 1
ATOM 5109 O O . ALA A 1 646 ? -2.144 -22.607 49.101 1.00 90.06 646 ALA A O 1
ATOM 5110 N N . THR A 1 647 ? -2.917 -23.159 47.078 1.00 91.00 647 THR A N 1
ATOM 5111 C CA . THR A 1 647 ? -2.682 -24.601 47.238 1.00 91.00 647 THR A CA 1
ATOM 5112 C C . THR A 1 647 ? -1.249 -24.933 47.643 1.00 91.00 647 THR A C 1
ATOM 5114 O O . THR A 1 647 ? -1.035 -25.836 48.447 1.00 91.00 647 THR A O 1
ATOM 5117 N N . GLU A 1 648 ? -0.259 -24.195 47.133 1.00 88.50 648 GLU A N 1
ATOM 5118 C CA . GLU A 1 648 ? 1.142 -24.390 47.522 1.00 88.50 648 GLU A CA 1
ATOM 5119 C C . GLU A 1 648 ? 1.382 -24.007 48.989 1.00 88.50 648 GLU A C 1
ATOM 5121 O O . GLU A 1 648 ? 1.993 -24.777 49.732 1.00 88.50 648 GLU A O 1
ATOM 5126 N N . ASN A 1 649 ? 0.822 -22.881 49.437 1.00 90.62 649 ASN A N 1
ATOM 5127 C CA . ASN A 1 649 ? 0.902 -22.437 50.829 1.00 90.62 649 ASN A CA 1
ATOM 5128 C C . ASN A 1 649 ? 0.240 -23.443 51.780 1.00 90.62 649 ASN A C 1
ATOM 5130 O O . ASN A 1 649 ? 0.802 -23.747 52.832 1.00 90.62 649 ASN A O 1
ATOM 5134 N N . VAL A 1 650 ? -0.901 -24.021 51.388 1.00 91.62 650 VAL A N 1
ATOM 5135 C CA . VAL A 1 650 ? -1.596 -25.075 52.147 1.00 91.62 650 VAL A CA 1
ATOM 5136 C C . VAL A 1 650 ? -0.727 -26.337 52.259 1.00 91.62 650 VAL A C 1
ATOM 5138 O O . VAL A 1 650 ? -0.575 -26.884 53.353 1.00 91.62 650 VAL A O 1
ATOM 5141 N N . ILE A 1 651 ? -0.083 -26.771 51.166 1.00 92.44 651 ILE A N 1
ATOM 5142 C CA . ILE A 1 651 ? 0.856 -27.911 51.181 1.00 92.44 651 ILE A CA 1
ATOM 5143 C C . ILE A 1 651 ? 2.061 -27.611 52.084 1.00 92.44 651 ILE A C 1
ATOM 5145 O O . ILE A 1 651 ? 2.493 -28.456 52.867 1.00 92.44 651 ILE A O 1
ATOM 5149 N N . MET A 1 652 ? 2.627 -26.409 52.008 1.00 91.25 652 MET A N 1
ATOM 5150 C CA . MET A 1 652 ? 3.755 -26.031 52.858 1.00 91.25 652 MET A CA 1
ATOM 5151 C C . MET A 1 652 ? 3.368 -25.974 54.338 1.00 91.25 652 MET A C 1
ATOM 5153 O O . MET A 1 652 ? 4.149 -26.403 55.189 1.00 91.25 652 MET A O 1
ATOM 5157 N N . ALA A 1 653 ? 2.178 -25.464 54.653 1.00 92.56 653 ALA A N 1
ATOM 5158 C CA . ALA A 1 653 ? 1.671 -25.395 56.016 1.00 92.56 653 ALA A CA 1
ATOM 5159 C C . ALA A 1 653 ? 1.481 -26.797 56.610 1.00 92.56 653 ALA A C 1
ATOM 5161 O O . ALA A 1 653 ? 1.946 -27.050 57.722 1.00 92.56 653 ALA A O 1
ATOM 5162 N N . ILE A 1 654 ? 0.893 -27.741 55.862 1.00 93.75 654 ILE A N 1
ATOM 5163 C CA . ILE A 1 654 ? 0.689 -29.103 56.374 1.00 93.75 654 ILE A CA 1
ATOM 5164 C C . ILE A 1 654 ? 2.017 -29.845 56.575 1.00 93.75 654 ILE A C 1
ATOM 5166 O O . ILE A 1 654 ? 2.202 -30.510 57.593 1.00 93.75 654 ILE A O 1
ATOM 5170 N N . VAL A 1 655 ? 2.995 -29.646 55.683 1.00 93.50 655 VAL A N 1
ATOM 5171 C CA . VAL A 1 655 ? 4.350 -30.204 55.839 1.00 93.50 655 VAL A CA 1
ATOM 5172 C C . VAL A 1 655 ? 5.039 -29.648 57.087 1.00 93.50 655 VAL A C 1
ATOM 5174 O O . VAL A 1 655 ? 5.657 -30.402 57.837 1.00 93.50 655 VAL A O 1
ATOM 5177 N N . LYS A 1 656 ? 4.892 -28.348 57.377 1.00 93.56 656 LYS A N 1
ATOM 5178 C CA . LYS A 1 656 ? 5.423 -27.739 58.613 1.00 93.56 656 LYS A CA 1
ATOM 5179 C C . LYS A 1 656 ? 4.804 -28.327 59.884 1.00 93.56 656 LYS A C 1
ATOM 5181 O O . LYS A 1 656 ? 5.459 -28.328 60.923 1.00 93.56 656 LYS A O 1
ATOM 5186 N N . LYS A 1 657 ? 3.574 -28.839 59.808 1.00 94.19 657 LYS A N 1
ATOM 5187 C CA . LYS A 1 657 ? 2.894 -29.550 60.905 1.00 94.19 657 LYS A CA 1
ATOM 5188 C C . LYS A 1 657 ? 3.192 -31.058 60.925 1.00 94.19 657 LYS A C 1
ATOM 5190 O O . LYS A 1 657 ? 2.608 -31.773 61.733 1.00 94.19 657 LYS A O 1
ATOM 5195 N N . GLY A 1 658 ? 4.112 -31.538 60.083 1.00 91.38 658 GLY A N 1
ATOM 5196 C CA . GLY A 1 658 ? 4.552 -32.935 60.036 1.00 91.38 658 GLY A CA 1
ATOM 5197 C C . GLY A 1 658 ? 3.808 -33.825 59.035 1.00 91.38 658 GLY A C 1
ATOM 5198 O O . GLY A 1 658 ? 3.987 -35.039 59.080 1.00 91.38 658 GLY A O 1
ATOM 5199 N N . GLY A 1 659 ? 2.983 -33.257 58.149 1.00 91.00 659 GLY A N 1
ATOM 5200 C CA . GLY A 1 659 ? 2.281 -33.995 57.093 1.00 91.00 659 GLY A CA 1
ATOM 5201 C C . GLY A 1 659 ? 3.164 -34.363 55.892 1.00 91.00 659 GLY A C 1
ATOM 5202 O O . GLY A 1 659 ? 4.179 -33.717 55.621 1.00 91.00 659 GLY A O 1
ATOM 5203 N N . ASP A 1 660 ? 2.760 -35.393 55.143 1.00 95.38 660 ASP A N 1
ATOM 5204 C CA . ASP A 1 660 ? 3.450 -35.827 53.922 1.00 95.38 660 ASP A CA 1
ATOM 5205 C C . ASP A 1 660 ? 3.116 -34.931 52.716 1.00 95.38 660 ASP A C 1
ATOM 5207 O O . ASP A 1 660 ? 1.963 -34.760 52.324 1.00 95.38 660 ASP A O 1
ATOM 5211 N N . ARG A 1 661 ? 4.143 -34.375 52.069 1.00 94.50 661 ARG A N 1
ATOM 5212 C CA . ARG A 1 661 ? 3.959 -33.453 50.939 1.00 94.50 661 ARG A CA 1
ATOM 5213 C C . ARG A 1 661 ? 3.229 -34.104 49.756 1.00 94.50 661 ARG A C 1
ATOM 5215 O O . ARG A 1 661 ? 2.464 -33.426 49.069 1.00 94.50 661 ARG A O 1
ATOM 5222 N N . GLN A 1 662 ? 3.520 -35.371 49.464 1.00 93.69 662 GLN A N 1
ATOM 5223 C CA . GLN A 1 662 ? 2.990 -36.058 48.288 1.00 93.69 662 GLN A CA 1
ATOM 5224 C C . GLN A 1 662 ? 1.506 -36.383 48.478 1.00 93.69 662 GLN A C 1
ATOM 5226 O O . GLN A 1 662 ? 0.705 -36.164 47.569 1.00 93.69 662 GLN A O 1
ATOM 5231 N N . GLU A 1 663 ? 1.138 -36.832 49.674 1.00 94.62 663 GLU A N 1
ATOM 5232 C CA . GLU A 1 663 ? -0.243 -37.071 50.076 1.00 94.62 663 GLU A CA 1
ATOM 5233 C C . GLU A 1 663 ? -1.061 -35.770 50.093 1.00 94.62 663 GLU A C 1
ATOM 5235 O O . GLU A 1 663 ? -2.153 -35.722 49.520 1.00 94.62 663 GLU A O 1
ATOM 5240 N N . ALA A 1 664 ? -0.504 -34.685 50.647 1.00 93.69 664 ALA A N 1
ATOM 5241 C CA . ALA A 1 664 ? -1.128 -33.361 50.643 1.00 93.69 664 ALA A CA 1
ATOM 5242 C C . ALA A 1 664 ? -1.421 -32.857 49.226 1.00 93.69 664 ALA A C 1
ATOM 5244 O O . ALA A 1 664 ? -2.521 -32.380 48.938 1.00 93.69 664 ALA A O 1
ATOM 5245 N N . HIS A 1 665 ? -0.439 -32.984 48.330 1.00 95.62 665 HIS A N 1
ATOM 5246 C CA . HIS A 1 665 ? -0.581 -32.584 46.938 1.00 95.62 665 HIS A CA 1
ATOM 5247 C C . HIS A 1 665 ? -1.660 -33.399 46.220 1.00 95.62 665 HIS A C 1
ATOM 5249 O O . HIS A 1 665 ? -2.479 -32.823 45.508 1.00 95.62 665 HIS A O 1
ATOM 5255 N N . GLU A 1 666 ? -1.690 -34.724 46.396 1.00 95.12 666 GLU A N 1
ATOM 5256 C CA . GLU A 1 666 ? -2.680 -35.576 45.730 1.00 95.12 666 GLU A CA 1
ATOM 5257 C C . GLU A 1 666 ? -4.108 -35.273 46.199 1.00 95.12 666 GLU A C 1
ATOM 5259 O O . GLU A 1 666 ? -5.014 -35.143 45.373 1.00 95.12 666 GLU A O 1
ATOM 5264 N N . LYS A 1 667 ? -4.302 -35.054 47.504 1.00 94.88 667 LYS A N 1
ATOM 5265 C CA . LYS A 1 667 ? -5.592 -34.618 48.053 1.00 94.88 667 LYS A CA 1
ATOM 5266 C C . LYS A 1 667 ? -6.023 -33.271 47.486 1.00 94.88 667 LYS A C 1
ATOM 5268 O O . LYS A 1 667 ? -7.118 -33.156 46.941 1.00 94.88 667 LYS A O 1
ATOM 5273 N N . ILE A 1 668 ? -5.148 -32.267 47.530 1.00 95.12 668 ILE A N 1
ATOM 5274 C CA . ILE A 1 668 ? -5.437 -30.946 46.960 1.00 95.12 668 ILE A CA 1
ATOM 5275 C C . ILE A 1 668 ? -5.725 -31.026 45.462 1.00 95.12 668 ILE A C 1
ATOM 5277 O O . ILE A 1 668 ? -6.629 -30.340 44.992 1.00 95.12 668 ILE A O 1
ATOM 5281 N N . ARG A 1 669 ? -5.014 -31.867 44.704 1.00 95.69 669 ARG A N 1
ATOM 5282 C CA . ARG A 1 669 ? -5.245 -32.067 43.266 1.00 95.69 669 ARG A CA 1
ATOM 5283 C C . ARG A 1 669 ? -6.669 -32.545 42.978 1.00 95.69 669 ARG A C 1
ATOM 5285 O O . ARG A 1 669 ? -7.296 -32.019 42.057 1.00 95.69 669 ARG A O 1
ATOM 5292 N N . VAL A 1 670 ? -7.168 -33.516 43.748 1.00 95.94 670 VAL A N 1
ATOM 5293 C CA . VAL A 1 670 ? -8.544 -34.029 43.628 1.00 95.94 670 VAL A CA 1
ATOM 5294 C C . VAL A 1 670 ? -9.552 -32.936 43.978 1.00 95.94 670 VAL A C 1
ATOM 5296 O O . VAL A 1 670 ? -10.393 -32.602 43.143 1.00 95.94 670 VAL A O 1
ATOM 5299 N N . LEU A 1 671 ? -9.411 -32.300 45.146 1.00 96.00 671 LEU A N 1
ATOM 5300 C CA . LEU A 1 671 ? -10.330 -31.247 45.597 1.00 96.00 671 LEU A CA 1
ATOM 5301 C C . LEU A 1 671 ? -10.345 -30.044 44.636 1.00 96.00 671 LEU A C 1
ATOM 5303 O O . LEU A 1 671 ? -11.399 -29.472 44.364 1.00 96.00 671 LEU A O 1
ATOM 5307 N N . SER A 1 672 ? -9.189 -29.701 44.059 1.00 94.31 672 SER A N 1
ATOM 5308 C CA . SER A 1 672 ? -9.041 -28.618 43.077 1.00 94.31 672 SER A CA 1
ATOM 5309 C C . SER A 1 672 ? -9.684 -28.961 41.735 1.00 94.31 672 SER A C 1
ATOM 5311 O O . SER A 1 672 ? -10.223 -28.073 41.079 1.00 94.31 672 SER A O 1
ATOM 5313 N N . HIS A 1 673 ? -9.663 -30.230 41.311 1.00 94.50 673 HIS A N 1
ATOM 5314 C CA . HIS A 1 673 ? -10.392 -30.674 40.118 1.00 94.50 673 HIS A CA 1
ATOM 5315 C C . HIS A 1 673 ? -11.904 -30.549 40.302 1.00 94.50 673 HIS A C 1
ATOM 5317 O O . HIS A 1 673 ? -12.595 -30.072 39.402 1.00 94.50 673 HIS A O 1
ATOM 5323 N N . GLU A 1 674 ? -12.415 -30.936 41.468 1.00 94.06 674 GLU A N 1
ATOM 5324 C CA . GLU A 1 674 ? -13.841 -30.840 41.777 1.00 94.06 674 GLU A CA 1
ATOM 5325 C C . GLU A 1 674 ? -14.308 -29.381 41.867 1.00 94.06 674 GLU A C 1
ATOM 5327 O O . GLU A 1 674 ? -15.283 -29.007 41.211 1.00 94.06 674 GLU A O 1
ATOM 5332 N N . ALA A 1 675 ? -13.568 -28.535 42.591 1.00 93.38 675 ALA A N 1
ATOM 5333 C CA . ALA A 1 675 ? -13.824 -27.095 42.640 1.00 93.38 675 ALA A CA 1
ATOM 5334 C C . ALA A 1 675 ? -13.683 -26.450 41.246 1.00 93.38 675 ALA A C 1
ATOM 5336 O O . ALA A 1 675 ? -14.481 -25.604 40.846 1.00 93.38 675 ALA A O 1
ATOM 5337 N N . GLY A 1 676 ? -12.714 -26.901 40.445 1.00 91.88 676 GLY A N 1
ATOM 5338 C CA . GLY A 1 676 ? -12.533 -26.463 39.063 1.00 91.88 676 GLY A CA 1
ATOM 5339 C C . GLY A 1 676 ? -13.719 -26.812 38.160 1.00 91.88 676 GLY A C 1
ATOM 5340 O O . GLY A 1 676 ? -14.125 -25.984 37.345 1.00 91.88 676 GLY A O 1
ATOM 5341 N N . HIS A 1 677 ? -14.309 -28.002 38.312 1.00 93.12 677 HIS A N 1
ATOM 5342 C CA . HIS A 1 677 ? -15.540 -28.386 37.614 1.00 93.12 677 HIS A CA 1
ATOM 5343 C C . HIS A 1 677 ? -16.714 -27.493 38.038 1.00 93.12 677 HIS A C 1
ATOM 5345 O O . HIS A 1 677 ? -17.454 -26.997 37.188 1.00 93.12 677 HIS A O 1
ATOM 5351 N N . GLN A 1 678 ? -16.856 -27.236 39.338 1.00 92.56 678 GLN A N 1
ATOM 5352 C CA . GLN A 1 678 ? -17.887 -26.356 39.882 1.00 92.56 678 GLN A CA 1
ATOM 5353 C C . GLN A 1 678 ? -17.825 -24.938 39.290 1.00 92.56 678 GLN A C 1
ATOM 5355 O O . GLN A 1 678 ? -18.841 -24.414 38.833 1.00 92.56 678 GLN A O 1
ATOM 5360 N N . VAL A 1 679 ? -16.632 -24.350 39.210 1.00 90.88 679 VAL A N 1
ATOM 5361 C CA . VAL A 1 679 ? -16.452 -23.008 38.640 1.00 90.88 679 VAL A CA 1
ATOM 5362 C C . VAL A 1 679 ? -16.639 -23.015 37.119 1.00 90.88 679 VAL A C 1
ATOM 5364 O O . VAL A 1 679 ? -17.394 -22.207 36.582 1.00 90.88 679 VAL A O 1
ATOM 5367 N N . LYS A 1 680 ? -15.973 -23.928 36.399 1.00 89.75 680 LYS A N 1
ATOM 5368 C CA . LYS A 1 680 ? -15.882 -23.869 34.927 1.00 89.75 680 LYS A CA 1
ATOM 5369 C C . LYS A 1 680 ? -17.094 -24.448 34.201 1.00 89.75 680 LYS A C 1
ATOM 5371 O O . LYS A 1 680 ? -17.434 -23.948 33.135 1.00 89.75 680 LYS A O 1
ATOM 5376 N N . GLN A 1 681 ? -17.709 -25.505 34.734 1.00 91.00 681 GLN A N 1
ATOM 5377 C CA . GLN A 1 681 ? -18.842 -26.189 34.092 1.00 91.00 681 GLN A CA 1
ATOM 5378 C C . GLN A 1 681 ? -20.186 -25.748 34.667 1.00 91.00 681 GLN A C 1
ATOM 5380 O O . GLN A 1 681 ? -21.161 -25.647 33.927 1.00 91.00 681 GLN A O 1
ATOM 5385 N N . LEU A 1 682 ? -20.249 -25.487 35.978 1.00 91.62 682 LEU A N 1
ATOM 5386 C CA . LEU A 1 682 ? -21.504 -25.143 36.656 1.00 91.62 682 LEU A CA 1
ATOM 5387 C C . LEU A 1 682 ? -21.671 -23.635 36.899 1.00 91.62 682 LEU A C 1
ATOM 5389 O O . LEU A 1 682 ? -22.770 -23.205 37.235 1.00 91.62 682 LEU A O 1
ATOM 5393 N N . GLY A 1 683 ? -20.615 -22.830 36.723 1.00 88.62 683 GLY A N 1
ATOM 5394 C CA . GLY A 1 683 ? -20.661 -21.378 36.928 1.00 88.62 683 GLY A CA 1
ATOM 5395 C C . GLY A 1 683 ? -20.898 -20.961 38.384 1.00 88.62 683 GLY A C 1
ATOM 5396 O O . GLY A 1 683 ? -21.417 -19.873 38.628 1.00 88.62 683 GLY A O 1
ATOM 5397 N N . LEU A 1 684 ? -20.570 -21.831 39.342 1.00 91.31 684 LEU A N 1
ATOM 5398 C CA . LEU A 1 684 ? -20.753 -21.599 40.777 1.00 91.31 684 LEU A CA 1
ATOM 5399 C C . LEU A 1 684 ? -19.488 -21.002 41.416 1.00 91.31 684 LEU A C 1
ATOM 5401 O O . LEU A 1 684 ? -18.414 -20.990 40.812 1.00 91.31 684 LEU A O 1
ATOM 5405 N N . GLU A 1 685 ? -19.614 -20.508 42.651 1.00 89.50 685 GLU A N 1
ATOM 5406 C CA . GLU A 1 685 ? -18.477 -19.971 43.407 1.00 89.50 685 GLU A CA 1
ATOM 5407 C C . GLU A 1 685 ? -17.422 -21.043 43.700 1.00 89.50 685 GLU A C 1
ATOM 5409 O O . GLU A 1 685 ? -17.719 -22.238 43.799 1.00 89.50 685 GLU A O 1
ATOM 5414 N N . ASN A 1 686 ? -16.176 -20.593 43.838 1.00 90.94 686 ASN A N 1
ATOM 5415 C CA . ASN A 1 686 ? -15.047 -21.444 44.172 1.00 90.94 686 ASN A CA 1
ATOM 5416 C C . ASN A 1 686 ? -15.163 -21.933 45.622 1.00 90.94 686 ASN A C 1
ATOM 5418 O O . ASN A 1 686 ? -15.070 -21.138 46.554 1.00 90.94 686 ASN A O 1
ATOM 5422 N N . ASP A 1 687 ? -15.340 -23.240 45.808 1.00 93.38 687 ASP A N 1
ATOM 5423 C CA . ASP A 1 687 ? -15.504 -23.872 47.118 1.00 93.38 687 ASP A CA 1
ATOM 5424 C C . ASP A 1 687 ? -14.278 -24.690 47.558 1.00 93.38 687 ASP A C 1
ATOM 5426 O O . ASP A 1 687 ? -14.370 -25.476 48.501 1.00 93.38 687 ASP A O 1
ATOM 5430 N N . LEU A 1 688 ? -13.117 -24.514 46.912 1.00 94.56 688 LEU A N 1
ATOM 5431 C CA . LEU A 1 688 ? -11.915 -25.304 47.203 1.00 94.56 688 LEU A CA 1
ATOM 5432 C C . LEU A 1 688 ? -11.501 -25.231 48.681 1.00 94.56 688 LEU A C 1
ATOM 5434 O O . LEU A 1 688 ? -11.181 -26.253 49.282 1.00 94.56 688 LEU A O 1
ATOM 5438 N N . ILE A 1 689 ? -11.551 -24.049 49.296 1.00 92.88 689 ILE A N 1
ATOM 5439 C CA . ILE A 1 689 ? -11.193 -23.890 50.714 1.00 92.88 689 ILE A CA 1
ATOM 5440 C C . ILE A 1 689 ? -12.193 -24.597 51.623 1.00 92.88 689 ILE A C 1
ATOM 5442 O O . ILE A 1 689 ? -11.788 -25.258 52.575 1.00 92.88 689 ILE A O 1
ATOM 5446 N N . GLU A 1 690 ? -13.483 -24.547 51.300 1.00 92.69 690 GLU A N 1
ATOM 5447 C CA . GLU A 1 690 ? -14.513 -25.275 52.045 1.00 92.69 690 GLU A CA 1
ATOM 5448 C C . GLU A 1 690 ? -14.334 -26.791 51.924 1.00 92.69 690 GLU A C 1
ATOM 5450 O O . GLU A 1 690 ? -14.534 -27.524 52.894 1.00 92.69 690 GLU A O 1
ATOM 5455 N N . ARG A 1 691 ? -13.897 -27.275 50.756 1.00 94.25 691 ARG A N 1
ATOM 5456 C CA . ARG A 1 691 ? -13.526 -28.681 50.555 1.00 94.25 691 ARG A CA 1
ATOM 5457 C C . ARG A 1 691 ? -12.313 -29.069 51.400 1.00 94.25 691 ARG A C 1
ATOM 5459 O O . ARG A 1 691 ? -12.357 -30.093 52.076 1.00 94.25 691 ARG A O 1
ATOM 5466 N N . ILE A 1 692 ? -11.274 -28.234 51.425 1.00 93.75 692 ILE A N 1
ATOM 5467 C CA . ILE A 1 692 ? -10.071 -28.446 52.246 1.00 93.75 692 ILE A CA 1
ATOM 5468 C C . ILE A 1 692 ? -10.426 -28.444 53.743 1.00 93.75 692 ILE A C 1
ATOM 5470 O O . ILE A 1 692 ? -10.005 -29.346 54.459 1.00 93.75 692 ILE A O 1
ATOM 5474 N N . LYS A 1 693 ? -11.274 -27.515 54.211 1.00 92.44 693 LYS A N 1
ATOM 5475 C CA . LYS A 1 693 ? -11.753 -27.444 55.610 1.00 92.44 693 LYS A CA 1
ATOM 5476 C C . LYS A 1 693 ? -12.535 -28.691 56.058 1.00 92.44 693 LYS A C 1
ATOM 5478 O O . LYS A 1 693 ? -12.654 -28.935 57.264 1.00 92.44 693 LYS A O 1
ATOM 5483 N N . ARG A 1 694 ? -13.103 -29.458 55.118 1.00 94.06 694 ARG A N 1
ATOM 5484 C CA . ARG A 1 694 ? -13.876 -30.688 55.379 1.00 94.06 694 ARG A CA 1
ATOM 5485 C C . ARG A 1 694 ? -13.040 -31.965 55.322 1.00 94.06 694 ARG A C 1
ATOM 5487 O O . ARG A 1 694 ? -13.470 -32.968 55.886 1.00 94.06 694 ARG A O 1
ATOM 5494 N N . ASP A 1 695 ? -11.893 -31.956 54.647 1.00 94.00 695 ASP A N 1
ATOM 5495 C CA . ASP A 1 695 ? -10.998 -33.114 54.600 1.00 94.00 695 ASP A CA 1
ATOM 5496 C C . ASP A 1 695 ? -10.136 -33.139 55.870 1.00 94.00 695 ASP A C 1
ATOM 5498 O O . ASP A 1 695 ? -9.319 -32.249 56.108 1.00 94.00 695 ASP A O 1
ATOM 5502 N N . SER A 1 696 ? -10.318 -34.180 56.688 1.00 93.62 696 SER A N 1
ATOM 5503 C CA . SER A 1 696 ? -9.648 -34.338 57.986 1.00 93.62 696 SER A CA 1
ATOM 5504 C C . SER A 1 696 ? -8.119 -34.348 57.894 1.00 93.62 696 SER A C 1
ATOM 5506 O O . SER A 1 696 ? -7.435 -34.126 58.888 1.00 93.62 696 SER A O 1
ATOM 5508 N N . TYR A 1 697 ? -7.556 -34.593 56.707 1.00 93.38 697 TYR A N 1
ATOM 5509 C CA . TYR A 1 697 ? -6.116 -34.499 56.481 1.00 93.38 697 TYR A CA 1
ATOM 5510 C C . TYR A 1 697 ? -5.564 -33.088 56.754 1.00 93.38 697 TYR A C 1
ATOM 5512 O O . TYR A 1 697 ? -4.424 -32.953 57.194 1.00 93.38 697 TYR A O 1
ATOM 5520 N N . PHE A 1 698 ? -6.364 -32.038 56.537 1.00 94.75 698 PHE A N 1
ATOM 5521 C CA . PHE A 1 698 ? -5.948 -30.643 56.722 1.00 94.75 698 PHE A CA 1
ATOM 5522 C C . PHE A 1 698 ? -6.334 -30.052 58.087 1.00 94.75 698 PHE A C 1
ATOM 5524 O O . PHE A 1 698 ? -6.085 -28.871 58.328 1.00 94.75 698 PHE A O 1
ATOM 5531 N N . ASP A 1 699 ? -6.872 -30.852 59.016 1.00 93.06 699 ASP A N 1
ATOM 5532 C CA . ASP A 1 699 ? -7.207 -30.388 60.370 1.00 93.06 699 ASP A CA 1
ATOM 5533 C C . ASP A 1 699 ? -6.035 -29.689 61.110 1.00 93.06 699 ASP A C 1
ATOM 5535 O O . ASP A 1 699 ? -6.293 -28.675 61.760 1.00 93.06 699 ASP A O 1
ATOM 5539 N N . PRO A 1 700 ? -4.749 -30.106 60.984 1.00 94.38 700 PRO A N 1
ATOM 5540 C CA . PRO A 1 700 ? -3.628 -29.446 61.672 1.00 94.38 700 PRO A CA 1
ATOM 5541 C C . PRO A 1 700 ? -3.361 -27.984 61.282 1.00 94.38 700 PRO A C 1
ATOM 5543 O O . PRO A 1 700 ? -2.598 -27.306 61.973 1.00 94.38 700 PRO A O 1
ATOM 5546 N N . ILE A 1 701 ? -3.924 -27.515 60.165 1.00 92.62 701 ILE A N 1
ATOM 5547 C CA . ILE A 1 701 ? -3.751 -26.147 59.646 1.00 92.62 701 ILE A CA 1
ATOM 5548 C C . ILE A 1 701 ? -5.078 -25.392 59.535 1.00 92.62 701 ILE A C 1
ATOM 5550 O O . ILE A 1 701 ? -5.117 -24.297 58.984 1.00 92.62 701 ILE A O 1
ATOM 5554 N N . LYS A 1 702 ? -6.174 -25.970 60.033 1.00 88.56 702 LYS A N 1
ATOM 5555 C CA . LYS A 1 702 ? -7.536 -25.473 59.816 1.00 88.56 702 LYS A CA 1
ATOM 5556 C C . LYS A 1 702 ? -7.746 -24.039 60.295 1.00 88.56 702 LYS A C 1
ATOM 5558 O O . LYS A 1 702 ? -8.389 -23.264 59.592 1.00 88.56 702 LYS A O 1
ATOM 5563 N N . ASP A 1 703 ? -7.157 -23.699 61.438 1.00 87.50 703 ASP A N 1
ATOM 5564 C CA . ASP A 1 703 ? -7.230 -22.364 62.044 1.00 87.50 703 ASP A CA 1
ATOM 5565 C C . ASP A 1 703 ? -6.321 -21.338 61.339 1.00 87.50 703 ASP A C 1
ATOM 5567 O O . ASP A 1 703 ? -6.494 -20.140 61.527 1.00 87.50 703 ASP A O 1
ATOM 5571 N N . GLU A 1 704 ? -5.374 -21.797 60.513 1.00 88.75 704 GLU A N 1
ATOM 5572 C CA . GLU A 1 704 ? -4.433 -20.958 59.754 1.00 88.75 704 GLU A CA 1
ATOM 5573 C C . GLU A 1 704 ? -4.880 -20.780 58.285 1.00 88.75 704 GLU A C 1
ATOM 5575 O O . GLU A 1 704 ? -4.316 -19.961 57.564 1.00 88.75 704 GLU A O 1
ATOM 5580 N N . LEU A 1 705 ? -5.893 -21.524 57.811 1.00 86.44 705 LEU A N 1
ATOM 5581 C CA . LEU A 1 705 ? -6.303 -21.539 56.396 1.00 86.44 705 LEU A CA 1
ATOM 5582 C C . LEU A 1 705 ? -6.737 -20.169 55.865 1.00 86.44 705 LEU A C 1
ATOM 5584 O O . LEU A 1 705 ? -6.453 -19.864 54.709 1.00 86.44 705 LEU A O 1
ATOM 5588 N N . ASP A 1 706 ? -7.412 -19.358 56.681 1.00 86.06 706 ASP A N 1
ATOM 5589 C CA . ASP A 1 706 ? -7.863 -18.028 56.262 1.00 86.06 706 ASP A CA 1
ATOM 5590 C C . ASP A 1 706 ? -6.680 -17.040 56.156 1.00 86.06 706 ASP A C 1
ATOM 5592 O O . ASP A 1 706 ? -6.660 -16.208 55.250 1.00 86.06 706 ASP A O 1
ATOM 5596 N N . ASP A 1 707 ? -5.641 -17.195 56.986 1.00 87.06 707 ASP A N 1
ATOM 5597 C CA . ASP A 1 707 ? -4.408 -16.394 56.913 1.00 87.06 707 ASP A CA 1
ATOM 5598 C C . ASP A 1 707 ? -3.561 -16.759 55.680 1.00 87.06 707 ASP A C 1
ATOM 5600 O O . ASP A 1 707 ? -2.925 -15.900 55.065 1.00 87.06 707 ASP A O 1
ATOM 5604 N N . LEU A 1 708 ? -3.587 -18.031 55.257 1.00 87.12 708 LEU A N 1
ATOM 5605 C CA . LEU A 1 708 ? -2.922 -18.496 54.028 1.00 87.12 708 LEU A CA 1
ATOM 5606 C C . LEU A 1 708 ? -3.559 -17.929 52.745 1.00 87.12 708 LEU A C 1
ATOM 5608 O O . LEU A 1 708 ? -2.986 -18.077 51.661 1.00 87.12 708 LEU A O 1
ATOM 5612 N N . LEU A 1 709 ? -4.723 -17.284 52.871 1.00 87.06 709 LEU A N 1
ATOM 5613 C CA . LEU A 1 709 ? -5.458 -16.600 51.810 1.00 87.06 709 LEU A CA 1
ATOM 5614 C C . LEU A 1 709 ? -5.289 -15.077 51.866 1.00 87.06 709 LEU A C 1
ATOM 5616 O O . LEU A 1 709 ? -6.045 -14.372 51.204 1.00 87.06 709 LEU A O 1
ATOM 5620 N N . ASP A 1 710 ? -4.327 -14.531 52.613 1.00 87.50 710 ASP A N 1
ATOM 5621 C CA . ASP A 1 710 ? -4.009 -13.104 52.516 1.00 87.50 710 ASP A CA 1
ATOM 5622 C C . ASP A 1 710 ? -3.214 -12.818 51.223 1.00 87.50 710 ASP A C 1
ATOM 5624 O O . ASP A 1 710 ? -2.061 -13.255 51.109 1.00 87.50 710 ASP A O 1
ATOM 5628 N N . PRO A 1 711 ? -3.757 -12.045 50.253 1.00 86.50 711 PRO A N 1
ATOM 5629 C CA . PRO A 1 711 ? -3.047 -11.693 49.024 1.00 86.50 711 PRO A CA 1
ATOM 5630 C C . PRO A 1 711 ? -1.705 -10.990 49.260 1.00 86.50 711 PRO A C 1
ATOM 5632 O O . PRO A 1 711 ? -0.810 -11.097 48.422 1.00 86.50 711 PRO A O 1
ATOM 5635 N N . GLN A 1 712 ? -1.541 -10.276 50.381 1.00 85.81 712 GLN A N 1
ATOM 5636 C CA . GLN A 1 712 ? -0.293 -9.574 50.702 1.00 85.81 712 GLN A CA 1
ATOM 5637 C C . GLN A 1 712 ? 0.875 -10.539 50.923 1.00 85.81 712 GLN A C 1
ATOM 5639 O O . GLN A 1 712 ? 2.027 -10.164 50.733 1.00 85.81 712 GLN A O 1
ATOM 5644 N N . THR A 1 713 ? 0.605 -11.805 51.243 1.00 82.69 713 THR A N 1
ATOM 5645 C CA . THR A 1 713 ? 1.656 -12.820 51.396 1.00 82.69 713 THR A CA 1
ATOM 5646 C C . THR A 1 713 ? 2.220 -13.309 50.054 1.00 82.69 713 THR A C 1
ATOM 5648 O O . THR A 1 713 ? 3.297 -13.902 50.025 1.00 82.69 713 THR A O 1
ATOM 5651 N N . PHE A 1 714 ? 1.554 -13.007 48.929 1.00 84.81 714 PHE A N 1
ATOM 5652 C CA . PHE A 1 714 ? 1.935 -13.461 47.583 1.00 84.81 714 PHE A CA 1
ATOM 5653 C C . PHE A 1 714 ? 2.721 -12.421 46.769 1.00 84.81 714 PHE A C 1
ATOM 5655 O O . PHE A 1 714 ? 3.211 -12.739 45.686 1.00 84.81 714 PHE A O 1
ATOM 5662 N N . ILE A 1 715 ? 2.867 -11.181 47.255 1.00 86.94 715 ILE A N 1
ATOM 5663 C CA . ILE A 1 715 ? 3.517 -10.098 46.487 1.00 86.94 715 ILE A CA 1
ATOM 5664 C C . ILE A 1 715 ? 5.054 -10.143 46.543 1.00 86.94 715 ILE A C 1
ATOM 5666 O O . ILE A 1 715 ? 5.726 -9.489 45.742 1.00 86.94 715 ILE A O 1
ATOM 5670 N N . GLY A 1 716 ? 5.624 -10.920 47.471 1.00 87.00 716 GLY A N 1
ATOM 5671 C CA . GLY A 1 716 ? 7.070 -11.091 47.617 1.00 87.00 716 GLY A CA 1
ATOM 5672 C C . GLY A 1 716 ? 7.817 -9.759 47.745 1.00 87.00 716 GLY A C 1
ATOM 5673 O O . GLY A 1 716 ? 7.415 -8.891 48.511 1.00 87.00 716 GLY A O 1
ATOM 5674 N N . ARG A 1 717 ? 8.907 -9.601 46.979 1.00 90.38 717 ARG A N 1
ATOM 5675 C CA . ARG A 1 717 ? 9.750 -8.386 46.960 1.00 90.38 717 ARG A CA 1
ATOM 5676 C C . ARG A 1 717 ? 9.331 -7.338 45.920 1.00 90.38 717 ARG A C 1
ATOM 5678 O O . ARG A 1 717 ? 10.129 -6.467 45.569 1.00 90.38 717 ARG A O 1
ATOM 5685 N N . ALA A 1 718 ? 8.136 -7.463 45.342 1.00 90.38 718 ALA A N 1
ATOM 5686 C CA . ALA A 1 718 ? 7.699 -6.558 44.283 1.00 90.38 718 ALA A CA 1
ATOM 5687 C C . ALA A 1 718 ? 7.707 -5.075 44.719 1.00 90.38 718 ALA A C 1
ATOM 5689 O O . ALA A 1 718 ? 8.214 -4.261 43.944 1.00 90.38 718 ALA A O 1
ATOM 5690 N N . PRO A 1 719 ? 7.251 -4.698 45.935 1.00 91.81 719 PRO A N 1
ATOM 5691 C CA . PRO A 1 719 ? 7.317 -3.307 46.389 1.00 91.81 719 PRO A CA 1
ATOM 5692 C C . PRO A 1 719 ? 8.750 -2.755 46.423 1.00 91.81 719 PRO A C 1
ATOM 5694 O O . PRO A 1 719 ? 9.024 -1.710 45.838 1.00 91.81 719 PRO A O 1
ATOM 5697 N N . GLU A 1 720 ? 9.703 -3.493 47.004 1.00 94.25 720 GLU A N 1
ATOM 5698 C CA . GLU A 1 720 ? 11.097 -3.044 47.095 1.00 94.25 720 GLU A CA 1
ATOM 5699 C C . GLU A 1 720 ? 11.778 -2.985 45.723 1.00 94.25 720 GLU A C 1
ATOM 5701 O O . GLU A 1 720 ? 12.665 -2.158 45.500 1.00 94.25 720 GLU A O 1
ATOM 5706 N N . GLN A 1 721 ? 11.393 -3.866 44.795 1.00 92.88 721 GLN A N 1
ATOM 5707 C CA . GLN A 1 721 ? 11.878 -3.826 43.416 1.00 92.88 721 GLN A CA 1
ATOM 5708 C C . GLN A 1 721 ? 11.393 -2.573 42.685 1.00 92.88 721 GLN A C 1
ATOM 5710 O O . GLN A 1 721 ? 12.191 -1.943 41.989 1.00 92.88 721 GLN A O 1
ATOM 5715 N N . VAL A 1 722 ? 10.122 -2.195 42.862 1.00 91.06 722 VAL A N 1
ATOM 5716 C CA . VAL A 1 722 ? 9.559 -0.964 42.290 1.00 91.06 722 VAL A CA 1
ATOM 5717 C C . VAL A 1 722 ? 10.282 0.258 42.849 1.00 91.06 722 VAL A C 1
ATOM 5719 O O . VAL A 1 722 ? 10.795 1.058 42.068 1.00 91.06 722 VAL A O 1
ATOM 5722 N N . ASP A 1 723 ? 10.418 0.362 44.172 1.00 93.69 723 ASP A N 1
ATOM 5723 C CA . ASP A 1 723 ? 11.108 1.486 44.815 1.00 93.69 723 ASP A CA 1
ATOM 5724 C C . ASP A 1 723 ? 12.570 1.596 44.358 1.00 93.69 723 ASP A C 1
ATOM 5726 O O . ASP A 1 723 ? 13.061 2.679 44.024 1.00 93.69 723 ASP A O 1
ATOM 5730 N N . SER A 1 724 ? 13.272 0.460 44.282 1.00 94.06 724 SER A N 1
ATOM 5731 C CA . SER A 1 724 ? 14.649 0.408 43.788 1.00 94.06 724 SER A CA 1
ATOM 5732 C C . SER A 1 724 ? 14.744 0.848 42.328 1.00 94.06 724 SER A C 1
ATOM 5734 O O . SER A 1 724 ? 15.684 1.557 41.973 1.00 94.06 724 SER A O 1
ATOM 5736 N N . PHE A 1 725 ? 13.803 0.435 41.477 1.00 91.62 725 PHE A N 1
ATOM 5737 C CA . PHE A 1 725 ? 13.796 0.801 40.064 1.00 91.62 725 PHE A CA 1
ATOM 5738 C C . PHE A 1 725 ? 13.536 2.298 39.865 1.00 91.62 725 PHE A C 1
ATOM 5740 O O . PHE A 1 725 ? 14.291 2.957 39.146 1.00 91.62 725 PHE A O 1
ATOM 5747 N N . LEU A 1 726 ? 12.521 2.843 40.546 1.00 91.44 726 LEU A N 1
ATOM 5748 C CA . LEU A 1 726 ? 12.185 4.266 40.485 1.00 91.44 726 LEU A CA 1
ATOM 5749 C C . LEU A 1 726 ? 13.385 5.128 40.884 1.00 91.44 726 LEU A C 1
ATOM 5751 O O . LEU A 1 726 ? 13.791 6.010 40.131 1.00 91.44 726 LEU A O 1
ATOM 5755 N N . LYS A 1 727 ? 14.020 4.801 42.011 1.00 91.81 727 LYS A N 1
ATOM 5756 C CA . LYS A 1 727 ? 15.152 5.566 42.536 1.00 91.81 727 LYS A CA 1
ATOM 5757 C C . LYS A 1 727 ? 16.424 5.445 41.697 1.00 91.81 727 LYS A C 1
ATOM 5759 O O . LYS A 1 727 ? 17.148 6.419 41.522 1.00 91.81 727 LYS A O 1
ATOM 5764 N N . GLN A 1 728 ? 16.749 4.244 41.219 1.00 94.00 728 GLN A N 1
ATOM 5765 C CA . GLN A 1 728 ? 18.034 4.003 40.550 1.00 94.00 728 GLN A CA 1
ATOM 5766 C C . GLN A 1 728 ? 18.018 4.340 39.060 1.00 94.00 728 GLN A C 1
ATOM 5768 O O . GLN A 1 728 ? 19.070 4.669 38.518 1.00 94.00 728 GLN A O 1
ATOM 5773 N N . TRP A 1 729 ? 16.862 4.247 38.399 1.00 90.25 729 TRP A N 1
ATOM 5774 C CA . TRP A 1 729 ? 16.780 4.343 36.939 1.00 90.25 729 TRP A CA 1
ATOM 5775 C C . TRP A 1 729 ? 15.850 5.454 36.458 1.00 90.25 729 TRP A C 1
ATOM 5777 O O . TRP A 1 729 ? 16.192 6.144 35.500 1.00 90.25 729 TRP A O 1
ATOM 5787 N N . VAL A 1 730 ? 14.705 5.668 37.117 1.00 85.69 730 VAL A N 1
ATOM 5788 C CA . VAL A 1 730 ? 13.720 6.669 36.671 1.00 85.69 730 VAL A CA 1
ATOM 5789 C C . VAL A 1 730 ? 14.091 8.072 37.145 1.00 85.69 730 VAL A C 1
ATOM 5791 O O . VAL A 1 730 ? 14.163 8.983 36.326 1.00 85.69 730 VAL A O 1
ATOM 5794 N N . GLU A 1 731 ? 14.379 8.256 38.436 1.00 89.19 731 GLU A N 1
ATOM 5795 C CA . GLU A 1 731 ? 14.757 9.563 38.992 1.00 89.19 731 GLU A CA 1
ATOM 5796 C C . GLU A 1 731 ? 15.961 10.197 38.265 1.00 89.19 731 GLU A C 1
ATOM 5798 O O . GLU A 1 731 ? 15.861 11.371 37.904 1.00 89.19 731 GLU A O 1
ATOM 5803 N N . PRO A 1 732 ? 17.058 9.469 37.954 1.00 89.88 732 PRO A N 1
ATOM 5804 C CA . PRO A 1 732 ? 18.163 10.038 37.184 1.00 89.88 732 PRO A CA 1
ATOM 5805 C C . PRO A 1 732 ? 17.782 10.417 35.749 1.00 89.88 732 PRO A C 1
ATOM 5807 O O . PRO A 1 732 ? 18.242 11.443 35.259 1.00 89.88 732 PRO A O 1
ATOM 5810 N N . ALA A 1 733 ? 16.930 9.633 35.081 1.00 82.19 733 ALA A N 1
ATOM 5811 C CA . ALA A 1 733 ? 16.475 9.942 33.724 1.00 82.19 733 ALA A CA 1
ATOM 5812 C C . ALA A 1 733 ? 15.585 11.197 33.688 1.00 82.19 733 ALA A C 1
ATOM 5814 O O . ALA A 1 733 ? 15.705 12.020 32.785 1.00 82.19 733 ALA A O 1
ATOM 5815 N N . LEU A 1 734 ? 14.734 11.382 34.703 1.00 81.38 734 LEU A N 1
ATOM 5816 C CA . LEU A 1 734 ? 13.923 12.593 34.872 1.00 81.38 734 LEU A CA 1
ATOM 5817 C C . LEU A 1 734 ? 14.752 13.813 35.304 1.00 81.38 734 LEU A C 1
ATOM 5819 O O . LEU A 1 734 ? 14.265 14.941 35.230 1.00 81.38 734 LEU A O 1
ATOM 5823 N N . ALA A 1 735 ? 15.986 13.605 35.775 1.00 82.25 735 ALA A N 1
ATOM 5824 C CA . ALA A 1 735 ? 16.876 14.673 36.208 1.00 82.25 735 ALA A CA 1
ATOM 5825 C C . ALA A 1 735 ? 17.638 15.357 35.054 1.00 82.25 735 ALA A C 1
ATOM 5827 O O . ALA A 1 735 ? 18.280 16.381 35.305 1.00 82.25 735 ALA A O 1
ATOM 5828 N N . ASP A 1 736 ? 17.556 14.829 33.829 1.00 86.19 736 ASP A N 1
ATOM 5829 C CA . ASP A 1 736 ? 18.113 15.442 32.621 1.00 86.19 736 ASP A CA 1
ATOM 5830 C C . ASP A 1 736 ? 17.451 16.804 32.320 1.00 86.19 736 ASP A C 1
ATOM 5832 O O . ASP A 1 736 ? 16.238 16.966 32.455 1.00 86.19 736 ASP A O 1
ATOM 5836 N N . GLU A 1 737 ? 18.243 17.813 31.950 1.00 78.38 737 GLU A N 1
ATOM 5837 C CA . GLU A 1 737 ? 17.762 19.196 31.808 1.00 78.38 737 GLU A CA 1
ATOM 5838 C C . GLU A 1 737 ? 16.807 19.389 30.617 1.00 78.38 737 GLU A C 1
ATOM 5840 O O . GLU A 1 737 ? 15.863 20.182 30.717 1.00 78.38 737 GLU A O 1
ATOM 5845 N N . GLU A 1 738 ? 16.980 18.644 29.519 1.00 74.06 738 GLU A N 1
ATOM 5846 C CA . GLU A 1 738 ? 16.032 18.684 28.398 1.00 74.06 738 GLU A CA 1
ATOM 5847 C C . GLU A 1 738 ? 14.699 18.049 28.803 1.00 74.06 738 GLU A C 1
ATOM 5849 O O . GLU A 1 738 ? 13.629 18.614 28.547 1.00 74.06 738 GLU A O 1
ATOM 5854 N N . VAL A 1 739 ? 14.760 16.921 29.517 1.00 75.69 739 VAL A N 1
ATOM 5855 C CA . VAL A 1 739 ? 13.578 16.213 30.031 1.00 75.69 739 VAL A CA 1
ATOM 5856 C C . VAL A 1 739 ? 12.822 17.068 31.051 1.00 75.69 739 VAL A C 1
ATOM 5858 O O . VAL A 1 739 ? 11.607 17.241 30.926 1.00 75.69 739 VAL A O 1
ATOM 5861 N N . LYS A 1 740 ? 13.513 17.689 32.017 1.00 73.94 740 LYS A N 1
ATOM 5862 C CA . LYS A 1 740 ? 12.898 18.638 32.964 1.00 73.94 740 LYS A CA 1
ATOM 5863 C C . LYS A 1 740 ? 12.234 19.807 32.249 1.00 73.94 740 LYS A C 1
ATOM 5865 O O . LYS A 1 740 ? 11.120 20.192 32.606 1.00 73.94 740 LYS A O 1
ATOM 5870 N N . GLY A 1 741 ? 12.906 20.370 31.244 1.00 71.19 741 GLY A N 1
ATOM 5871 C CA . GLY A 1 741 ? 12.378 21.465 30.438 1.00 71.19 741 GLY A CA 1
ATOM 5872 C C . GLY A 1 741 ? 11.097 21.084 29.691 1.00 71.19 741 GLY A C 1
ATOM 5873 O O . GLY A 1 741 ? 10.174 21.898 29.612 1.00 71.19 741 GLY A O 1
ATOM 5874 N N . ALA A 1 742 ? 11.015 19.853 29.180 1.00 71.12 742 ALA A N 1
ATOM 5875 C CA . ALA A 1 742 ? 9.816 19.317 28.538 1.00 71.12 742 ALA A CA 1
ATOM 5876 C C . ALA A 1 742 ? 8.672 19.095 29.544 1.00 71.12 742 ALA A C 1
ATOM 5878 O O . ALA A 1 742 ? 7.551 19.542 29.299 1.00 71.12 742 ALA A O 1
ATOM 5879 N N . ILE A 1 743 ? 8.958 18.502 30.710 1.00 70.00 743 ILE A N 1
ATOM 5880 C CA . ILE A 1 743 ? 7.971 18.285 31.783 1.00 70.00 743 ILE A CA 1
ATOM 5881 C C . ILE A 1 743 ? 7.397 19.620 32.274 1.00 70.00 743 ILE A C 1
ATOM 5883 O O . ILE A 1 743 ? 6.181 19.762 32.386 1.00 70.00 743 ILE A O 1
ATOM 5887 N N . ALA A 1 744 ? 8.239 20.631 32.500 1.00 63.62 744 ALA A N 1
ATOM 5888 C CA . ALA A 1 744 ? 7.803 21.951 32.962 1.00 63.62 744 ALA A CA 1
ATOM 5889 C C . ALA A 1 744 ? 6.897 22.690 31.956 1.00 63.62 744 ALA A C 1
ATOM 5891 O O . ALA A 1 744 ? 6.119 23.559 32.346 1.00 63.62 744 ALA A O 1
ATOM 5892 N N . LYS A 1 745 ? 6.998 22.353 30.664 1.00 61.97 745 LYS A N 1
ATOM 5893 C CA . LYS A 1 745 ? 6.156 22.897 29.587 1.00 61.97 745 LYS A CA 1
ATOM 5894 C C . LYS A 1 745 ? 4.927 22.039 29.294 1.00 61.97 745 LYS A C 1
ATOM 5896 O O . LYS A 1 745 ? 4.079 22.470 28.513 1.00 61.97 745 LYS A O 1
ATOM 5901 N N . SER A 1 746 ? 4.823 20.848 29.886 1.00 57.56 746 SER A N 1
ATOM 5902 C CA . SER A 1 746 ? 3.698 19.952 29.644 1.00 57.56 746 SER A CA 1
ATOM 5903 C C . SER A 1 746 ? 2.403 20.572 30.185 1.00 57.56 746 SER A C 1
ATOM 5905 O O . SER A 1 746 ? 2.253 20.865 31.370 1.00 57.56 746 SER A O 1
ATOM 5907 N N . GLN A 1 747 ? 1.465 20.835 29.279 1.00 54.56 747 GLN A N 1
ATOM 5908 C CA . GLN A 1 747 ? 0.065 21.089 29.604 1.00 54.56 747 GLN A CA 1
ATOM 5909 C C . GLN A 1 747 ? -0.725 19.838 29.233 1.00 54.56 747 GLN A C 1
ATOM 5911 O O . GLN A 1 747 ? -0.293 19.073 28.372 1.00 54.56 747 GLN A O 1
ATOM 5916 N N . LYS A 1 748 ? -1.892 19.639 29.855 1.00 51.22 748 LYS A N 1
ATOM 5917 C CA . LYS A 1 748 ? -2.797 18.536 29.513 1.00 51.22 748 LYS A CA 1
ATOM 5918 C C . LYS A 1 748 ? -3.068 18.573 28.003 1.00 51.22 748 LYS A C 1
ATOM 5920 O O . LYS A 1 748 ? -3.707 19.507 27.522 1.00 51.22 748 LYS A O 1
ATOM 5925 N N . ILE A 1 749 ? -2.538 17.597 27.265 1.00 50.78 749 ILE A N 1
ATOM 5926 C CA . ILE A 1 749 ? -2.552 17.618 25.798 1.00 50.78 749 ILE A CA 1
ATOM 5927 C C . ILE A 1 749 ? -3.998 17.423 25.323 1.00 50.78 749 ILE A C 1
ATOM 5929 O O . ILE A 1 749 ? -4.557 16.326 25.421 1.00 50.78 749 ILE A O 1
ATOM 5933 N N . GLU A 1 750 ? -4.620 18.490 24.811 1.00 46.81 750 GLU A N 1
ATOM 5934 C CA . GLU A 1 750 ? -5.837 18.371 24.011 1.00 46.81 750 GLU A CA 1
ATOM 5935 C C . GLU A 1 750 ? -5.452 17.765 22.660 1.00 46.81 750 GLU A C 1
ATOM 5937 O O . GLU A 1 750 ? -4.907 18.447 21.797 1.00 46.81 750 GLU A O 1
ATOM 5942 N N . LEU A 1 751 ? -5.736 16.475 22.465 1.00 46.44 751 LEU A N 1
ATOM 5943 C CA . LEU A 1 751 ? -5.636 15.858 21.143 1.00 46.44 751 LEU A CA 1
ATOM 5944 C C . LEU A 1 751 ? -6.573 16.618 20.188 1.00 46.44 751 LEU A C 1
ATOM 5946 O O . LEU A 1 751 ? -7.794 16.635 20.417 1.00 46.44 751 LEU A O 1
ATOM 5950 N N . SER A 1 752 ? -6.011 17.245 19.147 1.00 40.69 752 SER A N 1
ATOM 5951 C CA . SER A 1 752 ? -6.793 17.672 17.988 1.00 40.69 752 SER A CA 1
ATOM 5952 C C . SER A 1 752 ? -7.442 16.427 17.387 1.00 40.69 752 SER A C 1
ATOM 5954 O O . SER A 1 752 ? -6.834 15.352 17.335 1.00 40.69 752 SER A O 1
ATOM 5956 N N . VAL A 1 753 ? -8.733 16.540 17.086 1.00 36.41 753 VAL A N 1
ATOM 5957 C CA . VAL A 1 753 ? -9.542 15.411 16.622 1.00 36.41 753 VAL A CA 1
ATOM 5958 C C . VAL A 1 753 ? -9.327 15.182 15.139 1.00 36.41 753 VAL A C 1
ATOM 5960 O O . VAL A 1 753 ? -9.310 16.199 14.410 1.00 36.41 753 VAL A O 1
#

Sequence (753 aa):
MEDYATYQTPLSSRYASKEMANLFSPAMRFRTWRQLWLNLAIAEKELGLPISNEAIEQMKNNLDLTPEQFEIAAVEEKKRRHDVMAHVHTFGKVAPAAAGIIHLGATSCYVTDNADLVFLRTGLTYLIRSLGILISRLSAFAAEYRALPTLGFTHFQPAQLTTVGKRATLWIQELLWDLRNIKRVRDDLGFRGVKGTTGTQASFLALFDGDHDKVEQLDKLVTKLSGFDYAYPVTSQTYSRKIDIDVLAPLASLGATAHKIATDLRLLANLKEVEEPFESTQIGSSAMAYKRNPMRSERVCSLARHLMVLHQNALMTSSVQWFERTLDDSANRRITLPEAFLTADIVLSTLQNVSEGLVVYPKVIARRISQELPFMATENVIMAIVKKGGDRQEAHEKIRVLSHEAGHQVKQLGLENDLIERIKRDSYFDPIKDELDDLLDPQTFIGRAPEQVDSFLKQWVEPALADEEVKGAIAKSQKIELSVEQLDKLVTKLSGFDYAYPVTSQTYSRKIDIDVLAPLASLGATAHKIATDLRLLANLKEVEEPFESTQIGSSAMAYKRNPMRSERVCSLARHLMVLHQNALMTSSVQWFERTLDDSANRRITLPEAFLTADIVLSTLQNVSEGLVVYPKVIARRISQELPFMATENVIMAIVKKGGDRQEAHEKIRVLSHEAGHQVKQLGLENDLIERIKRDSYFDPIKDELDDLLDPQTFIGRAPEQVDSFLKQWVEPALADEEVKGAIAKSQKIELSV